Protein AF-A0A504YA56-F1 (afdb_monomer_lite)

pLDDT: mean 71.37, std 19.37, range [24.0, 94.81]

Radius of gyration: 61.24 Å; chains: 1; bounding box: 139×84×195 Å

Structure (mmCIF, N/CA/C/O backbone):
data_AF-A0A504YA56-F1
#
_entry.id   AF-A0A504YA56-F1
#
loop_
_atom_site.group_PDB
_atom_site.id
_atom_site.type_symbol
_atom_site.label_atom_id
_atom_site.label_alt_id
_atom_site.label_comp_id
_atom_site.label_asym_id
_atom_site.label_entity_id
_atom_site.label_seq_id
_atom_site.pdbx_PDB_ins_code
_atom_site.Cartn_x
_atom_site.Cartn_y
_atom_site.Cartn_z
_atom_site.occupancy
_atom_site.B_iso_or_equiv
_atom_site.auth_seq_id
_atom_site.auth_comp_id
_atom_site.auth_asym_id
_atom_site.auth_atom_id
_atom_site.pdbx_PDB_model_num
ATOM 1 N N . MET A 1 1 ? 49.444 21.529 -95.839 1.00 38.69 1 MET A N 1
ATOM 2 C CA . MET A 1 1 ? 50.309 20.316 -95.835 1.00 38.69 1 MET A CA 1
ATOM 3 C C . MET A 1 1 ? 50.807 20.024 -94.417 1.00 38.69 1 MET A C 1
ATOM 5 O O . MET A 1 1 ? 50.653 20.881 -93.557 1.00 38.69 1 MET A O 1
ATOM 9 N N . GLY A 1 2 ? 51.383 18.846 -94.141 1.00 38.59 2 GLY A N 1
ATOM 10 C CA . GLY A 1 2 ? 51.886 18.485 -92.804 1.00 38.59 2 GLY A CA 1
ATOM 11 C C . GLY A 1 2 ? 53.334 17.993 -92.814 1.00 38.59 2 GLY A C 1
ATOM 12 O O . GLY A 1 2 ? 53.553 16.784 -92.866 1.00 38.59 2 GLY A O 1
ATOM 13 N N . ARG A 1 3 ? 54.309 18.913 -92.736 1.00 47.50 3 ARG A N 1
ATOM 14 C CA . ARG A 1 3 ? 55.744 18.571 -92.667 1.00 47.50 3 ARG A CA 1
ATOM 15 C C . ARG A 1 3 ? 56.033 17.671 -91.455 1.00 47.50 3 ARG A C 1
ATOM 17 O O . ARG A 1 3 ? 55.590 17.943 -90.337 1.00 47.50 3 ARG A O 1
ATOM 24 N N . ILE A 1 4 ? 56.787 16.595 -91.682 1.00 43.41 4 ILE A N 1
ATOM 25 C CA . ILE A 1 4 ? 57.395 15.777 -90.628 1.00 43.41 4 ILE A CA 1
ATOM 26 C C . ILE A 1 4 ? 58.851 16.222 -90.546 1.00 43.41 4 ILE A C 1
ATOM 28 O O . ILE A 1 4 ? 59.619 15.936 -91.453 1.00 43.41 4 ILE A O 1
ATOM 32 N N . ILE A 1 5 ? 59.204 16.928 -89.475 1.00 51.25 5 ILE A N 1
ATOM 33 C CA . ILE A 1 5 ? 60.576 17.371 -89.215 1.00 51.25 5 ILE A CA 1
ATOM 34 C C . ILE A 1 5 ? 61.170 16.406 -88.187 1.00 51.25 5 ILE A C 1
ATOM 36 O O . ILE A 1 5 ? 60.545 16.170 -87.144 1.00 51.25 5 ILE A O 1
ATOM 40 N N . ASP A 1 6 ? 62.323 15.810 -88.498 1.00 44.91 6 ASP A N 1
ATOM 41 C CA . ASP A 1 6 ? 63.054 14.939 -87.573 1.00 44.91 6 ASP A CA 1
ATOM 42 C C . ASP A 1 6 ? 64.151 15.728 -86.841 1.00 44.91 6 ASP A C 1
ATOM 44 O O . ASP A 1 6 ? 64.680 16.719 -87.336 1.00 44.91 6 ASP A O 1
ATOM 48 N N . ALA A 1 7 ? 64.433 15.349 -85.597 1.00 43.31 7 ALA A N 1
ATOM 49 C CA . ALA A 1 7 ? 64.938 16.287 -84.587 1.00 43.31 7 ALA A CA 1
ATOM 50 C C . ALA A 1 7 ? 66.469 16.509 -84.588 1.00 43.31 7 ALA A C 1
ATOM 52 O O . ALA A 1 7 ? 67.075 16.546 -83.516 1.00 43.31 7 ALA A O 1
ATOM 53 N N . ARG A 1 8 ? 67.094 16.622 -85.768 1.00 43.50 8 ARG A N 1
ATOM 54 C CA . ARG A 1 8 ? 68.530 16.938 -85.930 1.00 43.50 8 ARG A CA 1
ATOM 55 C C . ARG A 1 8 ? 68.822 18.299 -86.564 1.00 43.50 8 ARG A C 1
ATOM 57 O O . ARG A 1 8 ? 69.954 18.747 -86.471 1.00 43.50 8 ARG A O 1
ATOM 64 N N . GLU A 1 9 ? 67.825 18.956 -87.146 1.00 47.62 9 GLU A N 1
ATOM 65 C CA . GLU A 1 9 ? 67.999 20.216 -87.869 1.00 47.62 9 GLU A CA 1
ATOM 66 C C . GLU A 1 9 ? 66.834 21.151 -87.512 1.00 47.62 9 GLU A C 1
ATOM 68 O O . GLU A 1 9 ? 65.681 20.879 -87.855 1.00 47.62 9 GLU A O 1
ATOM 73 N N . PHE A 1 10 ? 67.101 22.180 -86.697 1.00 38.28 10 PHE A N 1
ATOM 74 C CA . PHE A 1 10 ? 66.053 23.069 -86.178 1.00 38.28 10 PHE A CA 1
ATOM 75 C C . PHE A 1 10 ? 66.600 24.419 -85.671 1.00 38.28 10 PHE A C 1
ATOM 77 O O . PHE A 1 10 ? 66.396 24.767 -84.512 1.00 38.28 10 PHE A O 1
ATOM 84 N N . ASP A 1 11 ? 67.301 25.170 -86.529 1.00 39.69 11 ASP A N 1
ATOM 85 C CA . ASP A 1 11 ? 67.880 26.476 -86.148 1.00 39.69 11 ASP A CA 1
ATOM 86 C C . ASP A 1 11 ? 67.824 27.540 -87.270 1.00 39.69 11 ASP A C 1
ATOM 88 O O . ASP A 1 11 ? 68.761 28.299 -87.510 1.00 39.69 11 ASP A O 1
ATOM 92 N N . ARG A 1 12 ? 66.701 27.600 -88.005 1.00 42.75 12 ARG A N 1
ATOM 93 C CA . ARG A 1 12 ? 66.376 28.718 -88.914 1.00 42.75 12 ARG A CA 1
ATOM 94 C C . ARG A 1 12 ? 64.929 29.179 -88.725 1.00 42.75 12 ARG A C 1
ATOM 96 O O . ARG A 1 12 ? 64.043 28.368 -88.452 1.00 42.75 12 ARG A O 1
ATOM 103 N N . LYS A 1 13 ? 64.708 30.495 -88.835 1.00 45.78 13 LYS A N 1
ATOM 104 C CA . LYS A 1 13 ? 63.404 31.151 -88.639 1.00 45.78 13 LYS A CA 1
ATOM 105 C C . LYS A 1 13 ? 62.363 30.675 -89.661 1.00 45.78 13 LYS A C 1
ATOM 107 O O . LYS A 1 13 ? 62.686 30.428 -90.819 1.00 45.78 13 LYS A O 1
ATOM 112 N N . CYS A 1 14 ? 61.098 30.662 -89.246 1.00 33.09 14 CYS A N 1
ATOM 113 C CA . CYS A 1 14 ? 59.938 30.736 -90.135 1.00 33.09 14 CYS A CA 1
ATOM 114 C C . CYS A 1 14 ? 58.903 31.660 -89.484 1.00 33.09 14 CYS A C 1
ATOM 116 O O . CYS A 1 14 ? 58.247 31.264 -88.518 1.00 33.09 14 CYS A O 1
ATOM 118 N N . GLU A 1 15 ? 58.777 32.880 -89.997 1.00 47.59 15 GLU A N 1
ATOM 119 C CA . GLU A 1 15 ? 57.685 33.797 -89.670 1.00 47.59 15 GLU A CA 1
ATOM 120 C C . GLU A 1 15 ? 56.631 33.656 -90.765 1.00 47.59 15 GLU A C 1
ATOM 122 O O . GLU A 1 15 ? 56.818 34.146 -91.871 1.00 47.59 15 GLU A O 1
ATOM 127 N N . ASP A 1 16 ? 55.562 32.913 -90.476 1.00 41.03 16 ASP A N 1
ATOM 128 C CA . ASP A 1 16 ? 54.432 32.758 -91.392 1.00 41.03 16 ASP A CA 1
ATOM 129 C C . ASP A 1 16 ? 53.178 32.366 -90.589 1.00 41.03 16 ASP A C 1
ATOM 131 O O . ASP A 1 16 ? 53.181 31.378 -89.845 1.00 41.03 16 ASP A O 1
ATOM 135 N N . THR A 1 17 ? 52.115 33.171 -90.645 1.00 46.06 17 THR A N 1
ATOM 136 C CA . THR A 1 17 ? 51.030 33.174 -89.637 1.00 46.06 17 THR A CA 1
ATOM 137 C C . THR A 1 17 ? 49.871 32.210 -89.930 1.00 46.06 17 THR A C 1
ATOM 139 O O . THR A 1 17 ? 48.798 32.298 -89.328 1.00 46.06 17 THR A O 1
ATOM 142 N N . GLY A 1 18 ? 50.096 31.213 -90.790 1.00 52.28 18 GLY A N 1
ATOM 143 C CA . GLY A 1 18 ? 49.141 30.134 -91.057 1.00 52.28 18 GLY A CA 1
ATOM 144 C C . GLY A 1 18 ? 48.859 29.237 -89.837 1.00 52.28 18 GLY A C 1
ATOM 145 O O . GLY A 1 18 ? 49.749 28.884 -89.063 1.00 52.28 18 GLY A O 1
ATOM 146 N N . SER A 1 19 ? 47.612 28.777 -89.685 1.00 54.44 19 SER A N 1
ATOM 147 C CA . SER A 1 19 ? 47.124 27.971 -88.545 1.00 54.44 19 SER A CA 1
ATOM 148 C C . SER A 1 19 ? 47.551 26.483 -88.578 1.00 54.44 19 SER A C 1
ATOM 150 O O . SER A 1 19 ? 46.764 25.556 -88.360 1.00 54.44 19 SER A O 1
ATOM 152 N N . VAL A 1 20 ? 48.835 26.226 -88.844 1.00 60.62 20 VAL A N 1
ATOM 153 C CA . VAL A 1 20 ? 49.401 24.896 -89.132 1.00 60.62 20 VAL A CA 1
ATOM 154 C C . VAL A 1 20 ? 49.385 23.959 -87.912 1.00 60.62 20 VAL A C 1
ATOM 156 O O . VAL A 1 20 ? 49.858 24.280 -86.820 1.00 60.62 20 VAL A O 1
ATOM 159 N N . SER A 1 21 ? 48.899 22.724 -88.093 1.00 63.03 21 SER A N 1
ATOM 160 C CA . SER A 1 21 ? 48.890 21.700 -87.037 1.00 63.03 21 SER A CA 1
ATOM 161 C C . SER A 1 21 ? 50.241 20.969 -86.912 1.00 63.03 21 SER A C 1
ATOM 163 O O . SER A 1 21 ? 50.534 20.048 -87.680 1.00 63.03 21 SER A O 1
ATOM 165 N N . VAL A 1 22 ? 51.058 21.329 -85.919 1.00 68.94 22 VAL A N 1
ATOM 166 C CA . VAL A 1 22 ? 52.429 20.798 -85.759 1.00 68.94 22 VAL A CA 1
ATOM 167 C C . VAL A 1 22 ? 52.470 19.430 -85.045 1.00 68.94 22 VAL A C 1
ATOM 169 O O . VAL A 1 22 ? 51.938 19.255 -83.942 1.00 68.94 22 VAL A O 1
ATOM 172 N N . LEU A 1 23 ? 53.157 18.444 -85.645 1.00 75.06 23 LEU A N 1
ATOM 173 C CA . LEU A 1 23 ? 53.286 17.058 -85.153 1.00 75.06 23 LEU A CA 1
ATOM 174 C C . LEU A 1 23 ? 54.735 16.693 -84.772 1.00 75.06 23 LEU A C 1
ATOM 176 O O . LEU A 1 23 ? 55.395 15.920 -85.463 1.00 75.06 23 LEU A O 1
ATOM 180 N N . VAL A 1 24 ? 55.208 17.167 -83.618 1.00 74.62 24 VAL A N 1
ATOM 181 C CA . VAL A 1 24 ? 56.540 16.801 -83.095 1.00 74.62 24 VAL A CA 1
ATOM 182 C C . VAL A 1 24 ? 56.594 15.309 -82.727 1.00 74.62 24 VAL A C 1
ATOM 184 O O . VAL A 1 24 ? 55.830 14.834 -81.875 1.00 74.62 24 VAL A O 1
ATOM 187 N N . ARG A 1 25 ? 57.516 14.551 -83.333 1.00 78.19 25 ARG A N 1
ATOM 188 C CA . ARG A 1 25 ? 57.787 13.135 -83.027 1.00 78.19 25 ARG A CA 1
ATOM 189 C C . ARG A 1 25 ? 59.228 13.000 -82.536 1.00 78.19 25 ARG A C 1
ATOM 191 O O . ARG A 1 25 ? 60.139 13.296 -83.282 1.00 78.19 25 ARG A O 1
ATOM 198 N N . VAL A 1 26 ? 59.436 12.484 -81.323 1.00 74.25 26 VAL A N 1
ATOM 199 C CA . VAL A 1 26 ? 60.792 12.205 -80.804 1.00 74.25 26 VAL A CA 1
ATOM 200 C C . VAL A 1 26 ? 60.922 10.712 -80.518 1.00 74.25 26 VAL A C 1
ATOM 202 O O . VAL A 1 26 ? 60.073 10.136 -79.821 1.00 74.25 26 VAL A O 1
ATOM 205 N N . ARG A 1 27 ? 61.980 10.086 -81.045 1.00 77.62 27 ARG A N 1
ATOM 206 C CA . ARG A 1 27 ? 62.445 8.743 -80.669 1.00 77.62 27 ARG A CA 1
ATOM 207 C C . ARG A 1 27 ? 63.840 8.871 -80.055 1.00 77.62 27 ARG A C 1
ATOM 209 O O . ARG A 1 27 ? 64.678 9.536 -80.640 1.00 77.62 27 ARG A O 1
ATOM 216 N N . ALA A 1 28 ? 64.095 8.220 -78.922 1.00 66.31 28 ALA A N 1
ATOM 217 C CA . ALA A 1 28 ? 65.448 8.114 -78.368 1.00 66.31 28 ALA A CA 1
ATOM 218 C C . ALA A 1 28 ? 65.687 6.738 -77.731 1.00 66.31 28 ALA A C 1
ATOM 220 O O . ALA A 1 28 ? 64.803 6.192 -77.058 1.00 66.31 28 ALA A O 1
ATOM 221 N N . VAL A 1 29 ? 66.882 6.189 -77.936 1.00 71.25 29 VAL A N 1
ATOM 222 C CA . VAL A 1 29 ? 67.371 4.959 -77.303 1.00 71.25 29 VAL A CA 1
ATOM 223 C C . VAL A 1 29 ? 68.762 5.270 -76.760 1.00 71.25 29 VAL A C 1
ATOM 225 O O . VAL A 1 29 ? 69.642 5.632 -77.531 1.00 71.25 29 VAL A O 1
ATOM 228 N N . CYS A 1 30 ? 68.945 5.218 -75.438 1.00 59.34 30 CYS A N 1
ATOM 229 C CA . CYS A 1 30 ? 70.187 5.666 -74.789 1.00 59.34 30 CYS A CA 1
ATOM 230 C C . CYS A 1 30 ? 70.505 4.785 -73.575 1.00 59.34 30 CYS A C 1
ATOM 232 O O . CYS A 1 30 ? 69.620 4.560 -72.746 1.00 59.34 30 CYS A O 1
ATOM 234 N N . ARG A 1 31 ? 71.755 4.326 -73.416 1.00 65.19 31 ARG A N 1
ATOM 235 C CA . ARG A 1 31 ? 72.174 3.522 -72.247 1.00 65.19 31 ARG A CA 1
ATOM 236 C C . ARG A 1 31 ? 72.013 4.345 -70.957 1.00 65.19 31 ARG A C 1
ATOM 238 O O . ARG A 1 31 ? 71.257 3.948 -70.069 1.00 65.19 31 ARG A O 1
ATOM 245 N N . CYS A 1 32 ? 72.559 5.561 -70.965 1.00 55.31 32 CYS A N 1
ATOM 246 C CA . CYS A 1 32 ? 72.225 6.667 -70.064 1.00 55.31 32 CYS A CA 1
ATOM 247 C C . CYS A 1 32 ? 71.854 7.906 -70.903 1.00 55.31 32 CYS A C 1
ATOM 249 O O . CYS A 1 32 ? 72.437 8.099 -71.967 1.00 55.31 32 CYS A O 1
ATOM 251 N N . GLY A 1 33 ? 70.888 8.736 -70.484 1.00 58.25 33 GLY A N 1
ATOM 252 C CA . GLY A 1 33 ? 70.574 9.973 -71.222 1.00 58.25 33 GLY A CA 1
ATOM 253 C C . GLY A 1 33 ? 69.402 10.814 -70.698 1.00 58.25 33 GLY A C 1
ATOM 254 O O . GLY A 1 33 ? 68.492 10.312 -70.034 1.00 58.25 33 GLY A O 1
ATOM 255 N N . CYS A 1 34 ? 69.413 12.112 -71.024 1.00 56.53 34 CYS A N 1
ATOM 256 C CA . CYS A 1 34 ? 68.429 13.104 -70.576 1.00 56.53 34 CYS A CA 1
ATOM 257 C C . CYS A 1 34 ? 67.623 13.681 -71.753 1.00 56.53 34 CYS A C 1
ATOM 259 O O . CYS A 1 34 ? 68.078 14.579 -72.451 1.00 56.53 34 CYS A O 1
ATOM 261 N N . GLY A 1 35 ? 66.399 13.188 -71.967 1.00 61.56 35 GLY A N 1
ATOM 262 C CA . GLY A 1 35 ? 65.559 13.606 -73.097 1.00 61.56 35 GLY A CA 1
ATOM 263 C C . GLY A 1 35 ? 64.684 14.820 -72.782 1.00 61.56 35 GLY A C 1
ATOM 264 O O . GLY A 1 35 ? 63.621 14.656 -72.173 1.00 61.56 35 GLY A O 1
ATOM 265 N N . ARG A 1 36 ? 65.087 16.020 -73.216 1.00 70.88 36 ARG A N 1
ATOM 266 C CA . ARG A 1 36 ? 64.235 17.225 -73.205 1.00 70.88 36 ARG A CA 1
ATOM 267 C C . ARG A 1 36 ? 63.446 17.351 -74.516 1.00 70.88 36 ARG A C 1
ATOM 269 O O . ARG A 1 36 ? 63.848 16.833 -75.549 1.00 70.88 36 ARG A O 1
ATOM 276 N N . SER A 1 37 ? 62.281 17.989 -74.453 1.00 65.88 37 SER A N 1
ATOM 277 C CA . SER A 1 37 ? 61.411 18.270 -75.601 1.00 65.88 37 SER A CA 1
ATOM 278 C C . SER A 1 37 ? 60.434 19.388 -75.236 1.00 65.88 37 SER A C 1
ATOM 280 O O . SER A 1 37 ? 59.723 19.282 -74.235 1.00 65.88 37 SER A O 1
ATOM 282 N N . ALA A 1 38 ? 60.400 20.450 -76.034 1.00 65.31 38 ALA A N 1
ATOM 283 C CA . ALA A 1 38 ? 59.475 21.571 -75.892 1.00 65.31 38 ALA A CA 1
ATOM 284 C C . ALA A 1 38 ? 58.669 21.756 -77.188 1.00 65.31 38 ALA A C 1
ATOM 286 O O . ALA A 1 38 ? 58.956 21.121 -78.202 1.00 65.31 38 ALA A O 1
ATOM 287 N N . GLY A 1 39 ? 57.632 22.589 -77.142 1.00 65.50 39 GLY A N 1
ATOM 288 C CA . GLY A 1 39 ? 56.837 22.941 -78.316 1.00 65.50 39 GLY A CA 1
ATOM 289 C C . GLY A 1 39 ? 55.775 23.973 -77.963 1.00 65.50 39 GLY A C 1
ATOM 290 O O . GLY A 1 39 ? 54.834 23.661 -77.230 1.00 65.50 39 GLY A O 1
ATOM 291 N N . ALA A 1 40 ? 55.948 25.189 -78.468 1.00 65.19 40 ALA A N 1
ATOM 292 C CA . ALA A 1 40 ? 54.982 26.277 -78.390 1.00 65.19 40 ALA A CA 1
ATOM 293 C C . ALA A 1 40 ? 54.407 26.558 -79.789 1.00 65.19 40 ALA A C 1
ATOM 295 O O . ALA A 1 40 ? 55.016 26.192 -80.791 1.00 65.19 40 ALA A O 1
ATOM 296 N N . GLY A 1 41 ? 53.231 27.176 -79.849 1.00 67.19 41 GLY A N 1
ATOM 297 C CA . GLY A 1 41 ? 52.593 27.611 -81.092 1.00 67.19 41 GLY A CA 1
ATOM 298 C C . GLY A 1 41 ? 51.139 28.009 -80.850 1.00 67.19 41 GLY A C 1
ATOM 299 O O . GLY A 1 41 ? 50.513 27.502 -79.922 1.00 67.19 41 GLY A O 1
ATOM 300 N N . SER A 1 42 ? 50.597 28.911 -81.664 1.00 66.81 42 SER A N 1
ATOM 301 C CA . SER A 1 42 ? 49.192 29.341 -81.594 1.00 66.81 42 SER A CA 1
ATOM 302 C C . SER A 1 42 ? 48.235 28.161 -81.824 1.00 66.81 42 SER A C 1
ATOM 304 O O . SER A 1 42 ? 47.440 27.822 -80.943 1.00 66.81 42 SER A O 1
ATOM 306 N N . GLY A 1 43 ? 48.393 27.484 -82.965 1.00 71.69 43 GLY A N 1
ATOM 307 C CA . GLY A 1 43 ? 47.526 26.404 -83.436 1.00 71.69 43 GLY A CA 1
ATOM 308 C C . GLY A 1 43 ? 47.587 25.074 -82.661 1.00 71.69 43 GLY A C 1
ATOM 309 O O . GLY A 1 43 ? 48.092 24.942 -81.542 1.00 71.69 43 GLY A O 1
ATOM 310 N N . SER A 1 44 ? 47.042 24.015 -83.270 1.00 72.56 44 SER A N 1
ATOM 311 C CA . SER A 1 44 ? 46.847 22.720 -82.592 1.00 72.56 44 SER A CA 1
ATOM 312 C C . SER A 1 44 ? 48.111 21.832 -82.530 1.00 72.56 44 SER A C 1
ATOM 314 O O . SER A 1 44 ? 48.361 20.965 -83.369 1.00 72.56 44 SER A O 1
ATOM 316 N N . VAL A 1 45 ? 48.909 22.005 -81.470 1.00 74.44 45 VAL A N 1
ATOM 317 C CA . VAL A 1 45 ? 50.186 21.291 -81.257 1.00 74.44 45 VAL A CA 1
ATOM 318 C C . VAL A 1 45 ? 50.007 19.845 -80.748 1.00 74.44 45 VAL A C 1
ATOM 320 O O . VAL A 1 45 ? 49.292 19.569 -79.776 1.00 74.44 45 VAL A O 1
ATOM 323 N N . ARG A 1 46 ? 50.729 18.880 -81.342 1.00 79.62 46 ARG A N 1
ATOM 324 C CA . ARG A 1 46 ? 50.646 17.442 -81.003 1.00 79.62 46 ARG A CA 1
ATOM 325 C C . ARG A 1 46 ? 52.018 16.778 -80.813 1.00 79.62 46 ARG A C 1
ATOM 327 O O . ARG A 1 46 ? 52.535 16.117 -81.708 1.00 79.62 46 ARG A O 1
ATOM 334 N N . VAL A 1 47 ? 52.557 16.840 -79.596 1.00 78.62 47 VAL A N 1
ATOM 335 C CA . VAL A 1 47 ? 53.851 16.219 -79.233 1.00 78.62 47 VAL A CA 1
ATOM 336 C C . VAL A 1 47 ? 53.720 14.710 -78.955 1.00 78.62 47 VAL A C 1
ATOM 338 O O . VAL A 1 47 ? 52.885 14.283 -78.151 1.00 78.62 47 VAL A O 1
ATOM 341 N N . ARG A 1 48 ? 54.574 13.868 -79.557 1.00 82.00 48 ARG A N 1
ATOM 342 C CA . ARG A 1 48 ? 54.616 12.405 -79.347 1.00 82.00 48 ARG A CA 1
ATOM 343 C C . ARG A 1 48 ? 56.045 11.889 -79.125 1.00 82.00 48 ARG A C 1
ATOM 345 O O . ARG A 1 48 ? 56.731 11.521 -80.075 1.00 82.00 48 ARG A O 1
ATOM 352 N N . VAL A 1 49 ? 56.429 11.730 -77.861 1.00 78.12 49 VAL A N 1
ATOM 353 C CA . VAL A 1 49 ? 57.728 11.159 -77.459 1.00 78.12 49 VAL A CA 1
ATOM 354 C C . VAL A 1 49 ? 57.621 9.643 -77.236 1.00 78.12 49 VAL A C 1
ATOM 356 O O . VAL A 1 49 ? 56.694 9.171 -76.567 1.00 78.12 49 VAL A O 1
ATOM 359 N N . ARG A 1 50 ? 58.576 8.864 -77.755 1.00 81.38 50 ARG A N 1
ATOM 360 C CA . ARG A 1 50 ? 58.877 7.488 -77.320 1.00 81.38 50 ARG A CA 1
ATOM 361 C C . ARG A 1 50 ? 60.357 7.405 -76.946 1.00 81.38 50 ARG A C 1
ATOM 363 O O . ARG A 1 50 ? 61.180 7.803 -77.757 1.00 81.38 50 ARG A O 1
ATOM 370 N N . ALA A 1 51 ? 60.707 6.816 -75.806 1.00 70.62 51 ALA A N 1
ATOM 371 C CA . ALA A 1 51 ? 62.108 6.471 -75.556 1.00 70.62 51 ALA A CA 1
ATOM 372 C C . ALA A 1 51 ? 62.298 5.242 -74.656 1.00 70.62 51 ALA A C 1
ATOM 374 O O . ALA A 1 51 ? 61.453 4.956 -73.794 1.00 70.62 51 ALA A O 1
ATOM 375 N N . VAL A 1 52 ? 63.422 4.553 -74.852 1.00 75.06 52 VAL A N 1
ATOM 376 C CA . VAL A 1 52 ? 63.873 3.370 -74.100 1.00 75.06 52 VAL A CA 1
ATOM 377 C C . VAL A 1 52 ? 65.265 3.672 -73.539 1.00 75.06 52 VAL A C 1
ATOM 379 O O . VAL A 1 52 ? 66.136 4.076 -74.301 1.00 75.06 52 VAL A O 1
ATOM 382 N N . CYS A 1 53 ? 65.473 3.543 -72.224 1.00 67.62 53 CYS A N 1
ATOM 383 C CA . CYS A 1 53 ? 66.776 3.842 -71.608 1.00 67.62 53 CYS A CA 1
ATOM 384 C C . CYS A 1 53 ? 67.161 2.846 -70.510 1.00 67.62 53 CYS A C 1
ATOM 386 O O . CYS A 1 53 ? 66.280 2.303 -69.845 1.00 67.62 53 CYS A O 1
ATOM 388 N N . GLY A 1 54 ? 68.461 2.683 -70.251 1.00 68.62 54 GLY A N 1
ATOM 389 C CA . GLY A 1 54 ? 68.941 2.057 -69.014 1.00 68.62 54 GLY A CA 1
ATOM 390 C C . GLY A 1 54 ? 68.642 2.973 -67.827 1.00 68.62 54 GLY A C 1
ATOM 391 O O . GLY A 1 54 ? 67.724 2.706 -67.051 1.00 68.62 54 GLY A O 1
ATOM 392 N N . CYS A 1 55 ? 69.323 4.117 -67.772 1.00 61.81 55 CYS A N 1
ATOM 393 C CA . CYS A 1 55 ? 69.065 5.200 -66.819 1.00 61.81 55 CYS A CA 1
ATOM 394 C C . CYS A 1 55 ? 68.721 6.512 -67.548 1.00 61.81 55 CYS A C 1
ATOM 396 O O . CYS A 1 55 ? 69.260 6.787 -68.618 1.00 61.81 55 CYS A O 1
ATOM 398 N N . GLY A 1 56 ? 67.833 7.354 -67.005 1.00 62.09 56 GLY A N 1
ATOM 399 C CA . GLY A 1 56 ? 67.612 8.674 -67.615 1.00 62.09 56 GLY A CA 1
ATOM 400 C C . GLY A 1 56 ? 66.515 9.558 -67.026 1.00 62.09 56 GLY A C 1
ATOM 401 O O . GLY A 1 56 ? 65.542 9.079 -66.440 1.00 62.09 56 GLY A O 1
ATOM 402 N N . SER A 1 57 ? 66.650 10.869 -67.237 1.00 66.88 57 SER A N 1
ATOM 403 C CA . SER A 1 57 ? 65.595 11.856 -66.970 1.00 66.88 57 SER A CA 1
ATOM 404 C C . SER A 1 57 ? 64.909 12.281 -68.270 1.00 66.88 57 SER A C 1
ATOM 406 O O . SER A 1 57 ? 65.498 12.214 -69.350 1.00 66.88 57 SER A O 1
ATOM 408 N N . ARG A 1 58 ? 63.639 12.686 -68.206 1.00 70.38 58 ARG A N 1
ATOM 409 C CA . ARG A 1 58 ? 62.885 13.156 -69.377 1.00 70.38 58 ARG A CA 1
ATOM 410 C C . ARG A 1 58 ? 62.012 14.343 -69.019 1.00 70.38 58 ARG A C 1
ATOM 412 O O . ARG A 1 58 ? 61.365 14.334 -67.973 1.00 70.38 58 ARG A O 1
ATOM 419 N N . GLN A 1 59 ? 61.960 15.336 -69.896 1.00 74.06 59 GLN A N 1
ATOM 420 C CA . GLN A 1 59 ? 61.135 16.530 -69.743 1.00 74.06 59 GLN A CA 1
ATOM 421 C C . GLN A 1 59 ? 60.402 16.802 -71.059 1.00 74.06 59 GLN A C 1
ATOM 423 O O . GLN A 1 59 ? 61.023 16.985 -72.103 1.00 74.06 59 GLN A O 1
ATOM 428 N N . CYS A 1 60 ? 59.073 16.813 -71.009 1.00 72.06 60 CYS A N 1
ATOM 429 C CA . CYS A 1 60 ? 58.212 17.216 -72.113 1.00 72.06 60 CYS A CA 1
ATOM 430 C C . CYS A 1 60 ? 57.408 18.438 -71.666 1.00 72.06 60 CYS A C 1
ATOM 432 O O . CYS A 1 60 ? 56.582 18.319 -70.760 1.00 72.06 60 CYS A O 1
ATOM 434 N N . ALA A 1 61 ? 57.640 19.588 -72.283 1.00 72.31 61 ALA A N 1
ATOM 435 C CA . ALA A 1 61 ? 56.862 20.805 -72.090 1.00 72.31 61 ALA A CA 1
ATOM 43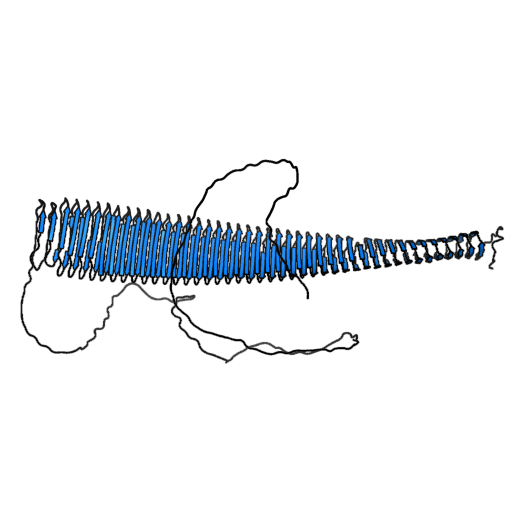6 C C . ALA A 1 61 ? 56.060 21.125 -73.359 1.00 72.31 61 ALA A C 1
ATOM 438 O O . ALA A 1 61 ? 56.373 20.637 -74.446 1.00 72.31 61 ALA A O 1
ATOM 439 N N . GLY A 1 62 ? 55.033 21.959 -73.228 1.00 72.88 62 GLY A N 1
ATOM 440 C CA . GLY A 1 62 ? 54.388 22.565 -74.382 1.00 72.88 62 GLY A CA 1
ATOM 441 C C . GLY A 1 62 ? 53.358 23.618 -74.002 1.00 72.88 62 GLY A C 1
ATOM 442 O O . GLY A 1 62 ? 52.795 23.578 -72.906 1.00 72.88 62 GLY A O 1
ATOM 443 N N . ALA A 1 63 ? 53.106 24.532 -74.928 1.00 73.12 63 ALA A N 1
ATOM 444 C CA . ALA A 1 63 ? 52.112 25.592 -74.817 1.00 73.12 63 ALA A CA 1
ATOM 445 C C . ALA A 1 63 ? 51.339 25.711 -76.138 1.00 73.12 63 ALA A C 1
ATOM 447 O O . ALA A 1 63 ? 51.867 25.359 -77.191 1.00 73.12 63 ALA A O 1
ATOM 448 N N . GLY A 1 64 ? 50.101 26.200 -76.092 1.00 72.44 64 GLY A N 1
ATOM 449 C CA . GLY A 1 64 ? 49.415 26.659 -77.301 1.00 72.44 64 GLY A CA 1
ATOM 450 C C . GLY A 1 64 ? 47.976 27.100 -77.082 1.00 72.44 64 GLY A C 1
ATOM 451 O O . GLY A 1 64 ? 47.353 26.711 -76.089 1.00 72.44 64 GLY A O 1
ATOM 452 N N . ALA A 1 65 ? 47.457 27.931 -77.984 1.00 70.56 65 ALA A N 1
ATOM 453 C CA . ALA A 1 65 ? 46.143 28.543 -77.826 1.00 70.56 65 ALA A CA 1
ATOM 454 C C . ALA A 1 65 ? 45.029 27.510 -78.045 1.00 70.56 65 ALA A C 1
ATOM 456 O O . ALA A 1 65 ? 44.303 27.210 -77.102 1.00 70.56 65 ALA A O 1
ATOM 457 N N . ASP A 1 66 ? 44.942 26.867 -79.210 1.00 73.19 66 ASP A N 1
ATOM 458 C CA . ASP A 1 66 ? 43.701 26.164 -79.587 1.00 73.19 66 ASP A CA 1
ATOM 459 C C . ASP A 1 66 ? 43.560 24.748 -78.999 1.00 73.19 66 ASP A C 1
ATOM 461 O O . ASP A 1 66 ? 42.469 24.300 -78.616 1.00 73.19 66 ASP A O 1
ATOM 465 N N . GLY A 1 67 ? 44.661 24.001 -78.852 1.00 74.12 67 GLY A N 1
ATOM 466 C CA . GLY A 1 67 ? 44.581 22.686 -78.209 1.00 74.12 67 GLY A CA 1
ATOM 467 C C . GLY A 1 67 ? 45.816 21.794 -78.276 1.00 74.12 67 GLY A C 1
ATOM 468 O O . GLY A 1 67 ? 46.033 21.068 -79.245 1.00 74.12 67 GLY A O 1
ATOM 469 N N . LEU A 1 68 ? 46.538 21.720 -77.157 1.00 77.44 68 LEU A N 1
ATOM 470 C CA . LEU A 1 68 ? 47.748 20.911 -76.997 1.00 77.44 68 LEU A CA 1
ATOM 471 C C . LEU A 1 68 ? 47.463 19.421 -76.681 1.00 77.44 68 LEU A C 1
ATOM 473 O O . LEU A 1 68 ? 46.734 19.080 -75.741 1.00 77.44 68 LEU A O 1
ATOM 477 N N . ARG A 1 69 ? 48.099 18.488 -77.410 1.00 83.00 69 ARG A N 1
ATOM 478 C CA . ARG A 1 69 ? 47.982 17.023 -77.201 1.00 83.00 69 ARG A CA 1
ATOM 479 C C . ARG A 1 69 ? 49.328 16.303 -77.022 1.00 83.00 69 ARG A C 1
ATOM 481 O O . ARG A 1 69 ? 49.796 15.619 -77.932 1.00 83.00 69 ARG A O 1
ATOM 488 N N . VAL A 1 70 ? 49.896 16.357 -75.815 1.00 81.06 70 VAL A N 1
ATOM 489 C CA . VAL A 1 70 ? 51.138 15.640 -75.445 1.00 81.06 70 VAL A CA 1
ATOM 490 C C . VAL A 1 70 ? 50.900 14.136 -75.218 1.00 81.06 70 VAL A C 1
ATOM 492 O O . VAL A 1 70 ? 50.022 13.740 -74.445 1.00 81.06 70 VAL A O 1
ATOM 495 N N . ARG A 1 71 ? 51.717 13.264 -75.828 1.00 84.81 71 ARG A N 1
ATOM 496 C CA . ARG A 1 71 ? 51.692 11.799 -75.634 1.00 84.81 71 ARG A CA 1
ATOM 497 C C . ARG A 1 71 ? 53.095 11.199 -75.463 1.00 84.81 71 ARG A C 1
ATOM 499 O O . ARG A 1 71 ? 53.689 10.744 -76.439 1.00 84.81 71 ARG A O 1
ATOM 506 N N . ALA A 1 72 ? 53.565 11.100 -74.221 1.00 79.44 72 ALA A N 1
ATOM 507 C CA . ALA A 1 72 ? 54.826 10.441 -73.875 1.00 79.44 72 ALA A CA 1
ATOM 508 C C . ALA A 1 72 ? 54.683 8.912 -73.697 1.00 79.44 72 ALA A C 1
ATOM 510 O O . ALA A 1 72 ? 53.669 8.408 -73.194 1.00 79.44 72 ALA A O 1
ATOM 511 N N . ARG A 1 73 ? 55.721 8.163 -74.092 1.00 82.88 73 ARG A N 1
ATOM 512 C CA . ARG A 1 73 ? 55.913 6.728 -73.825 1.00 82.88 73 ARG A CA 1
ATOM 513 C C . ARG A 1 73 ? 57.336 6.451 -73.335 1.00 82.88 73 ARG A C 1
ATOM 515 O O . ARG A 1 73 ? 58.291 6.860 -73.991 1.00 82.88 73 ARG A O 1
ATOM 522 N N . ALA A 1 74 ? 57.460 5.714 -72.236 1.00 74.94 74 ALA A N 1
ATOM 523 C CA . ALA A 1 74 ? 58.730 5.373 -71.612 1.00 74.94 74 ALA A CA 1
ATOM 524 C C . ALA A 1 74 ? 58.824 3.891 -71.230 1.00 74.94 74 ALA A C 1
ATOM 526 O O . ALA A 1 74 ? 57.871 3.331 -70.687 1.00 74.94 74 ALA A O 1
ATOM 527 N N . VAL A 1 75 ? 59.994 3.306 -71.478 1.00 77.38 75 VAL A N 1
ATOM 528 C CA . VAL A 1 75 ? 60.500 2.096 -70.818 1.00 77.38 75 VAL A CA 1
ATOM 529 C C . VAL A 1 75 ? 61.884 2.455 -70.266 1.00 77.38 75 VAL A C 1
ATOM 531 O O . VAL A 1 75 ? 62.677 3.048 -71.004 1.00 77.38 75 VAL A O 1
ATOM 534 N N . CYS A 1 76 ? 62.148 2.189 -68.984 1.00 69.69 76 CYS A N 1
ATOM 535 C CA . CYS A 1 76 ? 63.416 2.534 -68.326 1.00 69.69 76 CYS A CA 1
ATOM 536 C C . CYS A 1 76 ? 63.874 1.443 -67.341 1.00 69.69 76 CYS A C 1
ATOM 538 O O . CYS A 1 76 ? 63.033 0.863 -66.658 1.00 69.69 76 CYS A O 1
ATOM 540 N N . GLY A 1 77 ? 65.179 1.241 -67.157 1.00 71.12 77 GLY A N 1
ATOM 541 C CA . GLY A 1 77 ? 65.698 0.567 -65.958 1.00 71.12 77 GLY A CA 1
ATOM 542 C C . GLY A 1 77 ? 65.453 1.440 -64.723 1.00 71.12 77 GLY A C 1
ATOM 543 O O . GLY A 1 77 ? 64.578 1.151 -63.904 1.00 71.12 77 GLY A O 1
ATOM 544 N N . CYS A 1 78 ? 66.115 2.593 -64.673 1.00 65.94 78 CYS A N 1
ATOM 545 C CA . CYS A 1 78 ? 65.851 3.664 -63.714 1.00 65.94 78 CYS A CA 1
ATOM 546 C C . CYS A 1 78 ? 65.494 4.972 -64.440 1.00 65.94 78 CYS A C 1
ATOM 548 O O . CYS A 1 78 ? 66.017 5.252 -65.517 1.00 65.94 78 CYS A O 1
ATOM 550 N N . GLY A 1 79 ? 64.614 5.813 -63.886 1.00 63.91 79 GLY A N 1
ATOM 551 C CA . GLY A 1 79 ? 64.431 7.142 -64.479 1.00 63.91 79 GLY A CA 1
ATOM 552 C C . GLY A 1 79 ? 63.336 8.050 -63.937 1.00 63.91 79 GLY A C 1
ATOM 553 O O . GLY A 1 79 ? 62.426 7.640 -63.217 1.00 63.91 79 GLY A O 1
ATOM 554 N N . SER A 1 80 ? 63.412 9.320 -64.329 1.00 70.50 80 SER A N 1
ATOM 555 C CA . SER A 1 80 ? 62.399 10.335 -64.038 1.00 70.50 80 SER A CA 1
ATOM 556 C C . SER A 1 80 ? 61.745 10.854 -65.320 1.00 70.50 80 SER A C 1
ATOM 558 O O . SER A 1 80 ? 62.373 10.940 -66.372 1.00 70.50 80 SER A O 1
ATOM 560 N N . GLY A 1 81 ? 60.458 11.183 -65.250 1.00 71.38 81 GLY A N 1
ATOM 561 C CA . GLY A 1 81 ? 59.687 11.731 -66.361 1.00 71.38 81 GLY A CA 1
ATOM 562 C C . GLY A 1 81 ? 58.856 12.917 -65.902 1.00 71.38 81 GLY A C 1
ATOM 563 O O . GLY A 1 81 ? 58.104 12.815 -64.935 1.00 71.38 81 GLY A O 1
ATOM 564 N N . GLN A 1 82 ? 58.981 14.044 -66.591 1.00 77.50 82 GLN A N 1
ATOM 565 C CA . GLN A 1 82 ? 58.194 15.249 -66.362 1.00 77.50 82 GLN A CA 1
ATOM 566 C C . GLN A 1 82 ? 57.427 15.601 -67.641 1.00 77.50 82 GLN A C 1
ATOM 568 O O . GLN A 1 82 ? 57.964 15.507 -68.742 1.00 77.50 82 GLN A O 1
ATOM 573 N N . CYS A 1 83 ? 56.151 15.950 -67.511 1.00 75.19 83 CYS A N 1
ATOM 574 C CA . CYS A 1 83 ? 55.242 16.240 -68.620 1.00 75.19 83 CYS A CA 1
ATOM 575 C C . CYS A 1 83 ? 54.354 17.433 -68.252 1.00 75.19 83 CYS A C 1
ATOM 577 O O . CYS A 1 83 ? 53.316 17.242 -67.621 1.00 75.19 83 CYS A O 1
ATOM 579 N N . ALA A 1 84 ? 54.765 18.644 -68.617 1.00 75.81 84 ALA A N 1
ATOM 580 C CA . ALA A 1 84 ? 54.001 19.874 -68.430 1.00 75.81 84 ALA A CA 1
ATOM 581 C C . ALA A 1 84 ? 53.218 20.242 -69.702 1.00 75.81 84 ALA A C 1
ATOM 583 O O . ALA A 1 84 ? 53.584 19.850 -70.811 1.00 75.81 84 ALA A O 1
ATOM 584 N N . GLY A 1 85 ? 52.140 21.008 -69.542 1.00 76.19 85 GLY A N 1
ATOM 585 C CA . GLY A 1 85 ? 51.384 21.576 -70.653 1.00 76.19 85 GLY A CA 1
ATOM 586 C C . GLY A 1 85 ? 50.564 22.783 -70.207 1.00 76.19 85 GLY A C 1
ATOM 587 O O . GLY A 1 85 ? 49.880 22.700 -69.186 1.00 76.19 85 GLY A O 1
ATOM 588 N N . ALA A 1 86 ? 50.622 23.867 -70.971 1.00 76.38 86 ALA A N 1
ATOM 589 C CA . ALA A 1 86 ? 49.802 25.066 -70.810 1.00 76.38 86 ALA A CA 1
ATOM 590 C C . ALA A 1 86 ? 48.941 25.298 -72.068 1.00 76.38 86 ALA A C 1
ATOM 592 O O . ALA A 1 86 ? 49.245 24.750 -73.131 1.00 76.38 86 ALA A O 1
ATOM 593 N N . GLY A 1 87 ? 47.877 26.098 -71.972 1.00 74.50 87 GLY A N 1
ATOM 594 C CA . GLY A 1 87 ? 47.136 26.555 -73.153 1.00 74.50 87 GLY A CA 1
ATOM 595 C C . GLY A 1 87 ? 45.744 27.115 -72.875 1.00 74.50 87 GLY A C 1
ATOM 596 O O . GLY A 1 87 ? 45.120 26.765 -71.875 1.00 74.50 87 GLY A O 1
ATOM 597 N N . ALA A 1 88 ? 45.231 27.962 -73.766 1.00 71.69 88 ALA A N 1
ATOM 598 C CA . ALA A 1 88 ? 43.882 28.515 -73.630 1.00 71.69 88 ALA A CA 1
ATOM 599 C C . ALA A 1 88 ? 42.799 27.442 -73.867 1.00 71.69 88 ALA A C 1
ATOM 601 O O . ALA A 1 88 ? 41.815 27.381 -73.139 1.00 71.69 88 ALA A O 1
ATOM 602 N N . GLY A 1 89 ? 43.008 26.543 -74.827 1.00 76.12 89 GLY A N 1
ATOM 603 C CA . GLY A 1 89 ? 42.025 25.580 -75.315 1.00 76.12 89 GLY A CA 1
ATOM 604 C C . GLY A 1 89 ? 42.139 24.159 -74.745 1.00 76.12 89 GLY A C 1
ATOM 605 O O . GLY A 1 89 ? 42.325 23.914 -73.550 1.00 76.12 89 GLY A O 1
ATOM 606 N N . GLY A 1 90 ? 41.929 23.161 -75.608 1.00 78.50 90 GLY A N 1
ATOM 607 C CA . GLY A 1 90 ? 41.609 21.781 -75.209 1.00 78.50 90 GLY A CA 1
ATOM 608 C C . GLY A 1 90 ? 42.790 20.868 -74.832 1.00 78.50 90 GLY A C 1
ATOM 609 O O . GLY A 1 90 ? 43.035 19.879 -75.531 1.00 78.50 90 GLY A O 1
ATOM 610 N N . LEU A 1 91 ? 43.478 21.121 -73.712 1.00 80.75 91 LEU A N 1
ATOM 611 C CA . LEU A 1 91 ? 44.670 20.369 -73.270 1.00 80.75 91 LEU A CA 1
ATOM 612 C C . LEU A 1 91 ? 44.425 18.864 -72.979 1.00 80.75 91 LEU A C 1
ATOM 614 O O . LEU A 1 91 ? 43.642 18.486 -72.101 1.00 80.75 91 LEU A O 1
ATOM 618 N N . ARG A 1 92 ? 45.173 17.955 -73.632 1.00 84.19 92 ARG A N 1
ATOM 619 C CA . ARG A 1 92 ? 45.094 16.487 -73.412 1.00 84.19 92 ARG A CA 1
ATOM 620 C C . ARG A 1 92 ? 46.463 15.798 -73.279 1.00 84.19 92 ARG A C 1
ATOM 622 O O . ARG A 1 92 ? 46.973 15.236 -74.247 1.00 84.19 92 ARG A O 1
ATOM 629 N N . VAL A 1 93 ? 46.999 15.727 -72.058 1.00 83.38 93 VAL A N 1
ATOM 630 C CA . VAL A 1 93 ? 48.250 15.004 -71.733 1.00 83.38 93 VAL A CA 1
ATOM 631 C C . VAL A 1 93 ? 48.006 13.495 -71.537 1.00 83.38 93 VAL A C 1
ATOM 633 O O . VAL A 1 93 ? 47.131 13.091 -70.765 1.00 83.38 93 VAL A O 1
ATOM 636 N N . ARG A 1 94 ? 48.792 12.624 -72.187 1.00 85.69 94 ARG A N 1
ATOM 637 C CA . ARG A 1 94 ? 48.739 11.154 -72.029 1.00 85.69 94 ARG A CA 1
ATOM 638 C C . ARG A 1 94 ? 50.130 10.529 -71.888 1.00 85.69 94 ARG A C 1
ATOM 640 O O . ARG A 1 94 ? 50.783 10.224 -72.881 1.00 85.69 94 ARG A O 1
ATOM 647 N N . GLU A 1 95 ? 50.498 10.198 -70.661 1.00 83.25 95 GLU A N 1
ATOM 648 C CA . GLU A 1 95 ? 51.763 9.546 -70.315 1.00 83.25 95 GLU A CA 1
ATOM 649 C C . GLU A 1 95 ? 51.595 8.016 -70.194 1.00 83.25 95 GLU A C 1
ATOM 651 O O . GLU A 1 95 ? 50.552 7.522 -69.742 1.00 83.25 95 GLU A O 1
ATOM 656 N N . GLN A 1 96 ? 52.600 7.244 -70.615 1.00 85.06 96 GLN A N 1
ATOM 657 C CA . GLN A 1 96 ? 52.695 5.800 -70.367 1.00 85.06 96 GLN A CA 1
ATOM 658 C C . GLN A 1 96 ? 54.142 5.402 -70.039 1.00 85.06 96 GLN A C 1
ATOM 660 O O . GLN A 1 96 ? 54.965 5.402 -70.947 1.00 85.06 96 GLN A O 1
ATOM 665 N N . ALA A 1 97 ? 54.426 5.008 -68.799 1.00 78.50 97 ALA A N 1
ATOM 666 C CA . ALA A 1 97 ? 55.743 4.551 -68.355 1.00 78.50 97 ALA A CA 1
ATOM 667 C C . ALA A 1 97 ? 55.743 3.073 -67.921 1.00 78.50 97 ALA A C 1
ATOM 669 O O . ALA A 1 97 ? 54.757 2.580 -67.365 1.00 78.50 97 ALA A O 1
ATOM 670 N N . VAL A 1 98 ? 56.864 2.392 -68.138 1.00 80.44 98 VAL A N 1
ATOM 671 C CA . VAL A 1 98 ? 57.239 1.117 -67.512 1.00 80.44 98 VAL A CA 1
ATOM 672 C C . VAL A 1 98 ? 58.655 1.299 -66.962 1.00 80.44 98 VAL A C 1
ATOM 674 O O . VAL A 1 98 ? 59.499 1.812 -67.694 1.00 80.44 98 VAL A O 1
ATOM 677 N N . CYS A 1 99 ? 58.922 0.973 -65.695 1.00 73.00 99 CYS A N 1
ATOM 678 C CA . CYS A 1 99 ? 60.249 1.200 -65.113 1.00 73.00 99 CYS A CA 1
ATOM 679 C C . CYS A 1 99 ? 60.674 0.200 -64.028 1.00 73.00 99 CYS A C 1
ATOM 681 O O . CYS A 1 99 ? 59.835 -0.363 -63.337 1.00 73.00 99 CYS A O 1
ATOM 683 N N . GLY A 1 100 ? 61.973 -0.012 -63.823 1.00 73.19 100 GLY A N 1
ATOM 684 C CA . GLY A 1 100 ? 62.467 -0.652 -62.600 1.00 73.19 100 GLY A CA 1
ATOM 685 C C . GLY A 1 100 ? 62.200 0.264 -61.405 1.00 73.19 100 GLY A C 1
ATOM 686 O O . GLY A 1 100 ? 61.261 0.039 -60.638 1.00 73.19 100 GLY A O 1
ATOM 687 N N . CYS A 1 101 ? 62.948 1.362 -61.318 1.00 68.00 101 CYS A N 1
ATOM 688 C CA . CYS A 1 101 ? 62.762 2.413 -60.314 1.00 68.00 101 CYS A CA 1
ATOM 689 C C . CYS A 1 101 ? 62.499 3.766 -60.991 1.00 68.00 101 CYS A C 1
ATOM 691 O O . CYS A 1 101 ? 63.248 4.162 -61.881 1.00 68.00 101 CYS A O 1
ATOM 693 N N . GLY A 1 102 ? 61.471 4.527 -60.594 1.00 66.00 102 GLY A N 1
ATOM 694 C CA . GLY A 1 102 ? 61.286 5.835 -61.236 1.00 66.00 102 GLY A CA 1
ATOM 695 C C . GLY A 1 102 ? 60.242 6.798 -60.689 1.00 66.00 102 GLY A C 1
ATOM 696 O O . GLY A 1 102 ? 59.392 6.454 -59.870 1.00 66.00 102 GLY A O 1
ATOM 697 N N . SER A 1 103 ? 60.307 8.049 -61.152 1.00 71.50 103 SER A N 1
ATOM 698 C CA . SER A 1 103 ? 59.414 9.127 -60.707 1.00 71.50 103 SER A CA 1
ATOM 699 C C . SER A 1 103 ? 58.755 9.885 -61.862 1.00 71.50 103 SER A C 1
ATOM 701 O O . SER A 1 103 ? 59.424 10.372 -62.764 1.00 71.50 103 SER A O 1
ATOM 703 N N . GLY A 1 104 ? 57.425 9.989 -61.835 1.00 75.00 104 GLY A N 1
ATOM 704 C CA . GLY A 1 104 ? 56.630 10.706 -62.837 1.00 75.00 104 GLY A CA 1
ATOM 705 C C . GLY A 1 104 ? 56.067 12.012 -62.275 1.00 75.00 104 GLY A C 1
ATOM 706 O O . GLY A 1 104 ? 55.595 12.030 -61.137 1.00 75.00 104 GLY A O 1
ATOM 707 N N . ARG A 1 105 ? 56.080 13.097 -63.053 1.00 80.44 105 ARG A N 1
ATOM 708 C CA . ARG A 1 105 ? 55.445 14.388 -62.734 1.00 80.44 105 ARG A CA 1
ATOM 709 C C . ARG A 1 105 ? 54.683 14.916 -63.953 1.00 80.44 105 ARG A C 1
ATOM 711 O O . ARG A 1 105 ? 55.292 15.482 -64.853 1.00 80.44 105 ARG A O 1
ATOM 718 N N . SER A 1 106 ? 53.360 14.784 -63.985 1.00 80.25 106 SER A N 1
ATOM 719 C CA . SER A 1 106 ? 52.538 15.291 -65.102 1.00 80.25 106 SER A CA 1
ATOM 720 C C . SER A 1 106 ? 51.687 16.491 -64.672 1.00 80.25 106 SER A C 1
ATOM 722 O O . SER A 1 106 ? 50.785 16.334 -63.854 1.00 80.25 106 SER A O 1
ATOM 724 N N . ALA A 1 107 ? 51.936 17.676 -65.220 1.00 78.25 107 ALA A N 1
ATOM 725 C CA . ALA A 1 107 ? 51.187 18.900 -64.941 1.00 78.25 107 ALA A CA 1
ATOM 726 C C . ALA A 1 107 ? 50.376 19.348 -66.167 1.00 78.25 107 ALA A C 1
ATOM 728 O O . ALA A 1 107 ? 50.751 19.086 -67.308 1.00 78.25 107 ALA A O 1
ATOM 729 N N . GLY A 1 108 ? 49.261 20.035 -65.927 1.00 78.19 108 GLY A N 1
ATOM 730 C CA . GLY A 1 108 ? 48.475 20.680 -66.973 1.00 78.19 108 GLY A CA 1
ATOM 731 C C . GLY A 1 108 ? 47.762 21.914 -66.436 1.00 78.19 108 GLY A C 1
ATOM 732 O O . GLY A 1 108 ? 47.098 21.816 -65.406 1.00 78.19 108 GLY A O 1
ATOM 733 N N . ALA A 1 109 ? 47.887 23.041 -67.125 1.00 78.00 109 ALA A N 1
ATOM 734 C CA . ALA A 1 109 ? 47.174 24.283 -66.848 1.00 78.00 109 ALA A CA 1
ATOM 735 C C . ALA A 1 109 ? 46.444 24.748 -68.117 1.00 78.00 109 ALA A C 1
ATOM 737 O O . ALA A 1 109 ? 46.924 24.497 -69.222 1.00 78.00 109 ALA A O 1
ATOM 738 N N . GLY A 1 110 ? 45.299 25.413 -67.980 1.00 76.94 110 GLY A N 1
ATOM 739 C CA . GLY A 1 110 ? 44.646 26.048 -69.124 1.00 76.94 110 GLY A CA 1
ATOM 740 C C . GLY A 1 110 ? 43.231 26.544 -68.860 1.00 76.94 110 GLY A C 1
ATOM 741 O O . GLY A 1 110 ? 42.582 26.075 -67.929 1.00 76.94 110 GLY A O 1
ATOM 742 N N . ALA A 1 111 ? 42.744 27.478 -69.677 1.00 73.19 111 ALA A N 1
ATOM 743 C CA . ALA A 1 111 ? 41.383 27.998 -69.532 1.00 73.19 111 ALA A CA 1
ATOM 744 C C . ALA A 1 111 ? 40.323 26.957 -69.958 1.00 73.19 111 ALA A C 1
ATOM 746 O O . ALA A 1 111 ? 39.290 26.802 -69.313 1.00 73.19 111 ALA A O 1
ATOM 747 N N . GLY A 1 112 ? 40.605 26.179 -71.004 1.00 78.25 112 GLY A N 1
ATOM 748 C CA . GLY A 1 112 ? 39.720 25.163 -71.561 1.00 78.25 112 GLY A CA 1
ATOM 749 C C . GLY A 1 112 ? 39.713 23.819 -70.817 1.00 78.25 112 GLY A C 1
ATOM 750 O O . GLY A 1 112 ? 40.118 23.669 -69.664 1.00 78.25 112 GLY A O 1
ATOM 751 N N . SER A 1 113 ? 39.209 22.776 -71.488 1.00 79.75 113 SER A N 1
ATOM 752 C CA . SER A 1 113 ? 38.979 21.465 -70.851 1.00 79.75 113 SER A CA 1
ATOM 753 C C . SER A 1 113 ? 40.244 20.592 -70.728 1.00 79.75 113 SER A C 1
ATOM 755 O O . SER A 1 113 ? 40.619 19.845 -71.638 1.00 79.75 113 SER A O 1
ATOM 757 N N . VAL A 1 114 ? 40.880 20.618 -69.552 1.00 82.75 114 VAL A N 1
ATOM 758 C CA . VAL A 1 114 ? 42.132 19.889 -69.264 1.00 82.75 114 VAL A CA 1
ATOM 759 C C . VAL A 1 114 ? 41.903 18.398 -68.964 1.00 82.75 114 VAL A C 1
ATOM 761 O O . VAL A 1 114 ? 41.176 18.018 -68.043 1.00 82.75 114 VAL A O 1
ATOM 764 N N . ARG A 1 115 ? 42.588 17.490 -69.677 1.00 85.69 115 ARG A N 1
ATOM 765 C CA . ARG A 1 115 ? 42.414 16.026 -69.539 1.00 85.69 115 ARG A CA 1
ATOM 766 C C . ARG A 1 115 ? 43.732 15.241 -69.485 1.00 85.69 115 ARG A C 1
ATOM 768 O O . ARG A 1 115 ? 44.158 14.647 -70.477 1.00 85.69 115 ARG A O 1
ATOM 775 N N . VAL A 1 116 ? 44.315 15.141 -68.290 1.00 85.19 116 VAL A N 1
ATOM 776 C CA . VAL A 1 116 ? 45.533 14.354 -68.002 1.00 85.19 116 VAL A CA 1
ATOM 777 C C . VAL A 1 116 ? 45.227 12.852 -67.842 1.00 85.19 116 VAL A C 1
ATOM 779 O O . VAL A 1 116 ? 44.298 12.464 -67.128 1.00 85.19 116 VAL A O 1
ATOM 782 N N . ARG A 1 117 ? 46.013 11.962 -68.467 1.00 87.50 117 ARG A N 1
ATOM 783 C CA . ARG A 1 117 ? 45.874 10.493 -68.357 1.00 87.50 117 ARG A CA 1
ATOM 784 C C . ARG A 1 117 ? 47.221 9.765 -68.278 1.00 87.50 117 ARG A C 1
ATOM 786 O O . ARG A 1 117 ? 47.764 9.371 -69.308 1.00 87.50 117 ARG A O 1
ATOM 793 N N . VAL A 1 118 ? 47.673 9.472 -67.063 1.00 84.56 118 VAL A N 1
ATOM 794 C CA . VAL A 1 118 ? 48.905 8.709 -66.790 1.00 84.56 118 VAL A CA 1
ATOM 795 C C . VAL A 1 118 ? 48.633 7.201 -66.731 1.00 84.56 118 VAL A C 1
ATOM 797 O O . VAL A 1 118 ? 47.627 6.759 -66.159 1.00 84.56 118 VAL A O 1
ATOM 800 N N . ARG A 1 119 ? 49.542 6.395 -67.291 1.00 86.00 119 ARG A N 1
ATOM 801 C CA . ARG A 1 119 ? 49.732 4.981 -66.934 1.00 86.00 119 ARG A CA 1
ATOM 802 C C . ARG A 1 119 ? 51.179 4.750 -66.482 1.00 86.00 119 ARG A C 1
ATOM 804 O O . ARG A 1 119 ? 52.062 5.137 -67.232 1.00 86.00 119 ARG A O 1
ATOM 811 N N . ALA A 1 120 ? 51.421 4.075 -65.360 1.00 80.31 120 ALA A N 1
ATOM 812 C CA . ALA A 1 120 ? 52.769 3.623 -64.981 1.00 80.31 120 ALA A CA 1
ATOM 813 C C . ALA A 1 120 ? 52.775 2.163 -64.485 1.00 80.31 120 ALA A C 1
ATOM 815 O O . ALA A 1 120 ? 51.798 1.715 -63.882 1.00 80.31 120 ALA A O 1
ATOM 816 N N . VAL A 1 121 ? 53.853 1.421 -64.733 1.00 82.69 121 VAL A N 1
ATOM 817 C CA . VAL A 1 121 ? 54.085 0.072 -64.186 1.00 82.69 121 VAL A CA 1
ATOM 818 C C . VAL A 1 121 ? 55.538 -0.003 -63.721 1.00 82.69 121 VAL A C 1
ATOM 820 O O . VAL A 1 121 ? 56.408 0.007 -64.584 1.00 82.69 121 VAL A O 1
ATOM 823 N N . CYS A 1 122 ? 55.823 -0.022 -62.412 1.00 75.69 122 CYS A N 1
ATOM 824 C CA . CYS A 1 122 ? 57.224 -0.032 -61.955 1.00 75.69 122 CYS A CA 1
ATOM 825 C C . CYS A 1 122 ? 57.518 -0.790 -60.655 1.00 75.69 122 CYS A C 1
ATOM 827 O O . CYS A 1 122 ? 56.719 -0.709 -59.727 1.00 75.69 122 CYS A O 1
ATOM 829 N N . ARG A 1 123 ? 58.684 -1.447 -60.528 1.00 76.75 123 ARG A N 1
ATOM 830 C CA . ARG A 1 123 ? 59.075 -2.172 -59.293 1.00 76.75 123 ARG A CA 1
ATOM 831 C C . ARG A 1 123 ? 59.078 -1.229 -58.082 1.00 76.75 123 ARG A C 1
ATOM 833 O O . ARG A 1 123 ? 58.407 -1.528 -57.098 1.00 76.75 123 ARG A O 1
ATOM 840 N N . CYS A 1 124 ? 59.665 -0.041 -58.209 1.00 68.44 124 CYS A N 1
ATOM 841 C CA . CYS A 1 124 ? 59.530 1.062 -57.250 1.00 68.44 124 CYS A CA 1
ATOM 842 C C . CYS A 1 124 ? 59.174 2.377 -57.968 1.00 68.44 124 CYS A C 1
ATOM 844 O O . CYS A 1 124 ? 59.687 2.642 -59.055 1.00 68.44 124 CYS A O 1
ATOM 846 N N . GLY A 1 125 ? 58.333 3.249 -57.391 1.00 67.81 125 GLY A N 1
ATOM 847 C CA . GLY A 1 125 ? 58.186 4.587 -57.981 1.00 67.81 125 GLY A CA 1
ATOM 848 C C . GLY A 1 125 ? 57.242 5.619 -57.358 1.00 67.81 125 GLY A C 1
ATOM 849 O O . GLY A 1 125 ? 56.336 5.311 -56.585 1.00 67.81 125 GLY A O 1
ATOM 850 N N . CYS A 1 126 ? 57.454 6.879 -57.746 1.00 69.56 126 CYS A N 1
ATOM 851 C CA . CYS A 1 126 ? 56.819 8.070 -57.169 1.00 69.56 126 CYS A CA 1
ATOM 852 C C . CYS A 1 126 ? 56.100 8.914 -58.241 1.00 69.56 126 CYS A C 1
ATOM 854 O O . CYS A 1 126 ? 56.750 9.574 -59.045 1.00 69.56 126 CYS A O 1
ATOM 856 N N . GLY A 1 127 ? 54.762 8.916 -58.270 1.00 76.12 127 GLY A N 1
ATOM 857 C CA . GLY A 1 127 ? 53.966 9.562 -59.330 1.00 76.12 127 GLY A CA 1
ATOM 858 C C . GLY A 1 127 ? 53.152 10.774 -58.867 1.00 76.12 127 GLY A C 1
ATOM 859 O O . GLY A 1 127 ? 52.146 10.609 -58.176 1.00 76.12 127 GLY A O 1
ATOM 860 N N . ARG A 1 128 ? 53.526 11.986 -59.288 1.00 81.69 128 ARG A N 1
ATOM 861 C CA . ARG A 1 128 ? 52.744 13.220 -59.098 1.00 81.69 128 ARG A CA 1
ATOM 862 C C . ARG A 1 128 ? 51.965 13.575 -60.374 1.00 81.69 128 ARG A C 1
ATOM 864 O O . ARG A 1 128 ? 52.481 13.437 -61.481 1.00 81.69 128 ARG A O 1
ATOM 871 N N . SER A 1 129 ? 50.730 14.053 -60.239 1.00 81.31 129 SER A N 1
ATOM 872 C CA . SER A 1 129 ? 49.922 14.546 -61.363 1.00 81.31 129 SER A CA 1
ATOM 873 C C . SER A 1 129 ? 49.040 15.725 -60.949 1.00 81.31 129 SER A C 1
ATOM 875 O O . SER A 1 129 ? 48.187 15.562 -60.080 1.00 81.31 129 SER A O 1
ATOM 877 N N . ALA A 1 130 ? 49.198 16.882 -61.591 1.00 79.50 130 ALA A N 1
ATOM 878 C CA . ALA A 1 130 ? 48.431 18.103 -61.342 1.00 79.50 130 ALA A CA 1
ATOM 879 C C . ALA A 1 130 ? 47.581 18.498 -62.565 1.00 79.50 130 ALA A C 1
ATOM 881 O O . ALA A 1 130 ? 47.925 18.174 -63.702 1.00 79.50 130 ALA A O 1
ATOM 882 N N . GLY A 1 131 ? 46.469 19.199 -62.334 1.00 79.50 131 GLY A N 1
ATOM 883 C CA . GLY A 1 131 ? 45.610 19.739 -63.390 1.00 79.50 131 GLY A CA 1
ATOM 884 C C . GLY A 1 131 ? 44.808 20.946 -62.904 1.00 79.50 131 GLY A C 1
ATOM 885 O O . GLY A 1 131 ? 43.944 20.766 -62.051 1.00 79.50 131 GLY A O 1
ATOM 886 N N . ALA A 1 132 ? 45.079 22.139 -63.424 1.00 79.31 132 ALA A N 1
ATOM 887 C CA . ALA A 1 132 ? 44.399 23.388 -63.075 1.00 79.31 132 ALA A CA 1
ATOM 888 C C . ALA A 1 132 ? 43.719 24.013 -64.303 1.00 79.31 132 ALA A C 1
ATOM 890 O O . ALA A 1 132 ? 44.164 23.794 -65.428 1.00 79.31 132 ALA A O 1
ATOM 891 N N . GLY A 1 133 ? 42.661 24.793 -64.084 1.00 78.69 133 GLY A N 1
ATOM 892 C CA . GLY A 1 133 ? 41.990 25.563 -65.130 1.00 78.69 133 GLY A CA 1
ATOM 893 C C . GLY A 1 133 ? 40.700 26.227 -64.657 1.00 78.69 133 GLY A C 1
ATOM 894 O O . GLY A 1 133 ? 40.231 25.939 -63.555 1.00 78.69 133 GLY A O 1
ATOM 895 N N . SER A 1 134 ? 40.109 27.088 -65.483 1.00 74.12 134 SER A N 1
ATOM 896 C CA . SER A 1 134 ? 38.725 27.546 -65.291 1.00 74.12 134 SER A CA 1
ATOM 897 C C . SER A 1 134 ? 37.749 26.459 -65.762 1.00 74.12 134 SER A C 1
ATOM 899 O O . SER A 1 134 ? 36.942 25.965 -64.972 1.00 74.12 134 SER A O 1
ATOM 901 N N . GLY A 1 135 ? 37.916 25.981 -66.995 1.00 78.56 135 GLY A N 1
ATOM 902 C CA . GLY A 1 135 ? 37.108 24.930 -67.607 1.00 78.56 135 GLY A CA 1
ATOM 903 C C . GLY A 1 135 ? 37.159 23.554 -66.922 1.00 78.56 135 GLY A C 1
ATOM 904 O O . GLY A 1 135 ? 37.852 23.300 -65.933 1.00 78.56 135 GLY A O 1
ATOM 905 N N . SER A 1 136 ? 36.401 22.594 -67.464 1.00 79.88 136 SER A N 1
ATOM 906 C CA . SER A 1 136 ? 36.254 21.272 -66.828 1.00 79.88 136 SER A CA 1
ATOM 907 C C . SER A 1 136 ? 37.526 20.396 -66.865 1.00 79.88 136 SER A C 1
ATOM 909 O O . SER A 1 136 ? 38.011 19.983 -67.923 1.00 79.88 136 SER A O 1
ATOM 911 N N . VAL A 1 137 ? 38.033 20.021 -65.682 1.00 83.12 137 VAL A N 1
ATOM 912 C CA . VAL A 1 137 ? 39.305 19.291 -65.509 1.00 83.12 137 VAL A CA 1
ATOM 913 C C . VAL A 1 137 ? 39.088 17.800 -65.210 1.00 83.12 137 VAL A C 1
ATOM 915 O O . VAL A 1 137 ? 38.279 17.410 -64.365 1.00 83.12 137 VAL A O 1
ATOM 918 N N . ARG A 1 138 ? 39.838 16.904 -65.870 1.00 86.62 138 ARG A N 1
ATOM 919 C CA . ARG A 1 138 ? 39.645 15.440 -65.798 1.00 86.62 138 ARG A CA 1
ATOM 920 C C . ARG A 1 138 ? 40.950 14.632 -65.762 1.00 86.62 138 ARG A C 1
ATOM 922 O O . ARG A 1 138 ? 41.341 14.014 -66.755 1.00 86.62 138 ARG A O 1
ATOM 929 N N . VAL A 1 139 ? 41.559 14.541 -64.581 1.00 85.88 139 VAL A N 1
ATOM 930 C CA . VAL A 1 139 ? 42.749 13.708 -64.308 1.00 85.88 139 VAL A CA 1
ATOM 931 C C . VAL A 1 139 ? 42.386 12.216 -64.178 1.00 85.88 139 VAL A C 1
ATOM 933 O O . VAL A 1 139 ? 41.471 11.846 -63.438 1.00 85.88 139 VAL A O 1
ATOM 936 N N . ARG A 1 140 ? 43.110 11.315 -64.860 1.00 88.00 140 ARG A N 1
ATOM 937 C CA . ARG A 1 140 ? 42.944 9.849 -64.747 1.00 88.00 140 ARG A CA 1
ATOM 938 C C . ARG A 1 140 ? 44.280 9.100 -64.683 1.00 88.00 140 ARG A C 1
ATOM 940 O O . ARG A 1 140 ? 44.793 8.677 -65.719 1.00 88.00 140 ARG A O 1
ATOM 947 N N . VAL A 1 141 ? 44.763 8.838 -63.472 1.00 84.75 141 VAL A N 1
ATOM 948 C CA . VAL A 1 141 ? 45.961 8.020 -63.211 1.00 84.75 141 VAL A CA 1
ATOM 949 C C . VAL A 1 141 ? 45.599 6.530 -63.105 1.00 84.75 141 VAL A C 1
ATOM 951 O O . VAL A 1 141 ? 44.566 6.152 -62.542 1.00 84.75 141 VAL A O 1
ATOM 954 N N . ARG A 1 142 ? 46.448 5.658 -63.656 1.00 86.88 142 ARG A N 1
ATOM 955 C CA . ARG A 1 142 ? 46.462 4.207 -63.410 1.00 86.88 142 ARG A CA 1
ATOM 956 C C . ARG A 1 142 ? 47.899 3.760 -63.174 1.00 86.88 142 ARG A C 1
ATOM 958 O O . ARG A 1 142 ? 48.700 3.970 -64.075 1.00 86.88 142 ARG A O 1
ATOM 965 N N . ALA A 1 143 ? 48.223 3.088 -62.074 1.00 79.62 143 ALA A N 1
ATOM 966 C CA . ALA A 1 143 ? 49.547 2.475 -61.974 1.00 79.62 143 ALA A CA 1
ATOM 967 C C . ALA A 1 143 ? 49.633 1.226 -61.089 1.00 79.62 143 ALA A C 1
ATOM 969 O O . ALA A 1 143 ? 48.900 1.101 -60.102 1.00 79.62 143 ALA A O 1
ATOM 970 N N . VAL A 1 144 ? 50.551 0.332 -61.455 1.00 82.06 144 VAL A N 1
ATOM 971 C CA . VAL A 1 144 ? 50.875 -0.933 -60.776 1.00 82.06 144 VAL A CA 1
ATOM 972 C C . VAL A 1 144 ? 52.323 -0.840 -60.292 1.00 82.06 144 VAL A C 1
ATOM 974 O O . VAL A 1 144 ? 53.184 -0.546 -61.114 1.00 82.06 144 VAL A O 1
ATOM 977 N N . CYS A 1 145 ? 52.608 -1.021 -58.998 1.00 75.56 145 CYS A N 1
ATOM 978 C CA . CYS A 1 145 ? 53.992 -0.953 -58.499 1.00 75.56 145 CYS A CA 1
ATOM 979 C C . CYS A 1 145 ? 54.330 -2.000 -57.433 1.00 75.56 145 CYS A C 1
ATOM 981 O O . CYS A 1 145 ? 53.437 -2.429 -56.721 1.00 75.56 145 CYS A O 1
ATOM 983 N N . GLY A 1 146 ? 55.601 -2.354 -57.243 1.00 73.81 146 GLY A N 1
ATOM 984 C CA . GLY A 1 146 ? 56.025 -3.073 -56.031 1.00 73.81 146 GLY A CA 1
ATOM 985 C C . GLY A 1 146 ? 55.899 -2.156 -54.812 1.00 73.81 146 GLY A C 1
ATOM 986 O O . GLY A 1 146 ? 54.984 -2.315 -54.006 1.00 73.81 146 GLY A O 1
ATOM 987 N N . CYS A 1 147 ? 56.721 -1.109 -54.758 1.00 69.25 147 CYS A N 1
ATOM 988 C CA . CYS A 1 147 ? 56.638 -0.033 -53.764 1.00 69.25 147 CYS A CA 1
ATOM 989 C C . CYS A 1 147 ? 56.342 1.326 -54.427 1.00 69.25 147 CYS A C 1
ATOM 991 O O . CYS A 1 147 ? 56.741 1.558 -55.570 1.00 69.25 147 CYS A O 1
ATOM 993 N N . GLY A 1 148 ? 55.658 2.263 -53.756 1.00 69.81 148 GLY A N 1
ATOM 994 C CA . GLY A 1 148 ? 55.544 3.617 -54.319 1.00 69.81 148 GLY A CA 1
ATOM 995 C C . GLY A 1 148 ? 54.666 4.657 -53.622 1.00 69.81 148 GLY A C 1
ATOM 996 O O . GLY A 1 148 ? 53.749 4.336 -52.868 1.00 69.81 148 GLY A O 1
ATOM 997 N N . SER A 1 149 ? 54.919 5.930 -53.947 1.00 73.81 149 SER A N 1
ATOM 998 C CA . SER A 1 149 ? 54.121 7.085 -53.506 1.00 73.81 149 SER A CA 1
ATOM 999 C C . SER A 1 149 ? 53.397 7.755 -54.678 1.00 73.81 149 SER A C 1
ATOM 1001 O O . SER A 1 149 ? 53.886 7.752 -55.809 1.00 73.81 149 SER A O 1
ATOM 1003 N N . ARG A 1 150 ? 52.203 8.316 -54.456 1.00 79.88 150 ARG A N 1
ATOM 1004 C CA . ARG A 1 150 ? 51.417 8.995 -55.501 1.00 79.88 150 ARG A CA 1
ATOM 1005 C C . ARG A 1 150 ? 50.725 10.244 -54.978 1.00 79.88 150 ARG A C 1
ATOM 1007 O O . ARG A 1 150 ? 50.281 10.275 -53.833 1.00 79.88 150 ARG A O 1
ATOM 1014 N N . GLN A 1 151 ? 50.636 11.273 -55.816 1.00 81.75 151 GLN A N 1
ATOM 1015 C CA . GLN A 1 151 ? 50.015 12.557 -55.488 1.00 81.75 151 GLN A CA 1
ATOM 1016 C C . GLN A 1 151 ? 49.237 13.088 -56.699 1.00 81.75 151 GLN A C 1
ATOM 1018 O O . GLN A 1 151 ? 49.827 13.641 -57.621 1.00 81.75 151 GLN A O 1
ATOM 1023 N N . CYS A 1 152 ? 47.915 12.926 -56.713 1.00 80.06 152 CYS A N 1
ATOM 1024 C CA . CYS A 1 152 ? 47.035 13.594 -57.671 1.00 80.06 152 CYS A CA 1
ATOM 1025 C C . CYS A 1 152 ? 46.532 14.914 -57.068 1.00 80.06 152 CYS A C 1
ATOM 1027 O O . CYS A 1 152 ? 46.049 14.919 -55.938 1.00 80.06 152 CYS A O 1
ATOM 1029 N N . ALA A 1 153 ? 46.572 16.007 -57.822 1.00 79.62 153 ALA A N 1
ATOM 1030 C CA . ALA A 1 153 ? 45.997 17.297 -57.453 1.00 79.62 153 ALA A CA 1
ATOM 1031 C C . ALA A 1 153 ? 45.184 17.876 -58.618 1.00 79.62 153 ALA A C 1
ATOM 1033 O O . ALA A 1 153 ? 45.398 17.517 -59.780 1.00 79.62 153 ALA A O 1
ATOM 1034 N N . GLY A 1 154 ? 44.273 18.800 -58.321 1.00 80.00 154 GLY A N 1
ATOM 1035 C CA . GLY A 1 154 ? 43.698 19.650 -59.352 1.00 80.00 154 GLY A CA 1
ATOM 1036 C C . GLY A 1 154 ? 42.804 20.768 -58.832 1.00 80.00 154 GLY A C 1
ATOM 1037 O O . GLY A 1 154 ? 42.326 20.713 -57.699 1.00 80.00 154 GLY A O 1
ATOM 1038 N N . ALA A 1 155 ? 42.577 21.753 -59.691 1.00 79.44 155 ALA A N 1
ATOM 1039 C CA . ALA A 1 155 ? 41.684 22.890 -59.501 1.00 79.44 155 ALA A CA 1
ATOM 1040 C C . ALA A 1 155 ? 40.810 23.047 -60.758 1.00 79.44 155 ALA A C 1
ATOM 1042 O O . ALA A 1 155 ? 41.249 22.684 -61.848 1.00 79.44 155 ALA A O 1
ATOM 1043 N N . GLY A 1 156 ? 39.576 23.529 -60.618 1.00 78.25 156 GLY A N 1
ATOM 1044 C CA . GLY A 1 156 ? 38.654 23.732 -61.743 1.00 78.25 156 GLY A CA 1
ATOM 1045 C C . GLY A 1 156 ? 37.479 24.622 -61.352 1.00 78.25 156 GLY A C 1
ATOM 1046 O O . GLY A 1 156 ? 36.849 24.331 -60.333 1.00 78.25 156 GLY A O 1
ATOM 1047 N N . ALA A 1 157 ? 37.146 25.656 -62.127 1.00 75.88 157 ALA A N 1
ATOM 1048 C CA . ALA A 1 157 ? 35.967 26.476 -61.842 1.00 75.88 157 ALA A CA 1
ATOM 1049 C C . ALA A 1 157 ? 34.677 25.678 -62.100 1.00 75.88 157 ALA A C 1
ATOM 1051 O O . ALA A 1 157 ? 33.919 25.469 -61.161 1.00 75.88 157 ALA A O 1
ATOM 1052 N N . ASP A 1 158 ? 34.469 25.094 -63.284 1.00 76.06 158 ASP A N 1
ATOM 1053 C CA . ASP A 1 158 ? 33.181 24.438 -63.605 1.00 76.06 158 ASP A CA 1
ATOM 1054 C C . ASP A 1 158 ? 33.008 23.046 -62.967 1.00 76.06 158 ASP A C 1
ATOM 1056 O O . ASP A 1 158 ? 31.936 22.643 -62.486 1.00 76.06 158 ASP A O 1
ATOM 1060 N N . GLY A 1 159 ? 34.073 22.239 -62.969 1.00 78.38 159 GLY A N 1
ATOM 1061 C CA . GLY A 1 159 ? 33.990 20.878 -62.447 1.00 78.38 159 GLY A CA 1
ATOM 1062 C C . GLY A 1 159 ? 35.226 20.009 -62.646 1.00 78.38 159 GLY A C 1
ATOM 1063 O O . GLY A 1 159 ? 35.682 19.760 -63.761 1.00 78.38 159 GLY A O 1
ATOM 1064 N N . LEU A 1 160 ? 35.700 19.442 -61.537 1.00 82.81 160 LEU A N 1
ATOM 1065 C CA . LEU A 1 160 ? 36.902 18.613 -61.456 1.00 82.81 160 LEU A CA 1
ATOM 1066 C C . LEU A 1 160 ? 36.555 17.121 -61.298 1.00 82.81 160 LEU A C 1
ATOM 1068 O O . LEU A 1 160 ? 35.814 16.726 -60.398 1.00 82.81 160 LEU A O 1
ATOM 1072 N N . ARG A 1 161 ? 37.119 16.238 -62.132 1.00 86.06 161 ARG A N 1
ATOM 1073 C CA . ARG A 1 161 ? 36.835 14.786 -62.148 1.00 86.06 161 ARG A CA 1
ATOM 1074 C C . ARG A 1 161 ? 38.101 13.920 -62.082 1.00 86.06 161 ARG A C 1
ATOM 1076 O O . ARG A 1 161 ? 38.456 13.259 -63.062 1.00 86.06 161 ARG A O 1
ATOM 1083 N N . VAL A 1 162 ? 38.736 13.864 -60.908 1.00 85.94 162 VAL A N 1
ATOM 1084 C CA . VAL A 1 162 ? 39.905 13.003 -60.622 1.00 85.94 162 VAL A CA 1
ATOM 1085 C C . VAL A 1 162 ? 39.503 11.523 -60.509 1.00 85.94 162 VAL A C 1
ATOM 1087 O O . VAL A 1 162 ? 38.594 11.164 -59.756 1.00 85.94 162 VAL A O 1
ATOM 1090 N N . ARG A 1 163 ? 40.197 10.623 -61.220 1.00 87.19 163 ARG A N 1
ATOM 1091 C CA . ARG A 1 163 ? 40.034 9.160 -61.100 1.00 87.19 163 ARG A CA 1
ATOM 1092 C C . ARG A 1 163 ? 41.375 8.428 -61.054 1.00 87.19 163 ARG A C 1
ATOM 1094 O O . ARG A 1 163 ? 41.946 8.125 -62.100 1.00 87.19 163 ARG A O 1
ATOM 1101 N N . GLU A 1 164 ? 41.785 8.028 -59.860 1.00 85.19 164 GLU A N 1
ATOM 1102 C CA . GLU A 1 164 ? 42.977 7.212 -59.623 1.00 85.19 164 GLU A CA 1
ATOM 1103 C C . GLU A 1 164 ? 42.640 5.707 -59.581 1.00 85.19 164 GLU A C 1
ATOM 1105 O O . GLU A 1 164 ? 41.566 5.296 -59.121 1.00 85.19 164 GLU A O 1
ATOM 1110 N N . GLN A 1 165 ? 43.551 4.865 -60.075 1.00 86.81 165 GLN A N 1
ATOM 1111 C CA . GLN A 1 165 ? 43.562 3.425 -59.807 1.00 86.81 165 GLN A CA 1
ATOM 1112 C C . GLN A 1 165 ? 44.991 2.957 -59.494 1.00 86.81 165 GLN A C 1
ATOM 1114 O O . GLN A 1 165 ? 45.870 3.083 -60.345 1.00 86.81 165 GLN A O 1
ATOM 1119 N N . ALA A 1 166 ? 45.192 2.370 -58.319 1.00 80.81 166 ALA A N 1
ATOM 1120 C CA . ALA A 1 166 ? 46.449 1.800 -57.865 1.00 80.81 166 ALA A CA 1
ATOM 1121 C C . ALA A 1 166 ? 46.324 0.299 -57.583 1.00 80.81 166 ALA A C 1
ATOM 1123 O O . ALA A 1 166 ? 45.314 -0.146 -57.036 1.00 80.81 166 ALA A O 1
ATOM 1124 N N . VAL A 1 167 ? 47.376 -0.438 -57.925 1.00 82.12 167 VAL A N 1
ATOM 1125 C CA . VAL A 1 167 ? 47.716 -1.744 -57.351 1.00 82.12 167 VAL A CA 1
ATOM 1126 C C . VAL A 1 167 ? 49.164 -1.627 -56.869 1.00 82.12 167 VAL A C 1
ATOM 1128 O O . VAL A 1 167 ? 49.984 -1.118 -57.639 1.00 82.12 167 VAL A O 1
ATOM 1131 N N . CYS A 1 168 ? 49.494 -2.014 -55.635 1.00 75.25 168 CYS A N 1
ATOM 1132 C CA . CYS A 1 168 ? 50.899 -2.107 -55.223 1.00 75.25 168 CYS A CA 1
ATOM 1133 C C . CYS A 1 168 ? 51.198 -3.041 -54.045 1.00 75.25 168 CYS A C 1
ATOM 1135 O O . CYS A 1 168 ? 50.330 -3.275 -53.224 1.00 75.25 168 CYS A O 1
ATOM 1137 N N . GLY A 1 169 ? 52.425 -3.546 -53.918 1.00 73.81 169 GLY A N 1
ATOM 1138 C CA . GLY A 1 169 ? 52.859 -4.277 -52.717 1.00 73.81 169 GLY A CA 1
ATOM 1139 C C . GLY A 1 169 ? 52.785 -3.380 -51.477 1.00 73.81 169 GLY A C 1
ATOM 1140 O O . GLY A 1 169 ? 51.961 -3.600 -50.591 1.00 73.81 169 GLY A O 1
ATOM 1141 N N . CYS A 1 170 ? 53.539 -2.283 -51.483 1.00 68.00 170 CYS A N 1
ATOM 1142 C CA . CYS A 1 170 ? 53.482 -1.233 -50.465 1.00 68.00 170 CYS A CA 1
ATOM 1143 C C . CYS A 1 170 ? 53.253 0.136 -51.122 1.00 68.00 170 CYS A C 1
ATOM 1145 O O . CYS A 1 170 ? 53.836 0.437 -52.163 1.00 68.00 170 CYS A O 1
ATOM 1147 N N . GLY A 1 171 ? 52.424 1.015 -50.550 1.00 67.62 171 GLY A N 1
ATOM 1148 C CA . GLY A 1 171 ? 52.384 2.387 -51.065 1.00 67.62 171 GLY A CA 1
ATOM 1149 C C . GLY A 1 171 ? 51.399 3.374 -50.457 1.00 67.62 171 GLY A C 1
ATOM 1150 O O . GLY A 1 171 ? 50.431 3.022 -49.785 1.00 67.62 171 GLY A O 1
ATOM 1151 N N . CYS A 1 172 ? 51.641 4.652 -50.738 1.00 70.31 172 CYS A N 1
ATOM 1152 C CA . CYS A 1 172 ? 50.800 5.760 -50.301 1.00 70.31 172 CYS A CA 1
ATOM 1153 C C . CYS A 1 172 ? 50.264 6.565 -51.494 1.00 70.31 172 CYS A C 1
ATOM 1155 O O . CYS A 1 172 ? 50.976 6.820 -52.461 1.00 70.31 172 CYS A O 1
ATOM 1157 N N . GLY A 1 173 ? 48.995 6.965 -51.443 1.00 77.12 173 GLY A N 1
ATOM 1158 C CA . GLY A 1 173 ? 48.338 7.747 -52.491 1.00 77.12 173 GLY A CA 1
ATOM 1159 C C . GLY A 1 173 ? 47.589 8.926 -51.891 1.00 77.12 173 GLY A C 1
ATOM 1160 O O . GLY A 1 173 ? 46.700 8.730 -51.064 1.00 77.12 173 GLY A O 1
ATOM 1161 N N . ARG A 1 174 ? 47.945 10.147 -52.296 1.00 82.75 174 ARG A N 1
ATOM 1162 C CA . ARG A 1 174 ? 47.251 11.392 -51.948 1.00 82.75 174 ARG A CA 1
ATOM 1163 C C . ARG A 1 174 ? 46.462 11.877 -53.169 1.00 82.75 174 ARG A C 1
ATOM 1165 O O . ARG A 1 174 ? 47.014 11.937 -54.262 1.00 82.75 174 ARG A O 1
ATOM 1172 N N . SER A 1 175 ? 45.192 12.232 -53.001 1.00 82.38 175 SER A N 1
ATOM 1173 C CA . SER A 1 175 ? 44.328 12.772 -54.066 1.00 82.38 175 SER A CA 1
ATOM 1174 C C . SER A 1 175 ? 43.610 14.037 -53.574 1.00 82.38 175 SER A C 1
ATOM 1176 O O . SER A 1 175 ? 42.662 13.937 -52.798 1.00 82.38 175 SER A O 1
ATOM 1178 N N . ALA A 1 176 ? 44.047 15.218 -54.009 1.00 80.56 176 ALA A N 1
ATOM 1179 C CA . ALA A 1 176 ? 43.455 16.519 -53.687 1.00 80.56 176 ALA A CA 1
ATOM 1180 C C . ALA A 1 176 ? 42.611 17.072 -54.852 1.00 80.56 176 ALA A C 1
ATOM 1182 O O . ALA A 1 176 ? 42.858 16.749 -56.017 1.00 80.56 176 ALA A O 1
ATOM 1183 N N . GLY A 1 177 ? 41.629 17.926 -54.551 1.00 80.56 177 GLY A N 1
ATOM 1184 C CA . GLY A 1 177 ? 40.847 18.627 -55.571 1.00 80.56 177 GLY A CA 1
ATOM 1185 C C . GLY A 1 177 ? 40.098 19.853 -55.049 1.00 80.56 177 GLY A C 1
ATOM 1186 O O . GLY A 1 177 ? 39.257 19.711 -54.166 1.00 80.56 177 GLY A O 1
ATOM 1187 N N . ALA A 1 178 ? 40.370 21.025 -55.616 1.00 78.75 178 ALA A N 1
ATOM 1188 C CA . ALA A 1 178 ? 39.660 22.278 -55.355 1.00 78.75 178 ALA A CA 1
ATOM 1189 C C . ALA A 1 178 ? 38.740 22.655 -56.535 1.00 78.75 178 ALA A C 1
ATOM 1191 O O . ALA A 1 178 ? 38.928 22.160 -57.650 1.00 78.75 178 ALA A O 1
ATOM 1192 N N . GLY A 1 179 ? 37.760 23.534 -56.316 1.00 78.19 179 GLY A N 1
ATOM 1193 C CA . GLY A 1 179 ? 36.982 24.125 -57.409 1.00 78.19 179 GLY A CA 1
ATOM 1194 C C . GLY A 1 179 ? 35.690 24.818 -56.988 1.00 78.19 179 GLY A C 1
ATOM 1195 O O . GLY A 1 179 ? 35.078 24.436 -55.994 1.00 78.19 179 GLY A O 1
ATOM 1196 N N . ALA A 1 180 ? 35.241 25.812 -57.756 1.00 73.50 180 ALA A N 1
ATOM 1197 C CA . ALA A 1 180 ? 33.972 26.493 -57.490 1.00 73.50 180 ALA A CA 1
ATOM 1198 C C . ALA A 1 180 ? 32.772 25.553 -57.725 1.00 73.50 180 ALA A C 1
ATOM 1200 O O . ALA A 1 180 ? 31.874 25.464 -56.895 1.00 73.50 180 ALA A O 1
ATOM 1201 N N . GLY A 1 181 ? 32.792 24.783 -58.811 1.00 78.94 181 GLY A N 1
ATOM 1202 C CA . GLY A 1 181 ? 31.705 23.928 -59.276 1.00 78.94 181 GLY A CA 1
ATOM 1203 C C . GLY A 1 181 ? 31.763 22.478 -58.779 1.00 78.94 181 GLY A C 1
ATOM 1204 O O . GLY A 1 181 ? 32.004 22.177 -57.607 1.00 78.94 181 GLY A O 1
ATOM 1205 N N . SER A 1 182 ? 31.448 21.520 -59.660 1.00 80.19 182 SER A N 1
ATOM 1206 C CA . SER A 1 182 ? 31.149 20.138 -59.237 1.00 80.19 182 SER A CA 1
ATOM 1207 C C . SER A 1 182 ? 32.379 19.210 -59.166 1.00 80.19 182 SER A C 1
ATOM 1209 O O . SER A 1 182 ? 32.764 18.544 -60.130 1.00 80.19 182 SER A O 1
ATOM 1211 N N . VAL A 1 183 ? 32.984 19.099 -57.978 1.00 83.12 183 VAL A N 1
ATOM 1212 C CA . VAL A 1 183 ? 34.173 18.254 -57.737 1.00 83.12 183 VAL A CA 1
ATOM 1213 C C . VAL A 1 183 ? 33.806 16.778 -57.478 1.00 83.12 183 VAL A C 1
ATOM 1215 O O . VAL A 1 183 ? 32.980 16.449 -56.625 1.00 83.12 183 VAL A O 1
ATOM 1218 N N . ARG A 1 184 ? 34.445 15.830 -58.179 1.00 86.38 184 ARG A N 1
ATOM 1219 C CA . ARG A 1 184 ? 34.170 14.380 -58.096 1.00 86.38 184 ARG A CA 1
ATOM 1220 C C . ARG A 1 184 ? 35.442 13.523 -58.150 1.00 86.38 184 ARG A C 1
ATOM 1222 O O . ARG A 1 184 ? 35.830 13.030 -59.210 1.00 86.38 184 ARG A O 1
ATOM 1229 N N . VAL A 1 185 ? 36.026 13.264 -56.981 1.00 85.75 185 VAL A N 1
ATOM 1230 C CA . VAL A 1 185 ? 37.205 12.396 -56.798 1.00 85.75 185 VAL A CA 1
ATOM 1231 C C . VAL A 1 185 ? 36.799 10.917 -56.696 1.00 85.75 185 VAL A C 1
ATOM 1233 O O . VAL A 1 185 ? 35.883 10.559 -55.951 1.00 85.75 185 VAL A O 1
ATOM 1236 N N . ARG A 1 186 ? 37.479 10.017 -57.419 1.00 87.75 186 ARG A N 1
ATOM 1237 C CA . ARG A 1 186 ? 37.263 8.558 -57.349 1.00 87.75 186 ARG A CA 1
ATOM 1238 C C . ARG A 1 186 ? 38.578 7.776 -57.334 1.00 87.75 186 ARG A C 1
ATOM 1240 O O . ARG A 1 186 ? 39.085 7.421 -58.397 1.00 87.75 186 ARG A O 1
ATOM 1247 N N . VAL A 1 187 ? 39.051 7.422 -56.143 1.00 85.44 187 VAL A N 1
ATOM 1248 C CA . VAL A 1 187 ? 40.234 6.571 -55.938 1.00 85.44 187 VAL A CA 1
ATOM 1249 C C . VAL A 1 187 ? 39.837 5.091 -55.839 1.00 85.44 187 VAL A C 1
ATOM 1251 O O . VAL A 1 187 ? 38.767 4.739 -55.330 1.00 85.44 187 VAL A O 1
ATOM 1254 N N . ARG A 1 188 ? 40.695 4.207 -56.353 1.00 86.88 188 ARG A N 1
ATOM 1255 C CA . ARG A 1 188 ? 40.692 2.760 -56.092 1.00 86.88 188 ARG A CA 1
ATOM 1256 C C . ARG A 1 188 ? 42.126 2.325 -55.798 1.00 86.88 188 ARG A C 1
ATOM 1258 O O . ARG A 1 188 ? 42.932 2.429 -56.713 1.00 86.88 188 ARG A O 1
ATOM 1265 N N . THR A 1 189 ? 42.423 1.806 -54.614 1.00 81.19 189 THR A N 1
ATOM 1266 C CA . THR A 1 189 ? 43.698 1.137 -54.315 1.00 81.19 189 THR A CA 1
ATOM 1267 C C . THR A 1 189 ? 43.468 -0.343 -54.009 1.00 81.19 189 THR A C 1
ATOM 1269 O O . THR A 1 189 ? 42.407 -0.726 -5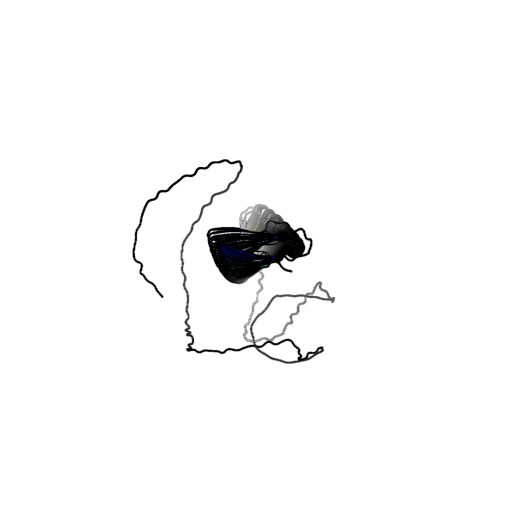3.506 1.00 81.19 189 THR A O 1
ATOM 1272 N N . VAL A 1 190 ? 44.462 -1.163 -54.338 1.00 81.94 190 VAL A N 1
ATOM 1273 C CA . VAL A 1 190 ? 44.633 -2.544 -53.876 1.00 81.94 190 VAL A CA 1
ATOM 1274 C C . VAL A 1 190 ? 46.091 -2.653 -53.435 1.00 81.94 190 VAL A C 1
ATOM 1276 O O . VAL A 1 190 ? 46.953 -2.339 -54.255 1.00 81.94 190 VAL A O 1
ATOM 1279 N N . CYS A 1 191 ? 46.393 -3.013 -52.187 1.00 75.75 191 CYS A N 1
ATOM 1280 C CA . CYS A 1 191 ? 47.792 -3.146 -51.772 1.00 75.75 191 CYS A CA 1
ATOM 1281 C C . CYS A 1 191 ? 48.081 -4.105 -50.615 1.00 75.75 191 CYS A C 1
ATOM 1283 O O . CYS A 1 191 ? 47.205 -4.376 -49.813 1.00 75.75 191 CYS A O 1
ATOM 1285 N N . GLY A 1 192 ? 49.311 -4.603 -50.486 1.00 73.50 192 GLY A N 1
ATOM 1286 C CA . GLY A 1 192 ? 49.737 -5.331 -49.283 1.00 73.50 192 GLY A CA 1
ATOM 1287 C C . GLY A 1 192 ? 49.682 -4.415 -48.057 1.00 73.50 192 GLY A C 1
ATOM 1288 O O . GLY A 1 192 ? 48.865 -4.622 -47.161 1.00 73.50 192 GLY A O 1
ATOM 1289 N N . CYS A 1 193 ? 50.448 -3.323 -48.092 1.00 66.06 193 CYS A N 1
ATOM 1290 C CA . CYS A 1 193 ? 50.431 -2.256 -47.087 1.00 66.06 193 CYS A CA 1
ATOM 1291 C C . CYS A 1 193 ? 50.150 -0.884 -47.728 1.00 66.06 193 CYS A C 1
ATOM 1293 O O . CYS A 1 193 ? 50.643 -0.599 -48.823 1.00 66.06 193 CYS A O 1
ATOM 1295 N N . GLY A 1 194 ? 49.393 0.018 -47.083 1.00 66.94 194 GLY A N 1
ATOM 1296 C CA . GLY A 1 194 ? 49.290 1.381 -47.629 1.00 66.94 194 GLY A CA 1
ATOM 1297 C C . GLY A 1 194 ? 48.472 2.462 -46.919 1.00 66.94 194 GLY A C 1
ATOM 1298 O O . GLY A 1 194 ? 47.695 2.218 -45.998 1.00 66.94 194 GLY A O 1
ATOM 1299 N N . LEU A 1 195 ? 48.655 3.698 -47.400 1.00 70.06 195 LEU A N 1
ATOM 1300 C CA . LEU A 1 195 ? 48.046 4.931 -46.877 1.00 70.06 195 LEU A CA 1
ATOM 1301 C C . LEU A 1 195 ? 47.307 5.695 -47.991 1.00 70.06 195 LEU A C 1
ATOM 1303 O O . LEU A 1 195 ? 47.939 6.221 -48.904 1.00 70.06 195 LEU A O 1
ATOM 1307 N N . GLY A 1 196 ? 45.979 5.785 -47.925 1.00 77.19 196 GLY A N 1
ATOM 1308 C CA . GLY A 1 196 ? 45.157 6.498 -48.911 1.00 77.19 196 GLY A CA 1
ATOM 1309 C C . GLY A 1 196 ? 44.586 7.805 -48.364 1.00 77.19 196 GLY A C 1
ATOM 1310 O O . GLY A 1 196 ? 43.604 7.771 -47.629 1.00 77.19 196 GLY A O 1
ATOM 1311 N N . GLN A 1 197 ? 45.145 8.953 -48.747 1.00 81.56 197 GLN A N 1
ATOM 1312 C CA . GLN A 1 197 ? 44.629 10.278 -48.388 1.00 81.56 197 GLN A CA 1
ATOM 1313 C C . GLN A 1 197 ? 43.818 10.887 -49.544 1.00 81.56 197 GLN A C 1
ATOM 1315 O O . GLN A 1 197 ? 44.205 10.813 -50.709 1.00 81.56 197 GLN A O 1
ATOM 1320 N N . CYS A 1 198 ? 42.687 11.515 -49.240 1.00 80.31 198 CYS A N 1
ATOM 1321 C CA . CYS A 1 198 ? 41.817 12.190 -50.199 1.00 80.31 198 CYS A CA 1
ATOM 1322 C C . CYS A 1 198 ? 41.301 13.499 -49.600 1.00 80.31 198 CYS A C 1
ATOM 1324 O O . CYS A 1 198 ? 40.601 13.455 -48.595 1.00 80.31 198 CYS A O 1
ATOM 1326 N N . ALA A 1 199 ? 41.593 14.635 -50.228 1.00 80.75 199 ALA A N 1
ATOM 1327 C CA . ALA A 1 199 ? 41.107 15.954 -49.828 1.00 80.75 199 ALA A CA 1
ATOM 1328 C C . ALA A 1 199 ? 40.223 16.554 -50.932 1.00 80.75 199 ALA A C 1
ATOM 1330 O O . ALA A 1 199 ? 40.461 16.320 -52.119 1.00 80.75 199 ALA A O 1
ATOM 1331 N N . GLY A 1 200 ? 39.210 17.336 -50.561 1.00 80.00 200 GLY A N 1
ATOM 1332 C CA . GLY A 1 200 ? 38.374 18.048 -51.528 1.00 80.00 200 GLY A CA 1
ATOM 1333 C C . GLY A 1 200 ? 37.783 19.336 -50.968 1.00 80.00 200 GLY A C 1
ATOM 1334 O O . GLY A 1 200 ? 37.158 19.298 -49.914 1.00 80.00 200 GLY A O 1
ATOM 1335 N N . ALA A 1 201 ? 37.944 20.448 -51.676 1.00 78.44 201 ALA A N 1
ATOM 1336 C CA . ALA A 1 201 ? 37.356 21.742 -51.333 1.00 78.44 201 ALA A CA 1
ATOM 1337 C C . ALA A 1 201 ? 36.474 22.239 -52.488 1.00 78.44 201 ALA A C 1
ATOM 1339 O O . ALA A 1 201 ? 36.801 21.995 -53.651 1.00 78.44 201 ALA A O 1
ATOM 1340 N N . GLY A 1 202 ? 35.376 22.937 -52.195 1.00 76.81 202 GLY A N 1
ATOM 1341 C CA . GLY A 1 202 ? 34.648 23.664 -53.236 1.00 76.81 202 GLY A CA 1
ATOM 1342 C C . GLY A 1 202 ? 33.300 24.249 -52.833 1.00 76.81 202 GLY A C 1
ATOM 1343 O O . GLY A 1 202 ? 32.645 23.748 -51.921 1.00 76.81 202 GLY A O 1
ATOM 1344 N N . ALA A 1 203 ? 32.861 25.297 -53.531 1.00 73.75 203 ALA A N 1
ATOM 1345 C CA . ALA A 1 203 ? 31.548 25.898 -53.294 1.00 73.75 203 ALA A CA 1
ATOM 1346 C C . ALA A 1 203 ? 30.406 24.957 -53.733 1.00 73.75 203 ALA A C 1
ATOM 1348 O O . ALA A 1 203 ? 29.396 24.837 -53.046 1.00 73.75 203 ALA A O 1
ATOM 1349 N N . GLY A 1 204 ? 30.592 24.213 -54.824 1.00 77.88 204 GLY A N 1
ATOM 1350 C CA . GLY A 1 204 ? 29.617 23.290 -55.394 1.00 77.88 204 GLY A CA 1
ATOM 1351 C C . GLY A 1 204 ? 29.554 21.896 -54.749 1.00 77.88 204 GLY A C 1
ATOM 1352 O O . GLY A 1 204 ? 30.015 21.617 -53.642 1.00 77.88 204 GLY A O 1
ATOM 1353 N N . GLY A 1 205 ? 28.905 20.962 -55.452 1.00 80.25 205 GLY A N 1
ATOM 1354 C CA . GLY A 1 205 ? 28.559 19.639 -54.917 1.00 80.25 205 GLY A CA 1
ATOM 1355 C C . GLY A 1 205 ? 29.692 18.602 -54.924 1.00 80.25 205 GLY A C 1
ATOM 1356 O O . GLY A 1 205 ? 29.716 17.736 -55.805 1.00 80.25 205 GLY A O 1
ATOM 1357 N N . LEU A 1 206 ? 30.561 18.606 -53.905 1.00 82.56 206 LEU A N 1
ATOM 1358 C CA . LEU A 1 206 ? 31.657 17.634 -53.744 1.00 82.56 206 LEU A CA 1
ATOM 1359 C C . LEU A 1 206 ? 31.172 16.169 -53.613 1.00 82.56 206 LEU A C 1
ATOM 1361 O O . LEU A 1 206 ? 30.361 15.827 -52.748 1.00 82.56 206 LEU A O 1
ATOM 1365 N N . ARG A 1 207 ? 31.724 15.246 -54.418 1.00 86.00 207 ARG A N 1
ATOM 1366 C CA . ARG A 1 207 ? 31.446 13.792 -54.357 1.00 86.00 207 ARG A CA 1
ATOM 1367 C C . ARG A 1 207 ? 32.715 12.928 -54.380 1.00 86.00 207 ARG A C 1
ATOM 1369 O O . ARG A 1 207 ? 33.115 12.439 -55.439 1.00 86.00 207 ARG A O 1
ATOM 1376 N N . VAL A 1 208 ? 33.293 12.660 -53.207 1.00 85.75 208 VAL A N 1
ATOM 1377 C CA . VAL A 1 208 ? 34.455 11.763 -53.032 1.00 85.75 208 VAL A CA 1
ATOM 1378 C C . VAL A 1 208 ? 34.011 10.295 -52.945 1.00 85.75 208 VAL A C 1
ATOM 1380 O O . VAL A 1 208 ? 33.096 9.950 -52.194 1.00 85.75 208 VAL A O 1
ATOM 1383 N N . ARG A 1 209 ? 34.663 9.390 -53.687 1.00 87.88 209 ARG A N 1
ATOM 1384 C CA . ARG A 1 209 ? 34.440 7.936 -53.594 1.00 87.88 209 ARG A CA 1
ATOM 1385 C C . ARG A 1 209 ? 35.747 7.144 -53.604 1.00 87.88 209 ARG A C 1
ATOM 1387 O O . ARG A 1 209 ? 36.250 6.816 -54.678 1.00 87.88 209 ARG A O 1
ATOM 1394 N N . VAL A 1 210 ? 36.214 6.756 -52.424 1.00 85.19 210 VAL A N 1
ATOM 1395 C CA . VAL A 1 210 ? 37.382 5.883 -52.240 1.00 85.19 210 VAL A CA 1
ATOM 1396 C C . VAL A 1 210 ? 36.956 4.411 -52.225 1.00 85.19 210 VAL A C 1
ATOM 1398 O O . VAL A 1 210 ? 35.859 4.054 -51.780 1.00 85.19 210 VAL A O 1
ATOM 1401 N N . ARG A 1 211 ? 37.823 3.539 -52.743 1.00 87.00 211 ARG A N 1
ATOM 1402 C CA . ARG A 1 211 ? 37.851 2.114 -52.408 1.00 87.00 211 ARG A CA 1
ATOM 1403 C C . ARG A 1 211 ? 39.282 1.701 -52.094 1.00 87.00 211 ARG A C 1
ATOM 1405 O O . ARG A 1 211 ? 40.143 1.974 -52.924 1.00 87.00 211 ARG A O 1
ATOM 1412 N N . THR A 1 212 ? 39.488 1.008 -50.987 1.00 81.56 212 THR A N 1
ATOM 1413 C CA . THR A 1 212 ? 40.748 0.352 -50.633 1.00 81.56 212 THR A CA 1
ATOM 1414 C C . THR A 1 212 ? 40.494 -1.144 -50.433 1.00 81.56 212 THR A C 1
ATOM 1416 O O . THR A 1 212 ? 39.412 -1.548 -49.993 1.00 81.56 212 THR A O 1
ATOM 1419 N N . VAL A 1 213 ? 41.472 -1.967 -50.796 1.00 82.06 213 VAL A N 1
ATOM 1420 C CA . VAL A 1 213 ? 41.559 -3.386 -50.430 1.00 82.06 213 VAL A CA 1
ATOM 1421 C C . VAL A 1 213 ? 43.004 -3.612 -50.007 1.00 82.06 213 VAL A C 1
ATOM 1423 O O . VAL A 1 213 ? 43.879 -3.357 -50.832 1.00 82.06 213 VAL A O 1
ATOM 1426 N N . CYS A 1 214 ? 43.287 -4.002 -48.763 1.00 75.88 214 CYS A N 1
ATOM 1427 C CA . CYS A 1 214 ? 44.681 -4.194 -48.356 1.00 75.88 214 CYS A CA 1
ATOM 1428 C C . CYS A 1 214 ? 44.946 -5.188 -47.225 1.00 75.88 214 CYS A C 1
ATOM 1430 O O . CYS A 1 214 ? 44.066 -5.455 -46.424 1.00 75.88 214 CYS A O 1
ATOM 1432 N N . GLY A 1 215 ? 46.165 -5.719 -47.121 1.00 73.44 215 GLY A N 1
ATOM 1433 C CA . GLY A 1 215 ? 46.579 -6.499 -45.946 1.00 73.44 215 GLY A CA 1
ATOM 1434 C C . GLY A 1 215 ? 46.545 -5.621 -44.692 1.00 73.44 215 GLY A C 1
ATOM 1435 O O . GLY A 1 215 ? 45.722 -5.826 -43.800 1.00 73.44 215 GLY A O 1
ATOM 1436 N N . CYS A 1 216 ? 47.344 -4.555 -44.703 1.00 67.75 216 CYS A N 1
ATOM 1437 C CA . CYS A 1 216 ? 47.366 -3.507 -43.684 1.00 67.75 216 CYS A CA 1
ATOM 1438 C C . CYS A 1 216 ? 47.162 -2.120 -44.319 1.00 67.75 216 CYS A C 1
ATOM 1440 O O . CYS A 1 216 ? 47.652 -1.845 -45.415 1.00 67.75 216 CYS A O 1
ATOM 1442 N N . GLY A 1 217 ? 46.467 -1.186 -43.662 1.00 67.94 217 GLY A N 1
ATOM 1443 C CA . GLY A 1 217 ? 46.474 0.200 -44.153 1.00 67.94 217 GLY A CA 1
ATOM 1444 C C . GLY A 1 217 ? 45.556 1.207 -43.474 1.00 67.94 217 GLY A C 1
ATOM 1445 O O . GLY A 1 217 ? 44.725 0.869 -42.634 1.00 67.94 217 GLY A O 1
ATOM 1446 N N . SER A 1 218 ? 45.685 2.478 -43.862 1.00 73.62 218 SER A N 1
ATOM 1447 C CA . SER A 1 218 ? 44.787 3.543 -43.400 1.00 73.62 218 SER A CA 1
ATOM 1448 C C . SER A 1 218 ? 44.223 4.399 -44.534 1.00 73.62 218 SER A C 1
ATOM 1450 O O . SER A 1 218 ? 44.896 4.676 -45.528 1.00 73.62 218 SER A O 1
ATOM 1452 N N . GLY A 1 219 ? 42.962 4.800 -44.380 1.00 77.50 219 GLY A N 1
ATOM 1453 C CA . GLY A 1 219 ? 42.260 5.737 -45.253 1.00 77.50 219 GLY A CA 1
ATOM 1454 C C . GLY A 1 219 ? 42.034 7.061 -44.529 1.00 77.50 219 GLY A C 1
ATOM 1455 O O . GLY A 1 219 ? 41.712 7.072 -43.342 1.00 77.50 219 GLY A O 1
ATOM 1456 N N . GLN A 1 220 ? 42.215 8.182 -45.223 1.00 81.62 220 GLN A N 1
ATOM 1457 C CA . GLN A 1 220 ? 41.920 9.519 -44.711 1.00 81.62 220 GLN A CA 1
ATOM 1458 C C . GLN A 1 220 ? 41.183 10.326 -45.784 1.00 81.62 220 GLN A C 1
ATOM 1460 O O . GLN A 1 220 ? 41.801 10.865 -46.696 1.00 81.62 220 GLN A O 1
ATOM 1465 N N . CYS A 1 221 ? 39.860 10.415 -45.688 1.00 80.31 221 CYS A N 1
ATOM 1466 C CA . CYS A 1 221 ? 39.040 11.281 -46.530 1.00 80.31 221 CYS A CA 1
ATOM 1467 C C . CYS A 1 221 ? 38.704 12.568 -45.768 1.00 80.31 221 CYS A C 1
ATOM 1469 O O . CYS A 1 221 ? 38.064 12.502 -44.725 1.00 80.31 221 CYS A O 1
ATOM 1471 N N . ALA A 1 222 ? 39.067 13.731 -46.295 1.00 81.19 222 ALA A N 1
ATOM 1472 C CA . ALA A 1 222 ? 38.632 15.037 -45.817 1.00 81.19 222 ALA A CA 1
ATOM 1473 C C . ALA A 1 222 ? 37.883 15.777 -46.932 1.00 81.19 222 ALA A C 1
ATOM 1475 O O . ALA A 1 222 ? 38.183 15.611 -48.118 1.00 81.19 222 ALA A O 1
ATOM 1476 N N . GLY A 1 223 ? 36.931 16.630 -46.566 1.00 80.50 223 GLY A N 1
ATOM 1477 C CA . GLY A 1 223 ? 36.415 17.615 -47.503 1.00 80.50 223 GLY A CA 1
ATOM 1478 C C . GLY A 1 223 ? 35.654 18.759 -46.853 1.00 80.50 223 GLY A C 1
ATOM 1479 O O . GLY A 1 223 ? 35.024 18.575 -45.813 1.00 80.50 223 GLY A O 1
ATOM 1480 N N . ALA A 1 224 ? 35.703 19.917 -47.498 1.00 79.12 224 ALA A N 1
ATOM 1481 C CA . ALA A 1 224 ? 35.008 21.138 -47.115 1.00 79.12 224 ALA A CA 1
ATOM 1482 C C . ALA A 1 224 ? 34.193 21.667 -48.305 1.00 79.12 224 ALA A C 1
ATOM 1484 O O . ALA A 1 224 ? 34.591 21.481 -49.458 1.00 79.12 224 ALA A O 1
ATOM 1485 N N . GLY A 1 225 ? 33.067 22.331 -48.053 1.00 75.94 225 GLY A N 1
ATOM 1486 C CA . GLY A 1 225 ? 32.359 23.043 -49.115 1.00 75.94 225 GLY A CA 1
ATOM 1487 C C . GLY A 1 225 ? 31.009 23.626 -48.725 1.00 75.94 225 GLY A C 1
ATOM 1488 O O . GLY A 1 225 ? 30.362 23.139 -47.801 1.00 75.94 225 GLY A O 1
ATOM 1489 N N . ALA A 1 226 ? 30.565 24.651 -49.451 1.00 72.50 226 ALA A N 1
ATOM 1490 C CA . ALA A 1 226 ? 29.243 25.240 -49.237 1.00 72.50 226 ALA A CA 1
ATOM 1491 C C . ALA A 1 226 ? 28.118 24.294 -49.709 1.00 72.50 226 ALA A C 1
ATOM 1493 O O . ALA A 1 226 ? 27.083 24.156 -49.061 1.00 72.50 226 ALA A O 1
ATOM 1494 N N . GLY A 1 227 ? 28.339 23.579 -50.813 1.00 76.62 227 GLY A N 1
ATOM 1495 C CA . GLY A 1 227 ? 27.365 22.699 -51.447 1.00 76.62 227 GLY A CA 1
ATOM 1496 C C . GLY A 1 227 ? 27.191 21.310 -50.813 1.00 76.62 227 GLY A C 1
ATOM 1497 O O . GLY A 1 227 ? 27.714 20.954 -49.757 1.00 76.62 227 GLY A O 1
ATOM 1498 N N . GLY A 1 228 ? 26.403 20.467 -51.489 1.00 78.88 228 GLY A N 1
ATOM 1499 C CA . GLY A 1 228 ? 25.985 19.150 -50.990 1.00 78.88 228 GLY A CA 1
ATOM 1500 C C . GLY A 1 228 ? 27.069 18.060 -51.007 1.00 78.88 228 GLY A C 1
ATOM 1501 O O . GLY A 1 228 ? 27.054 17.187 -51.882 1.00 78.88 228 GLY A O 1
ATOM 1502 N N . LEU A 1 229 ? 27.947 18.063 -50.003 1.00 80.88 229 LEU A N 1
ATOM 1503 C CA . LEU A 1 229 ? 29.088 17.153 -49.835 1.00 80.88 229 LEU A CA 1
ATOM 1504 C C . LEU A 1 229 ? 28.686 15.676 -49.604 1.00 80.88 229 LEU A C 1
ATOM 1506 O O . LEU A 1 229 ? 27.930 15.337 -48.690 1.00 80.88 229 LEU A O 1
ATOM 1510 N N . ARG A 1 230 ? 29.222 14.744 -50.409 1.00 84.88 230 ARG A N 1
ATOM 1511 C CA . ARG A 1 230 ? 28.972 13.288 -50.294 1.00 84.88 230 ARG A CA 1
ATOM 1512 C C . ARG A 1 230 ? 30.260 12.459 -50.368 1.00 84.88 230 ARG A C 1
ATOM 1514 O O . ARG A 1 230 ? 30.733 12.148 -51.461 1.00 84.88 230 ARG A O 1
ATOM 1521 N N . VAL A 1 231 ? 30.765 12.012 -49.217 1.00 84.88 231 VAL A N 1
ATOM 1522 C CA . VAL A 1 231 ? 31.910 11.084 -49.112 1.00 84.88 231 VAL A CA 1
ATOM 1523 C C . VAL A 1 231 ? 31.408 9.639 -49.060 1.00 84.88 231 VAL A C 1
ATOM 1525 O O . VAL A 1 231 ? 30.514 9.307 -48.279 1.00 84.88 231 VAL A O 1
ATOM 1528 N N . ARG A 1 232 ? 31.973 8.746 -49.880 1.00 86.00 232 ARG A N 1
ATOM 1529 C CA . ARG A 1 232 ? 31.698 7.300 -49.831 1.00 86.00 232 ARG A CA 1
ATOM 1530 C C . ARG A 1 232 ? 32.982 6.482 -49.879 1.00 86.00 232 ARG A C 1
ATOM 1532 O O . ARG A 1 232 ? 33.501 6.201 -50.958 1.00 86.00 232 ARG A O 1
ATOM 1539 N N . GLU A 1 233 ? 33.397 6.011 -48.719 1.00 84.62 233 GLU A N 1
ATOM 1540 C CA . GLU A 1 233 ? 34.544 5.131 -48.529 1.00 84.62 233 GLU A CA 1
ATOM 1541 C C . GLU A 1 233 ? 34.102 3.655 -48.528 1.00 84.62 233 GLU A C 1
ATOM 1543 O O . GLU A 1 233 ? 32.981 3.317 -48.126 1.00 84.62 233 GLU A O 1
ATOM 1548 N N . GLN A 1 234 ? 34.949 2.763 -49.046 1.00 86.62 234 GLN A N 1
ATOM 1549 C CA . GLN A 1 234 ? 34.808 1.317 -48.869 1.00 86.62 234 GLN A CA 1
ATOM 1550 C C . GLN A 1 234 ? 36.195 0.698 -48.668 1.00 86.62 234 GLN A C 1
ATOM 1552 O O . GLN A 1 234 ? 36.966 0.690 -49.623 1.00 86.62 234 GLN A O 1
ATOM 1557 N N . ALA A 1 235 ? 36.469 0.160 -47.486 1.00 80.62 235 ALA A N 1
ATOM 1558 C CA . ALA A 1 235 ? 37.690 -0.563 -47.157 1.00 80.62 235 ALA A CA 1
ATOM 1559 C C . ALA A 1 235 ? 37.392 -2.054 -46.945 1.00 80.62 235 ALA A C 1
ATOM 1561 O O . ALA A 1 235 ? 36.341 -2.413 -46.404 1.00 80.62 235 ALA A O 1
ATOM 1562 N N . VAL A 1 236 ? 38.321 -2.907 -47.364 1.00 81.88 236 VAL A N 1
ATOM 1563 C CA . VAL A 1 236 ? 38.402 -4.322 -46.981 1.00 81.88 236 VAL A CA 1
ATOM 1564 C C . VAL A 1 236 ? 39.853 -4.573 -46.591 1.00 81.88 236 VAL A C 1
ATOM 1566 O O . VAL A 1 236 ? 40.719 -4.349 -47.434 1.00 81.88 236 VAL A O 1
ATOM 1569 N N . CYS A 1 237 ? 40.145 -4.963 -45.350 1.00 74.94 237 CYS A N 1
ATOM 1570 C CA . CYS A 1 237 ? 41.535 -5.195 -44.956 1.00 74.94 237 CYS A CA 1
ATOM 1571 C C . CYS A 1 237 ? 41.762 -6.193 -43.821 1.00 74.94 237 CYS A C 1
ATOM 1573 O O . CYS A 1 237 ? 40.879 -6.401 -43.003 1.00 74.94 237 CYS A O 1
ATOM 1575 N N . GLY A 1 238 ? 42.954 -6.787 -43.733 1.00 73.44 238 GLY A N 1
ATOM 1576 C CA . GLY A 1 238 ? 43.345 -7.584 -42.564 1.00 73.44 238 GLY A CA 1
ATOM 1577 C C . GLY A 1 238 ? 43.359 -6.710 -41.308 1.00 73.44 238 GLY A C 1
ATOM 1578 O O . GLY A 1 238 ? 42.551 -6.902 -40.398 1.00 73.44 238 GLY A O 1
ATOM 1579 N N . CYS A 1 239 ? 44.181 -5.661 -41.333 1.00 67.88 239 CYS A N 1
ATOM 1580 C CA . CYS A 1 239 ? 44.254 -4.624 -40.304 1.00 67.88 239 CYS A CA 1
ATOM 1581 C C . CYS A 1 239 ? 44.051 -3.228 -40.918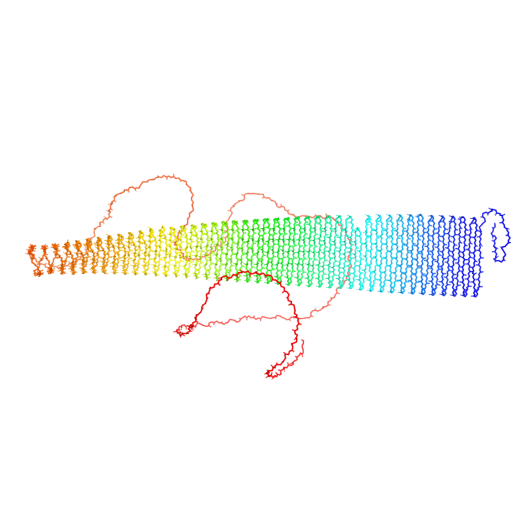 1.00 67.88 239 CYS A C 1
ATOM 1583 O O . CYS A 1 239 ? 44.602 -2.928 -41.980 1.00 67.88 239 CYS A O 1
ATOM 1585 N N . GLY A 1 240 ? 43.303 -2.317 -40.281 1.00 67.75 240 GLY A N 1
ATOM 1586 C CA . GLY A 1 240 ? 43.301 -0.937 -40.785 1.00 67.75 240 GLY A CA 1
ATOM 1587 C C . GLY A 1 240 ? 42.515 0.152 -40.064 1.00 67.75 240 GLY A C 1
ATOM 1588 O O . GLY A 1 240 ? 41.699 -0.087 -39.177 1.00 67.75 240 GLY A O 1
ATOM 1589 N N . CYS A 1 241 ? 42.788 1.392 -40.476 1.00 68.88 241 CYS A N 1
ATOM 1590 C CA . CYS A 1 241 ? 42.334 2.614 -39.810 1.00 68.88 241 CYS A CA 1
ATOM 1591 C C . CYS A 1 241 ? 41.647 3.582 -40.792 1.00 68.88 241 CYS A C 1
ATOM 1593 O O . CYS A 1 241 ? 42.313 4.205 -41.613 1.00 68.88 241 CYS A O 1
ATOM 1595 N N . GLY A 1 242 ? 40.328 3.751 -40.703 1.00 76.38 242 GLY A N 1
ATOM 1596 C CA . GLY A 1 242 ? 39.577 4.747 -41.478 1.00 76.38 242 GLY A CA 1
ATOM 1597 C C . GLY A 1 242 ? 39.465 6.088 -40.747 1.00 76.38 242 GLY A C 1
ATOM 1598 O O . GLY A 1 242 ? 39.158 6.129 -39.555 1.00 76.38 242 GLY A O 1
ATOM 1599 N N . ARG A 1 243 ? 39.674 7.203 -41.452 1.00 81.88 243 ARG A N 1
ATOM 1600 C CA . ARG A 1 243 ? 39.324 8.562 -41.009 1.00 81.88 243 ARG A CA 1
ATOM 1601 C C . ARG A 1 243 ? 38.529 9.254 -42.120 1.00 81.88 243 ARG A C 1
ATOM 1603 O O . ARG A 1 243 ? 39.019 9.365 -43.236 1.00 81.88 243 ARG A O 1
ATOM 1610 N N . SER A 1 244 ? 37.323 9.734 -41.832 1.00 81.56 244 SER A N 1
ATOM 1611 C CA . SER A 1 244 ? 36.420 10.321 -42.835 1.00 81.56 244 SER A CA 1
ATOM 1612 C C . SER A 1 244 ? 35.766 11.597 -42.281 1.00 81.56 244 SER A C 1
ATOM 1614 O O . SER A 1 244 ? 34.790 11.520 -41.537 1.00 81.56 244 SER A O 1
ATOM 1616 N N . ALA A 1 245 ? 36.310 12.769 -42.613 1.00 80.00 245 ALA A N 1
ATOM 1617 C CA . ALA A 1 245 ? 35.870 14.091 -42.163 1.00 80.00 245 ALA A CA 1
ATOM 1618 C C . ALA A 1 245 ? 35.118 14.867 -43.264 1.00 80.00 245 ALA A C 1
ATOM 1620 O O . ALA A 1 245 ? 35.476 14.801 -44.441 1.00 80.00 245 ALA A O 1
ATOM 1621 N N . GLY A 1 246 ? 34.094 15.634 -42.878 1.00 78.69 246 GLY A N 1
ATOM 1622 C CA . GLY A 1 246 ? 33.369 16.544 -43.769 1.00 78.69 246 GLY A CA 1
ATOM 1623 C C . GLY A 1 246 ? 32.915 17.821 -43.059 1.00 78.69 246 GLY A C 1
ATOM 1624 O O . GLY A 1 246 ? 32.320 17.736 -41.986 1.00 78.69 246 GLY A O 1
ATOM 1625 N N . ALA A 1 247 ? 33.161 18.978 -43.669 1.00 76.44 247 ALA A N 1
ATOM 1626 C CA . ALA A 1 247 ? 32.696 20.291 -43.225 1.00 76.44 247 ALA A CA 1
ATOM 1627 C C . ALA A 1 247 ? 31.843 20.960 -44.319 1.00 76.44 247 ALA A C 1
ATOM 1629 O O . ALA A 1 247 ? 32.120 20.774 -45.506 1.00 76.44 247 ALA A O 1
ATOM 1630 N N . GLY A 1 248 ? 30.822 21.738 -43.951 1.00 73.75 248 GLY A N 1
ATOM 1631 C CA . GLY A 1 248 ? 30.075 22.541 -44.926 1.00 73.75 248 GLY A CA 1
ATOM 1632 C C . GLY A 1 248 ? 28.774 23.158 -44.423 1.00 73.75 248 GLY A C 1
ATOM 1633 O O . GLY A 1 248 ? 28.171 22.663 -43.475 1.00 73.75 248 GLY A O 1
ATOM 1634 N N . SER A 1 249 ? 28.309 24.225 -45.074 1.00 68.44 249 SER A N 1
ATOM 1635 C CA . SER A 1 249 ? 26.984 24.806 -44.810 1.00 68.44 249 SER A CA 1
ATOM 1636 C C . SER A 1 249 ? 25.854 23.946 -45.397 1.00 68.44 249 SER A C 1
ATOM 1638 O O . SER A 1 249 ? 24.807 23.800 -44.772 1.00 68.44 249 SER A O 1
ATOM 1640 N N . GLY A 1 250 ? 26.074 23.298 -46.546 1.00 73.44 250 GLY A N 1
ATOM 1641 C CA . GLY A 1 250 ? 25.128 22.389 -47.197 1.00 73.44 250 GLY A CA 1
ATOM 1642 C C . GLY A 1 250 ? 25.012 20.987 -46.571 1.00 73.44 250 GLY A C 1
ATOM 1643 O O . GLY A 1 250 ? 25.626 20.642 -45.563 1.00 73.44 250 GLY A O 1
ATOM 1644 N N . SER A 1 251 ? 24.190 20.115 -47.177 1.00 75.00 251 SER A N 1
ATOM 1645 C CA . SER A 1 251 ? 23.899 18.791 -46.594 1.00 75.00 251 SER A CA 1
ATOM 1646 C C . SER A 1 251 ? 25.061 17.791 -46.752 1.00 75.00 251 SER A C 1
ATOM 1648 O O . SER A 1 251 ? 25.251 17.216 -47.833 1.00 75.00 251 SER A O 1
ATOM 1650 N N . VAL A 1 252 ? 25.772 17.502 -45.662 1.00 77.62 252 VAL A N 1
ATOM 1651 C CA . VAL A 1 252 ? 26.868 16.519 -45.609 1.00 77.62 252 VAL A CA 1
ATOM 1652 C C . VAL A 1 252 ? 26.337 15.079 -45.521 1.00 77.62 252 VAL A C 1
ATOM 1654 O O . VAL A 1 252 ? 25.497 14.744 -44.682 1.00 77.62 252 VAL A O 1
ATOM 1657 N N . ARG A 1 253 ? 26.848 14.162 -46.357 1.00 82.25 253 ARG A N 1
ATOM 1658 C CA . ARG A 1 253 ? 26.518 12.720 -46.309 1.00 82.25 253 ARG A CA 1
ATOM 1659 C C . ARG A 1 253 ? 27.765 11.836 -46.413 1.00 82.25 253 ARG A C 1
ATOM 1661 O O . ARG A 1 253 ? 28.154 11.439 -47.512 1.00 82.25 253 ARG A O 1
ATOM 1668 N N . VAL A 1 254 ? 28.343 11.472 -45.269 1.00 82.44 254 VAL A N 1
ATOM 1669 C CA . VAL A 1 254 ? 29.455 10.507 -45.162 1.00 82.44 254 VAL A CA 1
ATOM 1670 C C . VAL A 1 254 ? 28.907 9.075 -45.109 1.00 82.44 254 VAL A C 1
ATOM 1672 O O . VAL A 1 254 ? 28.014 8.771 -44.316 1.00 82.44 254 VAL A O 1
ATOM 1675 N N . ARG A 1 255 ? 29.419 8.164 -45.944 1.00 84.44 255 ARG A N 1
ATOM 1676 C CA . ARG A 1 255 ? 29.020 6.745 -45.976 1.00 84.44 255 ARG A CA 1
ATOM 1677 C C . ARG A 1 255 ? 30.234 5.825 -46.066 1.00 84.44 255 ARG A C 1
ATOM 1679 O O . ARG A 1 255 ? 30.678 5.487 -47.162 1.00 84.44 255 ARG A O 1
ATOM 1686 N N . GLU A 1 256 ? 30.680 5.368 -44.909 1.00 82.38 256 GLU A N 1
ATOM 1687 C CA . GLU A 1 256 ? 31.793 4.438 -44.734 1.00 82.38 256 GLU A CA 1
ATOM 1688 C C . GLU A 1 256 ? 31.313 2.974 -44.812 1.00 82.38 256 GLU A C 1
ATOM 1690 O O . GLU A 1 256 ? 30.172 2.645 -44.454 1.00 82.38 256 GLU A O 1
ATOM 1695 N N . ARG A 1 257 ? 32.165 2.079 -45.316 1.00 84.56 257 ARG A N 1
ATOM 1696 C CA . ARG A 1 257 ? 31.967 0.621 -45.306 1.00 84.56 257 ARG A CA 1
ATOM 1697 C C . ARG A 1 257 ? 33.316 -0.056 -45.084 1.00 84.56 257 ARG A C 1
ATOM 1699 O O . ARG A 1 257 ? 34.086 -0.102 -46.033 1.00 84.56 257 ARG A O 1
ATOM 1706 N N . ALA A 1 258 ? 33.562 -0.590 -43.898 1.00 78.88 258 ALA A N 1
ATOM 1707 C CA . ALA A 1 258 ? 34.754 -1.372 -43.585 1.00 78.88 258 ALA A CA 1
ATOM 1708 C C . ALA A 1 258 ? 34.388 -2.854 -43.411 1.00 78.88 258 ALA A C 1
ATOM 1710 O O . ALA A 1 258 ? 33.320 -3.172 -42.880 1.00 78.88 258 ALA A O 1
ATOM 1711 N N . VAL A 1 259 ? 35.273 -3.743 -43.848 1.00 80.81 259 VAL A N 1
ATOM 1712 C CA . VAL A 1 259 ? 35.299 -5.163 -43.473 1.00 80.81 259 VAL A CA 1
ATOM 1713 C C . VAL A 1 259 ? 36.737 -5.465 -43.076 1.00 80.81 259 VAL A C 1
ATOM 1715 O O . VAL A 1 259 ? 37.618 -5.253 -43.908 1.00 80.81 259 VAL A O 1
ATOM 1718 N N . CYS A 1 260 ? 36.997 -5.888 -41.838 1.00 74.38 260 CYS A N 1
ATOM 1719 C CA . CYS A 1 260 ? 38.365 -6.184 -41.419 1.00 74.38 260 CYS A CA 1
ATOM 1720 C C . CYS A 1 260 ? 38.536 -7.251 -40.335 1.00 74.38 260 CYS A C 1
ATOM 1722 O O . CYS A 1 260 ? 37.604 -7.555 -39.596 1.00 74.38 260 CYS A O 1
ATOM 1724 N N . GLY A 1 261 ? 39.748 -7.800 -40.221 1.00 72.62 261 GLY A N 1
ATOM 1725 C CA . GLY A 1 261 ? 40.157 -8.595 -39.062 1.00 72.62 261 GLY A CA 1
ATOM 1726 C C . GLY A 1 261 ? 40.259 -7.698 -37.830 1.00 72.62 261 GLY A C 1
ATOM 1727 O O . GLY A 1 261 ? 39.449 -7.802 -36.913 1.00 72.62 261 GLY A O 1
ATOM 1728 N N . CYS A 1 262 ? 41.163 -6.720 -37.870 1.00 67.44 262 CYS A N 1
ATOM 1729 C CA . CYS A 1 262 ? 41.314 -5.689 -36.844 1.00 67.44 262 CYS A CA 1
ATOM 1730 C C . CYS A 1 262 ? 41.127 -4.282 -37.434 1.00 67.44 262 CYS A C 1
ATOM 1732 O O . CYS A 1 262 ? 41.548 -4.008 -38.559 1.00 67.44 262 CYS A O 1
ATOM 1734 N N . GLY A 1 263 ? 40.530 -3.333 -36.705 1.00 67.06 263 GLY A N 1
ATOM 1735 C CA . GLY A 1 263 ? 40.550 -1.950 -37.191 1.00 67.06 263 GLY A CA 1
ATOM 1736 C C . GLY A 1 263 ? 39.912 -0.852 -36.350 1.00 67.06 263 GLY A C 1
ATOM 1737 O O . GLY A 1 263 ? 39.140 -1.092 -35.422 1.00 67.06 263 GLY A O 1
ATOM 1738 N N . SER A 1 264 ? 40.224 0.391 -36.720 1.00 71.75 264 SER A N 1
ATOM 1739 C CA . SER A 1 264 ? 39.649 1.595 -36.116 1.00 71.75 264 SER A CA 1
ATOM 1740 C C . SER A 1 264 ? 38.963 2.492 -37.148 1.00 71.75 264 SER A C 1
ATOM 1742 O O . SER A 1 264 ? 39.442 2.644 -38.268 1.00 71.75 264 SER A O 1
ATOM 1744 N N . GLY A 1 265 ? 37.829 3.089 -36.784 1.00 76.38 265 GLY A N 1
ATOM 1745 C CA . GLY A 1 265 ? 37.086 4.026 -37.636 1.00 76.38 265 GLY A CA 1
ATOM 1746 C C . GLY A 1 265 ? 36.896 5.368 -36.937 1.00 76.38 265 GLY A C 1
ATOM 1747 O O . GLY A 1 265 ? 36.531 5.401 -35.761 1.00 76.38 265 GLY A O 1
ATOM 1748 N N . ARG A 1 266 ? 37.144 6.477 -37.639 1.00 81.25 266 ARG A N 1
ATOM 1749 C CA . ARG A 1 266 ? 36.900 7.848 -37.162 1.00 81.25 266 ARG A CA 1
ATOM 1750 C C . ARG A 1 266 ? 36.148 8.669 -38.212 1.00 81.25 266 ARG A C 1
ATOM 1752 O O . ARG A 1 266 ? 36.777 9.333 -39.034 1.00 81.25 266 ARG A O 1
ATOM 1759 N N . SER A 1 267 ? 34.816 8.666 -38.180 1.00 80.12 267 SER A N 1
ATOM 1760 C CA . SER A 1 267 ? 34.006 9.520 -39.065 1.00 80.12 267 SER A CA 1
ATOM 1761 C C . SER A 1 267 ? 33.594 10.817 -38.346 1.00 80.12 267 SER A C 1
ATOM 1763 O O . SER A 1 267 ? 33.029 10.752 -37.257 1.00 80.12 267 SER A O 1
ATOM 1765 N N . ALA A 1 268 ? 33.815 11.990 -38.939 1.00 77.69 268 ALA A N 1
ATOM 1766 C CA . ALA A 1 268 ? 33.432 13.291 -38.381 1.00 77.69 268 ALA A CA 1
ATOM 1767 C C . ALA A 1 268 ? 32.635 14.127 -39.396 1.00 77.69 268 ALA A C 1
ATOM 1769 O O . ALA A 1 268 ? 32.901 14.080 -40.597 1.00 77.69 268 ALA A O 1
ATOM 1770 N N . GLY A 1 269 ? 31.661 14.903 -38.921 1.00 75.06 269 GLY A N 1
ATOM 1771 C CA . GLY A 1 269 ? 30.857 15.781 -39.767 1.00 75.06 269 GLY A CA 1
ATOM 1772 C C . GLY A 1 269 ? 30.381 17.038 -39.041 1.00 75.06 269 GLY A C 1
ATOM 1773 O O . GLY A 1 269 ? 29.542 16.946 -38.142 1.00 75.06 269 GLY A O 1
ATOM 1774 N N . ALA A 1 270 ? 30.884 18.196 -39.458 1.00 69.25 270 ALA A N 1
ATOM 1775 C CA . ALA A 1 270 ? 30.483 19.513 -38.970 1.00 69.25 270 ALA A CA 1
ATOM 1776 C C . ALA A 1 270 ? 29.728 20.277 -40.068 1.00 69.25 270 ALA A C 1
ATOM 1778 O O . ALA A 1 270 ? 29.983 20.070 -41.255 1.00 69.25 270 ALA A O 1
ATOM 1779 N N . GLY A 1 271 ? 28.792 21.142 -39.684 1.00 65.31 271 GLY A N 1
ATOM 1780 C CA . GLY A 1 271 ? 28.033 21.937 -40.643 1.00 65.31 271 GLY A CA 1
ATOM 1781 C C . GLY A 1 271 ? 26.727 22.495 -40.097 1.00 65.31 271 GLY A C 1
ATOM 1782 O O . GLY A 1 271 ? 26.154 21.929 -39.167 1.00 65.31 271 GLY A O 1
ATOM 1783 N N . ALA A 1 272 ? 26.262 23.587 -40.706 1.00 60.09 272 ALA A N 1
ATOM 1784 C CA . ALA A 1 272 ? 24.956 24.185 -40.424 1.00 60.09 272 ALA A CA 1
ATOM 1785 C C . ALA A 1 272 ? 23.800 23.369 -41.044 1.00 60.09 272 ALA A C 1
ATOM 1787 O O . ALA A 1 272 ? 22.708 23.295 -40.485 1.00 60.09 272 ALA A O 1
ATOM 1788 N N . GLY A 1 273 ? 24.047 22.717 -42.186 1.00 63.19 273 GLY A N 1
ATOM 1789 C CA . GLY A 1 273 ? 23.095 21.853 -42.884 1.00 63.19 273 GLY A CA 1
ATOM 1790 C C . GLY A 1 273 ? 23.150 20.383 -42.454 1.00 63.19 273 GLY A C 1
ATOM 1791 O O . GLY A 1 273 ? 24.105 19.906 -41.845 1.00 63.19 273 GLY A O 1
ATOM 1792 N N . SER A 1 274 ? 22.110 19.610 -42.799 1.00 66.00 274 SER A N 1
ATOM 1793 C CA . SER A 1 274 ? 21.913 18.282 -42.188 1.00 66.00 274 SER A CA 1
ATOM 1794 C C . SER A 1 274 ? 23.028 17.246 -42.465 1.00 66.00 274 SER A C 1
ATOM 1796 O O . SER A 1 274 ? 23.183 16.752 -43.588 1.00 66.00 274 SER A O 1
ATOM 1798 N N . VAL A 1 275 ? 23.757 16.854 -41.410 1.00 68.56 275 VAL A N 1
ATOM 1799 C CA . VAL A 1 275 ? 24.931 15.957 -41.454 1.00 68.56 275 VAL A CA 1
ATOM 1800 C C . VAL A 1 275 ? 24.560 14.485 -41.208 1.00 68.56 275 VAL A C 1
ATOM 1802 O O . VAL A 1 275 ? 24.491 14.005 -40.074 1.00 68.56 275 VAL A O 1
ATOM 1805 N N . ARG A 1 276 ? 24.397 13.702 -42.281 1.00 75.94 276 ARG A N 1
ATOM 1806 C CA . ARG A 1 276 ? 24.023 12.274 -42.211 1.00 75.94 276 ARG A CA 1
ATOM 1807 C C . ARG A 1 276 ? 25.220 11.334 -42.384 1.00 75.94 276 ARG A C 1
ATOM 1809 O O . ARG A 1 276 ? 25.459 10.826 -43.482 1.00 75.94 276 ARG A O 1
ATOM 1816 N N . VAL A 1 277 ? 25.916 11.033 -41.287 1.00 77.25 277 VAL A N 1
ATOM 1817 C CA . VAL A 1 277 ? 26.954 9.981 -41.227 1.00 77.25 277 VAL A CA 1
ATOM 1818 C C . VAL A 1 277 ? 26.312 8.584 -41.200 1.00 77.25 277 VAL A C 1
ATOM 1820 O O . VAL A 1 277 ? 25.397 8.321 -40.415 1.00 77.25 277 VAL A O 1
ATOM 1823 N N . ARG A 1 278 ? 26.793 7.662 -42.045 1.00 81.06 278 ARG A N 1
ATOM 1824 C CA . ARG A 1 278 ? 26.335 6.262 -42.127 1.00 81.06 278 ARG A CA 1
ATOM 1825 C C . ARG A 1 278 ? 27.506 5.285 -42.251 1.00 81.06 278 ARG A C 1
ATOM 1827 O O . ARG A 1 278 ? 27.818 4.822 -43.349 1.00 81.06 278 ARG A O 1
ATOM 1834 N N . GLU A 1 279 ? 28.085 4.939 -41.111 1.00 78.50 279 GLU A N 1
ATOM 1835 C CA . GLU A 1 279 ? 29.105 3.897 -40.960 1.00 78.50 279 GLU A CA 1
ATOM 1836 C C . GLU A 1 279 ? 28.508 2.480 -41.111 1.00 78.50 279 GLU A C 1
ATOM 1838 O O . GLU A 1 279 ? 27.370 2.211 -40.695 1.00 78.50 279 GLU A O 1
ATOM 1843 N N . ARG A 1 280 ? 29.284 1.562 -41.698 1.00 81.56 280 ARG A N 1
ATOM 1844 C CA . ARG A 1 280 ? 29.090 0.106 -41.611 1.00 81.56 280 ARG A CA 1
ATOM 1845 C C . ARG A 1 280 ? 30.440 -0.610 -41.522 1.00 81.56 280 ARG A C 1
ATOM 1847 O O . ARG A 1 280 ? 31.022 -0.891 -42.564 1.00 81.56 280 ARG A O 1
ATOM 1854 N N . ALA A 1 281 ? 30.889 -0.936 -40.318 1.00 75.94 281 ALA A N 1
ATOM 1855 C CA . ALA A 1 281 ? 31.987 -1.869 -40.088 1.00 75.94 281 ALA A CA 1
ATOM 1856 C C . ALA A 1 281 ? 31.465 -3.298 -39.848 1.00 75.94 281 ALA A C 1
ATOM 1858 O O . ALA A 1 281 ? 30.492 -3.485 -39.106 1.00 75.94 281 ALA A O 1
ATOM 1859 N N . VAL A 1 282 ? 32.134 -4.277 -40.456 1.00 77.81 282 VAL A N 1
ATOM 1860 C CA . VAL A 1 282 ? 32.193 -5.671 -39.995 1.00 77.81 282 VAL A CA 1
ATOM 1861 C C . VAL A 1 282 ? 33.627 -5.899 -39.518 1.00 77.81 282 VAL A C 1
ATOM 1863 O O . VAL A 1 282 ? 34.530 -5.656 -40.314 1.00 77.81 282 VAL A O 1
ATOM 1866 N N . CYS A 1 283 ? 33.865 -6.262 -38.253 1.00 71.06 283 CYS A N 1
ATOM 1867 C CA . CYS A 1 283 ? 35.237 -6.396 -37.739 1.00 71.06 283 CYS A CA 1
ATOM 1868 C C . CYS A 1 283 ? 35.456 -7.588 -36.795 1.00 71.06 283 CYS A C 1
ATOM 1870 O O . CYS A 1 283 ? 34.600 -7.867 -35.968 1.00 71.06 283 CYS A O 1
ATOM 1872 N N . GLY A 1 284 ? 36.591 -8.284 -36.862 1.00 71.25 284 GLY A N 1
ATOM 1873 C CA . GLY A 1 284 ? 36.965 -9.256 -35.823 1.00 71.25 284 GLY A CA 1
ATOM 1874 C C . GLY A 1 284 ? 37.132 -8.544 -34.478 1.00 71.25 284 GLY A C 1
ATOM 1875 O O . GLY A 1 284 ? 36.336 -8.737 -33.561 1.00 71.25 284 GLY A O 1
ATOM 1876 N N . CYS A 1 285 ? 38.069 -7.599 -34.425 1.00 65.56 285 CYS A N 1
ATOM 1877 C CA . CYS A 1 285 ? 38.293 -6.681 -33.311 1.00 65.56 285 CYS A CA 1
ATOM 1878 C C . CYS A 1 285 ? 38.272 -5.224 -33.805 1.00 65.56 285 CYS A C 1
ATOM 1880 O O . CYS A 1 285 ? 38.847 -4.914 -34.848 1.00 65.56 285 CYS A O 1
ATOM 1882 N N . GLY A 1 286 ? 37.660 -4.280 -33.080 1.00 66.38 286 GLY A N 1
ATOM 1883 C CA . GLY A 1 286 ? 37.795 -2.879 -33.497 1.00 66.38 286 GLY A CA 1
ATOM 1884 C C . GLY A 1 286 ? 37.147 -1.782 -32.663 1.00 66.38 286 GLY A C 1
ATOM 1885 O O . GLY A 1 286 ? 36.261 -2.012 -31.837 1.00 66.38 286 GLY A O 1
ATOM 1886 N N . CYS A 1 287 ? 37.589 -0.545 -32.910 1.00 66.69 287 CYS A N 1
ATOM 1887 C CA . CYS A 1 287 ? 37.138 0.643 -32.188 1.00 66.69 287 CYS A CA 1
ATOM 1888 C C . CYS A 1 287 ? 36.622 1.763 -33.114 1.00 66.69 287 CYS A C 1
ATOM 1890 O O . CYS A 1 287 ? 37.307 2.226 -34.022 1.00 66.69 287 CYS A O 1
ATOM 1892 N N . GLY A 1 288 ? 35.381 2.208 -32.898 1.00 75.62 288 GLY A N 1
ATOM 1893 C CA . GLY A 1 288 ? 34.722 3.216 -33.742 1.00 75.62 288 GLY A CA 1
ATOM 1894 C C . GLY A 1 288 ? 34.432 4.509 -32.987 1.00 75.62 288 GLY A C 1
ATOM 1895 O O . GLY A 1 288 ? 33.782 4.466 -31.944 1.00 75.62 288 GLY A O 1
ATOM 1896 N N . ARG A 1 289 ? 34.863 5.660 -33.510 1.00 81.38 289 ARG A N 1
ATOM 1897 C CA . ARG A 1 289 ? 34.431 6.988 -33.050 1.00 81.38 289 ARG A CA 1
ATOM 1898 C C . ARG A 1 289 ? 33.698 7.702 -34.184 1.00 81.38 289 ARG A C 1
ATOM 1900 O O . ARG A 1 289 ? 34.241 7.823 -35.278 1.00 81.38 289 ARG A O 1
ATOM 1907 N N . SER A 1 290 ? 32.491 8.194 -33.933 1.00 79.94 290 SER A N 1
ATOM 1908 C CA . SER A 1 290 ? 31.665 8.800 -34.985 1.00 79.94 290 SER A CA 1
ATOM 1909 C C . SER A 1 290 ? 31.012 10.084 -34.463 1.00 79.94 290 SER A C 1
ATOM 1911 O O . SER A 1 290 ? 30.184 10.019 -33.558 1.00 79.94 290 SER A O 1
ATOM 1913 N N . ALA A 1 291 ? 31.369 11.242 -35.023 1.00 77.44 291 ALA A N 1
ATOM 1914 C CA . ALA A 1 291 ? 30.858 12.562 -34.644 1.00 77.44 291 ALA A CA 1
ATOM 1915 C C . ALA A 1 291 ? 29.999 13.169 -35.767 1.00 77.44 291 ALA A C 1
ATOM 1917 O O . ALA A 1 291 ? 30.348 13.057 -36.944 1.00 77.44 291 ALA A O 1
ATOM 1918 N N . GLY A 1 292 ? 28.885 13.827 -35.435 1.00 73.38 292 GLY A N 1
ATOM 1919 C CA . GLY A 1 292 ? 28.044 14.480 -36.445 1.00 73.38 292 GLY A CA 1
ATOM 1920 C C . GLY A 1 292 ? 27.026 15.471 -35.887 1.00 73.38 292 GLY A C 1
ATOM 1921 O O . GLY A 1 292 ? 26.334 15.149 -34.921 1.00 73.38 292 GLY A O 1
ATOM 1922 N N . ALA A 1 293 ? 26.897 16.635 -36.530 1.00 64.88 293 ALA A N 1
ATOM 1923 C CA . ALA A 1 293 ? 25.999 17.700 -36.077 1.00 64.88 293 ALA A CA 1
ATOM 1924 C C . ALA A 1 293 ? 24.498 17.369 -36.196 1.00 64.88 293 ALA A C 1
ATOM 1926 O O . ALA A 1 293 ? 23.730 17.728 -35.308 1.00 64.88 293 ALA A O 1
ATOM 1927 N N . ASP A 1 294 ? 24.062 16.656 -37.250 1.00 61.56 294 ASP A N 1
ATOM 1928 C CA . ASP A 1 294 ? 22.623 16.520 -37.538 1.00 61.56 294 ASP A CA 1
ATOM 1929 C C . ASP A 1 294 ? 22.186 15.181 -38.188 1.00 61.56 294 ASP A C 1
ATOM 1931 O O . ASP A 1 294 ? 21.695 15.099 -39.321 1.00 61.56 294 ASP A O 1
ATOM 1935 N N . GLY A 1 295 ? 22.321 14.086 -37.425 1.00 61.69 295 GLY A N 1
ATOM 1936 C CA . GLY A 1 295 ? 21.642 12.809 -37.722 1.00 61.69 295 GLY A CA 1
ATOM 1937 C C . GLY A 1 295 ? 22.543 11.601 -38.006 1.00 61.69 295 GLY A C 1
ATOM 1938 O O . GLY A 1 295 ? 22.474 10.994 -39.080 1.00 61.69 295 GLY A O 1
ATOM 1939 N N . LEU A 1 296 ? 23.335 11.199 -37.010 1.00 70.19 296 LEU A N 1
ATOM 1940 C CA . LEU A 1 296 ? 24.251 10.055 -37.048 1.00 70.19 296 LEU A CA 1
ATOM 1941 C C . LEU A 1 296 ? 23.532 8.680 -37.089 1.00 70.19 296 LEU A C 1
ATOM 1943 O O . LEU A 1 296 ? 22.701 8.371 -36.231 1.00 70.19 296 LEU A O 1
ATOM 1947 N N . ARG A 1 297 ? 23.882 7.789 -38.033 1.00 77.50 297 ARG A N 1
ATOM 1948 C CA . ARG A 1 297 ? 23.322 6.419 -38.121 1.00 77.50 297 ARG A CA 1
ATOM 1949 C C . ARG A 1 297 ? 24.385 5.335 -38.348 1.00 77.50 297 ARG A C 1
ATOM 1951 O O . ARG A 1 297 ? 24.570 4.860 -39.472 1.00 77.50 297 ARG A O 1
ATOM 1958 N N . VAL A 1 298 ? 24.991 4.876 -37.258 1.00 74.62 298 VAL A N 1
ATOM 1959 C CA . VAL A 1 298 ? 25.963 3.769 -37.215 1.00 74.62 298 VAL A CA 1
ATOM 1960 C C . VAL A 1 298 ? 25.252 2.400 -37.242 1.00 74.62 298 VAL A C 1
ATOM 1962 O O . VAL A 1 298 ? 24.160 2.225 -36.689 1.00 74.62 298 VAL A O 1
ATOM 1965 N N . ARG A 1 299 ? 25.832 1.414 -37.939 1.00 79.31 299 ARG A N 1
ATOM 1966 C CA . ARG A 1 299 ? 25.343 0.022 -38.005 1.00 79.31 299 ARG A CA 1
ATOM 1967 C C . ARG A 1 299 ? 26.509 -0.952 -38.149 1.00 79.31 299 ARG A C 1
ATOM 1969 O O . ARG A 1 299 ? 27.046 -1.050 -39.248 1.00 79.31 299 ARG A O 1
ATOM 1976 N N . THR A 1 300 ? 26.832 -1.706 -37.111 1.00 71.69 300 THR A N 1
ATOM 1977 C CA . THR A 1 300 ? 28.056 -2.513 -37.066 1.00 71.69 300 THR A CA 1
ATOM 1978 C C . THR A 1 300 ? 27.837 -3.899 -36.471 1.00 71.69 300 THR A C 1
ATOM 1980 O O . THR A 1 300 ? 26.882 -4.138 -35.730 1.00 71.69 300 THR A O 1
ATOM 1983 N N . VAL A 1 301 ? 28.719 -4.818 -36.857 1.00 74.50 301 VAL A N 1
ATOM 1984 C CA . VAL A 1 301 ? 28.799 -6.198 -36.366 1.00 74.50 301 VAL A CA 1
ATOM 1985 C C . VAL A 1 301 ? 30.277 -6.458 -36.114 1.00 74.50 301 VAL A C 1
ATOM 1987 O O . VAL A 1 301 ? 31.051 -6.304 -37.052 1.00 74.50 301 VAL A O 1
ATOM 1990 N N . CYS A 1 302 ? 30.699 -6.789 -34.897 1.00 68.62 302 CYS A N 1
ATOM 1991 C CA . CYS A 1 302 ? 32.103 -7.136 -34.663 1.00 68.62 302 CYS A CA 1
ATOM 1992 C C . CYS A 1 302 ? 32.277 -8.211 -33.592 1.00 68.62 302 CYS A C 1
ATOM 1994 O O . CYS A 1 302 ? 31.471 -8.243 -32.677 1.00 68.62 302 CYS A O 1
ATOM 1996 N N . GLY A 1 303 ? 33.322 -9.038 -33.639 1.00 69.12 303 GLY A N 1
ATOM 1997 C CA . GLY A 1 303 ? 33.614 -10.009 -32.573 1.00 69.12 303 GLY A CA 1
ATOM 1998 C C . GLY A 1 303 ? 33.832 -9.309 -31.227 1.00 69.12 303 GLY A C 1
ATOM 1999 O O . GLY A 1 303 ? 33.021 -9.446 -30.309 1.00 69.12 303 GLY A O 1
ATOM 2000 N N . CYS A 1 304 ? 34.854 -8.457 -31.161 1.00 65.00 304 CYS A N 1
ATOM 2001 C CA . CYS A 1 304 ? 35.196 -7.646 -29.995 1.00 65.00 304 CYS A CA 1
ATOM 2002 C C . CYS A 1 304 ? 35.268 -6.148 -30.348 1.00 65.00 304 CYS A C 1
ATOM 2004 O O . CYS A 1 304 ? 35.705 -5.783 -31.442 1.00 65.00 304 CYS A O 1
ATOM 2006 N N . GLY A 1 305 ? 34.868 -5.233 -29.452 1.00 68.44 305 GLY A N 1
ATOM 2007 C CA . GLY A 1 305 ? 35.076 -3.804 -29.736 1.00 68.44 305 GLY A CA 1
ATOM 2008 C C . GLY A 1 305 ? 34.476 -2.750 -28.806 1.00 68.44 305 GLY A C 1
ATOM 2009 O O . GLY A 1 305 ? 33.571 -3.002 -28.011 1.00 68.44 305 GLY A O 1
ATOM 2010 N N . SER A 1 306 ? 34.955 -1.511 -28.957 1.00 73.19 306 SER A N 1
ATOM 2011 C CA . SER A 1 306 ? 34.470 -0.327 -28.229 1.00 73.19 306 SER A CA 1
ATOM 2012 C C . SER A 1 306 ? 34.025 0.794 -29.177 1.00 73.19 306 SER A C 1
ATOM 2014 O O . SER A 1 306 ? 34.602 1.000 -30.244 1.00 73.19 306 SER A O 1
ATOM 2016 N N . ARG A 1 307 ? 32.950 1.512 -28.834 1.00 77.62 307 ARG A N 1
ATOM 2017 C CA . ARG A 1 307 ? 32.332 2.519 -29.712 1.00 77.62 307 ARG A CA 1
ATOM 2018 C C . ARG A 1 307 ? 32.011 3.812 -28.979 1.00 77.62 307 ARG A C 1
ATOM 2020 O O . ARG A 1 307 ? 31.648 3.791 -27.807 1.00 77.62 307 ARG A O 1
ATOM 2027 N N . GLN A 1 308 ? 32.178 4.934 -29.673 1.00 81.25 308 GLN A N 1
ATOM 2028 C CA . GLN A 1 308 ? 31.923 6.287 -29.184 1.00 81.25 308 GLN A CA 1
ATOM 2029 C C . GLN A 1 308 ? 31.226 7.108 -30.279 1.00 81.25 308 GLN A C 1
ATOM 2031 O O . GLN A 1 308 ? 31.867 7.796 -31.073 1.00 81.25 308 GLN A O 1
ATOM 2036 N N . CYS A 1 309 ? 29.900 7.024 -30.327 1.00 78.88 309 CYS A N 1
ATOM 2037 C CA . CYS A 1 309 ? 29.073 7.939 -31.103 1.00 78.88 309 CYS A CA 1
ATOM 2038 C C . CYS A 1 309 ? 28.904 9.251 -30.320 1.00 78.88 309 CYS A C 1
ATOM 2040 O O . CYS A 1 309 ? 28.490 9.222 -29.161 1.00 78.88 309 CYS A O 1
ATOM 2042 N N . ALA A 1 310 ? 29.169 10.390 -30.951 1.00 78.44 310 ALA A N 1
ATOM 2043 C CA . ALA A 1 310 ? 28.927 11.726 -30.415 1.00 78.44 310 ALA A CA 1
ATOM 2044 C C . ALA A 1 310 ? 28.151 12.578 -31.433 1.00 78.44 310 ALA A C 1
ATOM 2046 O O . ALA A 1 310 ? 28.158 12.313 -32.638 1.00 78.44 310 ALA A O 1
ATOM 2047 N N . GLY A 1 311 ? 27.495 13.633 -30.964 1.00 77.44 311 GLY A N 1
ATOM 2048 C CA . GLY A 1 311 ? 26.862 14.617 -31.832 1.00 77.44 311 GLY A CA 1
ATOM 2049 C C . GLY A 1 311 ? 26.456 15.856 -31.054 1.00 77.44 311 GLY A C 1
ATOM 2050 O O . GLY A 1 311 ? 25.957 15.737 -29.937 1.00 77.44 311 GLY A O 1
ATOM 2051 N N . ALA A 1 312 ? 26.695 17.023 -31.638 1.00 73.38 312 ALA A N 1
ATOM 2052 C CA . ALA A 1 312 ? 26.375 18.325 -31.074 1.00 73.38 312 ALA A CA 1
ATOM 2053 C C . ALA A 1 312 ? 25.920 19.236 -32.217 1.00 73.38 312 ALA A C 1
ATOM 2055 O O . ALA A 1 312 ? 26.618 19.336 -33.224 1.00 73.38 312 ALA A O 1
ATOM 2056 N N . GLY A 1 313 ? 24.754 19.863 -32.084 1.00 69.75 313 GLY A N 1
ATOM 2057 C CA . GLY A 1 313 ? 24.217 20.754 -33.110 1.00 69.75 313 GLY A CA 1
ATOM 2058 C C . GLY A 1 313 ? 22.961 21.484 -32.645 1.00 69.75 313 GLY A C 1
ATOM 2059 O O . GLY A 1 313 ? 22.271 21.027 -31.732 1.00 69.75 313 GLY A O 1
ATOM 2060 N N . ALA A 1 314 ? 22.657 22.615 -33.280 1.00 65.00 314 ALA A N 1
ATOM 2061 C CA . ALA A 1 314 ? 21.436 23.372 -32.999 1.00 65.00 314 ALA A CA 1
ATOM 2062 C C . ALA A 1 314 ? 20.165 22.622 -33.455 1.00 65.00 314 ALA A C 1
ATOM 2064 O O . ALA A 1 314 ? 19.101 22.743 -32.848 1.00 65.00 314 ALA A O 1
ATOM 2065 N N . GLY A 1 315 ? 20.293 21.808 -34.507 1.00 68.69 315 GLY A N 1
ATOM 2066 C CA . GLY A 1 315 ? 19.195 21.104 -35.156 1.00 68.69 315 GLY A CA 1
ATOM 2067 C C . GLY A 1 315 ? 18.646 19.867 -34.431 1.00 68.69 315 GLY A C 1
ATOM 2068 O O . GLY A 1 315 ? 18.800 19.625 -33.230 1.00 68.69 315 GLY A O 1
ATOM 2069 N N . GLY A 1 316 ? 17.912 19.058 -35.191 1.00 71.81 316 GLY A N 1
ATOM 2070 C CA . GLY A 1 316 ? 17.083 17.966 -34.684 1.00 71.81 316 GLY A CA 1
ATOM 2071 C C . GLY A 1 316 ? 17.827 16.645 -34.483 1.00 71.81 316 GLY A C 1
ATOM 2072 O O . GLY A 1 316 ? 17.366 15.632 -35.018 1.00 71.81 316 GLY A O 1
ATOM 2073 N N . LEU A 1 317 ? 18.925 16.637 -33.712 1.00 75.69 317 LEU A N 1
ATOM 2074 C CA . LEU A 1 317 ? 19.874 15.520 -33.581 1.00 75.69 317 LEU A CA 1
ATOM 2075 C C . LEU A 1 317 ? 19.203 14.133 -33.453 1.00 75.69 317 LEU A C 1
ATOM 2077 O O . LEU A 1 317 ? 18.492 13.837 -32.488 1.00 75.69 317 LEU A O 1
ATOM 2081 N N . ARG A 1 318 ? 19.492 13.214 -34.387 1.00 80.50 318 ARG A N 1
ATOM 2082 C CA . ARG A 1 318 ? 19.023 11.809 -34.340 1.00 80.50 318 ARG A CA 1
ATOM 2083 C C . ARG A 1 318 ? 20.182 10.813 -34.379 1.00 80.50 318 ARG A C 1
ATOM 2085 O O . ARG A 1 318 ? 20.559 10.373 -35.461 1.00 80.50 318 ARG A O 1
ATOM 2092 N N . VAL A 1 319 ? 20.682 10.398 -33.216 1.00 81.50 319 VAL A N 1
ATOM 2093 C CA . VAL A 1 319 ? 21.677 9.315 -33.100 1.00 81.50 319 VAL A CA 1
ATOM 2094 C C . VAL A 1 319 ? 20.969 7.959 -33.132 1.00 81.50 319 VAL A C 1
ATOM 2096 O O . VAL A 1 319 ? 20.092 7.676 -32.312 1.00 81.50 319 VAL A O 1
ATOM 2099 N N . ARG A 1 320 ? 21.339 7.083 -34.070 1.00 84.06 320 ARG A N 1
ATOM 2100 C CA . ARG A 1 320 ? 20.850 5.697 -34.126 1.00 84.06 320 ARG A CA 1
ATOM 2101 C C . ARG A 1 320 ? 21.994 4.717 -34.348 1.00 84.06 320 ARG A C 1
ATOM 2103 O O . ARG A 1 320 ? 22.395 4.491 -35.488 1.00 84.06 320 ARG A O 1
ATOM 2110 N N . GLU A 1 321 ? 22.393 4.060 -33.272 1.00 81.88 321 GLU A N 1
ATOM 2111 C CA . GLU A 1 321 ? 23.363 2.971 -33.269 1.00 81.88 321 GLU A CA 1
ATOM 2112 C C . GLU A 1 321 ? 22.656 1.606 -33.368 1.00 81.88 321 GLU A C 1
ATOM 2114 O O . GLU A 1 321 ? 21.531 1.410 -32.888 1.00 81.88 321 GLU A O 1
ATOM 2119 N N . GLN A 1 322 ? 23.292 0.650 -34.041 1.00 84.88 322 GLN A N 1
ATOM 2120 C CA . GLN A 1 322 ? 22.977 -0.772 -33.922 1.00 84.88 322 GLN A CA 1
ATOM 2121 C C . GLN A 1 322 ? 24.295 -1.545 -33.915 1.00 84.88 322 GLN A C 1
ATOM 2123 O O . GLN A 1 322 ? 24.987 -1.508 -34.931 1.00 84.88 322 GLN A O 1
ATOM 2128 N N . ALA A 1 323 ? 24.587 -2.238 -32.820 1.00 79.12 323 ALA A N 1
ATOM 2129 C CA . ALA A 1 323 ? 25.755 -3.092 -32.650 1.00 79.12 323 ALA A CA 1
ATOM 2130 C C . ALA A 1 323 ? 25.317 -4.544 -32.400 1.00 79.12 323 ALA A C 1
ATOM 2132 O O . ALA A 1 323 ? 24.320 -4.790 -31.713 1.00 79.12 323 ALA A O 1
ATOM 2133 N N . VAL A 1 324 ? 26.071 -5.485 -32.960 1.00 80.19 324 VAL A N 1
ATOM 2134 C CA . VAL A 1 324 ? 26.035 -6.914 -32.623 1.00 80.19 324 VAL A CA 1
ATOM 2135 C C . VAL A 1 324 ? 27.475 -7.330 -32.342 1.00 80.19 324 VAL A C 1
ATOM 2137 O O . VAL A 1 324 ? 28.327 -7.066 -33.193 1.00 80.19 324 VAL A O 1
ATOM 2140 N N . CYS A 1 325 ? 27.770 -7.909 -31.177 1.00 72.56 325 CYS A N 1
ATOM 2141 C CA . CYS A 1 325 ? 29.135 -8.338 -30.861 1.00 72.56 325 CYS A CA 1
ATOM 2142 C C . CYS A 1 325 ? 29.260 -9.478 -29.851 1.00 72.56 325 CYS A C 1
ATOM 2144 O O . CYS A 1 325 ? 28.395 -9.650 -29.009 1.00 72.56 325 CYS A O 1
ATOM 2146 N N . GLY A 1 326 ? 30.354 -10.238 -29.891 1.00 72.38 326 GLY A N 1
ATOM 2147 C CA . GLY A 1 326 ? 30.691 -11.183 -28.822 1.00 72.38 326 GLY A CA 1
ATOM 2148 C C . GLY A 1 326 ? 30.934 -10.431 -27.513 1.00 72.38 326 GLY A C 1
ATOM 2149 O O . GLY A 1 326 ? 30.156 -10.559 -26.568 1.00 72.38 326 GLY A O 1
ATOM 2150 N N . CYS A 1 327 ? 31.933 -9.547 -27.509 1.00 68.69 327 CYS A N 1
ATOM 2151 C CA . CYS A 1 327 ? 32.310 -8.732 -26.352 1.00 68.69 327 CYS A CA 1
ATOM 2152 C C . CYS A 1 327 ? 32.388 -7.244 -26.732 1.00 68.69 327 CYS A C 1
ATOM 2154 O O . CYS A 1 327 ? 33.172 -6.869 -27.604 1.00 68.69 327 CYS A O 1
ATOM 2156 N N . GLY A 1 328 ? 31.619 -6.341 -26.109 1.00 67.06 328 GLY A N 1
ATOM 2157 C CA . GLY A 1 328 ? 31.777 -4.926 -26.471 1.00 67.06 328 GLY A CA 1
ATOM 2158 C C . GLY A 1 328 ? 31.092 -3.835 -25.658 1.00 67.06 328 GLY A C 1
ATOM 2159 O O . GLY A 1 328 ? 30.147 -4.047 -24.899 1.00 67.06 328 GLY A O 1
ATOM 2160 N N . CYS A 1 329 ? 31.601 -2.620 -25.859 1.00 70.69 329 CYS A N 1
ATOM 2161 C CA . CYS A 1 329 ? 31.265 -1.427 -25.087 1.00 70.69 329 CYS A CA 1
ATOM 2162 C C . CYS A 1 329 ? 30.782 -0.288 -25.996 1.00 70.69 329 CYS A C 1
ATOM 2164 O O . CYS A 1 329 ? 31.593 0.382 -26.634 1.00 70.69 329 CYS A O 1
ATOM 2166 N N . GLY A 1 330 ? 29.473 -0.039 -26.033 1.00 77.69 330 GLY A N 1
ATOM 2167 C CA . GLY A 1 330 ? 28.872 1.102 -26.723 1.00 77.69 330 GLY A CA 1
ATOM 2168 C C . GLY A 1 330 ? 28.843 2.352 -25.842 1.00 77.69 330 GLY A C 1
ATOM 2169 O O . GLY A 1 330 ? 28.456 2.294 -24.675 1.00 77.69 330 GLY A O 1
ATOM 2170 N N . ARG A 1 331 ? 29.227 3.504 -26.394 1.00 83.81 331 ARG A N 1
ATOM 2171 C CA . ARG A 1 331 ? 28.940 4.831 -25.836 1.00 83.81 331 ARG A CA 1
ATOM 2172 C C . ARG A 1 331 ? 28.282 5.682 -26.922 1.00 83.81 331 ARG A C 1
ATOM 2174 O O . ARG A 1 331 ? 28.852 5.850 -27.995 1.00 83.81 331 ARG A O 1
ATOM 2181 N N . SER A 1 332 ? 27.107 6.229 -26.636 1.00 83.31 332 SER A N 1
ATOM 2182 C CA . SER A 1 332 ? 26.321 7.072 -27.542 1.00 83.31 332 SER A CA 1
ATOM 2183 C C . SER A 1 332 ? 25.927 8.358 -26.811 1.00 83.31 332 SER A C 1
ATOM 2185 O O . SER A 1 332 ? 25.088 8.319 -25.916 1.00 83.31 332 SER A O 1
ATOM 2187 N N . ALA A 1 333 ? 26.525 9.491 -27.174 1.00 81.81 333 ALA A N 1
ATOM 2188 C CA . ALA A 1 333 ? 26.263 10.810 -26.600 1.00 81.81 333 ALA A CA 1
ATOM 2189 C C . ALA A 1 333 ? 25.610 11.751 -27.627 1.00 81.81 333 ALA A C 1
ATOM 2191 O O . ALA A 1 333 ? 25.910 11.689 -28.821 1.00 81.81 333 ALA A O 1
ATOM 2192 N N . GLY A 1 334 ? 24.733 12.643 -27.164 1.00 81.25 334 GLY A N 1
ATOM 2193 C CA . GLY A 1 334 ? 24.134 13.688 -27.994 1.00 81.25 334 GLY A CA 1
ATOM 2194 C C . GLY A 1 334 ? 23.824 14.955 -27.203 1.00 81.25 334 GLY A C 1
ATOM 2195 O O . GLY A 1 334 ? 23.171 14.870 -26.167 1.00 81.25 334 GLY A O 1
ATOM 2196 N N . ALA A 1 335 ? 24.265 16.104 -27.704 1.00 79.06 335 ALA A N 1
ATOM 2197 C CA . ALA A 1 335 ? 23.977 17.442 -27.196 1.00 79.06 335 ALA A CA 1
ATOM 2198 C C . ALA A 1 335 ? 23.255 18.279 -28.270 1.00 79.06 335 ALA A C 1
ATOM 2200 O O . ALA A 1 335 ? 23.373 17.992 -29.463 1.00 79.06 335 ALA A O 1
ATOM 2201 N N . GLY A 1 336 ? 22.521 19.318 -27.867 1.00 78.06 336 GLY A N 1
ATOM 2202 C CA . GLY A 1 336 ? 21.941 20.289 -28.801 1.00 78.06 336 GLY A CA 1
ATOM 2203 C C . GLY A 1 336 ? 20.825 21.146 -28.208 1.00 78.06 336 GLY A C 1
ATOM 2204 O O . GLY A 1 336 ? 20.200 20.764 -27.218 1.00 78.06 336 GLY A O 1
ATOM 2205 N N . SER A 1 337 ? 20.544 22.298 -28.815 1.00 71.94 337 SER A N 1
ATOM 2206 C CA . SER A 1 337 ? 19.380 23.116 -28.445 1.00 71.94 337 SER A CA 1
ATOM 2207 C C . SER A 1 337 ? 18.068 22.495 -28.952 1.00 71.94 337 SER A C 1
ATOM 2209 O O . SER A 1 337 ? 17.074 22.496 -28.228 1.00 71.94 337 SER A O 1
ATOM 2211 N N . GLY A 1 338 ? 18.071 21.874 -30.137 1.00 76.56 338 GLY A N 1
ATOM 2212 C CA . GLY A 1 338 ? 16.922 21.184 -30.733 1.00 76.56 338 GLY A CA 1
ATOM 2213 C C . GLY A 1 338 ? 16.518 19.838 -30.095 1.00 76.56 338 GLY A C 1
ATOM 2214 O O . GLY A 1 338 ? 16.923 19.452 -28.997 1.00 76.56 338 GLY A O 1
ATOM 2215 N N . SER A 1 339 ? 15.645 19.077 -30.778 1.00 76.94 339 SER A N 1
ATOM 2216 C CA . SER A 1 339 ? 15.077 17.830 -30.223 1.00 76.94 339 SER A CA 1
ATOM 2217 C C . SER A 1 339 ? 16.016 16.618 -30.381 1.00 76.94 339 SER A C 1
ATOM 2219 O O . SER A 1 339 ? 15.983 15.925 -31.404 1.00 76.94 339 SER A O 1
ATOM 2221 N N . VAL A 1 340 ? 16.797 16.308 -29.346 1.00 80.69 340 VAL A N 1
ATOM 2222 C CA . VAL A 1 340 ? 17.722 15.160 -29.325 1.00 80.69 340 VAL A CA 1
ATOM 2223 C C . VAL A 1 340 ? 16.982 13.814 -29.262 1.00 80.69 340 VAL A C 1
ATOM 2225 O O . VAL A 1 340 ? 16.146 13.572 -28.389 1.00 80.69 340 VAL A O 1
ATOM 2228 N N . ARG A 1 341 ? 17.304 12.873 -30.159 1.00 85.25 341 ARG A N 1
ATOM 2229 C CA . ARG A 1 341 ? 16.733 11.511 -30.195 1.00 85.25 341 ARG A CA 1
ATOM 2230 C C . ARG A 1 341 ? 17.824 10.441 -30.320 1.00 85.25 341 ARG A C 1
ATOM 2232 O O . ARG A 1 341 ? 18.212 10.091 -31.433 1.00 85.25 341 ARG A O 1
ATOM 2239 N N . VAL A 1 342 ? 18.253 9.869 -29.193 1.00 85.00 342 VAL A N 1
ATOM 2240 C CA . VAL A 1 342 ? 19.225 8.758 -29.138 1.00 85.00 342 VAL A CA 1
ATOM 2241 C C . VAL A 1 342 ? 18.495 7.410 -29.163 1.00 85.00 342 VAL A C 1
ATOM 2243 O O . VAL A 1 342 ? 17.553 7.178 -28.400 1.00 85.00 342 VAL A O 1
ATOM 2246 N N . ARG A 1 343 ? 18.901 6.493 -30.047 1.00 87.62 343 ARG A N 1
ATOM 2247 C CA . ARG A 1 343 ? 18.312 5.151 -30.183 1.00 87.62 343 ARG A CA 1
ATOM 2248 C C . ARG A 1 343 ? 19.381 4.086 -30.410 1.00 87.62 343 ARG A C 1
ATOM 2250 O O . ARG A 1 343 ? 19.686 3.745 -31.552 1.00 87.62 343 ARG A O 1
ATOM 2257 N N . GLU A 1 344 ? 19.849 3.515 -29.314 1.00 85.50 344 GLU A N 1
ATOM 2258 C CA . GLU A 1 344 ? 20.791 2.400 -29.280 1.00 85.50 344 GLU A CA 1
ATOM 2259 C C . GLU A 1 344 ? 20.076 1.040 -29.440 1.00 85.50 344 GLU A C 1
ATOM 2261 O O . GLU A 1 344 ? 18.906 0.860 -29.068 1.00 85.50 344 GLU A O 1
ATOM 2266 N N . ARG A 1 345 ? 20.776 0.071 -30.032 1.00 87.12 345 ARG A N 1
ATOM 2267 C CA . ARG A 1 345 ? 20.410 -1.350 -30.070 1.00 87.12 345 ARG A CA 1
ATOM 2268 C C . ARG A 1 345 ? 21.693 -2.175 -29.983 1.00 87.12 345 ARG A C 1
ATOM 2270 O O . ARG A 1 345 ? 22.379 -2.270 -30.996 1.00 87.12 345 ARG A O 1
ATOM 2277 N N . ALA A 1 346 ? 21.959 -2.773 -28.832 1.00 81.62 346 ALA A N 1
ATOM 2278 C CA . ALA A 1 346 ? 23.035 -3.737 -28.639 1.00 81.62 346 ALA A CA 1
ATOM 2279 C C . ALA A 1 346 ? 22.460 -5.160 -28.554 1.00 81.62 346 ALA A C 1
ATOM 2281 O O . ALA A 1 346 ? 21.401 -5.373 -27.952 1.00 81.62 346 ALA A O 1
ATOM 2282 N N . VAL A 1 347 ? 23.160 -6.114 -29.159 1.00 82.81 347 VAL A N 1
ATOM 2283 C CA . VAL A 1 347 ? 23.009 -7.555 -28.922 1.00 82.81 347 VAL A CA 1
ATOM 2284 C C . VAL A 1 347 ? 24.415 -8.094 -28.689 1.00 82.81 347 VAL A C 1
ATOM 2286 O O . VAL A 1 347 ? 25.247 -7.930 -29.582 1.00 82.81 347 VAL A O 1
ATOM 2289 N N . CYS A 1 348 ? 24.711 -8.670 -27.523 1.00 75.56 348 CYS A N 1
ATOM 2290 C CA . CYS A 1 348 ? 26.060 -9.170 -27.264 1.00 75.56 348 CYS A CA 1
ATOM 2291 C C . CYS A 1 348 ? 26.187 -10.346 -26.293 1.00 75.56 348 CYS A C 1
ATOM 2293 O O . CYS A 1 348 ? 25.313 -10.564 -25.469 1.00 75.56 348 CYS A O 1
ATOM 2295 N N . GLY A 1 349 ? 27.288 -11.096 -26.358 1.00 74.50 349 GLY A N 1
ATOM 2296 C CA . GLY A 1 349 ? 27.619 -12.084 -25.324 1.00 74.50 349 GLY A CA 1
ATOM 2297 C C . GLY A 1 349 ? 27.874 -11.379 -23.991 1.00 74.50 349 GLY A C 1
ATOM 2298 O O . GLY A 1 349 ? 27.095 -11.507 -23.047 1.00 74.50 349 GLY A O 1
ATOM 2299 N N . CYS A 1 350 ? 28.890 -10.517 -23.969 1.00 71.12 350 CYS A N 1
ATOM 2300 C CA . CYS A 1 350 ? 29.248 -9.664 -22.839 1.00 71.12 350 CYS A CA 1
ATOM 2301 C C . CYS A 1 350 ? 29.296 -8.191 -23.275 1.00 71.12 350 CYS A C 1
ATOM 2303 O O . CYS A 1 350 ? 29.876 -7.866 -24.313 1.00 71.12 350 CYS A O 1
ATOM 2305 N N . GLY A 1 351 ? 28.726 -7.251 -22.510 1.00 67.62 351 GLY A N 1
ATOM 2306 C CA . GLY A 1 351 ? 28.891 -5.843 -22.888 1.00 67.62 351 GLY A CA 1
ATOM 2307 C C . GLY A 1 351 ? 28.296 -4.741 -22.018 1.00 67.62 351 GLY A C 1
ATOM 2308 O O . GLY A 1 351 ? 27.446 -4.951 -21.153 1.00 67.62 351 GLY A O 1
ATOM 2309 N N . CYS A 1 352 ? 28.752 -3.520 -22.300 1.00 71.00 352 CYS A N 1
ATOM 2310 C CA . CYS A 1 352 ? 28.332 -2.294 -21.625 1.00 71.00 352 CYS A CA 1
ATOM 2311 C C . CYS A 1 352 ? 27.746 -1.287 -22.625 1.00 71.00 352 CYS A C 1
ATOM 2313 O O . CYS A 1 352 ? 28.459 -0.836 -23.517 1.00 71.00 352 CYS A O 1
ATOM 2315 N N . GLY A 1 353 ? 26.490 -0.875 -22.453 1.00 77.88 353 GLY A N 1
ATOM 2316 C CA . GLY A 1 353 ? 25.899 0.250 -23.190 1.00 77.88 353 GLY A CA 1
ATOM 2317 C C . GLY A 1 353 ? 25.895 1.514 -22.332 1.00 77.88 353 GLY A C 1
ATOM 2318 O O . GLY A 1 353 ? 25.488 1.462 -21.171 1.00 77.88 353 GLY A O 1
ATOM 2319 N N . ARG A 1 354 ? 26.334 2.658 -22.867 1.00 85.12 354 ARG A N 1
ATOM 2320 C CA . ARG A 1 354 ? 26.217 3.974 -22.212 1.00 85.12 354 ARG A CA 1
ATOM 2321 C C . ARG A 1 354 ? 25.585 5.001 -23.157 1.00 85.12 354 ARG A C 1
ATOM 2323 O O . ARG A 1 354 ? 26.271 5.571 -24.001 1.00 85.12 354 ARG A O 1
ATOM 2330 N N . SER A 1 355 ? 24.294 5.275 -22.984 1.00 84.62 355 SER A N 1
ATOM 2331 C CA . SER A 1 355 ? 23.535 6.267 -23.761 1.00 84.62 355 SER A CA 1
ATOM 2332 C C . SER A 1 355 ? 23.347 7.561 -22.957 1.00 84.62 355 SER A C 1
ATOM 2334 O O . SER A 1 355 ? 22.628 7.559 -21.960 1.00 84.62 355 SER A O 1
ATOM 2336 N N . ALA A 1 356 ? 23.934 8.674 -23.398 1.00 84.38 356 ALA A N 1
ATOM 2337 C CA . ALA A 1 356 ? 23.799 10.004 -22.799 1.00 84.38 356 ALA A CA 1
ATOM 2338 C C . ALA A 1 356 ? 23.081 10.982 -23.750 1.00 84.38 356 ALA A C 1
ATOM 2340 O O . ALA A 1 356 ? 23.284 10.945 -24.964 1.00 84.38 356 ALA A O 1
ATOM 2341 N N . GLY A 1 357 ? 22.255 11.881 -23.210 1.00 82.88 357 GLY A N 1
ATOM 2342 C CA . GLY A 1 357 ? 21.600 12.935 -23.992 1.00 82.88 357 GLY A CA 1
ATOM 2343 C C . GLY A 1 357 ? 21.384 14.217 -23.192 1.00 82.88 357 GLY A C 1
ATOM 2344 O O . GLY A 1 357 ? 20.667 14.181 -22.196 1.00 82.88 357 GLY A O 1
ATOM 2345 N N . ALA A 1 358 ? 21.962 15.328 -23.638 1.00 81.88 358 ALA A N 1
ATOM 2346 C CA . ALA A 1 358 ? 21.780 16.669 -23.084 1.00 81.88 358 ALA A CA 1
ATOM 2347 C C . ALA A 1 358 ? 21.052 17.570 -24.098 1.00 81.88 358 ALA A C 1
ATOM 2349 O O . ALA A 1 358 ? 21.206 17.375 -25.303 1.00 81.88 358 ALA A O 1
ATOM 2350 N N . GLY A 1 359 ? 20.286 18.565 -23.648 1.00 80.00 359 GLY A N 1
ATOM 2351 C CA . GLY A 1 359 ? 19.793 19.607 -24.555 1.00 80.00 359 GLY A CA 1
ATOM 2352 C C . GLY A 1 359 ? 18.704 20.521 -24.005 1.00 80.00 359 GLY A C 1
ATOM 2353 O O . GLY A 1 359 ? 18.019 20.181 -23.043 1.00 80.00 359 GLY A O 1
ATOM 2354 N N . ALA A 1 360 ? 18.518 21.681 -24.636 1.00 76.81 360 ALA A N 1
ATOM 2355 C CA . ALA A 1 360 ? 17.441 22.604 -24.271 1.00 76.81 360 ALA A CA 1
ATOM 2356 C C . ALA A 1 360 ? 16.063 22.035 -24.665 1.00 76.81 360 ALA A C 1
ATOM 2358 O O . ALA A 1 360 ? 15.130 22.041 -23.866 1.00 76.81 360 ALA A O 1
ATOM 2359 N N . GLY A 1 361 ? 15.946 21.463 -25.867 1.00 79.88 361 GLY A N 1
ATOM 2360 C CA . GLY A 1 361 ? 14.719 20.877 -26.402 1.00 79.88 361 GLY A CA 1
ATOM 2361 C C . GLY A 1 361 ? 14.330 19.504 -25.826 1.00 79.88 361 GLY A C 1
ATOM 2362 O O . GLY A 1 361 ? 14.857 19.007 -24.832 1.00 79.88 361 GLY A O 1
ATOM 2363 N N . SER A 1 362 ? 13.349 18.843 -26.459 1.00 81.12 362 SER A N 1
ATOM 2364 C CA . SER A 1 362 ? 12.816 17.564 -25.948 1.00 81.12 362 SER A CA 1
ATOM 2365 C C . SER A 1 362 ? 13.715 16.351 -26.252 1.00 81.12 362 SER A C 1
ATOM 2367 O O . SER A 1 362 ? 13.700 15.790 -27.351 1.00 81.12 362 SER A O 1
ATOM 2369 N N . VAL A 1 363 ? 14.455 15.897 -25.236 1.00 85.00 363 VAL A N 1
ATOM 2370 C CA . VAL A 1 363 ? 15.371 14.747 -25.310 1.00 85.00 363 VAL A CA 1
ATOM 2371 C C . VAL A 1 363 ? 14.617 13.406 -25.241 1.00 85.00 363 VAL A C 1
ATOM 2373 O O . VAL A 1 363 ? 13.797 13.165 -24.353 1.00 85.00 363 VAL A O 1
ATOM 2376 N N . ARG A 1 364 ? 14.894 12.469 -26.159 1.00 87.56 364 ARG A N 1
ATOM 2377 C CA . ARG A 1 364 ? 14.269 11.129 -26.213 1.00 87.56 364 ARG A CA 1
ATOM 2378 C C . ARG A 1 364 ? 15.312 10.015 -26.365 1.00 87.56 364 ARG A C 1
ATOM 2380 O O . ARG A 1 364 ? 15.683 9.673 -27.487 1.00 87.56 364 ARG A O 1
ATOM 2387 N N . VAL A 1 365 ? 15.719 9.398 -25.254 1.00 87.38 365 VAL A N 1
ATOM 2388 C CA . VAL A 1 365 ? 16.671 8.267 -25.228 1.00 87.38 365 VAL A CA 1
ATOM 2389 C C . VAL A 1 365 ? 15.924 6.926 -25.262 1.00 87.38 365 VAL A C 1
ATOM 2391 O O . VAL A 1 365 ? 14.980 6.702 -24.499 1.00 87.38 365 VAL A O 1
ATOM 2394 N N . ARG A 1 366 ? 16.321 6.006 -26.148 1.00 89.62 366 ARG A N 1
ATOM 2395 C CA . ARG A 1 366 ? 15.689 4.684 -26.316 1.00 89.62 366 ARG A CA 1
ATOM 2396 C C . ARG A 1 366 ? 16.717 3.581 -26.568 1.00 89.62 366 ARG A C 1
ATOM 2398 O O . ARG A 1 366 ? 16.916 3.166 -27.710 1.00 89.62 366 ARG A O 1
ATOM 2405 N N . GLU A 1 367 ? 17.269 3.065 -25.484 1.00 87.44 367 GLU A N 1
ATOM 2406 C CA . GLU A 1 367 ? 18.136 1.889 -25.459 1.00 87.44 367 GLU A CA 1
ATOM 2407 C C . GLU A 1 367 ? 17.344 0.577 -25.655 1.00 87.44 367 GLU A C 1
ATOM 2409 O O . GLU A 1 367 ? 16.184 0.429 -25.235 1.00 87.44 367 GLU A O 1
ATOM 2414 N N . ARG A 1 368 ? 17.983 -0.404 -26.295 1.00 88.94 368 ARG A N 1
ATOM 2415 C CA . ARG A 1 368 ? 17.640 -1.826 -26.202 1.00 88.94 368 ARG A CA 1
ATOM 2416 C C . ARG A 1 368 ? 18.938 -2.627 -26.126 1.00 88.94 368 ARG A C 1
ATOM 2418 O O . ARG A 1 368 ? 19.632 -2.674 -27.136 1.00 88.94 368 ARG A O 1
ATOM 2425 N N . ALA A 1 369 ? 19.196 -3.283 -25.005 1.00 83.56 369 ALA A N 1
ATOM 2426 C CA . ALA A 1 369 ? 20.250 -4.282 -24.879 1.00 83.56 369 ALA A CA 1
ATOM 2427 C C . ALA A 1 369 ? 19.631 -5.684 -24.778 1.00 83.56 369 ALA A C 1
ATOM 2429 O O . ALA A 1 369 ? 18.590 -5.865 -24.134 1.00 83.56 369 ALA A O 1
ATOM 2430 N N . VAL A 1 370 ? 20.269 -6.656 -25.421 1.00 84.25 370 VAL A N 1
ATOM 2431 C CA . VAL A 1 370 ? 20.085 -8.092 -25.181 1.00 84.25 370 VAL A CA 1
ATOM 2432 C C . VAL A 1 370 ? 21.482 -8.654 -24.956 1.00 84.25 370 VAL A C 1
ATOM 2434 O O . VAL A 1 370 ? 22.309 -8.494 -25.852 1.00 84.25 370 VAL A O 1
ATOM 2437 N N . CYS A 1 371 ? 21.780 -9.242 -23.797 1.00 77.31 371 CYS A N 1
ATOM 2438 C CA . CYS A 1 371 ? 23.114 -9.797 -23.572 1.00 77.31 371 CYS A CA 1
ATOM 2439 C C . CYS A 1 371 ? 23.200 -10.994 -22.626 1.00 77.31 371 CYS A C 1
ATOM 2441 O O . CYS A 1 371 ? 22.357 -11.146 -21.756 1.00 77.31 371 CYS A O 1
ATOM 2443 N N . GLY A 1 372 ? 24.230 -11.832 -22.754 1.00 75.69 372 GLY A N 1
ATOM 2444 C CA . GLY A 1 372 ? 24.534 -12.851 -21.742 1.00 75.69 372 GLY A CA 1
ATOM 2445 C C . GLY A 1 372 ? 24.857 -12.179 -20.405 1.00 75.69 372 GLY A C 1
ATOM 2446 O O . GLY A 1 372 ? 24.091 -12.289 -19.446 1.00 75.69 372 GLY A O 1
ATOM 2447 N N . CYS A 1 373 ? 25.911 -11.362 -20.400 1.00 71.62 373 CYS A N 1
ATOM 2448 C CA . CYS A 1 373 ? 26.321 -10.533 -19.268 1.00 71.62 373 CYS A CA 1
ATOM 2449 C C . CYS A 1 373 ? 26.375 -9.041 -19.648 1.00 71.62 373 CYS A C 1
ATOM 2451 O O . CYS A 1 373 ? 26.844 -8.694 -20.734 1.00 71.62 373 CYS A O 1
ATOM 2453 N N . GLY A 1 374 ? 25.935 -8.112 -18.783 1.00 69.00 374 GLY A N 1
ATOM 2454 C CA . GLY A 1 374 ? 26.152 -6.692 -19.105 1.00 69.00 374 GLY A CA 1
ATOM 2455 C C . GLY A 1 374 ? 25.606 -5.575 -18.214 1.00 69.00 374 GLY A C 1
ATOM 2456 O O . GLY A 1 374 ? 24.824 -5.769 -17.279 1.00 69.00 374 GLY A O 1
ATOM 2457 N N . LEU A 1 375 ? 26.036 -4.357 -18.564 1.00 73.69 375 LEU A N 1
ATOM 2458 C CA . LEU A 1 375 ? 25.708 -3.095 -17.893 1.00 73.69 375 LEU A CA 1
ATOM 2459 C C . LEU A 1 375 ? 25.091 -2.087 -18.876 1.00 73.69 375 LEU A C 1
ATOM 2461 O O . LEU A 1 375 ? 25.791 -1.530 -19.718 1.00 73.69 375 LEU A O 1
ATOM 2465 N N . GLY A 1 376 ? 23.795 -1.803 -18.744 1.00 79.25 376 GLY A N 1
ATOM 2466 C CA . GLY A 1 376 ? 23.135 -0.711 -19.476 1.00 79.25 376 GLY A CA 1
ATOM 2467 C C . GLY A 1 376 ? 23.112 0.563 -18.633 1.00 79.25 376 GLY A C 1
ATOM 2468 O O . GLY A 1 376 ? 22.670 0.520 -17.486 1.00 79.25 376 GLY A O 1
ATOM 2469 N N . GLN A 1 377 ? 23.586 1.693 -19.154 1.00 84.81 377 GLN A N 1
ATOM 2470 C CA . GLN A 1 377 ? 23.586 2.987 -18.466 1.00 84.81 377 GLN A CA 1
ATOM 2471 C C . GLN A 1 377 ? 22.972 4.070 -19.359 1.00 84.81 377 GLN A C 1
ATOM 2473 O O . GLN A 1 377 ? 23.616 4.582 -20.271 1.00 84.81 377 GLN A O 1
ATOM 2478 N N . CYS A 1 378 ? 21.736 4.472 -19.065 1.00 83.69 378 CYS A N 1
ATOM 2479 C CA . CYS A 1 378 ? 21.146 5.673 -19.657 1.00 83.69 378 CYS A CA 1
ATOM 2480 C C . CYS A 1 378 ? 21.345 6.892 -18.748 1.00 83.69 378 CYS A C 1
ATOM 2482 O O . CYS A 1 378 ? 21.051 6.823 -17.555 1.00 83.69 378 CYS A O 1
ATOM 2484 N N . ALA A 1 379 ? 21.743 8.022 -19.323 1.00 84.81 379 ALA A N 1
ATOM 2485 C CA . ALA A 1 379 ? 21.726 9.339 -18.698 1.00 84.81 379 ALA A CA 1
ATOM 2486 C C . ALA A 1 379 ? 20.977 10.333 -19.599 1.00 84.81 379 ALA A C 1
ATOM 2488 O O . ALA A 1 379 ? 21.026 10.246 -20.828 1.00 84.81 379 ALA A O 1
ATOM 2489 N N . GLY A 1 380 ? 20.279 11.288 -18.992 1.00 83.75 380 GLY A N 1
ATOM 2490 C CA . GLY A 1 380 ? 19.612 12.370 -19.706 1.00 83.75 380 GLY A CA 1
ATOM 2491 C C . GLY A 1 380 ? 19.607 13.651 -18.884 1.00 83.75 380 GLY A C 1
ATOM 2492 O O . GLY A 1 380 ? 19.380 13.587 -17.679 1.00 83.75 380 GLY A O 1
ATOM 2493 N N . ALA A 1 381 ? 19.830 14.786 -19.534 1.00 83.62 381 ALA A N 1
ATOM 2494 C CA . ALA A 1 381 ? 19.728 16.127 -18.972 1.00 83.62 381 ALA A CA 1
ATOM 2495 C C . ALA A 1 381 ? 18.975 17.029 -19.962 1.00 83.62 381 ALA A C 1
ATOM 2497 O O . ALA A 1 381 ? 19.069 16.818 -21.173 1.00 83.62 381 ALA A O 1
ATOM 2498 N N . GLY A 1 382 ? 18.245 18.035 -19.484 1.00 80.38 382 GLY A N 1
ATOM 2499 C CA . GLY A 1 382 ? 17.716 19.066 -20.378 1.00 80.38 382 GLY A CA 1
ATOM 2500 C C . GLY A 1 382 ? 16.661 19.991 -19.788 1.00 80.38 382 GLY A C 1
ATOM 2501 O O . GLY A 1 382 ? 16.003 19.656 -18.805 1.00 80.38 382 GLY A O 1
ATOM 2502 N N . ALA A 1 383 ? 16.477 21.156 -20.408 1.00 79.06 383 ALA A N 1
ATOM 2503 C CA . ALA A 1 383 ? 15.428 22.094 -20.010 1.00 79.06 383 ALA A CA 1
ATOM 2504 C C . ALA A 1 383 ? 14.034 21.563 -20.403 1.00 79.06 383 ALA A C 1
ATOM 2506 O O . ALA A 1 383 ? 13.100 21.602 -19.608 1.00 79.06 383 ALA A O 1
ATOM 2507 N N . GLY A 1 384 ? 13.902 20.985 -21.599 1.00 81.62 384 GLY A N 1
ATOM 2508 C CA . GLY A 1 384 ? 12.655 20.446 -22.134 1.00 81.62 384 GLY A CA 1
ATOM 2509 C C . GLY A 1 384 ? 12.242 19.061 -21.609 1.00 81.62 384 GLY A C 1
ATOM 2510 O O . GLY A 1 384 ? 12.814 18.474 -20.693 1.00 81.62 384 GLY A O 1
ATOM 2511 N N . GLY A 1 385 ? 11.191 18.499 -22.216 1.00 83.69 385 GLY A N 1
ATOM 2512 C CA . GLY A 1 385 ? 10.590 17.230 -21.783 1.00 83.69 385 GLY A CA 1
ATOM 2513 C C . GLY A 1 385 ? 11.413 15.976 -22.120 1.00 83.69 385 GLY A C 1
ATOM 2514 O O . GLY A 1 385 ? 11.300 15.435 -23.226 1.00 83.69 385 GLY A O 1
ATOM 2515 N N . LEU A 1 386 ? 12.165 15.460 -21.143 1.00 86.19 386 LEU A N 1
ATOM 2516 C CA . LEU A 1 386 ? 12.990 14.249 -21.238 1.00 86.19 386 LEU A CA 1
ATOM 2517 C C . LEU A 1 386 ? 12.153 12.948 -21.237 1.00 86.19 386 LEU A C 1
ATOM 2519 O O . LEU A 1 386 ? 11.349 12.694 -20.340 1.00 86.19 386 LEU A O 1
ATOM 2523 N N . ARG A 1 387 ? 12.376 12.043 -22.202 1.00 89.31 387 ARG A N 1
ATOM 2524 C CA . ARG A 1 387 ? 11.736 10.708 -22.265 1.00 89.31 387 ARG A CA 1
ATOM 2525 C C . ARG A 1 387 ? 12.762 9.580 -22.444 1.00 89.31 387 ARG A C 1
ATOM 2527 O O . ARG A 1 387 ? 13.115 9.246 -23.574 1.00 89.31 387 ARG A O 1
ATOM 2534 N N . VAL A 1 388 ? 13.167 8.936 -21.346 1.00 89.75 388 VAL A N 1
ATOM 2535 C CA . VAL A 1 388 ? 14.093 7.781 -21.335 1.00 89.75 388 VAL A CA 1
ATOM 2536 C C . VAL A 1 388 ? 13.316 6.458 -21.378 1.00 89.75 388 VAL A C 1
ATOM 2538 O O . VAL A 1 388 ? 12.390 6.237 -20.592 1.00 89.75 388 VAL A O 1
ATOM 2541 N N . ARG A 1 389 ? 13.675 5.538 -22.281 1.00 91.62 389 ARG A N 1
ATOM 2542 C CA . ARG A 1 389 ? 13.019 4.225 -22.432 1.00 91.62 389 ARG A CA 1
ATOM 2543 C C . ARG A 1 389 ? 14.019 3.095 -22.683 1.00 91.62 389 ARG A C 1
ATOM 2545 O O . ARG A 1 389 ? 14.207 2.692 -23.831 1.00 91.62 389 ARG A O 1
ATOM 2552 N N . VAL A 1 390 ? 14.557 2.534 -21.604 1.00 88.25 390 VAL A N 1
ATOM 2553 C CA . VAL A 1 390 ? 15.426 1.347 -21.631 1.00 88.25 390 VAL A CA 1
ATOM 2554 C C . VAL A 1 390 ? 14.611 0.056 -21.751 1.00 88.25 390 VAL A C 1
ATOM 2556 O O . VAL A 1 390 ? 13.514 -0.081 -21.191 1.00 88.25 390 VAL A O 1
ATOM 2559 N N . ARG A 1 391 ? 15.159 -0.917 -22.479 1.00 90.19 391 ARG A N 1
ATOM 2560 C CA . ARG A 1 391 ? 14.844 -2.340 -22.317 1.00 90.19 391 ARG A CA 1
ATOM 2561 C C . ARG A 1 391 ? 16.152 -3.122 -22.235 1.00 90.19 391 ARG A C 1
ATOM 2563 O O . ARG A 1 391 ? 16.885 -3.092 -23.218 1.00 90.19 391 ARG A O 1
ATOM 2570 N N . THR A 1 392 ? 16.380 -3.846 -21.148 1.00 84.62 392 THR A N 1
ATOM 2571 C CA . THR A 1 392 ? 17.402 -4.897 -21.089 1.00 84.62 392 THR A CA 1
ATOM 2572 C C . THR A 1 392 ? 16.727 -6.266 -21.045 1.00 84.62 392 THR A C 1
ATOM 2574 O O . THR A 1 392 ? 15.636 -6.415 -20.480 1.00 84.62 392 THR A O 1
ATOM 2577 N N . VAL A 1 393 ? 17.366 -7.246 -21.673 1.00 85.19 393 VAL A N 1
ATOM 2578 C CA . VAL A 1 393 ? 17.129 -8.680 -21.486 1.00 85.19 393 VAL A CA 1
ATOM 2579 C C . VAL A 1 393 ? 18.509 -9.289 -21.273 1.00 85.19 393 VAL A C 1
ATOM 2581 O O . VAL A 1 393 ? 19.353 -9.092 -22.145 1.00 85.19 393 VAL A O 1
ATOM 2584 N N . CYS A 1 394 ? 18.781 -9.947 -20.146 1.00 79.31 394 CYS A N 1
ATOM 2585 C CA . CYS A 1 394 ? 20.096 -10.557 -19.948 1.00 79.31 394 CYS A CA 1
ATOM 2586 C C . CYS A 1 394 ? 20.143 -11.798 -19.055 1.00 79.31 394 CYS A C 1
ATOM 2588 O O . CYS A 1 394 ? 19.247 -12.007 -18.251 1.00 79.31 394 CYS A O 1
ATOM 2590 N N . GLY A 1 395 ? 21.193 -12.611 -19.167 1.00 76.94 395 GLY A N 1
ATOM 2591 C CA . GLY A 1 395 ? 21.471 -13.664 -18.185 1.00 76.94 395 GLY A CA 1
ATOM 2592 C C . GLY A 1 395 ? 21.786 -13.031 -16.829 1.00 76.94 395 GLY A C 1
ATOM 2593 O O . GLY A 1 395 ? 20.969 -13.075 -15.908 1.00 76.94 395 GLY A O 1
ATOM 2594 N N . CYS A 1 396 ? 22.909 -12.317 -16.760 1.00 73.25 396 CYS A N 1
ATOM 2595 C CA . CYS A 1 396 ? 23.372 -11.603 -15.571 1.00 73.25 396 CYS A CA 1
ATOM 2596 C C . CYS A 1 396 ? 23.619 -10.119 -15.891 1.00 73.25 396 CYS A C 1
ATOM 2598 O O . CYS A 1 396 ? 24.348 -9.787 -16.823 1.00 73.25 396 CYS A O 1
ATOM 2600 N N . GLY A 1 397 ? 23.050 -9.168 -15.144 1.00 71.00 397 GLY A N 1
ATOM 2601 C CA . GLY A 1 397 ? 23.378 -7.763 -15.416 1.00 71.00 397 GLY A CA 1
ATOM 2602 C C . GLY A 1 397 ? 22.698 -6.694 -14.577 1.00 71.00 397 GLY A C 1
ATOM 2603 O O . GLY A 1 397 ? 21.828 -6.953 -13.747 1.00 71.00 397 GLY A O 1
ATOM 2604 N N . SER A 1 398 ? 23.086 -5.439 -14.814 1.00 76.25 398 SER A N 1
ATOM 2605 C CA . SER A 1 398 ? 22.430 -4.293 -14.180 1.00 76.25 398 SER A CA 1
ATOM 2606 C C . SER A 1 398 ? 22.134 -3.152 -15.149 1.00 76.25 398 SER A C 1
ATOM 2608 O O . SER A 1 398 ? 22.938 -2.797 -16.007 1.00 76.25 398 SER A O 1
ATOM 2610 N N . GLY A 1 399 ? 20.937 -2.583 -15.017 1.00 80.44 399 GLY A N 1
ATOM 2611 C CA . GLY A 1 399 ? 20.482 -1.446 -15.809 1.00 80.44 399 GLY A CA 1
ATOM 2612 C C . GLY A 1 399 ? 20.379 -0.213 -14.926 1.00 80.44 399 GLY A C 1
ATOM 2613 O O . GLY A 1 399 ? 19.503 -0.170 -14.063 1.00 80.44 399 GLY A O 1
ATOM 2614 N N . ARG A 1 400 ? 21.244 0.781 -15.137 1.00 86.06 400 ARG A N 1
ATOM 2615 C CA . ARG A 1 400 ? 21.166 2.109 -14.516 1.00 86.06 400 ARG A CA 1
ATOM 2616 C C . ARG A 1 400 ? 20.472 3.089 -15.469 1.00 86.06 400 ARG A C 1
ATOM 2618 O O . ARG A 1 400 ? 20.639 3.036 -16.687 1.00 86.06 400 ARG A O 1
ATOM 2625 N N . SER A 1 401 ? 19.646 3.985 -14.943 1.00 85.31 401 SER A N 1
ATOM 2626 C CA . SER A 1 401 ? 18.961 5.014 -15.736 1.00 85.31 401 SER A CA 1
ATOM 2627 C C . SER A 1 401 ? 18.780 6.286 -14.922 1.00 85.31 401 SER A C 1
ATOM 2629 O O . SER A 1 401 ? 17.940 6.306 -14.028 1.00 85.31 401 SER A O 1
ATOM 2631 N N . ALA A 1 402 ? 19.540 7.330 -15.238 1.00 85.00 402 ALA A N 1
ATOM 2632 C CA . ALA A 1 402 ? 19.417 8.669 -14.673 1.00 85.00 402 ALA A CA 1
ATOM 2633 C C . ALA A 1 402 ? 18.673 9.610 -15.638 1.00 85.00 402 ALA A C 1
ATOM 2635 O O . ALA A 1 402 ? 18.743 9.452 -16.860 1.00 85.00 402 ALA A O 1
ATOM 2636 N N . GLY A 1 403 ? 17.974 10.605 -15.094 1.00 84.06 403 GLY A N 1
ATOM 2637 C CA . GLY A 1 403 ? 17.334 11.660 -15.876 1.00 84.06 403 GLY A CA 1
ATOM 2638 C C . GLY A 1 403 ? 17.107 12.922 -15.050 1.00 84.06 403 GLY A C 1
ATOM 2639 O O . GLY A 1 403 ? 16.267 12.901 -14.156 1.00 84.06 403 GLY A O 1
ATOM 2640 N N . ALA A 1 404 ? 17.836 13.988 -15.360 1.00 83.88 404 ALA A N 1
ATOM 2641 C CA . ALA A 1 404 ? 17.671 15.329 -14.811 1.00 83.88 404 ALA A CA 1
ATOM 2642 C C . ALA A 1 404 ? 16.935 16.239 -15.814 1.00 83.88 404 ALA A C 1
ATOM 2644 O O . ALA A 1 404 ? 17.017 16.016 -17.025 1.00 83.88 404 ALA A O 1
ATOM 2645 N N . GLY A 1 405 ? 16.251 17.281 -15.340 1.00 82.31 405 GLY A N 1
ATOM 2646 C CA . GLY A 1 405 ? 15.777 18.353 -16.219 1.00 82.31 405 GLY A CA 1
ATOM 2647 C C . GLY A 1 405 ? 14.784 19.330 -15.597 1.00 82.31 405 GLY A C 1
ATOM 2648 O O . GLY A 1 405 ? 14.117 19.007 -14.617 1.00 82.31 405 GLY A O 1
ATOM 2649 N N . ALA A 1 406 ? 14.659 20.524 -16.176 1.00 80.12 406 ALA A N 1
ATOM 2650 C CA . ALA A 1 406 ? 13.671 21.506 -15.722 1.00 80.12 406 ALA A CA 1
ATOM 2651 C C . ALA A 1 406 ? 12.238 21.061 -16.081 1.00 80.12 406 ALA A C 1
ATOM 2653 O O . ALA A 1 406 ? 11.333 21.137 -15.256 1.00 80.12 406 ALA A O 1
ATOM 2654 N N . GLY A 1 407 ? 12.037 20.521 -17.284 1.00 83.69 407 GLY A N 1
ATOM 2655 C CA . GLY A 1 407 ? 10.745 20.075 -17.796 1.00 83.69 407 GLY A CA 1
ATOM 2656 C C . GLY A 1 407 ? 10.257 18.721 -17.261 1.00 83.69 407 GLY A C 1
ATOM 2657 O O . GLY A 1 407 ? 10.735 18.167 -16.272 1.00 83.69 407 GLY A O 1
ATOM 2658 N N . SER A 1 408 ? 9.249 18.148 -17.930 1.00 84.00 408 SER A N 1
ATOM 2659 C CA . SER A 1 408 ? 8.656 16.869 -17.508 1.00 84.00 408 SER A CA 1
ATOM 2660 C C . SER A 1 408 ? 9.522 15.655 -17.879 1.00 84.00 408 SER A C 1
ATOM 2662 O O . SER A 1 408 ? 9.706 15.322 -19.053 1.00 84.00 408 SER A O 1
ATOM 2664 N N . VAL A 1 409 ? 10.017 14.945 -16.861 1.00 86.88 409 VAL A N 1
ATOM 2665 C CA . VAL A 1 409 ? 10.912 13.787 -17.007 1.00 86.88 409 VAL A CA 1
ATOM 2666 C C . VAL A 1 409 ? 10.121 12.475 -16.974 1.00 86.88 409 VAL A C 1
ATOM 2668 O O . VAL A 1 409 ? 9.420 12.165 -16.011 1.00 86.88 409 VAL A O 1
ATOM 2671 N N . ARG A 1 410 ? 10.246 11.636 -18.010 1.00 90.19 410 ARG A N 1
ATOM 2672 C CA . ARG A 1 410 ? 9.512 10.364 -18.142 1.00 90.19 410 ARG A CA 1
ATOM 2673 C C . ARG A 1 410 ? 10.439 9.172 -18.380 1.00 90.19 410 ARG A C 1
ATOM 2675 O O . ARG A 1 410 ? 10.710 8.810 -19.527 1.00 90.19 410 ARG A O 1
ATOM 2682 N N . VAL A 1 411 ? 10.844 8.501 -17.303 1.00 90.19 411 VAL A N 1
ATOM 2683 C CA . VAL A 1 411 ? 11.692 7.296 -17.336 1.00 90.19 411 VAL A CA 1
ATOM 2684 C C . VAL A 1 411 ? 10.830 6.028 -17.395 1.00 90.19 411 VAL A C 1
ATOM 2686 O O . VAL A 1 411 ? 9.913 5.834 -16.594 1.00 90.19 411 VAL A O 1
ATOM 2689 N N . ARG A 1 412 ? 11.106 5.122 -18.339 1.00 91.94 412 ARG A N 1
ATOM 2690 C CA . ARG A 1 412 ? 10.408 3.831 -18.479 1.00 91.94 412 ARG A CA 1
ATOM 2691 C C . ARG A 1 412 ? 11.381 2.692 -18.773 1.00 91.94 412 ARG A C 1
ATOM 2693 O O . ARG A 1 412 ? 11.606 2.366 -19.940 1.00 91.94 412 ARG A O 1
ATOM 2700 N N . VAL A 1 413 ? 11.862 2.042 -17.721 1.00 89.19 413 VAL A N 1
ATOM 2701 C CA . VAL A 1 413 ? 12.730 0.861 -17.811 1.00 89.19 413 VAL A CA 1
ATOM 2702 C C . VAL A 1 413 ? 11.900 -0.426 -17.861 1.00 89.19 413 VAL A C 1
ATOM 2704 O O . VAL A 1 413 ? 10.841 -0.546 -17.233 1.00 89.19 413 VAL A O 1
ATOM 2707 N N . ARG A 1 414 ? 12.369 -1.402 -18.640 1.00 90.75 414 ARG A N 1
ATOM 2708 C CA . ARG A 1 414 ? 12.036 -2.820 -18.464 1.00 90.75 414 ARG A CA 1
ATOM 2709 C C . ARG A 1 414 ? 13.339 -3.608 -18.370 1.00 90.75 414 ARG A C 1
ATOM 2711 O O . ARG A 1 414 ? 14.115 -3.524 -19.315 1.00 90.75 414 ARG A O 1
ATOM 2718 N N . THR A 1 415 ? 13.522 -4.373 -17.306 1.00 85.56 415 THR A N 1
ATOM 2719 C CA . THR A 1 415 ? 14.549 -5.412 -17.218 1.00 85.56 415 THR A CA 1
ATOM 2720 C C . THR A 1 415 ? 13.863 -6.779 -17.232 1.00 85.56 415 THR A C 1
ATOM 2722 O O . THR A 1 415 ? 12.762 -6.938 -16.692 1.00 85.56 415 THR A O 1
ATOM 2725 N N . VAL A 1 416 ? 14.493 -7.743 -17.892 1.00 85.50 416 VAL A N 1
ATOM 2726 C CA . VAL A 1 416 ? 14.219 -9.178 -17.759 1.00 85.50 416 VAL A CA 1
ATOM 2727 C C . VAL A 1 416 ? 15.584 -9.821 -17.566 1.00 85.50 416 VAL A C 1
ATOM 2729 O O . VAL A 1 416 ? 16.429 -9.627 -18.437 1.00 85.50 416 VAL A O 1
ATOM 2732 N N . CYS A 1 417 ? 15.843 -10.498 -16.448 1.00 79.56 417 CYS A N 1
ATOM 2733 C CA . CYS A 1 417 ? 17.146 -11.137 -16.261 1.00 79.56 417 CYS A CA 1
ATOM 2734 C C . CYS A 1 417 ? 17.151 -12.377 -15.372 1.00 79.56 417 CYS A C 1
ATOM 2736 O O . CYS A 1 417 ? 16.318 -12.485 -14.486 1.00 79.56 417 CYS A O 1
ATOM 2738 N N . GLY A 1 418 ? 18.092 -13.300 -15.569 1.00 77.31 418 GLY A N 1
ATOM 2739 C CA . GLY A 1 418 ? 18.319 -14.386 -14.607 1.00 77.31 418 GLY A CA 1
ATOM 2740 C C . GLY A 1 418 ? 18.714 -13.802 -13.251 1.00 77.31 418 GLY A C 1
ATOM 2741 O O . GLY A 1 418 ? 17.972 -13.919 -12.276 1.00 77.31 418 GLY A O 1
ATOM 2742 N N . CYS A 1 419 ? 19.807 -13.040 -13.247 1.00 73.44 419 CYS A N 1
ATOM 2743 C CA . CYS A 1 419 ? 20.370 -12.373 -12.076 1.00 73.44 419 CYS A CA 1
ATOM 2744 C C . CYS A 1 419 ? 20.510 -10.866 -12.353 1.00 73.44 419 CYS A C 1
ATOM 2746 O O . CYS A 1 419 ? 21.069 -10.484 -13.386 1.00 73.44 419 CYS A O 1
ATOM 2748 N N . GLY A 1 420 ? 20.042 -9.959 -11.480 1.00 71.25 420 GLY A N 1
ATOM 2749 C CA . GLY A 1 420 ? 20.346 -8.540 -11.731 1.00 71.25 420 GLY A CA 1
ATOM 2750 C C . GLY A 1 420 ? 19.820 -7.419 -10.834 1.00 71.25 420 GLY A C 1
ATOM 2751 O O . GLY A 1 420 ? 19.004 -7.591 -9.929 1.00 71.25 420 GLY A O 1
ATOM 2752 N N . LEU A 1 421 ? 20.304 -6.208 -11.137 1.00 75.06 421 LEU A N 1
ATOM 2753 C CA . LEU A 1 421 ? 19.974 -4.962 -10.433 1.00 75.06 421 LEU A CA 1
ATOM 2754 C C . LEU A 1 421 ? 19.392 -3.908 -11.390 1.00 75.06 421 LEU A C 1
ATOM 2756 O O . LEU A 1 421 ? 20.060 -3.444 -12.312 1.00 75.06 421 LEU A O 1
ATOM 2760 N N . GLY A 1 422 ? 18.155 -3.473 -11.152 1.00 80.81 422 GLY A N 1
ATOM 2761 C CA . GLY A 1 422 ? 17.529 -2.382 -11.908 1.00 80.81 422 GLY A CA 1
ATOM 2762 C C . GLY A 1 422 ? 17.571 -1.078 -11.120 1.00 80.81 422 GLY A C 1
ATOM 2763 O O . GLY A 1 422 ? 16.777 -0.919 -10.200 1.00 80.81 422 GLY A O 1
ATOM 2764 N N . GLN A 1 423 ? 18.457 -0.143 -11.468 1.00 85.94 423 GLN A N 1
ATOM 2765 C CA . GLN A 1 423 ? 18.574 1.164 -10.813 1.00 85.94 423 GLN A CA 1
ATOM 2766 C C . GLN A 1 423 ? 17.987 2.278 -11.693 1.00 85.94 423 GLN A C 1
ATOM 2768 O O . GLN A 1 423 ? 18.345 2.434 -12.857 1.00 85.94 423 GLN A O 1
ATOM 2773 N N . CYS A 1 424 ? 17.090 3.087 -11.145 1.00 84.31 424 CYS A N 1
ATOM 2774 C CA . CYS A 1 424 ? 16.492 4.239 -11.815 1.00 84.31 424 CYS A CA 1
ATOM 2775 C C . CYS A 1 424 ? 16.566 5.449 -10.890 1.00 84.31 424 CYS A C 1
ATOM 2777 O O . CYS A 1 424 ? 16.072 5.372 -9.773 1.00 84.31 424 CYS A O 1
ATOM 2779 N N . ALA A 1 425 ? 17.132 6.553 -11.362 1.00 85.50 425 ALA A N 1
ATOM 2780 C CA . ALA A 1 425 ? 17.139 7.845 -10.695 1.00 85.50 425 ALA A CA 1
ATOM 2781 C C . ALA A 1 425 ? 16.467 8.888 -11.598 1.00 85.50 425 ALA A C 1
ATOM 2783 O O . ALA A 1 425 ? 16.579 8.837 -12.825 1.00 85.50 425 ALA A O 1
ATOM 2784 N N . GLY A 1 426 ? 15.774 9.845 -10.994 1.00 84.19 426 GLY A N 1
ATOM 2785 C CA . GLY A 1 426 ? 15.242 11.010 -11.689 1.00 84.19 426 GLY A CA 1
ATOM 2786 C C . GLY A 1 426 ? 15.324 12.242 -10.801 1.00 84.19 426 GLY A C 1
ATOM 2787 O O . GLY A 1 426 ? 15.107 12.129 -9.598 1.00 84.19 426 GLY A O 1
ATOM 2788 N N . ALA A 1 427 ? 15.622 13.388 -11.396 1.00 84.62 427 ALA A N 1
ATOM 2789 C CA . ALA A 1 427 ? 15.611 14.702 -10.767 1.00 84.62 427 ALA A CA 1
ATOM 2790 C C . ALA A 1 427 ? 14.898 15.687 -11.705 1.00 84.62 427 ALA A C 1
ATOM 2792 O O . ALA A 1 427 ? 14.970 15.526 -12.925 1.00 84.62 427 ALA A O 1
ATOM 2793 N N . GLY A 1 428 ? 14.227 16.708 -11.175 1.00 81.75 428 GLY A N 1
ATOM 2794 C CA . GLY A 1 428 ? 13.756 17.803 -12.022 1.00 81.75 428 GLY A CA 1
ATOM 2795 C C . GLY A 1 428 ? 12.778 18.777 -11.383 1.00 81.75 428 GLY A C 1
ATOM 2796 O O . GLY A 1 428 ? 12.106 18.447 -10.408 1.00 81.75 428 GLY A O 1
ATOM 2797 N N . ALA A 1 429 ? 12.678 19.978 -11.948 1.00 80.38 429 ALA A N 1
ATOM 2798 C CA . ALA A 1 429 ? 11.716 20.977 -11.484 1.00 80.38 429 ALA A CA 1
ATOM 2799 C C . ALA A 1 429 ? 10.274 20.584 -11.865 1.00 80.38 429 ALA A C 1
ATOM 2801 O O . ALA A 1 429 ? 9.357 20.713 -11.061 1.00 80.38 429 ALA A O 1
ATOM 2802 N N . GLY A 1 430 ? 10.072 20.021 -13.057 1.00 84.06 430 GLY A N 1
ATOM 2803 C CA . GLY A 1 430 ? 8.772 19.605 -13.573 1.00 84.06 430 GLY A CA 1
ATOM 2804 C C . GLY A 1 430 ? 8.263 18.245 -13.072 1.00 84.06 430 GLY A C 1
ATOM 2805 O O . GLY A 1 430 ? 8.757 17.628 -12.129 1.00 84.06 430 GLY A O 1
ATOM 2806 N N . GLY A 1 431 ? 7.210 17.744 -13.725 1.00 85.12 431 GLY A N 1
ATOM 2807 C CA . GLY A 1 431 ? 6.566 16.479 -13.353 1.00 85.12 431 GLY A CA 1
ATOM 2808 C C . GLY A 1 431 ? 7.383 15.233 -13.723 1.00 85.12 431 GLY A C 1
ATOM 2809 O O . GLY A 1 431 ? 7.469 14.874 -14.899 1.00 85.12 431 GLY A O 1
ATOM 2810 N N . LEU A 1 432 ? 7.900 14.520 -12.717 1.00 88.12 432 LEU A N 1
ATOM 2811 C CA . LEU A 1 432 ? 8.672 13.280 -12.868 1.00 88.12 432 LEU A CA 1
ATOM 2812 C C . LEU A 1 432 ? 7.773 12.023 -12.877 1.00 88.12 432 LEU A C 1
ATOM 2814 O O . LEU A 1 432 ? 7.008 11.772 -11.948 1.00 88.12 432 LEU A O 1
ATOM 2818 N N . TRP A 1 433 ? 7.900 11.161 -13.891 1.00 90.88 433 TRP A N 1
ATOM 2819 C CA . TRP A 1 433 ? 7.188 9.876 -14.003 1.00 90.88 433 TRP A CA 1
ATOM 2820 C C . TRP A 1 433 ? 8.159 8.721 -14.260 1.00 90.88 433 TRP A C 1
ATOM 2822 O O . TRP A 1 433 ? 8.563 8.476 -15.400 1.00 90.88 433 TRP A O 1
ATOM 2832 N N . VAL A 1 434 ? 8.491 7.971 -13.207 1.00 91.19 434 VAL A N 1
ATOM 2833 C CA . VAL A 1 434 ? 9.360 6.786 -13.274 1.00 91.19 434 VAL A CA 1
ATOM 2834 C C . VAL A 1 434 ? 8.496 5.527 -13.318 1.00 91.19 434 VAL A C 1
ATOM 2836 O O . VAL A 1 434 ? 7.656 5.303 -12.447 1.00 91.19 434 VAL A O 1
ATOM 2839 N N . ARG A 1 435 ? 8.688 4.668 -14.323 1.00 92.62 435 ARG A N 1
ATOM 2840 C CA . ARG A 1 435 ? 7.975 3.387 -14.446 1.00 92.62 435 ARG A CA 1
ATOM 2841 C C . ARG A 1 435 ? 8.929 2.234 -14.735 1.00 92.62 435 ARG A C 1
ATOM 2843 O O . ARG A 1 435 ? 9.222 1.959 -15.899 1.00 92.62 435 ARG A O 1
ATOM 2850 N N . VAL A 1 436 ? 9.309 1.519 -13.683 1.00 89.44 436 VAL A N 1
ATOM 2851 C CA . VAL A 1 436 ? 10.116 0.296 -13.753 1.00 89.44 436 VAL A CA 1
ATOM 2852 C C . VAL A 1 436 ? 9.212 -0.929 -13.941 1.00 89.44 436 VAL A C 1
ATOM 2854 O O . VAL A 1 436 ? 8.086 -0.996 -13.433 1.00 89.44 436 VAL A O 1
ATOM 2857 N N . ARG A 1 437 ? 9.695 -1.909 -14.703 1.00 91.00 437 ARG A N 1
ATOM 2858 C CA . ARG A 1 437 ? 9.274 -3.311 -14.604 1.00 91.00 437 ARG A CA 1
ATOM 2859 C C . ARG A 1 437 ? 10.531 -4.173 -14.559 1.00 91.00 437 ARG A C 1
ATOM 2861 O O . ARG A 1 437 ? 11.279 -4.116 -15.528 1.00 91.00 437 ARG A O 1
ATOM 2868 N N . ALA A 1 438 ? 10.698 -4.958 -13.508 1.00 85.56 438 ALA A N 1
ATOM 2869 C CA . ALA A 1 438 ? 11.677 -6.031 -13.436 1.00 85.56 438 ALA A CA 1
ATOM 2870 C C . ALA A 1 438 ? 10.950 -7.382 -13.450 1.00 85.56 438 ALA A C 1
ATOM 2872 O O . ALA A 1 438 ? 9.876 -7.515 -12.854 1.00 85.56 438 ALA A O 1
ATOM 2873 N N . VAL A 1 439 ? 11.532 -8.350 -14.148 1.00 85.69 439 VAL A N 1
ATOM 2874 C CA . VAL A 1 439 ? 11.220 -9.779 -14.037 1.00 85.69 439 VAL A CA 1
ATOM 2875 C C . VAL A 1 439 ? 12.565 -10.479 -13.888 1.00 85.69 439 VAL A C 1
ATOM 2877 O O . VAL A 1 439 ? 13.396 -10.303 -14.779 1.00 85.69 439 VAL A O 1
ATOM 2880 N N . CYS A 1 440 ? 12.821 -11.190 -12.789 1.00 79.81 440 CYS A N 1
ATOM 2881 C CA . CYS A 1 440 ? 14.108 -11.871 -12.632 1.00 79.81 440 CYS A CA 1
ATOM 2882 C C . CYS A 1 440 ? 14.110 -13.125 -11.757 1.00 79.81 440 CYS A C 1
ATOM 2884 O O . CYS A 1 440 ? 13.277 -13.251 -10.872 1.00 79.81 440 CYS A O 1
ATOM 2886 N N . GLY A 1 441 ? 15.050 -14.045 -11.981 1.00 78.12 441 GLY A N 1
ATOM 2887 C CA . GLY A 1 441 ? 15.255 -15.200 -11.097 1.00 78.12 441 GLY A CA 1
ATOM 2888 C C . GLY A 1 441 ? 15.666 -14.724 -9.704 1.00 78.12 441 GLY A C 1
ATOM 2889 O O . GLY A 1 441 ? 14.888 -14.822 -8.753 1.00 78.12 441 GLY A O 1
ATOM 2890 N N . CYS A 1 442 ? 16.822 -14.066 -9.625 1.00 75.38 442 CYS A N 1
ATOM 2891 C CA . CYS A 1 442 ? 17.257 -13.302 -8.462 1.00 75.38 442 CYS A CA 1
ATOM 2892 C C . CYS A 1 442 ? 17.474 -11.820 -8.821 1.00 75.38 442 CYS A C 1
ATOM 2894 O O . CYS A 1 442 ? 17.942 -11.478 -9.911 1.00 75.38 442 CYS A O 1
ATOM 2896 N N . GLY A 1 443 ? 17.117 -10.882 -7.938 1.00 71.94 443 GLY A N 1
ATOM 2897 C CA . GLY A 1 443 ? 17.472 -9.480 -8.188 1.00 71.94 443 GLY A CA 1
ATOM 2898 C C . GLY A 1 443 ? 16.808 -8.407 -7.339 1.00 71.94 443 GLY A C 1
ATOM 2899 O O . GLY A 1 443 ? 15.864 -8.645 -6.589 1.00 71.94 443 GLY A O 1
ATOM 2900 N N . CYS A 1 444 ? 17.310 -7.176 -7.467 1.00 74.75 444 CYS A N 1
ATOM 2901 C CA . CYS A 1 444 ? 16.788 -6.025 -6.730 1.00 74.75 444 CYS A CA 1
ATOM 2902 C C . CYS A 1 444 ? 16.487 -4.821 -7.631 1.00 74.75 444 CYS A C 1
ATOM 2904 O O . CYS A 1 444 ? 17.327 -4.368 -8.412 1.00 74.75 444 CYS A O 1
ATOM 2906 N N . GLY A 1 445 ? 15.298 -4.247 -7.455 1.00 80.31 445 GLY A N 1
ATOM 2907 C CA . GLY A 1 445 ? 14.933 -2.950 -8.018 1.00 80.31 445 GLY A CA 1
ATOM 2908 C C . GLY A 1 445 ? 15.307 -1.816 -7.063 1.00 80.31 445 GLY A C 1
ATOM 2909 O O . GLY A 1 445 ? 15.121 -1.927 -5.851 1.00 80.31 445 GLY A O 1
ATOM 2910 N N . ARG A 1 446 ? 15.844 -0.714 -7.591 1.00 87.25 446 ARG A N 1
ATOM 2911 C CA . ARG A 1 446 ? 16.035 0.553 -6.874 1.00 87.25 446 ARG A CA 1
ATOM 2912 C C . ARG A 1 446 ? 15.492 1.697 -7.735 1.00 87.25 446 ARG A C 1
ATOM 2914 O O . ARG A 1 446 ? 16.073 2.011 -8.769 1.00 87.25 446 ARG A O 1
ATOM 2921 N N . SER A 1 447 ? 14.403 2.329 -7.312 1.00 86.31 447 SER A N 1
ATOM 2922 C CA . SER A 1 447 ? 13.752 3.441 -8.016 1.00 86.31 447 SER A CA 1
ATOM 2923 C C . SER A 1 447 ? 13.784 4.702 -7.151 1.00 86.31 447 SER A C 1
ATOM 2925 O O . SER A 1 447 ? 12.982 4.811 -6.236 1.00 86.31 447 SER A O 1
ATOM 2927 N N . ALA A 1 448 ? 14.662 5.660 -7.432 1.00 85.88 448 ALA A N 1
ATOM 2928 C CA . ALA A 1 448 ? 14.701 6.976 -6.799 1.00 85.88 448 ALA A CA 1
ATOM 2929 C C . ALA A 1 448 ? 14.089 8.055 -7.712 1.00 85.88 448 ALA A C 1
ATOM 2931 O O . ALA A 1 448 ? 14.224 8.005 -8.937 1.00 85.88 448 ALA A O 1
ATOM 2932 N N . GLY A 1 449 ? 13.438 9.054 -7.119 1.00 84.81 449 GLY A N 1
ATOM 2933 C CA . GLY A 1 449 ? 12.962 10.236 -7.834 1.00 84.81 449 GLY A CA 1
ATOM 2934 C C . GLY A 1 449 ? 12.872 11.455 -6.926 1.00 84.81 449 GLY A C 1
ATOM 2935 O O . GLY A 1 449 ? 12.093 11.433 -5.980 1.00 84.81 449 GLY A O 1
ATOM 2936 N N . ALA A 1 450 ? 13.641 12.496 -7.226 1.00 85.00 450 ALA A N 1
ATOM 2937 C CA . ALA A 1 450 ? 13.573 13.817 -6.611 1.00 85.00 450 ALA A CA 1
ATOM 2938 C C . ALA A 1 450 ? 12.901 14.816 -7.572 1.00 85.00 450 ALA A C 1
ATOM 2940 O O . ALA A 1 450 ? 12.944 14.626 -8.790 1.00 85.00 450 ALA A O 1
ATOM 2941 N N . GLY A 1 451 ? 12.312 15.895 -7.057 1.00 83.38 451 GLY A N 1
ATOM 2942 C CA . GLY A 1 451 ? 11.902 17.022 -7.897 1.00 83.38 451 GLY A CA 1
ATOM 2943 C C . GLY A 1 451 ? 10.964 18.023 -7.234 1.00 83.38 451 GLY A C 1
ATOM 2944 O O . GLY A 1 451 ? 10.312 17.700 -6.245 1.00 83.38 451 GLY A O 1
ATOM 2945 N N . ALA A 1 452 ? 10.873 19.233 -7.786 1.00 80.56 452 ALA A N 1
ATOM 2946 C CA . ALA A 1 452 ? 9.948 20.246 -7.274 1.00 80.56 452 ALA A CA 1
ATOM 2947 C C . ALA A 1 452 ? 8.487 19.925 -7.657 1.00 80.56 452 ALA A C 1
ATOM 2949 O O . ALA A 1 452 ? 7.572 20.054 -6.849 1.00 80.56 452 ALA A O 1
ATOM 2950 N N . GLY A 1 453 ? 8.257 19.425 -8.872 1.00 84.88 453 GLY A N 1
ATOM 2951 C CA . GLY A 1 453 ? 6.937 19.074 -9.388 1.00 84.88 453 GLY A CA 1
ATOM 2952 C C . GLY A 1 453 ? 6.369 17.749 -8.858 1.00 84.88 453 GLY A C 1
ATOM 2953 O O . GLY A 1 453 ? 6.888 17.101 -7.950 1.00 84.88 453 GLY A O 1
ATOM 2954 N N . SER A 1 454 ? 5.248 17.295 -9.437 1.00 84.81 454 SER A N 1
ATOM 2955 C CA . SER A 1 454 ? 4.601 16.055 -8.975 1.00 84.81 454 SER A CA 1
ATOM 2956 C C . SER A 1 454 ? 5.396 14.804 -9.382 1.00 84.81 454 SER A C 1
ATOM 2958 O O . SER A 1 454 ? 5.420 14.439 -10.563 1.00 84.81 454 SER A O 1
ATOM 2960 N N . VAL A 1 455 ? 5.977 14.101 -8.408 1.00 88.00 455 VAL A N 1
ATOM 2961 C CA . VAL A 1 455 ? 6.723 12.849 -8.621 1.00 88.00 455 VAL A CA 1
ATOM 2962 C C . VAL A 1 455 ? 5.779 11.640 -8.634 1.00 88.00 455 VAL A C 1
ATOM 2964 O O . VAL A 1 455 ? 4.959 11.451 -7.738 1.00 88.00 455 VAL A O 1
ATOM 2967 N N . ARG A 1 456 ? 5.885 10.763 -9.637 1.00 90.88 456 ARG A N 1
ATOM 2968 C CA . ARG A 1 456 ? 5.051 9.557 -9.796 1.00 90.88 456 ARG A CA 1
ATOM 2969 C C . ARG A 1 456 ? 5.912 8.325 -10.096 1.00 90.88 456 ARG A C 1
ATOM 2971 O O . ARG A 1 456 ? 6.148 8.001 -11.261 1.00 90.88 456 ARG A O 1
ATOM 2978 N N . VAL A 1 457 ? 6.331 7.605 -9.054 1.00 90.75 457 VAL A N 1
ATOM 2979 C CA . VAL A 1 457 ? 7.093 6.345 -9.167 1.00 90.75 457 VAL A CA 1
ATOM 2980 C C . VAL A 1 457 ? 6.133 5.153 -9.240 1.00 90.75 457 VAL A C 1
ATOM 2982 O O . VAL A 1 457 ? 5.235 5.004 -8.410 1.00 90.75 457 VAL A O 1
ATOM 2985 N N . ARG A 1 458 ? 6.298 4.277 -10.236 1.00 92.31 458 ARG A N 1
ATOM 2986 C CA . ARG A 1 458 ? 5.499 3.054 -10.401 1.00 92.31 458 ARG A CA 1
ATOM 2987 C C . ARG A 1 458 ? 6.367 1.855 -10.759 1.00 92.31 458 ARG A C 1
ATOM 2989 O O . ARG A 1 458 ? 6.595 1.575 -11.937 1.00 92.31 458 ARG A O 1
ATOM 2996 N N . GLU A 1 459 ? 6.744 1.109 -9.738 1.00 89.38 459 GLU A N 1
ATOM 2997 C CA . GLU A 1 459 ? 7.509 -0.125 -9.849 1.00 89.38 459 GLU A CA 1
ATOM 2998 C C . GLU A 1 459 ? 6.591 -1.349 -10.048 1.00 89.38 459 GLU A C 1
ATOM 3000 O O . GLU A 1 459 ? 5.419 -1.368 -9.646 1.00 89.38 459 GLU A O 1
ATOM 3005 N N . ARG A 1 460 ? 7.109 -2.371 -10.732 1.00 90.81 460 ARG A N 1
ATOM 3006 C CA . ARG A 1 460 ? 6.600 -3.746 -10.683 1.00 90.81 460 ARG A CA 1
ATOM 3007 C C . ARG A 1 460 ? 7.803 -4.686 -10.702 1.00 90.81 460 ARG A C 1
ATOM 3009 O O . ARG A 1 460 ? 8.497 -4.693 -11.714 1.00 90.81 460 ARG A O 1
ATOM 3016 N N . ALA A 1 461 ? 7.998 -5.468 -9.654 1.00 85.56 461 ALA A N 1
ATOM 3017 C CA . ALA A 1 461 ? 8.929 -6.586 -9.623 1.00 85.56 461 ALA A CA 1
ATOM 3018 C C . ALA A 1 461 ? 8.140 -7.903 -9.642 1.00 85.56 461 ALA A C 1
ATOM 3020 O O . ALA A 1 461 ? 7.079 -8.002 -9.015 1.00 85.56 461 ALA A O 1
ATOM 3021 N N . VAL A 1 462 ? 8.653 -8.884 -10.376 1.00 86.00 462 VAL A N 1
ATOM 3022 C CA . VAL A 1 462 ? 8.283 -10.299 -10.275 1.00 86.00 462 VAL A CA 1
ATOM 3023 C C . VAL A 1 462 ? 9.599 -11.059 -10.169 1.00 86.00 462 VAL A C 1
ATOM 3025 O O . VAL A 1 462 ? 10.416 -10.911 -11.077 1.00 86.00 462 VAL A O 1
ATOM 3028 N N . CYS A 1 463 ? 9.852 -11.795 -9.087 1.00 80.25 463 CYS A N 1
ATOM 3029 C CA . CYS A 1 463 ? 11.115 -12.526 -8.965 1.00 80.25 463 CYS A CA 1
ATOM 3030 C C . CYS A 1 463 ? 11.079 -13.788 -8.104 1.00 80.25 463 CYS A C 1
ATOM 3032 O O . CYS A 1 463 ? 10.256 -13.894 -7.207 1.00 80.25 463 CYS A O 1
ATOM 3034 N N . GLY A 1 464 ? 11.986 -14.737 -8.346 1.00 79.81 464 GLY A N 1
ATOM 3035 C CA . GLY A 1 464 ? 12.167 -15.892 -7.458 1.00 79.81 464 GLY A CA 1
ATOM 3036 C C . GLY A 1 464 ? 12.609 -15.425 -6.071 1.00 79.81 464 GLY A C 1
ATOM 3037 O O . GLY A 1 464 ? 11.873 -15.574 -5.096 1.00 79.81 464 GLY A O 1
ATOM 3038 N N . CYS A 1 465 ? 13.743 -14.728 -6.011 1.00 75.56 465 CYS A N 1
ATOM 3039 C CA . CYS A 1 465 ? 14.236 -14.064 -4.807 1.00 75.56 465 CYS A CA 1
ATOM 3040 C C . CYS A 1 465 ? 14.600 -12.590 -5.074 1.00 75.56 465 CYS A C 1
ATOM 3042 O O . CYS A 1 465 ? 15.213 -12.257 -6.092 1.00 75.56 465 CYS A O 1
ATOM 3044 N N . GLY A 1 466 ? 14.217 -11.649 -4.199 1.00 73.00 466 GLY A N 1
ATOM 3045 C CA . GLY A 1 466 ? 14.580 -10.248 -4.455 1.00 73.00 466 GLY A CA 1
ATOM 3046 C C . GLY A 1 466 ? 14.031 -9.141 -3.561 1.00 73.00 466 GLY A C 1
ATOM 3047 O O . GLY A 1 466 ? 13.128 -9.326 -2.749 1.00 73.00 466 GLY A O 1
ATOM 3048 N N . CYS A 1 467 ? 14.580 -7.934 -3.734 1.00 74.94 467 CYS A N 1
ATOM 3049 C CA . CYS A 1 467 ? 14.171 -6.745 -2.980 1.00 74.94 467 CYS A CA 1
ATOM 3050 C C . CYS A 1 467 ? 13.807 -5.556 -3.881 1.00 74.94 467 CYS A C 1
ATOM 3052 O O . CYS A 1 467 ? 14.623 -5.093 -4.676 1.00 74.94 467 CYS A O 1
ATOM 3054 N N . GLY A 1 468 ? 12.611 -4.996 -3.696 1.00 80.50 468 GLY A N 1
ATOM 3055 C CA . GLY A 1 468 ? 12.247 -3.688 -4.246 1.00 80.50 468 GLY A CA 1
ATOM 3056 C C . GLY A 1 468 ? 12.678 -2.568 -3.300 1.00 80.50 468 GLY A C 1
ATOM 3057 O O . GLY A 1 468 ? 12.536 -2.691 -2.083 1.00 80.50 468 GLY A O 1
ATOM 3058 N N . ARG A 1 469 ? 13.216 -1.464 -3.827 1.00 87.44 469 ARG A N 1
ATOM 3059 C CA . ARG A 1 469 ? 13.465 -0.227 -3.071 1.00 87.44 469 ARG A CA 1
ATOM 3060 C C . ARG A 1 469 ? 12.997 0.985 -3.876 1.00 87.44 469 ARG A C 1
ATOM 3062 O O . ARG A 1 469 ? 13.737 1.493 -4.713 1.00 87.44 469 ARG A O 1
ATOM 3069 N N . SER A 1 470 ? 11.788 1.471 -3.615 1.00 86.44 470 SER A N 1
ATOM 3070 C CA . SER A 1 470 ? 11.253 2.698 -4.220 1.00 86.44 470 SER A CA 1
ATOM 3071 C C . SER A 1 470 ? 11.402 3.875 -3.248 1.00 86.44 470 SER A C 1
ATOM 3073 O O . SER A 1 470 ? 10.923 3.797 -2.125 1.00 86.44 470 SER A O 1
ATOM 3075 N N . ALA A 1 471 ? 12.020 4.974 -3.672 1.00 85.94 471 ALA A N 1
ATOM 3076 C CA . ALA A 1 471 ? 12.171 6.225 -2.932 1.00 85.94 471 ALA A CA 1
ATOM 3077 C C . ALA A 1 471 ? 11.649 7.404 -3.773 1.00 85.94 471 ALA A C 1
ATOM 3079 O O . ALA A 1 471 ? 11.891 7.472 -4.979 1.00 85.94 471 ALA A O 1
ATOM 3080 N N . GLY A 1 472 ? 10.942 8.346 -3.148 1.00 84.94 472 GLY A N 1
ATOM 3081 C CA . GLY A 1 472 ? 10.475 9.567 -3.811 1.00 84.94 472 GLY A CA 1
ATOM 3082 C C . GLY A 1 472 ? 10.552 10.781 -2.893 1.00 84.94 472 GLY A C 1
ATOM 3083 O O . GLY A 1 472 ? 9.938 10.752 -1.833 1.00 84.94 472 GLY A O 1
ATOM 3084 N N . ALA A 1 473 ? 11.268 11.823 -3.303 1.00 85.19 473 ALA A N 1
ATOM 3085 C CA . ALA A 1 473 ? 11.398 13.105 -2.613 1.00 85.19 473 ALA A CA 1
ATOM 3086 C C . ALA A 1 473 ? 10.826 14.238 -3.484 1.00 85.19 473 ALA A C 1
ATOM 3088 O O . ALA A 1 473 ? 10.897 14.155 -4.710 1.00 85.19 473 ALA A O 1
ATOM 3089 N N . GLY A 1 474 ? 10.286 15.301 -2.886 1.00 83.81 474 GLY A N 1
ATOM 3090 C CA . GLY A 1 474 ? 9.925 16.506 -3.641 1.00 83.81 474 GLY A CA 1
ATOM 3091 C C . GLY A 1 474 ? 9.009 17.489 -2.920 1.00 83.81 474 GLY A C 1
ATOM 3092 O O . GLY A 1 474 ? 8.258 17.095 -2.032 1.00 83.81 474 GLY A O 1
ATOM 3093 N N . SER A 1 475 ? 9.032 18.768 -3.300 1.00 81.50 475 SER A N 1
ATOM 3094 C CA . SER A 1 475 ? 8.101 19.759 -2.739 1.00 81.50 475 SER A CA 1
ATOM 3095 C C . SER A 1 475 ? 6.665 19.548 -3.244 1.00 81.50 475 SER A C 1
ATOM 3097 O O . SER A 1 475 ? 5.717 19.711 -2.483 1.00 81.50 475 SER A O 1
ATOM 3099 N N . GLY A 1 476 ? 6.479 19.076 -4.478 1.00 86.19 476 GLY A N 1
ATOM 3100 C CA . GLY A 1 476 ? 5.177 18.744 -5.061 1.00 86.19 476 GLY A CA 1
ATOM 3101 C C . GLY A 1 476 ? 4.546 17.428 -4.573 1.00 86.19 476 GLY A C 1
ATOM 3102 O O . GLY A 1 476 ? 5.010 16.748 -3.659 1.00 86.19 476 GLY A O 1
ATOM 3103 N N . SER A 1 477 ? 3.427 17.023 -5.195 1.00 85.31 477 SER A N 1
ATOM 3104 C CA . SER A 1 477 ? 2.693 15.816 -4.764 1.00 85.31 477 SER A CA 1
ATOM 3105 C C . SER A 1 477 ? 3.342 14.498 -5.225 1.00 85.31 477 SER A C 1
ATOM 3107 O O . SER A 1 477 ? 3.247 14.098 -6.390 1.00 85.31 477 SER A O 1
ATOM 3109 N N . VAL A 1 478 ? 3.952 13.776 -4.281 1.00 88.12 478 VAL A N 1
ATOM 3110 C CA . VAL A 1 478 ? 4.641 12.496 -4.516 1.00 88.12 478 VAL A CA 1
ATOM 3111 C C . VAL A 1 478 ? 3.661 11.308 -4.495 1.00 88.12 478 VAL A C 1
ATOM 3113 O O . VAL A 1 478 ? 2.875 11.130 -3.565 1.00 88.12 478 VAL A O 1
ATOM 3116 N N . ARG A 1 479 ? 3.698 10.431 -5.506 1.00 91.25 479 ARG A N 1
ATOM 3117 C CA . ARG A 1 479 ? 2.855 9.222 -5.615 1.00 91.25 479 ARG A CA 1
ATOM 3118 C C . ARG A 1 479 ? 3.695 7.983 -5.944 1.00 91.25 479 ARG A C 1
ATOM 3120 O O . ARG A 1 479 ? 3.954 7.708 -7.116 1.00 91.25 479 ARG A O 1
ATOM 3127 N N . VAL A 1 480 ? 4.058 7.201 -4.927 1.00 90.94 480 VAL A N 1
ATOM 3128 C CA . VAL A 1 480 ? 4.785 5.924 -5.073 1.00 90.94 480 VAL A CA 1
ATOM 3129 C C . VAL A 1 480 ? 3.792 4.761 -5.173 1.00 90.94 480 VAL A C 1
ATOM 3131 O O . VAL A 1 480 ? 2.877 4.638 -4.357 1.00 90.94 480 VAL A O 1
ATOM 3134 N N . ARG A 1 481 ? 3.943 3.882 -6.169 1.00 92.75 481 ARG A N 1
ATOM 3135 C CA . ARG A 1 481 ? 3.124 2.669 -6.330 1.00 92.75 481 ARG A CA 1
ATOM 3136 C C . ARG A 1 481 ? 3.977 1.463 -6.711 1.00 92.75 481 ARG A C 1
ATOM 3138 O O . ARG A 1 481 ? 4.128 1.162 -7.897 1.00 92.75 481 ARG A O 1
ATOM 3145 N N . GLU A 1 482 ? 4.446 0.757 -5.696 1.00 89.69 482 GLU A N 1
ATOM 3146 C CA . GLU A 1 482 ? 5.168 -0.507 -5.813 1.00 89.69 482 GLU A CA 1
ATOM 3147 C C . GLU A 1 482 ? 4.206 -1.697 -5.997 1.00 89.69 482 GLU A C 1
ATOM 3149 O O . GLU A 1 482 ? 3.051 -1.687 -5.550 1.00 89.69 482 GLU A O 1
ATOM 3154 N N . ARG A 1 483 ? 4.679 -2.728 -6.698 1.00 91.19 483 ARG A N 1
ATOM 3155 C CA . ARG A 1 483 ? 4.055 -4.051 -6.782 1.00 91.19 483 ARG A CA 1
ATOM 3156 C C . ARG A 1 483 ? 5.155 -5.100 -6.825 1.00 91.19 483 ARG A C 1
ATOM 3158 O O . ARG A 1 483 ? 5.869 -5.132 -7.820 1.00 91.19 483 ARG A O 1
ATOM 3165 N N . ALA A 1 484 ? 5.247 -5.939 -5.805 1.00 85.81 484 ALA A N 1
ATOM 3166 C CA . ALA A 1 484 ? 6.157 -7.077 -5.769 1.00 85.81 484 ALA A CA 1
ATOM 3167 C C . ALA A 1 484 ? 5.347 -8.378 -5.796 1.00 85.81 484 ALA A C 1
ATOM 3169 O O . ALA A 1 484 ? 4.298 -8.467 -5.152 1.00 85.81 484 ALA A O 1
ATOM 3170 N N . VAL A 1 485 ? 5.827 -9.359 -6.553 1.00 86.69 485 VAL A N 1
ATOM 3171 C CA . VAL A 1 485 ? 5.415 -10.763 -6.471 1.00 86.69 485 VAL A CA 1
ATOM 3172 C C . VAL A 1 485 ? 6.705 -11.569 -6.390 1.00 86.69 485 VAL A C 1
ATOM 3174 O O . VAL A 1 485 ? 7.504 -11.458 -7.319 1.00 86.69 485 VAL A O 1
ATOM 3177 N N . CYS A 1 486 ? 6.957 -12.306 -5.308 1.00 80.94 486 CYS A N 1
ATOM 3178 C CA . CYS A 1 486 ? 8.193 -13.085 -5.216 1.00 80.94 486 CYS A CA 1
ATOM 3179 C C . CYS A 1 486 ? 8.141 -14.354 -4.363 1.00 80.94 486 CYS A C 1
ATOM 3181 O O . CYS A 1 486 ? 7.356 -14.434 -3.429 1.00 80.94 486 CYS A O 1
ATOM 3183 N N . GLY A 1 487 ? 8.995 -15.336 -4.655 1.00 80.56 487 GLY A N 1
ATOM 3184 C CA . GLY A 1 487 ? 9.161 -16.521 -3.804 1.00 80.56 487 GLY A CA 1
ATOM 3185 C C . GLY A 1 487 ? 9.644 -16.112 -2.412 1.00 80.56 487 GLY A C 1
ATOM 3186 O O . GLY A 1 487 ? 8.917 -16.265 -1.431 1.00 80.56 487 GLY A O 1
ATOM 3187 N N . CYS A 1 488 ? 10.800 -15.448 -2.347 1.00 75.94 488 CYS A N 1
ATOM 3188 C CA . CYS A 1 488 ? 11.269 -14.765 -1.143 1.00 75.94 488 CYS A CA 1
ATOM 3189 C C . CYS A 1 488 ? 11.649 -13.296 -1.411 1.00 75.94 488 CYS A C 1
ATOM 3191 O O . CYS A 1 488 ? 12.180 -12.957 -2.472 1.00 75.94 488 CYS A O 1
ATOM 3193 N N . GLY A 1 489 ? 11.366 -12.367 -0.488 1.00 72.75 489 GLY A N 1
ATOM 3194 C CA . GLY A 1 489 ? 11.781 -10.978 -0.725 1.00 72.75 489 GLY A CA 1
ATOM 3195 C C . GLY A 1 489 ? 11.290 -9.858 0.186 1.00 72.75 489 GLY A C 1
ATOM 3196 O O . GLY A 1 489 ? 10.415 -10.018 1.034 1.00 72.75 489 GLY A O 1
ATOM 3197 N N . CYS A 1 490 ? 11.864 -8.668 -0.013 1.00 74.75 490 CYS A N 1
ATOM 3198 C CA . CYS A 1 490 ? 11.558 -7.472 0.778 1.00 74.75 490 CYS A CA 1
ATOM 3199 C C . CYS A 1 490 ? 11.257 -6.244 -0.095 1.00 74.75 490 CYS A C 1
ATOM 3201 O O . CYS A 1 490 ? 12.143 -5.730 -0.776 1.00 74.75 490 CYS A O 1
ATOM 3203 N N . GLY A 1 491 ? 10.034 -5.717 -0.018 1.00 80.38 491 GLY A N 1
ATOM 3204 C CA . GLY A 1 491 ? 9.707 -4.388 -0.547 1.00 80.38 491 GLY A CA 1
ATOM 3205 C C . GLY A 1 491 ? 10.113 -3.292 0.441 1.00 80.38 491 GLY A C 1
ATOM 3206 O O . GLY A 1 491 ? 9.912 -3.440 1.648 1.00 80.38 491 GLY A O 1
ATOM 3207 N N . ARG A 1 492 ? 10.687 -2.186 -0.037 1.00 87.69 492 ARG A N 1
ATOM 3208 C CA . ARG A 1 492 ? 10.963 -0.983 0.765 1.00 87.69 492 ARG A CA 1
ATOM 3209 C C . ARG A 1 492 ? 10.521 0.270 0.006 1.00 87.69 492 ARG A C 1
ATOM 3211 O O . ARG A 1 492 ? 11.269 0.792 -0.817 1.00 87.69 492 ARG A O 1
ATOM 3218 N N . SER A 1 493 ? 9.325 0.772 0.308 1.00 86.44 493 SER A N 1
ATOM 3219 C CA . SER A 1 493 ? 8.789 2.017 -0.258 1.00 86.44 493 SER A CA 1
ATOM 3220 C C . SER A 1 493 ? 8.986 3.189 0.712 1.00 86.44 493 SER A C 1
ATOM 3222 O O . SER A 1 493 ? 8.258 3.292 1.696 1.00 86.44 493 SER A O 1
ATOM 3224 N N . ALA A 1 494 ? 9.923 4.091 0.428 1.00 86.25 494 ALA A N 1
ATOM 3225 C CA . ALA A 1 494 ? 10.128 5.354 1.135 1.00 86.25 494 ALA A CA 1
ATOM 3226 C C . ALA A 1 494 ? 9.532 6.544 0.358 1.00 86.25 494 ALA A C 1
ATOM 3228 O O . ALA A 1 494 ? 9.501 6.558 -0.876 1.00 86.25 494 ALA A O 1
ATOM 3229 N N . GLY A 1 495 ? 9.096 7.577 1.075 1.00 84.81 495 GLY A N 1
ATOM 3230 C CA . GLY A 1 495 ? 8.692 8.850 0.484 1.00 84.81 495 GLY A CA 1
ATOM 3231 C C . GLY A 1 495 ? 8.935 10.020 1.432 1.00 84.81 495 GLY A C 1
ATOM 3232 O O . GLY A 1 495 ? 8.732 9.874 2.633 1.00 84.81 495 GLY A O 1
ATOM 3233 N N . ALA A 1 496 ? 9.338 11.160 0.888 1.00 85.38 496 ALA A N 1
ATOM 3234 C CA . ALA A 1 496 ? 9.481 12.442 1.566 1.00 85.38 496 ALA A CA 1
ATOM 3235 C C . ALA A 1 496 ? 8.844 13.535 0.693 1.00 85.38 496 ALA A C 1
ATOM 3237 O O . ALA A 1 496 ? 8.841 13.411 -0.533 1.00 85.38 496 ALA A O 1
ATOM 3238 N N . GLY A 1 497 ? 8.320 14.608 1.283 1.00 82.44 497 GLY A N 1
ATOM 3239 C CA . GLY A 1 497 ? 7.941 15.780 0.493 1.00 82.44 497 GLY A CA 1
ATOM 3240 C C . GLY A 1 497 ? 7.059 16.802 1.193 1.00 82.44 497 GLY A C 1
ATOM 3241 O O . GLY A 1 497 ? 6.364 16.473 2.151 1.00 82.44 497 GLY A O 1
ATOM 3242 N N . ALA A 1 498 ? 7.067 18.040 0.701 1.00 81.38 498 ALA A N 1
ATOM 3243 C CA . ALA A 1 498 ? 6.218 19.092 1.259 1.00 81.38 498 ALA A CA 1
ATOM 3244 C C . ALA A 1 498 ? 4.739 18.893 0.869 1.00 81.38 498 ALA A C 1
ATOM 3246 O O . ALA A 1 498 ? 3.835 19.061 1.681 1.00 81.38 498 ALA A O 1
ATOM 3247 N N . GLY A 1 499 ? 4.476 18.446 -0.359 1.00 85.75 499 GLY A N 1
ATOM 3248 C CA . GLY A 1 499 ? 3.136 18.187 -0.873 1.00 85.75 499 GLY A CA 1
ATOM 3249 C C . GLY A 1 499 ? 2.508 16.865 -0.410 1.00 85.75 499 GLY A C 1
ATOM 3250 O O . GLY A 1 499 ? 3.060 16.071 0.349 1.00 85.75 499 GLY A O 1
ATOM 3251 N N . GLY A 1 500 ? 1.299 16.586 -0.908 1.00 85.44 500 GLY A N 1
ATOM 3252 C CA . GLY A 1 500 ? 0.521 15.402 -0.514 1.00 85.44 500 GLY A CA 1
ATOM 3253 C C . GLY A 1 500 ? 1.100 14.060 -0.994 1.00 85.44 500 GLY A C 1
ATOM 3254 O O . GLY A 1 500 ? 0.806 13.618 -2.112 1.00 85.44 500 GLY A O 1
ATOM 3255 N N . LEU A 1 501 ? 1.845 13.374 -0.121 1.00 88.69 501 LEU A N 1
ATOM 3256 C CA . LEU A 1 501 ? 2.447 12.055 -0.350 1.00 88.69 501 LEU A CA 1
ATOM 3257 C C . LEU A 1 501 ? 1.405 10.914 -0.385 1.00 88.69 501 LEU A C 1
ATOM 3259 O O . LEU A 1 501 ? 0.614 10.720 0.538 1.00 88.69 501 LEU A O 1
ATOM 3263 N N . ARG A 1 502 ? 1.430 10.066 -1.422 1.00 91.12 502 ARG A N 1
ATOM 3264 C CA . ARG A 1 502 ? 0.558 8.878 -1.558 1.00 91.12 502 ARG A CA 1
ATOM 3265 C C . ARG A 1 502 ? 1.356 7.616 -1.906 1.00 91.12 502 ARG A C 1
ATOM 3267 O O . ARG A 1 502 ? 1.535 7.307 -3.084 1.00 91.12 502 ARG A O 1
ATOM 3274 N N . VAL A 1 503 ? 1.769 6.851 -0.892 1.00 91.25 503 VAL A N 1
ATOM 3275 C CA . VAL A 1 503 ? 2.446 5.547 -1.052 1.00 91.25 503 VAL A CA 1
ATOM 3276 C C . VAL A 1 503 ? 1.418 4.412 -1.153 1.00 91.25 503 VAL A C 1
ATOM 3278 O O . VAL A 1 503 ? 0.511 4.300 -0.324 1.00 91.25 503 VAL A O 1
ATOM 3281 N N . ARG A 1 504 ? 1.543 3.533 -2.152 1.00 92.50 504 ARG A N 1
ATOM 3282 C CA . ARG A 1 504 ? 0.717 2.323 -2.305 1.00 92.50 504 ARG A CA 1
ATOM 3283 C C . ARG A 1 504 ? 1.568 1.106 -2.662 1.00 92.50 504 ARG A C 1
ATOM 3285 O O . ARG A 1 504 ? 1.739 0.805 -3.842 1.00 92.50 504 ARG A O 1
ATOM 3292 N N . GLU A 1 505 ? 1.994 0.385 -1.638 1.00 90.56 505 GLU A N 1
ATOM 3293 C CA . GLU A 1 505 ? 2.682 -0.902 -1.744 1.00 90.56 505 GLU A CA 1
ATOM 3294 C C . GLU A 1 505 ? 1.665 -2.052 -1.916 1.00 90.56 505 GLU A C 1
ATOM 3296 O O . GLU A 1 505 ? 0.571 -2.047 -1.333 1.00 90.56 505 GLU A O 1
ATOM 3301 N N . GLN A 1 506 ? 1.994 -3.034 -2.756 1.00 92.00 506 GLN A N 1
ATOM 3302 C CA . GLN A 1 506 ? 1.249 -4.288 -2.884 1.00 92.00 506 GLN A CA 1
ATOM 3303 C C . GLN A 1 506 ? 2.244 -5.434 -3.114 1.00 92.00 506 GLN A C 1
ATOM 3305 O O . GLN A 1 506 ? 2.671 -5.635 -4.249 1.00 92.00 506 GLN A O 1
ATOM 3310 N N . ALA A 1 507 ? 2.584 -6.156 -2.050 1.00 86.25 507 ALA A N 1
ATOM 3311 C CA . ALA A 1 507 ? 3.451 -7.328 -2.065 1.00 86.25 507 ALA A CA 1
ATOM 3312 C C . ALA A 1 507 ? 2.624 -8.622 -1.981 1.00 86.25 507 ALA A C 1
ATOM 3314 O O . ALA A 1 507 ? 1.607 -8.670 -1.280 1.00 86.25 507 ALA A O 1
ATOM 3315 N N . VAL A 1 508 ? 3.070 -9.650 -2.697 1.00 86.88 508 VAL A N 1
ATOM 3316 C CA . VAL A 1 508 ? 2.635 -11.046 -2.570 1.00 86.88 508 VAL A CA 1
ATOM 3317 C C . VAL A 1 508 ? 3.909 -11.884 -2.522 1.00 86.88 508 VAL A C 1
ATOM 3319 O O . VAL A 1 508 ? 4.703 -11.767 -3.454 1.00 86.88 508 VAL A O 1
ATOM 3322 N N . CYS A 1 509 ? 4.152 -12.669 -1.473 1.00 81.31 509 CYS A N 1
ATOM 3323 C CA . CYS A 1 509 ? 5.365 -13.490 -1.425 1.00 81.31 509 CYS A CA 1
ATOM 3324 C C . CYS A 1 509 ? 5.275 -14.777 -0.602 1.00 81.31 509 CYS A C 1
ATOM 3326 O O . CYS A 1 509 ? 4.512 -14.835 0.349 1.00 81.31 509 CYS A O 1
ATOM 3328 N N . GLY A 1 510 ? 6.070 -15.798 -0.931 1.00 81.00 510 GLY A N 1
ATOM 3329 C CA . GLY A 1 510 ? 6.175 -17.013 -0.111 1.00 81.00 510 GLY A CA 1
ATOM 3330 C C . GLY A 1 510 ? 6.683 -16.672 1.290 1.00 81.00 510 GLY A C 1
ATOM 3331 O O . GLY A 1 510 ? 5.947 -16.796 2.270 1.00 81.00 510 GLY A O 1
ATOM 3332 N N . CYS A 1 511 ? 7.882 -16.093 1.373 1.00 76.31 511 CYS A N 1
ATOM 3333 C CA . CYS A 1 511 ? 8.402 -15.490 2.600 1.00 76.31 511 CYS A CA 1
ATOM 3334 C C . CYS A 1 511 ? 8.898 -14.048 2.377 1.00 76.31 511 CYS A C 1
ATOM 3336 O O . CYS A 1 511 ? 9.521 -13.737 1.361 1.00 76.31 511 CYS A O 1
ATOM 3338 N N . GLY A 1 512 ? 8.613 -13.102 3.283 1.00 72.50 512 GLY A N 1
ATOM 3339 C CA . GLY A 1 512 ? 9.084 -11.733 3.038 1.00 72.50 512 GLY A CA 1
ATOM 3340 C C . GLY A 1 512 ? 8.648 -10.592 3.950 1.00 72.50 512 GLY A C 1
ATOM 3341 O O . GLY A 1 512 ? 7.777 -10.715 4.808 1.00 72.50 512 GLY A O 1
ATOM 3342 N N . CYS A 1 513 ? 9.277 -9.430 3.748 1.00 74.25 513 CYS A N 1
ATOM 3343 C CA . CYS A 1 513 ? 9.086 -8.244 4.586 1.00 74.25 513 CYS A CA 1
ATOM 3344 C C . CYS A 1 513 ? 8.837 -6.967 3.768 1.00 74.25 513 CYS A C 1
ATOM 3346 O O . CYS A 1 513 ? 9.769 -6.383 3.215 1.00 74.25 513 CYS A O 1
ATOM 3348 N N . GLY A 1 514 ? 7.592 -6.486 3.743 1.00 80.38 514 GLY A N 1
ATOM 3349 C CA . GLY A 1 514 ? 7.259 -5.155 3.220 1.00 80.38 514 GLY A CA 1
ATOM 3350 C C . GLY A 1 514 ? 7.530 -4.067 4.261 1.00 80.38 514 GLY A C 1
ATOM 3351 O O . GLY A 1 514 ? 7.047 -4.169 5.391 1.00 80.38 514 GLY A O 1
ATOM 3352 N N . ARG A 1 515 ? 8.300 -3.031 3.911 1.00 87.56 515 ARG A N 1
ATOM 3353 C CA . ARG A 1 515 ? 8.578 -1.861 4.761 1.00 87.56 515 ARG A CA 1
ATOM 3354 C C . ARG A 1 515 ? 8.212 -0.563 4.031 1.00 87.56 515 ARG A C 1
ATOM 3356 O O . ARG A 1 515 ? 9.027 -0.020 3.288 1.00 87.56 515 ARG A O 1
ATOM 3363 N N . SER A 1 516 ? 7.026 -0.018 4.297 1.00 86.31 516 SER A N 1
ATOM 3364 C CA . SER A 1 516 ? 6.669 1.335 3.841 1.00 86.31 516 SER A CA 1
ATOM 3365 C C . SER A 1 516 ? 7.074 2.399 4.869 1.00 86.31 516 SER A C 1
ATOM 3367 O O . SER A 1 516 ? 6.762 2.254 6.051 1.00 86.31 516 SER A O 1
ATOM 3369 N N . ALA A 1 517 ? 7.664 3.504 4.422 1.00 86.06 517 ALA A N 1
ATOM 3370 C CA . ALA A 1 517 ? 7.876 4.729 5.189 1.00 86.06 517 ALA A CA 1
ATOM 3371 C C . ALA A 1 517 ? 7.387 5.943 4.381 1.00 86.06 517 ALA A C 1
ATOM 3373 O O . ALA A 1 517 ? 7.468 5.959 3.152 1.00 86.06 517 ALA A O 1
ATOM 3374 N N . GLY A 1 518 ? 6.876 6.968 5.058 1.00 84.94 518 GLY A N 1
ATOM 3375 C CA . GLY A 1 518 ? 6.478 8.218 4.416 1.00 84.94 518 GLY A CA 1
ATOM 3376 C C . GLY A 1 518 ? 6.580 9.394 5.376 1.00 84.94 518 GLY A C 1
ATOM 3377 O O . GLY A 1 518 ? 5.924 9.359 6.409 1.00 84.94 518 GLY A O 1
ATOM 3378 N N . ALA A 1 519 ? 7.371 10.402 5.030 1.00 85.62 519 ALA A N 1
ATOM 3379 C CA . ALA A 1 519 ? 7.496 11.678 5.725 1.00 85.62 519 ALA A CA 1
ATOM 3380 C C . ALA A 1 519 ? 6.940 12.814 4.847 1.00 85.62 519 ALA A C 1
ATOM 3382 O O . ALA A 1 519 ? 6.903 12.688 3.620 1.00 85.62 519 ALA A O 1
ATOM 3383 N N . GLY A 1 520 ? 6.530 13.928 5.451 1.00 84.31 520 GLY A N 1
ATOM 3384 C CA . GLY A 1 520 ? 6.179 15.140 4.708 1.00 84.31 520 GLY A CA 1
ATOM 3385 C C . GLY A 1 520 ? 5.342 16.140 5.495 1.00 84.31 520 GLY A C 1
ATOM 3386 O O . GLY A 1 520 ? 4.651 15.752 6.433 1.00 84.31 520 GLY A O 1
ATOM 3387 N N . SER A 1 521 ? 5.375 17.421 5.124 1.00 82.12 521 SER A N 1
ATOM 3388 C CA . SER A 1 521 ? 4.525 18.432 5.771 1.00 82.12 521 SER A CA 1
ATOM 3389 C C . SER A 1 521 ? 3.069 18.372 5.291 1.00 82.12 521 SER A C 1
ATOM 3391 O O . SER A 1 521 ? 2.147 18.612 6.064 1.00 82.12 521 SER A O 1
ATOM 3393 N N . GLY A 1 522 ? 2.829 17.953 4.048 1.00 86.69 522 GLY A N 1
ATOM 3394 C CA . GLY A 1 522 ? 1.495 17.758 3.482 1.00 86.69 522 GLY A CA 1
ATOM 3395 C C . GLY A 1 522 ? 0.761 16.494 3.962 1.00 86.69 522 GLY A C 1
ATOM 3396 O O . GLY A 1 522 ? 1.174 15.768 4.865 1.00 86.69 522 GLY A O 1
ATOM 3397 N N . SER A 1 523 ? -0.380 16.188 3.331 1.00 85.94 523 SER A N 1
ATOM 3398 C CA . SER A 1 523 ? -1.199 15.021 3.711 1.00 85.94 523 SER A CA 1
ATOM 3399 C C . SER A 1 523 ? -0.601 13.681 3.242 1.00 85.94 523 SER A C 1
ATOM 3401 O O . SER A 1 523 ? -0.616 13.341 2.056 1.00 85.94 523 SER A O 1
ATOM 3403 N N . VAL A 1 524 ? -0.123 12.873 4.195 1.00 88.88 524 VAL A N 1
ATOM 3404 C CA . VAL A 1 524 ? 0.543 11.582 3.949 1.00 88.88 524 VAL A CA 1
ATOM 3405 C C . VAL A 1 524 ? -0.461 10.423 3.942 1.00 88.88 524 VAL A C 1
ATOM 3407 O O . VAL A 1 524 ? -1.117 10.130 4.938 1.00 88.88 524 VAL A O 1
ATOM 3410 N N . ARG A 1 525 ? -0.571 9.676 2.838 1.00 91.88 525 ARG A N 1
ATOM 3411 C CA . ARG A 1 525 ? -1.524 8.557 2.680 1.00 91.88 525 ARG A CA 1
ATOM 3412 C C . ARG A 1 525 ? -0.846 7.262 2.228 1.00 91.88 525 ARG A C 1
ATOM 3414 O O . ARG A 1 525 ? -0.838 6.938 1.039 1.00 91.88 525 ARG A O 1
ATOM 3421 N N . VAL A 1 526 ? -0.360 6.484 3.193 1.00 91.50 526 VAL A N 1
ATOM 3422 C CA . VAL A 1 526 ? 0.239 5.152 2.981 1.00 91.50 526 VAL A CA 1
ATOM 3423 C C . VAL A 1 526 ? -0.845 4.063 2.900 1.00 91.50 526 VAL A C 1
ATOM 3425 O O . VAL A 1 526 ? -1.748 3.992 3.737 1.00 91.50 526 VAL A O 1
ATOM 3428 N N . ARG A 1 527 ? -0.783 3.173 1.904 1.00 93.56 527 ARG A N 1
ATOM 3429 C CA . ARG A 1 527 ? -1.698 2.025 1.747 1.00 93.56 527 ARG A CA 1
ATOM 3430 C C . ARG A 1 527 ? -0.936 0.758 1.368 1.00 93.56 527 ARG A C 1
ATOM 3432 O O . ARG A 1 527 ? -0.701 0.530 0.184 1.00 93.56 527 ARG A O 1
ATOM 3439 N N . VAL A 1 528 ? -0.670 -0.092 2.353 1.00 89.94 528 VAL A N 1
ATOM 3440 C CA . VAL A 1 528 ? 0.018 -1.379 2.173 1.00 89.94 528 VAL A CA 1
ATOM 3441 C C . VAL A 1 528 ? -0.988 -2.513 1.984 1.00 89.94 528 VAL A C 1
ATOM 3443 O O . VAL A 1 528 ? -2.050 -2.550 2.620 1.00 89.94 528 VAL A O 1
ATOM 3446 N N . ARG A 1 529 ? -0.660 -3.442 1.088 1.00 92.06 529 ARG A N 1
ATOM 3447 C CA . ARG A 1 529 ? -1.253 -4.779 0.997 1.00 92.06 529 ARG A CA 1
ATOM 3448 C C . ARG A 1 529 ? -0.114 -5.795 0.945 1.00 92.06 529 ARG A C 1
ATOM 3450 O O . ARG A 1 529 ? 0.567 -5.830 -0.069 1.00 92.06 529 ARG A O 1
ATOM 3457 N N . ALA A 1 530 ? 0.053 -6.588 1.992 1.00 86.12 530 ALA A N 1
ATOM 3458 C CA . ALA A 1 530 ? 0.910 -7.767 1.994 1.00 86.12 530 ALA A CA 1
ATOM 3459 C C . ALA A 1 530 ? 0.030 -9.024 2.015 1.00 86.12 530 ALA A C 1
ATOM 3461 O O . ALA A 1 530 ? -0.996 -9.045 2.703 1.00 86.12 530 ALA A O 1
ATOM 3462 N N . VAL A 1 531 ? 0.429 -10.036 1.251 1.00 87.19 531 VAL A N 1
ATOM 3463 C CA . VAL A 1 531 ? -0.066 -11.415 1.327 1.00 87.19 531 VAL A CA 1
ATOM 3464 C C . VAL A 1 531 ? 1.173 -12.303 1.354 1.00 87.19 531 VAL A C 1
ATOM 3466 O O . VAL A 1 531 ? 1.994 -12.157 0.450 1.00 87.19 531 VAL A O 1
ATOM 3469 N N . CYS A 1 532 ? 1.351 -13.161 2.358 1.00 81.81 532 CYS A N 1
ATOM 3470 C CA . CYS A 1 532 ? 2.492 -14.077 2.370 1.00 81.81 532 CYS A CA 1
ATOM 3471 C C . CYS A 1 532 ? 2.283 -15.412 3.094 1.00 81.81 532 CYS A C 1
ATOM 3473 O O . CYS A 1 532 ? 1.344 -15.559 3.867 1.00 81.81 532 CYS A O 1
ATOM 3475 N N . GLY A 1 533 ? 3.165 -16.385 2.857 1.00 80.81 533 GLY A N 1
ATOM 3476 C CA . GLY A 1 533 ? 3.258 -17.595 3.680 1.00 80.81 533 GLY A CA 1
ATOM 3477 C C . GLY A 1 533 ? 3.785 -17.239 5.070 1.00 80.81 533 GLY A C 1
ATOM 3478 O O . GLY A 1 533 ? 3.057 -17.328 6.057 1.00 80.81 533 GLY A O 1
ATOM 3479 N N . CYS A 1 534 ? 4.997 -16.688 5.147 1.00 76.25 534 CYS A N 1
ATOM 3480 C CA . CYS A 1 534 ? 5.533 -16.109 6.382 1.00 76.25 534 CYS A CA 1
ATOM 3481 C C . CYS A 1 534 ? 6.128 -14.703 6.169 1.00 76.25 534 CYS A C 1
ATOM 3483 O O . CYS A 1 534 ? 6.695 -14.403 5.118 1.00 76.25 534 CYS A O 1
ATOM 3485 N N . GLY A 1 535 ? 5.971 -13.769 7.117 1.00 72.69 535 GLY A N 1
ATOM 3486 C CA . GLY A 1 535 ? 6.517 -12.425 6.886 1.00 72.69 535 GLY A CA 1
ATOM 3487 C C . GLY A 1 535 ? 6.203 -11.290 7.856 1.00 72.69 535 GLY A C 1
ATOM 3488 O O . GLY A 1 535 ? 5.293 -11.348 8.683 1.00 72.69 535 GLY A O 1
ATOM 3489 N N . CYS A 1 536 ? 6.962 -10.199 7.708 1.00 73.88 536 CYS A N 1
ATOM 3490 C CA . CYS A 1 536 ? 6.866 -9.006 8.553 1.00 73.88 536 CYS A CA 1
ATOM 3491 C C . CYS A 1 536 ? 6.475 -7.757 7.749 1.00 73.88 536 CYS A C 1
ATOM 3493 O O . CYS A 1 536 ? 7.297 -7.166 7.048 1.00 73.88 536 CYS A O 1
ATOM 3495 N N . GLY A 1 537 ? 5.229 -7.304 7.892 1.00 79.50 537 GLY A N 1
ATOM 3496 C CA . GLY A 1 537 ? 4.766 -6.044 7.313 1.00 79.50 537 GLY A CA 1
ATOM 3497 C C . GLY A 1 537 ? 5.006 -4.880 8.271 1.00 79.50 537 GLY A C 1
ATOM 3498 O O . GLY A 1 537 ? 4.252 -4.731 9.231 1.00 79.50 537 GLY A O 1
ATOM 3499 N N . ARG A 1 538 ? 6.011 -4.035 8.006 1.00 88.00 538 ARG A N 1
ATOM 3500 C CA . ARG A 1 538 ? 6.244 -2.778 8.739 1.00 88.00 538 ARG A CA 1
ATOM 3501 C C . ARG A 1 538 ? 5.709 -1.582 7.941 1.00 88.00 538 ARG A C 1
ATOM 3503 O O . ARG A 1 538 ? 5.821 -1.520 6.716 1.00 88.00 538 ARG A O 1
ATOM 3510 N N . SER A 1 539 ? 5.091 -0.613 8.605 1.00 86.12 539 SER A N 1
ATOM 3511 C CA . SER A 1 539 ? 4.567 0.598 7.959 1.00 86.12 539 SER A CA 1
ATOM 3512 C C . SER A 1 539 ? 4.655 1.799 8.888 1.00 86.12 539 SER A C 1
ATOM 3514 O O . SER A 1 539 ? 3.942 1.830 9.885 1.00 86.12 539 SER A O 1
ATOM 3516 N N . ALA A 1 540 ? 5.478 2.785 8.539 1.00 86.25 540 ALA A N 1
ATOM 3517 C CA . ALA A 1 540 ? 5.619 4.056 9.244 1.00 86.25 540 ALA A CA 1
ATOM 3518 C C . ALA A 1 540 ? 5.048 5.220 8.415 1.00 86.25 540 ALA A C 1
ATOM 3520 O O . ALA A 1 540 ? 5.063 5.192 7.181 1.00 86.25 540 ALA A O 1
ATOM 3521 N N . GLY A 1 541 ? 4.565 6.259 9.094 1.00 84.50 541 GLY A N 1
ATOM 3522 C CA . GLY A 1 541 ? 4.167 7.522 8.474 1.00 84.50 541 GLY A CA 1
ATOM 3523 C C . GLY A 1 541 ? 4.359 8.686 9.442 1.00 84.50 541 GLY A C 1
ATOM 3524 O O . GLY A 1 541 ? 3.728 8.681 10.491 1.00 84.50 541 GLY A O 1
ATOM 3525 N N . ALA A 1 542 ? 5.211 9.644 9.094 1.00 85.31 542 ALA A N 1
ATOM 3526 C CA . ALA A 1 542 ? 5.474 10.878 9.829 1.00 85.31 542 ALA A CA 1
ATOM 3527 C C . ALA A 1 542 ? 4.959 12.090 9.030 1.00 85.31 542 ALA A C 1
ATOM 3529 O O . ALA A 1 542 ? 4.897 12.027 7.801 1.00 85.31 542 ALA A O 1
ATOM 3530 N N . GLY A 1 543 ? 4.623 13.195 9.696 1.00 84.19 543 GLY A N 1
ATOM 3531 C CA . GLY A 1 543 ? 4.348 14.462 9.011 1.00 84.19 543 GLY A CA 1
ATOM 3532 C C . GLY A 1 543 ? 3.624 15.507 9.853 1.00 84.19 543 GLY A C 1
ATOM 3533 O O . GLY A 1 543 ? 2.911 15.154 10.788 1.00 84.19 543 GLY A O 1
ATOM 3534 N N . SER A 1 544 ? 3.775 16.794 9.532 1.00 82.88 544 SER A N 1
ATOM 3535 C CA . SER A 1 544 ? 3.000 17.845 10.211 1.00 82.88 544 SER A CA 1
ATOM 3536 C C . SER A 1 544 ? 1.532 17.855 9.763 1.00 82.88 544 SER A C 1
ATOM 3538 O O . SER A 1 544 ? 0.646 18.071 10.581 1.00 82.88 544 SER A O 1
ATOM 3540 N N . GLY A 1 545 ? 1.243 17.512 8.506 1.00 87.25 545 GLY A N 1
ATOM 3541 C CA . GLY A 1 545 ? -0.111 17.371 7.971 1.00 87.25 545 GLY A CA 1
ATOM 3542 C C . GLY A 1 545 ? -0.858 16.100 8.405 1.00 87.25 545 GLY A C 1
ATOM 3543 O O . GLY A 1 545 ? -0.438 15.322 9.260 1.00 87.25 545 GLY A O 1
ATOM 3544 N N . SER A 1 546 ? -2.026 15.854 7.798 1.00 86.25 546 SER A N 1
ATOM 3545 C CA . SER A 1 546 ? -2.874 14.708 8.171 1.00 86.25 546 SER A CA 1
ATOM 3546 C C . SER A 1 546 ? -2.367 13.365 7.615 1.00 86.25 546 SER A C 1
ATOM 3548 O O . SER A 1 546 ? -2.388 13.106 6.408 1.00 86.25 546 SER A O 1
ATOM 3550 N N . VAL A 1 547 ? -1.960 12.463 8.516 1.00 89.25 547 VAL A N 1
ATOM 3551 C CA . VAL A 1 547 ? -1.394 11.143 8.180 1.00 89.25 547 VAL A CA 1
ATOM 3552 C C . VAL A 1 547 ? -2.475 10.052 8.174 1.00 89.25 547 VAL A C 1
ATOM 3554 O O . VAL A 1 547 ? -3.203 9.860 9.145 1.00 89.25 547 VAL A O 1
ATOM 3557 N N . ARG A 1 548 ? -2.587 9.261 7.099 1.00 92.44 548 ARG A N 1
ATOM 3558 C CA . ARG A 1 548 ? -3.614 8.214 6.919 1.00 92.44 548 ARG A CA 1
ATOM 3559 C C . ARG A 1 548 ? -3.033 6.896 6.399 1.00 92.44 548 ARG A C 1
ATOM 3561 O O . ARG A 1 548 ? -3.153 6.580 5.211 1.00 92.44 548 ARG A O 1
ATOM 3568 N N . VAL A 1 549 ? -2.478 6.089 7.304 1.00 91.94 549 VAL A N 1
ATOM 3569 C CA . VAL A 1 549 ? -1.964 4.739 7.005 1.00 91.94 549 VAL A CA 1
ATOM 3570 C C . VAL A 1 549 ? -3.100 3.703 6.963 1.00 91.94 549 VAL A C 1
ATOM 3572 O O . VAL A 1 549 ? -3.938 3.624 7.863 1.00 91.94 549 VAL A O 1
ATOM 3575 N N . ARG A 1 550 ? -3.130 2.854 5.929 1.00 94.12 550 ARG A N 1
ATOM 3576 C CA . ARG A 1 550 ? -4.056 1.713 5.807 1.00 94.12 550 ARG A CA 1
ATOM 3577 C C . ARG A 1 550 ? -3.310 0.441 5.407 1.00 94.12 550 ARG A C 1
ATOM 3579 O O . ARG A 1 550 ? -3.140 0.190 4.214 1.00 94.12 550 ARG A O 1
ATOM 3586 N N . VAL A 1 551 ? -2.949 -0.375 6.392 1.00 90.81 551 VAL A N 1
ATOM 3587 C CA . VAL A 1 551 ? -2.332 -1.694 6.186 1.00 90.81 551 VAL A CA 1
ATOM 3588 C C . VAL A 1 551 ? -3.409 -2.770 6.019 1.00 90.81 551 VAL A C 1
ATOM 3590 O O . VAL A 1 551 ? -4.449 -2.755 6.686 1.00 90.81 551 VAL A O 1
ATOM 3593 N N . ARG A 1 552 ? -3.167 -3.711 5.107 1.00 92.69 552 ARG A N 1
ATOM 3594 C CA . ARG A 1 552 ? -3.763 -5.050 5.104 1.00 92.69 552 ARG A CA 1
ATOM 3595 C C . ARG A 1 552 ? -2.622 -6.060 5.007 1.00 92.69 552 ARG A C 1
ATOM 3597 O O . ARG A 1 552 ? -1.919 -6.026 4.003 1.00 92.69 552 ARG A O 1
ATOM 3604 N N . ALA A 1 553 ? -2.481 -6.921 6.002 1.00 86.38 553 ALA A N 1
ATOM 3605 C CA . ALA A 1 553 ? -1.660 -8.122 5.943 1.00 86.38 553 ALA A CA 1
ATOM 3606 C C . ALA A 1 553 ? -2.582 -9.349 5.942 1.00 86.38 553 ALA A C 1
ATOM 3608 O O . ALA A 1 553 ? -3.603 -9.351 6.637 1.00 86.38 553 ALA A O 1
ATOM 3609 N N . VAL A 1 554 ? -2.221 -10.350 5.148 1.00 87.31 554 VAL A N 1
ATOM 3610 C CA . VAL A 1 554 ? -2.701 -11.731 5.244 1.00 87.31 554 VAL A CA 1
ATOM 3611 C C . VAL A 1 554 ? -1.439 -12.586 5.275 1.00 87.31 554 VAL A C 1
ATOM 3613 O O . VAL A 1 554 ? -0.640 -12.459 4.350 1.00 87.31 554 VAL A O 1
ATOM 3616 N N . CYS A 1 555 ? -1.197 -13.361 6.327 1.00 81.75 555 CYS A N 1
ATOM 3617 C CA . CYS A 1 555 ? 0.018 -14.176 6.421 1.00 81.75 555 CYS A CA 1
ATOM 3618 C C . CYS A 1 555 ? -0.202 -15.499 7.156 1.00 81.75 555 CYS A C 1
ATOM 3620 O O . CYS A 1 555 ? -0.900 -15.502 8.154 1.00 81.75 555 CYS A O 1
ATOM 3622 N N . GLY A 1 556 ? 0.400 -16.609 6.730 1.00 81.06 556 GLY A N 1
ATOM 3623 C CA . GLY A 1 556 ? 0.379 -17.853 7.519 1.00 81.06 556 GLY A CA 1
ATOM 3624 C C . GLY A 1 556 ? 0.988 -17.628 8.908 1.00 81.06 556 GLY A C 1
ATOM 3625 O O . GLY A 1 556 ? 0.295 -17.738 9.918 1.00 81.06 556 GLY A O 1
ATOM 3626 N N . CYS A 1 557 ? 2.234 -17.151 8.946 1.00 76.25 557 CYS A N 1
ATOM 3627 C CA . CYS A 1 557 ? 2.921 -16.724 10.171 1.00 76.25 557 CYS A CA 1
ATOM 3628 C C . CYS A 1 557 ? 3.476 -15.298 10.015 1.00 76.25 557 CYS A C 1
ATOM 3630 O O . CYS A 1 557 ? 4.155 -15.012 9.028 1.00 76.25 557 CYS A O 1
ATOM 3632 N N . GLY A 1 558 ? 3.243 -14.361 10.947 1.00 74.06 558 GLY A N 1
ATOM 3633 C CA . GLY A 1 558 ? 3.862 -13.038 10.761 1.00 74.06 558 GLY A CA 1
ATOM 3634 C C . GLY A 1 558 ? 3.664 -11.915 11.777 1.00 74.06 558 GLY A C 1
ATOM 3635 O O . GLY A 1 558 ? 2.858 -11.975 12.703 1.00 74.06 558 GLY A O 1
ATOM 3636 N N . LEU A 1 559 ? 4.424 -10.838 11.549 1.00 76.25 559 LEU A N 1
ATOM 3637 C CA . LEU A 1 559 ? 4.466 -9.633 12.383 1.00 76.25 559 LEU A CA 1
ATOM 3638 C C . LEU A 1 559 ? 3.956 -8.413 11.603 1.00 76.25 559 LEU A C 1
ATOM 3640 O O . LEU A 1 559 ? 4.595 -7.936 10.664 1.00 76.25 559 LEU A O 1
ATOM 3644 N N . GLY A 1 560 ? 2.804 -7.875 12.000 1.00 81.88 560 GLY A N 1
ATOM 3645 C CA . GLY A 1 560 ? 2.216 -6.681 11.389 1.00 81.88 560 GLY A CA 1
ATOM 3646 C C . GLY A 1 560 ? 2.458 -5.438 12.238 1.00 81.88 560 GLY A C 1
ATOM 3647 O O . GLY A 1 560 ? 1.642 -5.152 13.108 1.00 81.88 560 GLY A O 1
ATOM 3648 N N . GLN A 1 561 ? 3.532 -4.688 11.980 1.00 88.19 561 GLN A N 1
ATOM 3649 C CA . GLN A 1 561 ? 3.874 -3.458 12.706 1.00 88.19 561 GLN A CA 1
ATOM 3650 C C . GLN A 1 561 ? 3.403 -2.203 11.955 1.00 88.19 561 GLN A C 1
ATOM 3652 O O . GLN A 1 561 ? 3.888 -1.878 10.872 1.00 88.19 561 GLN A O 1
ATOM 3657 N N . CYS A 1 562 ? 2.485 -1.449 12.552 1.00 85.50 562 CYS A N 1
ATOM 3658 C CA . CYS A 1 562 ? 2.054 -0.137 12.075 1.00 85.50 562 CYS A CA 1
ATOM 3659 C C . CYS A 1 562 ? 2.520 0.934 13.065 1.00 85.50 562 CYS A C 1
ATOM 3661 O O . CYS A 1 562 ? 2.146 0.867 14.231 1.00 85.50 562 CYS A O 1
ATOM 3663 N N . ALA A 1 563 ? 3.276 1.921 12.600 1.00 87.31 563 ALA A N 1
ATOM 3664 C CA . ALA A 1 563 ? 3.662 3.111 13.345 1.00 87.31 563 ALA A CA 1
ATOM 3665 C C . ALA A 1 563 ? 3.139 4.368 12.632 1.00 87.31 563 ALA A C 1
ATOM 3667 O O . ALA A 1 563 ? 2.926 4.372 11.414 1.00 87.31 563 ALA A O 1
ATOM 3668 N N . GLY A 1 564 ? 2.967 5.458 13.370 1.00 85.19 564 GLY A N 1
ATOM 3669 C CA . GLY A 1 564 ? 2.752 6.770 12.775 1.00 85.19 564 GLY A CA 1
ATOM 3670 C C . GLY A 1 564 ? 2.974 7.897 13.772 1.00 85.19 564 GLY A C 1
ATOM 3671 O O . GLY A 1 564 ? 2.592 7.759 14.927 1.00 85.19 564 GLY A O 1
ATOM 3672 N N . ALA A 1 565 ? 3.573 8.988 13.315 1.00 86.81 565 ALA A N 1
ATOM 3673 C CA . ALA A 1 565 ? 3.795 10.216 14.067 1.00 86.81 565 ALA A CA 1
ATOM 3674 C C . ALA A 1 565 ? 3.187 11.396 13.294 1.00 86.81 565 ALA A C 1
ATOM 3676 O O . ALA A 1 565 ? 3.088 11.337 12.066 1.00 86.81 565 ALA A O 1
ATOM 3677 N N . GLY A 1 566 ? 2.810 12.479 13.971 1.00 83.44 566 GLY A N 1
ATOM 3678 C CA . GLY A 1 566 ? 2.530 13.730 13.271 1.00 83.44 566 GLY A CA 1
ATOM 3679 C C . GLY A 1 566 ? 1.874 14.826 14.097 1.00 83.44 566 GLY A C 1
ATOM 3680 O O . GLY A 1 566 ? 1.201 14.549 15.085 1.00 83.44 566 GLY A O 1
ATOM 3681 N N . ALA A 1 567 ? 2.047 16.079 13.677 1.00 82.62 567 ALA A N 1
ATOM 3682 C CA . ALA A 1 567 ? 1.373 17.207 14.321 1.00 82.62 567 ALA A CA 1
ATOM 3683 C C . ALA A 1 567 ? -0.137 17.201 14.009 1.00 82.62 567 ALA A C 1
ATOM 3685 O O . ALA A 1 567 ? -0.957 17.433 14.888 1.00 82.62 567 ALA A O 1
ATOM 3686 N N . GLY A 1 568 ? -0.524 16.852 12.780 1.00 87.81 568 GLY A N 1
ATOM 3687 C CA . GLY A 1 568 ? -1.912 16.814 12.327 1.00 87.81 568 GLY A CA 1
ATOM 3688 C C . GLY A 1 568 ? -2.688 15.537 12.682 1.00 87.81 568 GLY A C 1
ATOM 3689 O O . GLY A 1 568 ? -2.202 14.591 13.299 1.00 87.81 568 GLY A O 1
ATOM 3690 N N . GLY A 1 569 ? -3.954 15.487 12.254 1.00 86.50 569 GLY A N 1
ATOM 3691 C CA . GLY A 1 569 ? -4.881 14.396 12.588 1.00 86.50 569 GLY A CA 1
ATOM 3692 C C . GLY A 1 569 ? -4.507 13.026 11.994 1.00 86.50 569 GLY A C 1
ATOM 3693 O O . GLY A 1 569 ? -4.754 12.757 10.814 1.00 86.50 569 GLY A O 1
ATOM 3694 N N . LEU A 1 570 ? -3.999 12.124 12.839 1.00 89.50 570 LEU A N 1
ATOM 3695 C CA . LEU A 1 570 ? -3.479 10.801 12.474 1.00 89.50 570 LEU A CA 1
ATOM 3696 C C . LEU A 1 570 ? -4.585 9.719 12.404 1.00 89.50 570 LEU A C 1
ATOM 3698 O O . LEU A 1 570 ? -5.301 9.468 13.370 1.00 89.50 570 LEU A O 1
ATOM 3702 N N . ARG A 1 571 ? -4.747 9.019 11.272 1.00 92.94 571 ARG A N 1
ATOM 3703 C CA . ARG A 1 571 ? -5.821 8.025 11.023 1.00 92.94 571 ARG A CA 1
ATOM 3704 C C . ARG A 1 571 ? -5.281 6.657 10.570 1.00 92.94 571 ARG A C 1
ATOM 3706 O O . ARG A 1 571 ? -5.352 6.321 9.383 1.00 92.94 571 ARG A O 1
ATOM 3713 N N . LEU A 1 572 ? -4.802 5.839 11.513 1.00 91.00 572 LEU A N 1
ATOM 3714 C CA . LEU A 1 572 ? -4.292 4.479 11.261 1.00 91.00 572 LEU A CA 1
ATOM 3715 C C . LEU A 1 572 ? -5.424 3.438 11.144 1.00 91.00 572 LEU A C 1
ATOM 3717 O O . LEU A 1 572 ? -6.296 3.337 12.009 1.00 91.00 572 LEU A O 1
ATOM 3721 N N . ARG A 1 573 ? -5.402 2.595 10.102 1.00 94.62 573 ARG A N 1
ATOM 3722 C CA . ARG A 1 573 ? -6.342 1.467 9.930 1.00 94.62 573 ARG A CA 1
ATOM 3723 C C . ARG A 1 573 ? -5.627 0.191 9.490 1.00 94.62 573 ARG A C 1
ATOM 3725 O O . ARG A 1 573 ? -5.536 -0.074 8.289 1.00 94.62 573 ARG A O 1
ATOM 3732 N N . ALA A 1 574 ? -5.196 -0.613 10.456 1.00 91.00 574 ALA A N 1
ATOM 3733 C CA . ALA A 1 574 ? -4.660 -1.947 10.219 1.00 91.00 574 ALA A CA 1
ATOM 3734 C C . ALA A 1 574 ? -5.772 -2.996 10.020 1.00 91.00 574 ALA A C 1
ATOM 3736 O O . ALA A 1 574 ? -6.873 -2.901 10.576 1.00 91.00 574 ALA A O 1
ATOM 3737 N N . ARG A 1 575 ? -5.469 -4.020 9.225 1.00 92.75 575 ARG A N 1
ATOM 3738 C CA . ARG A 1 575 ? -6.115 -5.335 9.258 1.00 92.75 575 ARG A CA 1
ATOM 3739 C C . ARG A 1 575 ? -5.022 -6.390 9.118 1.00 92.75 575 ARG A C 1
ATOM 3741 O O . ARG A 1 575 ? -4.323 -6.348 8.110 1.00 92.75 575 ARG A O 1
ATOM 3748 N N . ALA A 1 576 ? -4.921 -7.299 10.073 1.00 86.44 576 ALA A N 1
ATOM 3749 C CA . ALA A 1 576 ? -4.175 -8.544 9.952 1.00 86.44 576 ALA A CA 1
ATOM 3750 C C . ALA A 1 576 ? -5.170 -9.712 9.909 1.00 86.44 576 ALA A C 1
ATOM 3752 O O . ALA A 1 576 ? -6.211 -9.658 10.572 1.00 86.44 576 ALA A O 1
ATOM 3753 N N . VAL A 1 577 ? -4.849 -10.723 9.111 1.00 87.31 577 VAL A N 1
ATOM 3754 C CA . VAL A 1 577 ? -5.435 -12.066 9.153 1.00 87.31 577 VAL A CA 1
ATOM 3755 C C . VAL A 1 577 ? -4.246 -13.017 9.132 1.00 87.31 577 VAL A C 1
ATOM 3757 O O . VAL A 1 577 ? -3.423 -12.877 8.226 1.00 87.31 577 VAL A O 1
ATOM 3760 N N . CYS A 1 578 ? -4.100 -13.909 10.109 1.00 82.38 578 CYS A N 1
ATOM 3761 C CA . CYS A 1 578 ? -2.989 -14.858 10.095 1.00 82.38 578 CYS A CA 1
ATOM 3762 C C . CYS A 1 578 ? -3.269 -16.207 10.754 1.00 82.38 578 CYS A C 1
ATOM 3764 O O . CYS A 1 578 ? -4.207 -16.317 11.528 1.00 82.38 578 CYS A O 1
ATOM 3766 N N . GLY A 1 579 ? -2.464 -17.228 10.454 1.00 81.06 579 GLY A N 1
ATOM 3767 C CA . GLY A 1 579 ? -2.443 -18.473 11.227 1.00 81.06 579 GLY A CA 1
ATOM 3768 C C . GLY A 1 579 ? -1.940 -18.160 12.632 1.00 81.06 579 GLY A C 1
ATOM 3769 O O . GLY A 1 579 ? -2.746 -17.943 13.539 1.00 81.06 579 GLY A O 1
ATOM 3770 N N . CYS A 1 580 ? -0.626 -17.966 12.774 1.00 77.38 580 CYS A N 1
ATOM 3771 C CA . CYS A 1 580 ? -0.042 -17.356 13.971 1.00 77.38 580 CYS A CA 1
ATOM 3772 C C . CYS A 1 580 ? 0.505 -15.938 13.708 1.00 77.38 580 CYS A C 1
ATOM 3774 O O . CYS A 1 580 ? 0.904 -15.596 12.592 1.00 77.38 580 CYS A O 1
ATOM 3776 N N . GLY A 1 581 ? 0.557 -15.064 14.722 1.00 75.88 581 GLY A N 1
ATOM 3777 C CA . GLY A 1 581 ? 1.260 -13.781 14.567 1.00 75.88 581 GLY A CA 1
ATOM 3778 C C . GLY A 1 581 ? 1.022 -12.687 15.608 1.00 75.88 581 GLY A C 1
ATOM 3779 O O . GLY A 1 581 ? 0.111 -12.747 16.431 1.00 75.88 581 GLY A O 1
ATOM 3780 N N . LEU A 1 582 ? 1.839 -11.629 15.534 1.00 77.31 582 LEU A N 1
ATOM 3781 C CA . LEU A 1 582 ? 1.724 -10.445 16.395 1.00 77.31 582 LEU A CA 1
ATOM 3782 C C . LEU A 1 582 ? 1.333 -9.208 15.572 1.00 77.31 582 LEU A C 1
ATOM 3784 O O . LEU A 1 582 ? 2.062 -8.766 14.681 1.00 77.31 582 LEU A O 1
ATOM 3788 N N . GLY A 1 583 ? 0.190 -8.606 15.895 1.00 82.81 583 GLY A N 1
ATOM 3789 C CA . GLY A 1 583 ? -0.245 -7.335 15.314 1.00 82.81 583 GLY A CA 1
ATOM 3790 C C . GLY A 1 583 ? 0.113 -6.181 16.241 1.00 82.81 583 GLY A C 1
ATOM 3791 O O . GLY A 1 583 ? -0.521 -6.034 17.279 1.00 82.81 583 GLY A O 1
ATOM 3792 N N . GLN A 1 584 ? 1.091 -5.353 15.878 1.00 88.81 584 GLN A N 1
ATOM 3793 C CA . GLN A 1 584 ? 1.516 -4.189 16.661 1.00 88.81 584 GLN A CA 1
ATOM 3794 C C . GLN A 1 584 ? 1.082 -2.888 15.967 1.00 88.81 584 GLN A C 1
ATOM 3796 O O . GLN A 1 584 ? 1.296 -2.704 14.771 1.00 88.81 584 GLN A O 1
ATOM 3801 N N . CYS A 1 585 ? 0.443 -1.972 16.691 1.00 86.75 585 CYS A N 1
ATOM 3802 C CA . CYS A 1 585 ? -0.086 -0.721 16.141 1.00 86.75 585 CYS A CA 1
ATOM 3803 C C . CYS A 1 585 ? 0.197 0.459 17.078 1.00 86.75 585 CYS A C 1
ATOM 3805 O O . CYS A 1 585 ? -0.620 0.750 17.945 1.00 86.75 585 CYS A O 1
ATOM 3807 N N . ALA A 1 586 ? 1.329 1.131 16.891 1.00 88.50 586 ALA A N 1
ATOM 3808 C CA . ALA A 1 586 ? 1.695 2.355 17.596 1.00 88.50 586 ALA A CA 1
ATOM 3809 C C . ALA A 1 586 ? 1.241 3.606 16.823 1.00 88.50 586 ALA A C 1
ATOM 3811 O O . ALA A 1 586 ? 1.217 3.620 15.589 1.00 88.50 586 ALA A O 1
ATOM 3812 N N . GLY A 1 587 ? 0.930 4.680 17.541 1.00 86.44 587 GLY A N 1
ATOM 3813 C CA . GLY A 1 587 ? 0.769 6.011 16.971 1.00 86.44 587 GLY A CA 1
ATOM 3814 C C . GLY A 1 587 ? 1.066 7.096 18.002 1.00 86.44 587 GLY A C 1
ATOM 3815 O O . GLY A 1 587 ? 0.689 6.943 19.159 1.00 86.44 587 GLY A O 1
ATOM 3816 N N . ALA A 1 588 ? 1.710 8.173 17.571 1.00 87.69 588 ALA A N 1
ATOM 3817 C CA . ALA A 1 588 ? 1.962 9.391 18.332 1.00 87.69 588 ALA A CA 1
ATOM 3818 C C . ALA A 1 588 ? 1.455 10.604 17.533 1.00 87.69 588 ALA A C 1
ATOM 3820 O O . ALA A 1 588 ? 1.378 10.541 16.302 1.00 87.69 588 ALA A O 1
ATOM 3821 N N . GLY A 1 589 ? 1.131 11.713 18.195 1.00 84.56 589 GLY A N 1
ATOM 3822 C CA . GLY A 1 589 ? 0.896 12.977 17.495 1.00 84.56 589 GLY A CA 1
ATOM 3823 C C . GLY A 1 589 ? 0.230 14.069 18.322 1.00 84.56 589 GLY A C 1
ATOM 3824 O O . GLY A 1 589 ? -0.436 13.777 19.310 1.00 84.56 589 GLY A O 1
ATOM 3825 N N . ALA A 1 590 ? 0.388 15.325 17.909 1.00 83.06 590 ALA A N 1
ATOM 3826 C CA . ALA A 1 590 ? -0.260 16.447 18.588 1.00 83.06 590 ALA A CA 1
ATOM 3827 C C . ALA A 1 590 ? -1.770 16.497 18.283 1.00 83.06 590 ALA A C 1
ATOM 3829 O O . ALA A 1 590 ? -2.595 16.719 19.162 1.00 83.06 590 ALA A O 1
ATOM 3830 N N . GLY A 1 591 ? -2.162 16.217 17.040 1.00 87.50 591 GLY A N 1
ATOM 3831 C CA . GLY A 1 591 ? -3.548 16.251 16.585 1.00 87.50 591 GLY A CA 1
ATOM 3832 C C . GLY A 1 591 ? -4.377 15.011 16.942 1.00 87.50 591 GLY A C 1
ATOM 3833 O O . GLY A 1 591 ? -3.898 13.998 17.447 1.00 87.50 591 GLY A O 1
ATOM 3834 N N . GLY A 1 592 ? -5.675 15.065 16.621 1.00 86.62 592 GLY A N 1
ATOM 3835 C CA . GLY A 1 592 ? -6.635 14.008 16.963 1.00 86.62 592 GLY A CA 1
ATOM 3836 C C . GLY A 1 592 ? -6.343 12.643 16.315 1.00 86.62 592 GLY A C 1
ATOM 3837 O O . GLY A 1 592 ? -6.615 12.429 15.126 1.00 86.62 592 GLY A O 1
ATOM 3838 N N . LEU A 1 593 ? -5.867 11.690 17.120 1.00 89.94 593 LEU A N 1
ATOM 3839 C CA . LEU A 1 593 ? -5.485 10.338 16.710 1.00 89.94 593 LEU A CA 1
ATOM 3840 C C . LEU A 1 593 ? -6.706 9.406 16.602 1.00 89.94 593 LEU A C 1
ATOM 3842 O O . LEU A 1 593 ? -7.524 9.294 17.510 1.00 89.94 593 LEU A O 1
ATOM 3846 N N . ARG A 1 594 ? -6.838 8.657 15.502 1.00 93.00 594 ARG A N 1
ATOM 3847 C CA . ARG A 1 594 ? -7.897 7.649 15.289 1.00 93.00 594 ARG A CA 1
ATOM 3848 C C . ARG A 1 594 ? -7.305 6.316 14.824 1.00 93.00 594 ARG A C 1
ATOM 3850 O O . ARG A 1 594 ? -7.169 6.073 13.623 1.00 93.00 594 ARG A O 1
ATOM 3857 N N . LEU A 1 595 ? -7.010 5.434 15.779 1.00 91.81 595 LEU A N 1
ATOM 3858 C CA . LEU A 1 595 ? -6.469 4.089 15.556 1.00 91.81 595 LEU A CA 1
ATOM 3859 C C . LEU A 1 595 ? -7.598 3.065 15.366 1.00 91.81 595 LEU A C 1
ATOM 3861 O O . LEU A 1 595 ? -8.523 2.987 16.174 1.00 91.81 595 LEU A O 1
ATOM 3865 N N . ARG A 1 596 ? -7.540 2.240 14.314 1.00 94.81 596 ARG A N 1
ATOM 3866 C CA . ARG A 1 596 ? -8.507 1.151 14.088 1.00 94.81 596 ARG A CA 1
ATOM 3867 C C . ARG A 1 596 ? -7.838 -0.133 13.602 1.00 94.81 596 ARG A C 1
ATOM 3869 O O . ARG A 1 596 ? -7.814 -0.389 12.395 1.00 94.81 596 ARG A O 1
ATOM 3876 N N . ALA A 1 597 ? -7.364 -0.949 14.536 1.00 90.81 597 ALA A N 1
ATOM 3877 C CA . ALA A 1 597 ? -6.889 -2.298 14.252 1.00 90.81 597 ALA A CA 1
ATOM 3878 C C . ALA A 1 597 ? -8.054 -3.290 14.057 1.00 90.81 597 ALA A C 1
ATOM 3880 O O . ALA A 1 597 ? -9.138 -3.149 14.634 1.00 90.81 597 ALA A O 1
ATOM 3881 N N . ARG A 1 598 ? -7.821 -4.318 13.239 1.00 92.81 598 ARG A N 1
ATOM 3882 C CA . ARG A 1 598 ? -8.506 -5.612 13.332 1.00 92.81 598 ARG A CA 1
ATOM 3883 C C . ARG A 1 598 ? -7.456 -6.713 13.188 1.00 92.81 598 ARG A C 1
ATOM 3885 O O . ARG A 1 598 ? -6.709 -6.655 12.216 1.00 92.81 598 ARG A O 1
ATOM 3892 N N . ALA A 1 599 ? -7.443 -7.681 14.088 1.00 86.44 599 ALA A N 1
ATOM 3893 C CA . ALA A 1 599 ? -6.735 -8.945 13.939 1.00 86.44 599 ALA A CA 1
ATOM 3894 C C . ALA A 1 599 ? -7.764 -10.082 13.868 1.00 86.44 599 ALA A C 1
ATOM 3896 O O . ALA A 1 599 ? -8.813 -10.001 14.514 1.00 86.44 599 ALA A O 1
ATOM 3897 N N . VAL A 1 600 ? -7.465 -11.096 13.063 1.00 87.44 600 VAL A N 1
ATOM 3898 C CA . VAL A 1 600 ? -8.123 -12.406 13.056 1.00 87.44 600 VAL A CA 1
ATOM 3899 C C . VAL A 1 600 ? -6.989 -13.425 13.005 1.00 87.44 600 VAL A C 1
ATOM 3901 O O . VAL A 1 600 ? -6.199 -13.339 12.065 1.00 87.44 600 VAL A O 1
ATOM 3904 N N . CYS A 1 601 ? -6.844 -14.308 13.992 1.00 82.50 601 CYS A N 1
ATOM 3905 C CA . CYS A 1 601 ? -5.762 -15.294 13.963 1.00 82.50 601 CYS A CA 1
ATOM 3906 C C . CYS A 1 601 ? -6.002 -16.575 14.757 1.00 82.50 601 CYS A C 1
ATOM 3908 O O . CYS A 1 601 ? -6.639 -16.535 15.794 1.00 82.50 601 CYS A O 1
ATOM 3910 N N . GLY A 1 602 ? -5.450 -17.709 14.330 1.00 81.62 602 GLY A N 1
ATOM 3911 C CA . GLY A 1 602 ? -5.462 -18.927 15.150 1.00 81.62 602 GLY A CA 1
ATOM 3912 C C . GLY A 1 602 ? -4.737 -18.710 16.484 1.00 81.62 602 GLY A C 1
ATOM 3913 O O . GLY A 1 602 ? -5.295 -18.959 17.547 1.00 81.62 602 GLY A O 1
ATOM 3914 N N . CYS A 1 603 ? -3.533 -18.141 16.425 1.00 77.69 603 CYS A N 1
ATOM 3915 C CA . CYS A 1 603 ? -2.571 -18.083 17.530 1.00 77.69 603 CYS A CA 1
ATOM 3916 C C . CYS A 1 603 ? -1.845 -16.724 17.544 1.00 77.69 603 CYS A C 1
ATOM 3918 O O . CYS A 1 603 ? -0.867 -16.523 16.823 1.00 77.69 603 CYS A O 1
ATOM 3920 N N . GLY A 1 604 ? -2.292 -15.729 18.322 1.00 74.94 604 GLY A N 1
ATOM 3921 C CA . GLY A 1 604 ? -1.628 -14.422 18.225 1.00 74.94 604 GLY A CA 1
ATOM 3922 C C . GLY A 1 604 ? -1.998 -13.302 19.186 1.00 74.94 604 GLY A C 1
ATOM 3923 O O . GLY A 1 604 ? -3.029 -13.305 19.854 1.00 74.94 604 GLY A O 1
ATOM 3924 N N . CYS A 1 605 ? -1.132 -12.287 19.221 1.00 76.25 605 CYS A N 1
ATOM 3925 C CA . CYS A 1 605 ? -1.220 -11.178 20.170 1.00 76.25 605 CYS A CA 1
ATOM 3926 C C . CYS A 1 605 ? -1.361 -9.828 19.456 1.00 76.25 605 CYS A C 1
ATOM 3928 O O . CYS A 1 605 ? -0.545 -9.457 18.610 1.00 76.25 605 CYS A O 1
ATOM 3930 N N . GLY A 1 606 ? -2.386 -9.060 19.819 1.00 82.12 606 GLY A N 1
ATOM 3931 C CA . GLY A 1 606 ? -2.655 -7.737 19.259 1.00 82.12 606 GLY A CA 1
ATOM 3932 C C . GLY A 1 606 ? -2.239 -6.629 20.219 1.00 82.12 606 GLY A C 1
ATOM 3933 O O . GLY A 1 606 ? -3.024 -6.285 21.097 1.00 82.12 606 GLY A O 1
ATOM 3934 N N . ARG A 1 607 ? -1.053 -6.030 20.034 1.00 89.25 607 ARG A N 1
ATOM 3935 C CA . ARG A 1 607 ? -0.625 -4.832 20.779 1.00 89.25 607 ARG A CA 1
ATOM 3936 C C . ARG A 1 607 ? -1.033 -3.558 20.028 1.00 89.25 607 ARG A C 1
ATOM 3938 O O . ARG A 1 607 ? -0.791 -3.419 18.832 1.00 89.25 607 ARG A O 1
ATOM 3945 N N . SER A 1 608 ? -1.648 -2.592 20.694 1.00 87.88 608 SER A N 1
ATOM 3946 C CA . SER A 1 608 ? -1.984 -1.276 20.133 1.00 87.88 608 SER A CA 1
ATOM 3947 C C . SER A 1 608 ? -1.671 -0.186 21.148 1.00 87.88 608 SER A C 1
ATOM 3949 O O . SER A 1 608 ? -2.167 -0.253 22.264 1.00 87.88 608 SER A O 1
ATOM 3951 N N . ALA A 1 609 ? -0.881 0.811 20.758 1.00 87.75 609 ALA A N 1
ATOM 3952 C CA . ALA A 1 609 ? -0.493 1.952 21.581 1.00 87.75 609 ALA A CA 1
ATOM 3953 C C . ALA A 1 609 ? -0.868 3.260 20.868 1.00 87.75 609 ALA A C 1
ATOM 3955 O O . ALA A 1 609 ? -0.705 3.374 19.653 1.00 87.75 609 ALA A O 1
ATOM 3956 N N . GLY A 1 610 ? -1.372 4.248 21.605 1.00 85.94 610 GLY A N 1
ATOM 3957 C CA . GLY A 1 610 ? -1.680 5.574 21.066 1.00 85.94 610 GLY A CA 1
ATOM 3958 C C . GLY A 1 610 ? -1.329 6.673 22.059 1.00 85.94 610 GLY A C 1
ATOM 3959 O O . GLY A 1 610 ? -1.984 6.750 23.091 1.00 85.94 610 GLY A O 1
ATOM 3960 N N . ALA A 1 611 ? -0.338 7.499 21.734 1.00 86.75 611 ALA A N 1
ATOM 3961 C CA . ALA A 1 611 ? 0.057 8.694 22.473 1.00 86.75 611 ALA A CA 1
ATOM 3962 C C . ALA A 1 611 ? -0.394 9.968 21.731 1.00 86.75 611 ALA A C 1
ATOM 3964 O O . ALA A 1 611 ? -0.474 9.962 20.499 1.00 86.75 611 ALA A O 1
ATOM 3965 N N . GLY A 1 612 ? -0.649 11.066 22.444 1.00 85.50 612 GLY A N 1
ATOM 3966 C CA . GLY A 1 612 ? -0.822 12.381 21.816 1.00 85.50 612 GLY A CA 1
ATOM 3967 C C . GLY A 1 612 ? -1.446 13.458 22.699 1.00 85.50 612 GLY A C 1
ATOM 3968 O O . GLY A 1 612 ? -2.202 13.140 23.611 1.00 85.50 612 GLY A O 1
ATOM 3969 N N . SER A 1 613 ? -1.164 14.737 22.437 1.00 83.56 613 SER A N 1
ATOM 3970 C CA . SER A 1 613 ? -1.794 15.837 23.187 1.00 83.56 613 SER A CA 1
ATOM 3971 C C . SER A 1 613 ? -3.266 16.039 22.801 1.00 83.56 613 SER A C 1
ATOM 3973 O O . SER A 1 613 ? -4.083 16.355 23.656 1.00 83.56 613 SER A O 1
ATOM 3975 N N . GLY A 1 614 ? -3.651 15.775 21.552 1.00 88.06 614 GLY A N 1
ATOM 3976 C CA . GLY A 1 614 ? -5.034 15.849 21.077 1.00 88.06 614 GLY A CA 1
ATOM 3977 C C . GLY A 1 614 ? -5.923 14.659 21.475 1.00 88.06 614 GLY A C 1
ATOM 3978 O O . GLY A 1 614 ? -5.545 13.759 22.221 1.00 88.06 614 GLY A O 1
ATOM 3979 N N . SER A 1 615 ? -7.154 14.617 20.948 1.00 86.94 615 SER A N 1
ATOM 3980 C CA . SER A 1 615 ? -8.112 13.546 21.280 1.00 86.94 615 SER A CA 1
ATOM 3981 C C . SER A 1 615 ? -7.751 12.190 20.647 1.00 86.94 615 SER A C 1
ATOM 3983 O O . SER A 1 615 ? -7.818 12.002 19.428 1.00 86.94 615 SER A O 1
ATOM 3985 N N . VAL A 1 616 ? -7.416 11.205 21.486 1.00 89.75 616 VAL A N 1
ATOM 3986 C CA . VAL A 1 616 ? -6.957 9.869 21.069 1.00 89.75 616 VAL A CA 1
ATOM 3987 C C . VAL A 1 616 ? -8.115 8.863 21.048 1.00 89.75 616 VAL A C 1
ATOM 3989 O O . VAL A 1 616 ? -8.735 8.577 22.066 1.00 89.75 616 VAL A O 1
ATOM 3992 N N . ARG A 1 617 ? -8.414 8.243 19.900 1.00 92.56 617 ARG A N 1
ATOM 3993 C CA . ARG A 1 617 ? -9.500 7.253 19.741 1.00 92.56 617 ARG A CA 1
ATOM 3994 C C . ARG A 1 617 ? -8.995 5.928 19.173 1.00 92.56 617 ARG A C 1
ATOM 3996 O O . ARG A 1 617 ? -8.958 5.738 17.955 1.00 92.56 617 ARG A O 1
ATOM 4003 N N . VAL A 1 618 ? -8.683 4.982 20.056 1.00 92.25 618 VAL A N 1
ATOM 4004 C CA . VAL A 1 618 ? -8.255 3.616 19.709 1.00 92.25 618 VAL A CA 1
ATOM 4005 C C . VAL A 1 618 ? -9.471 2.687 19.599 1.00 92.25 618 VAL A C 1
ATOM 4007 O O . VAL A 1 618 ? -10.321 2.645 20.486 1.00 92.25 618 VAL A O 1
ATOM 4010 N N . ARG A 1 619 ? -9.582 1.905 18.519 1.00 94.31 619 ARG A N 1
ATOM 4011 C CA . ARG A 1 619 ? -10.602 0.853 18.364 1.00 94.31 619 ARG A CA 1
ATOM 4012 C C . ARG A 1 619 ? -9.995 -0.439 17.827 1.00 94.31 619 ARG A C 1
ATOM 4014 O O . ARG A 1 619 ? -9.868 -0.595 16.611 1.00 94.31 619 ARG A O 1
ATOM 4021 N N . VAL A 1 620 ? -9.706 -1.374 18.723 1.00 90.81 620 VAL A N 1
ATOM 4022 C CA . VAL A 1 620 ? -9.218 -2.717 18.384 1.00 90.81 620 VAL A CA 1
ATOM 4023 C C . VAL A 1 620 ? -10.395 -3.679 18.201 1.00 90.81 620 VAL A C 1
ATOM 4025 O O . VAL A 1 620 ? -11.441 -3.554 18.844 1.00 90.81 620 VAL A O 1
ATOM 4028 N N . ARG A 1 621 ? -10.241 -4.629 17.277 1.00 92.94 621 ARG A N 1
ATOM 4029 C CA . ARG A 1 621 ? -10.994 -5.887 17.266 1.00 92.94 621 ARG A CA 1
ATOM 4030 C C . ARG A 1 621 ? -10.010 -7.039 17.135 1.00 92.94 621 ARG A C 1
ATOM 4032 O O . ARG A 1 621 ? -9.228 -7.010 16.190 1.00 92.94 621 ARG A O 1
ATOM 4039 N N . ALA A 1 622 ? -10.087 -8.013 18.025 1.00 86.94 622 ALA A N 1
ATOM 4040 C CA . ALA A 1 622 ? -9.391 -9.287 17.901 1.00 86.94 622 ALA A CA 1
ATOM 4041 C C . ALA A 1 622 ? -10.433 -10.405 17.792 1.00 86.94 622 ALA A C 1
ATOM 4043 O O . ALA A 1 622 ? -11.486 -10.331 18.429 1.00 86.94 622 ALA A O 1
ATOM 4044 N N . VAL A 1 623 ? -10.148 -11.398 16.960 1.00 87.31 623 VAL A N 1
ATOM 4045 C CA . VAL A 1 623 ? -10.833 -12.692 16.927 1.00 87.31 623 VAL A CA 1
ATOM 4046 C C . VAL A 1 623 ? -9.717 -13.727 16.876 1.00 87.31 623 VAL A C 1
ATOM 4048 O O . VAL A 1 623 ? -8.910 -13.643 15.950 1.00 87.31 623 VAL A O 1
ATOM 4051 N N . CYS A 1 624 ? -9.606 -14.631 17.847 1.00 82.81 624 CYS A N 1
ATOM 4052 C CA . CYS A 1 624 ? -8.560 -15.650 17.790 1.00 82.81 624 CYS A CA 1
ATOM 4053 C C . CYS A 1 624 ? -8.882 -16.995 18.441 1.00 82.81 624 CYS A C 1
ATOM 4055 O O . CYS A 1 624 ? -9.760 -17.073 19.285 1.00 82.81 624 CYS A O 1
ATOM 4057 N N . GLY A 1 625 ? -8.169 -18.058 18.068 1.00 81.31 625 GLY A N 1
ATOM 4058 C CA . GLY A 1 625 ? -8.202 -19.313 18.826 1.00 81.31 625 GLY A CA 1
ATOM 4059 C C . GLY A 1 625 ? -7.571 -19.086 20.199 1.00 81.31 625 GLY A C 1
ATOM 4060 O O . GLY A 1 625 ? -8.268 -19.005 21.209 1.00 81.31 625 GLY A O 1
ATOM 4061 N N . CYS A 1 626 ? -6.266 -18.825 20.203 1.00 77.38 626 CYS A N 1
ATOM 4062 C CA . CYS A 1 626 ? -5.480 -18.458 21.378 1.00 77.38 626 CYS A CA 1
ATOM 4063 C C . CYS A 1 626 ? -4.861 -17.057 21.208 1.00 77.38 626 CYS A C 1
ATOM 4065 O O . CYS A 1 626 ? -4.362 -16.728 20.126 1.00 77.38 626 CYS A O 1
ATOM 4067 N N . GLY A 1 627 ? -4.849 -16.203 22.243 1.00 75.19 627 GLY A N 1
ATOM 4068 C CA . GLY A 1 627 ? -4.186 -14.898 22.099 1.00 75.19 627 GLY A CA 1
ATOM 4069 C C . GLY A 1 627 ? -4.199 -13.887 23.248 1.00 75.19 627 GLY A C 1
ATOM 4070 O O . GLY A 1 627 ? -4.979 -13.964 24.195 1.00 75.19 627 GLY A O 1
ATOM 4071 N N . LEU A 1 628 ? -3.333 -12.871 23.120 1.00 77.50 628 LEU A N 1
ATOM 4072 C CA . LEU A 1 628 ? -3.213 -11.751 24.063 1.00 77.50 628 LEU A CA 1
ATOM 4073 C C . LEU A 1 628 ? -3.577 -10.410 23.403 1.00 77.50 628 LEU A C 1
ATOM 4075 O O . LEU A 1 628 ? -2.862 -9.910 22.531 1.00 77.50 628 LEU A O 1
ATOM 4079 N N . GLY A 1 629 ? -4.666 -9.785 23.845 1.00 82.44 629 GLY A N 1
ATOM 4080 C CA . GLY A 1 629 ? -4.981 -8.392 23.521 1.00 82.44 629 GLY A CA 1
ATOM 4081 C C . GLY A 1 629 ? -4.211 -7.444 24.440 1.00 82.44 629 GLY A C 1
ATOM 4082 O O . GLY A 1 629 ? -4.190 -7.645 25.653 1.00 82.44 629 GLY A O 1
ATOM 4083 N N . GLN A 1 630 ? -3.571 -6.413 23.889 1.00 88.25 630 GLN A N 1
ATOM 4084 C CA . GLN A 1 630 ? -2.961 -5.336 24.672 1.00 88.25 630 GLN A CA 1
ATOM 4085 C C . GLN A 1 630 ? -3.283 -3.974 24.045 1.00 88.25 630 GLN A C 1
ATOM 4087 O O . GLN A 1 630 ? -2.842 -3.680 22.936 1.00 88.25 630 GLN A O 1
ATOM 4092 N N . CYS A 1 631 ? -4.025 -3.121 24.748 1.00 85.69 631 CYS A N 1
ATOM 4093 C CA . CYS A 1 631 ? -4.395 -1.782 24.284 1.00 85.69 631 CYS A CA 1
ATOM 4094 C C . CYS A 1 631 ? -3.909 -0.717 25.268 1.00 85.69 631 CYS A C 1
ATOM 4096 O O . CYS A 1 631 ? -4.558 -0.512 26.285 1.00 85.69 631 CYS A O 1
ATOM 4098 N N . ALA A 1 632 ? -2.822 -0.015 24.957 1.00 86.88 632 ALA A N 1
ATOM 4099 C CA . ALA A 1 632 ? -2.353 1.149 25.701 1.00 86.88 632 ALA A CA 1
ATOM 4100 C C . ALA A 1 632 ? -2.829 2.462 25.050 1.00 86.88 632 ALA A C 1
ATOM 4102 O O . ALA A 1 632 ? -2.911 2.580 23.823 1.00 86.88 632 ALA A O 1
ATOM 4103 N N . GLY A 1 633 ? -3.098 3.472 25.871 1.00 85.50 633 GLY A N 1
ATOM 4104 C CA . GLY A 1 633 ? -3.324 4.846 25.436 1.00 85.50 633 GLY A CA 1
ATOM 4105 C C . GLY A 1 633 ? -2.730 5.837 26.430 1.00 85.50 633 GLY A C 1
ATOM 4106 O O . GLY A 1 633 ? -2.802 5.603 27.632 1.00 85.50 633 GLY A O 1
ATOM 4107 N N . ALA A 1 634 ? -2.167 6.926 25.924 1.00 86.25 634 ALA A N 1
ATOM 4108 C CA . ALA A 1 634 ? -1.690 8.071 26.686 1.00 86.25 634 ALA A CA 1
ATOM 4109 C C . ALA A 1 634 ? -2.153 9.352 25.976 1.00 86.25 634 ALA A C 1
ATOM 4111 O O . ALA A 1 634 ? -2.187 9.384 24.743 1.00 86.25 634 ALA A O 1
ATOM 4112 N N . GLY A 1 635 ? -2.490 10.413 26.705 1.00 83.88 635 GLY A N 1
ATOM 4113 C CA . GLY A 1 635 ? -2.678 11.712 26.063 1.00 83.88 635 GLY A CA 1
ATOM 4114 C C . GLY A 1 635 ? -3.231 12.823 26.939 1.00 83.88 635 GLY A C 1
ATOM 4115 O O . GLY A 1 635 ? -3.885 12.559 27.941 1.00 83.88 635 GLY A O 1
ATOM 4116 N N . ALA A 1 636 ? -2.977 14.071 26.547 1.00 82.62 636 ALA A N 1
ATOM 4117 C CA . ALA A 1 636 ? -3.496 15.227 27.277 1.00 82.62 636 ALA A CA 1
ATOM 4118 C C . ALA A 1 636 ? -5.000 15.435 27.012 1.00 82.62 636 ALA A C 1
ATOM 4120 O O . ALA A 1 636 ? -5.777 15.700 27.920 1.00 82.62 636 ALA A O 1
ATOM 4121 N N . GLY A 1 637 ? -5.445 15.238 25.771 1.00 87.94 637 GLY A N 1
ATOM 4122 C CA . GLY A 1 637 ? -6.844 15.334 25.371 1.00 87.94 637 GLY A CA 1
ATOM 4123 C C . GLY A 1 637 ? -7.676 14.086 25.689 1.00 87.94 637 GLY A C 1
ATOM 4124 O O . GLY A 1 637 ? -7.203 13.070 26.194 1.00 87.94 637 GLY A O 1
ATOM 4125 N N . GLY A 1 638 ? -8.966 14.137 25.343 1.00 86.38 638 GLY A N 1
ATOM 4126 C CA . GLY A 1 638 ? -9.915 13.062 25.654 1.00 86.38 638 GLY A CA 1
ATOM 4127 C C . GLY A 1 638 ? -9.596 11.718 24.978 1.00 86.38 638 GLY A C 1
ATOM 4128 O O . GLY A 1 638 ? -9.812 11.549 23.771 1.00 86.38 638 GLY A O 1
ATOM 4129 N N . LEU A 1 639 ? -9.161 10.736 25.772 1.00 89.44 639 LEU A N 1
ATOM 4130 C CA . LEU A 1 639 ? -8.823 9.372 25.354 1.00 89.44 639 LEU A CA 1
ATOM 4131 C C . LEU A 1 639 ? -10.079 8.481 25.288 1.00 89.44 639 LEU A C 1
ATOM 4133 O O . LEU A 1 639 ? -10.835 8.359 26.245 1.00 89.44 639 LEU A O 1
ATOM 4137 N N . ARG A 1 640 ? -10.324 7.797 24.164 1.00 92.19 640 ARG A N 1
ATOM 4138 C CA . ARG A 1 640 ? -11.474 6.894 23.953 1.00 92.19 640 ARG A CA 1
ATOM 4139 C C . ARG A 1 640 ? -11.035 5.546 23.371 1.00 92.19 640 ARG A C 1
ATOM 4141 O O . ARG A 1 640 ? -11.063 5.357 22.151 1.00 92.19 640 ARG A O 1
ATOM 4148 N N . VAL A 1 641 ? -10.686 4.591 24.235 1.00 92.06 641 VAL A N 1
ATOM 4149 C CA . VAL A 1 641 ? -10.314 3.214 23.853 1.00 92.06 641 VAL A CA 1
ATOM 4150 C C . VAL A 1 641 ? -11.559 2.326 23.777 1.00 92.06 641 VAL A C 1
ATOM 4152 O O . VAL A 1 641 ? -12.350 2.249 24.717 1.00 92.06 641 VAL A O 1
ATOM 4155 N N . ARG A 1 642 ? -11.747 1.609 22.664 1.00 93.69 642 ARG A N 1
ATOM 4156 C CA . ARG A 1 642 ? -12.783 0.575 22.515 1.00 93.69 642 ARG A CA 1
ATOM 4157 C C . ARG A 1 642 ? -12.191 -0.728 21.995 1.00 93.69 642 ARG A C 1
ATOM 4159 O O . ARG A 1 642 ? -12.033 -0.892 20.784 1.00 93.69 642 ARG A O 1
ATOM 4166 N N . GLU A 1 643 ? -11.951 -1.658 22.904 1.00 91.75 643 GLU A N 1
ATOM 4167 C CA . GLU A 1 643 ? -11.525 -3.021 22.598 1.00 91.75 643 GLU A CA 1
ATOM 4168 C C . GLU A 1 643 ? -12.741 -3.946 22.412 1.00 91.75 643 GLU A C 1
ATOM 4170 O O . GLU A 1 643 ? -13.813 -3.738 22.992 1.00 91.75 643 GLU A O 1
ATOM 4175 N N . GLN A 1 644 ? -12.601 -4.939 21.538 1.00 92.88 644 GLN A N 1
ATOM 4176 C CA . GLN A 1 644 ? -13.562 -6.023 21.360 1.00 92.88 644 GLN A CA 1
ATOM 4177 C C . GLN A 1 644 ? -12.789 -7.273 20.922 1.00 92.88 644 GLN A C 1
ATOM 4179 O O . GLN A 1 644 ? -12.487 -7.407 19.736 1.00 92.88 644 GLN A O 1
ATOM 4184 N N . ALA A 1 645 ? -12.463 -8.136 21.876 1.00 87.12 645 ALA A N 1
ATOM 4185 C CA . ALA A 1 645 ? -11.845 -9.436 21.655 1.00 87.12 645 ALA A CA 1
ATOM 4186 C C . ALA A 1 645 ? -12.903 -10.550 21.710 1.00 87.12 645 ALA A C 1
ATOM 4188 O O . ALA A 1 645 ? -13.856 -10.471 22.491 1.00 87.12 645 ALA A O 1
ATOM 4189 N N . VAL A 1 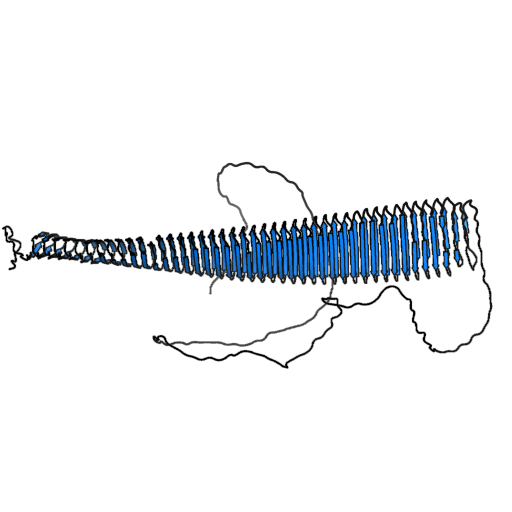646 ? -12.723 -11.564 20.871 1.00 87.62 646 VAL A N 1
ATOM 4190 C CA . VAL A 1 646 ? -13.420 -12.854 20.913 1.00 87.62 646 VAL A CA 1
ATOM 4191 C C . VAL A 1 646 ? -12.331 -13.917 20.819 1.00 87.62 646 VAL A C 1
ATOM 4193 O O . VAL A 1 646 ? -11.554 -13.846 19.867 1.00 87.62 646 VAL A O 1
ATOM 4196 N N . CYS A 1 647 ? -12.212 -14.843 21.769 1.00 83.38 647 CYS A N 1
ATOM 4197 C CA . CYS A 1 647 ? -11.205 -15.900 21.658 1.00 83.38 647 CYS A CA 1
ATOM 4198 C C . CYS A 1 647 ? -11.541 -17.223 22.346 1.00 83.38 647 CYS A C 1
ATOM 4200 O O . CYS A 1 647 ? -12.261 -17.225 23.328 1.00 83.38 647 CYS A O 1
ATOM 4202 N N . GLY A 1 648 ? -10.999 -18.348 21.881 1.00 82.19 648 GLY A N 1
ATOM 4203 C CA . GLY A 1 648 ? -11.087 -19.614 22.623 1.00 82.19 648 GLY A CA 1
ATOM 4204 C C . GLY A 1 648 ? -10.398 -19.482 23.984 1.00 82.19 648 GLY A C 1
ATOM 4205 O O . GLY A 1 648 ? -11.046 -19.528 25.028 1.00 82.19 648 GLY A O 1
ATOM 4206 N N . CYS A 1 649 ? -9.104 -19.170 23.959 1.00 77.94 649 CYS A N 1
ATOM 4207 C CA . CYS A 1 649 ? -8.270 -18.956 25.140 1.00 77.94 649 CYS A CA 1
ATOM 4208 C C . CYS A 1 649 ? -7.562 -17.596 25.042 1.00 77.94 649 CYS A C 1
ATOM 4210 O O . CYS A 1 649 ? -6.878 -17.319 24.055 1.00 77.94 649 CYS A O 1
ATOM 4212 N N . GLY A 1 650 ? -7.669 -16.705 26.031 1.00 75.56 650 GLY A N 1
ATOM 4213 C CA . GLY A 1 650 ? -6.879 -15.473 25.952 1.00 75.56 650 GLY A CA 1
ATOM 4214 C C . GLY A 1 650 ? -7.058 -14.405 27.017 1.00 75.56 650 GLY A C 1
ATOM 4215 O O . GLY A 1 650 ? -8.007 -14.390 27.797 1.00 75.56 650 GLY A O 1
ATOM 4216 N N . CYS A 1 651 ? -6.122 -13.457 27.019 1.00 77.19 651 CYS A N 1
ATOM 4217 C CA . CYS A 1 651 ? -6.053 -12.395 28.019 1.00 77.19 651 CYS A CA 1
ATOM 4218 C C . CYS A 1 651 ? -6.069 -11.016 27.353 1.00 77.19 651 CYS A C 1
ATOM 4220 O O . CYS A 1 651 ? -5.268 -10.746 26.460 1.00 77.19 651 CYS A O 1
ATOM 4222 N N . GLY A 1 652 ? -6.952 -10.123 27.798 1.00 82.31 652 GLY A N 1
ATOM 4223 C CA . GLY A 1 652 ? -7.039 -8.745 27.308 1.00 82.31 652 GLY A CA 1
ATOM 4224 C C . GLY A 1 652 ? -6.548 -7.759 28.362 1.00 82.31 652 GLY A C 1
ATOM 4225 O O . GLY A 1 652 ? -7.195 -7.628 29.399 1.00 82.31 652 GLY A O 1
ATOM 4226 N N . ARG A 1 653 ? -5.435 -7.059 28.105 1.00 89.44 653 ARG A N 1
ATOM 4227 C CA . ARG A 1 653 ? -4.914 -5.974 28.954 1.00 89.44 653 ARG A CA 1
ATOM 4228 C C . ARG A 1 653 ? -5.160 -4.608 28.300 1.00 89.44 653 ARG A C 1
ATOM 4230 O O . ARG A 1 653 ? -4.505 -4.272 27.317 1.00 89.44 653 ARG A O 1
ATOM 4237 N N . SER A 1 654 ? -6.055 -3.789 28.842 1.00 88.19 654 SER A N 1
ATOM 4238 C CA . SER A 1 654 ? -6.329 -2.435 28.338 1.00 88.19 654 SER A CA 1
ATOM 4239 C C . SER A 1 654 ? -5.886 -1.381 29.361 1.00 88.19 654 SER A C 1
ATOM 4241 O O . SER A 1 654 ? -6.478 -1.292 30.432 1.00 88.19 654 SER A O 1
ATOM 4243 N N . ALA A 1 655 ? -4.886 -0.567 29.027 1.00 87.81 655 ALA A N 1
ATOM 4244 C CA . ALA A 1 655 ? -4.374 0.540 29.836 1.00 87.81 655 ALA A CA 1
ATOM 4245 C C . ALA A 1 655 ? -4.718 1.903 29.202 1.00 87.81 655 ALA A C 1
ATOM 4247 O O . ALA A 1 655 ? -4.700 2.048 27.977 1.00 87.81 655 ALA A O 1
ATOM 4248 N N . GLY A 1 656 ? -4.998 2.920 30.019 1.00 85.81 656 GLY A N 1
ATOM 4249 C CA . GLY A 1 656 ? -5.202 4.291 29.546 1.00 85.81 656 GLY A CA 1
ATOM 4250 C C . GLY A 1 656 ? -4.791 5.340 30.572 1.00 85.81 656 GLY A C 1
ATOM 4251 O O . GLY A 1 656 ? -5.391 5.388 31.640 1.00 85.81 656 GLY A O 1
ATOM 4252 N N . ALA A 1 657 ? -3.817 6.177 30.224 1.00 86.94 657 ALA A N 1
ATOM 4253 C CA . ALA A 1 657 ? -3.376 7.344 30.982 1.00 86.94 657 ALA A CA 1
ATOM 4254 C C . ALA A 1 657 ? -3.792 8.648 30.272 1.00 86.94 657 ALA A C 1
ATOM 4256 O O . ALA A 1 657 ? -3.890 8.672 29.041 1.00 86.94 657 ALA A O 1
ATOM 4257 N N . GLY A 1 658 ? -3.993 9.740 31.010 1.00 85.25 658 GLY A N 1
ATOM 4258 C CA . GLY A 1 658 ? -4.138 11.071 30.410 1.00 85.25 658 GLY A CA 1
ATOM 4259 C C . GLY A 1 658 ? -4.633 12.162 31.354 1.00 85.25 658 GLY A C 1
ATOM 4260 O O . GLY A 1 658 ? -5.324 11.864 32.322 1.00 85.25 658 GLY A O 1
ATOM 4261 N N . SER A 1 659 ? -4.312 13.431 31.089 1.00 83.44 659 SER A N 1
ATOM 4262 C CA . SER A 1 659 ? -4.857 14.543 31.885 1.00 83.44 659 SER A CA 1
ATOM 4263 C C . SER A 1 659 ? -6.325 14.832 31.547 1.00 83.44 659 SER A C 1
ATOM 4265 O O . SER A 1 659 ? -7.101 15.162 32.434 1.00 83.44 659 SER A O 1
ATOM 4267 N N . GLY A 1 660 ? -6.755 14.626 30.302 1.00 87.69 660 GLY A N 1
ATOM 4268 C CA . GLY A 1 660 ? -8.147 14.770 29.872 1.00 87.69 660 GLY A CA 1
ATOM 4269 C C . GLY A 1 660 ? -9.055 13.579 30.213 1.00 87.69 660 GLY A C 1
ATOM 4270 O O . GLY A 1 660 ? -8.655 12.584 30.811 1.00 87.69 660 GLY A O 1
ATOM 4271 N N . SER A 1 661 ? -10.325 13.649 29.796 1.00 86.56 661 SER A N 1
ATOM 4272 C CA . SER A 1 661 ? -11.313 12.601 30.113 1.00 86.56 661 SER A CA 1
ATOM 4273 C C . SER A 1 661 ? -11.048 11.264 29.395 1.00 86.56 661 SER A C 1
ATOM 4275 O O . SER A 1 661 ? -11.064 11.172 28.163 1.00 86.56 661 SER A O 1
ATOM 4277 N N . VAL A 1 662 ? -10.867 10.192 30.174 1.00 89.62 662 VAL A N 1
ATOM 4278 C CA . VAL A 1 662 ? -10.527 8.847 29.678 1.00 89.62 662 VAL A CA 1
ATOM 4279 C C . VAL A 1 662 ? -11.763 7.937 29.649 1.00 89.62 662 VAL A C 1
ATOM 4281 O O . VAL A 1 662 ? -12.377 7.659 30.673 1.00 89.62 662 VAL A O 1
ATOM 4284 N N . LEU A 1 663 ? -12.127 7.395 28.485 1.00 91.69 663 LEU A N 1
ATOM 4285 C CA . LEU A 1 663 ? -13.232 6.445 28.294 1.00 91.69 663 LEU A CA 1
ATOM 4286 C C . LEU A 1 663 ? -12.709 5.103 27.764 1.00 91.69 663 LEU A C 1
ATOM 4288 O O . LEU A 1 663 ? -12.504 4.938 26.558 1.00 91.69 663 LEU A O 1
ATOM 4292 N N . LEU A 1 664 ? -12.575 4.115 28.651 1.00 91.12 664 LEU A N 1
ATOM 4293 C CA . LEU A 1 664 ? -12.222 2.739 28.290 1.00 91.12 664 LEU A CA 1
ATOM 4294 C C . LEU A 1 664 ? -13.497 1.900 28.138 1.00 91.12 664 LEU A C 1
ATOM 4296 O O . LEU A 1 664 ? -14.313 1.820 29.056 1.00 91.12 664 LEU A O 1
ATOM 4300 N N . ARG A 1 665 ? -13.697 1.244 26.990 1.00 94.00 665 ARG A N 1
ATOM 4301 C CA . ARG A 1 665 ? -14.816 0.312 26.762 1.00 94.00 665 ARG A CA 1
ATOM 4302 C C . ARG A 1 665 ? -14.322 -1.013 26.197 1.00 94.00 665 ARG A C 1
ATOM 4304 O O . ARG A 1 665 ? -14.195 -1.154 24.981 1.00 94.00 665 ARG A O 1
ATOM 4311 N N . VAL A 1 666 ? -14.125 -1.984 27.079 1.00 91.12 666 VAL A N 1
ATOM 4312 C CA . VAL A 1 666 ? -13.653 -3.331 26.744 1.00 91.12 666 VAL A CA 1
ATOM 4313 C C . VAL A 1 666 ? -14.842 -4.271 26.552 1.00 91.12 666 VAL A C 1
ATOM 4315 O O . VAL A 1 666 ? -15.847 -4.190 27.264 1.00 91.12 666 VAL A O 1
ATOM 4318 N N . ARG A 1 667 ? -14.743 -5.147 25.552 1.00 92.88 667 ARG A N 1
ATOM 4319 C CA . ARG A 1 667 ? -15.614 -6.308 25.358 1.00 92.88 667 ARG A CA 1
ATOM 4320 C C . ARG A 1 667 ? -14.742 -7.537 25.146 1.00 92.88 667 ARG A C 1
ATOM 4322 O O . ARG A 1 667 ? -13.959 -7.537 24.204 1.00 92.88 667 ARG A O 1
ATOM 4329 N N . THR A 1 668 ? -14.908 -8.548 25.979 1.00 86.62 668 THR A N 1
ATOM 4330 C CA . THR A 1 668 ? -14.266 -9.858 25.849 1.00 86.62 668 THR A CA 1
ATOM 4331 C C . THR A 1 668 ? -15.355 -10.923 25.788 1.00 86.62 668 THR A C 1
ATOM 4333 O O . THR A 1 668 ? -16.357 -10.838 26.497 1.00 86.62 668 THR A O 1
ATOM 4336 N N . VAL A 1 669 ? -15.183 -11.896 24.903 1.00 87.69 669 VAL A N 1
ATOM 4337 C CA . VAL A 1 669 ? -15.971 -13.131 24.858 1.00 87.69 669 VAL A CA 1
ATOM 4338 C C . VAL A 1 669 ? -14.956 -14.255 24.729 1.00 87.69 669 VAL A C 1
ATOM 4340 O O . VAL A 1 669 ? -14.192 -14.217 23.766 1.00 87.69 669 VAL A O 1
ATOM 4343 N N . CYS A 1 670 ? -14.877 -15.190 25.676 1.00 83.75 670 CYS A N 1
ATOM 4344 C CA . CYS A 1 670 ? -13.922 -16.290 25.548 1.00 83.75 670 CYS A CA 1
ATOM 4345 C C . CYS A 1 670 ? -14.294 -17.609 26.223 1.00 83.75 670 CYS A C 1
ATOM 4347 O O . CYS A 1 670 ? -15.071 -17.618 27.163 1.00 83.75 670 CYS A O 1
ATOM 4349 N N . GLY A 1 671 ? -13.722 -18.728 25.778 1.00 81.12 671 GLY A N 1
ATOM 4350 C CA . GLY A 1 671 ? -13.809 -19.991 26.519 1.00 81.12 671 GLY A CA 1
ATOM 4351 C C . GLY A 1 671 ? -13.102 -19.848 27.868 1.00 81.12 671 GLY A C 1
ATOM 4352 O O . GLY A 1 671 ? -13.746 -19.825 28.915 1.00 81.12 671 GLY A O 1
ATOM 4353 N N . CYS A 1 672 ? -11.793 -19.600 27.825 1.00 77.75 672 CYS A N 1
ATOM 4354 C CA . CYS A 1 672 ? -10.948 -19.345 28.992 1.00 77.75 672 CYS A CA 1
ATOM 4355 C C . CYS A 1 672 ? -10.252 -17.975 28.886 1.00 77.75 672 CYS A C 1
ATOM 4357 O O . CYS A 1 672 ? -9.776 -17.606 27.810 1.00 77.75 672 CYS A O 1
ATOM 4359 N N . GLY A 1 673 ? -10.141 -17.189 29.969 1.00 75.50 673 GLY A N 1
ATOM 4360 C CA . GLY A 1 673 ? -9.379 -15.934 29.866 1.00 75.50 673 GLY A CA 1
ATOM 4361 C C . GLY A 1 673 ? -9.223 -14.998 31.065 1.00 75.50 673 GLY A C 1
ATOM 4362 O O . GLY A 1 673 ? -9.930 -15.078 32.068 1.00 75.50 673 GLY A O 1
ATOM 4363 N N . LEU A 1 674 ? -8.290 -14.046 30.924 1.00 78.00 674 LEU A N 1
ATOM 4364 C CA . LEU A 1 674 ? -7.993 -13.008 31.921 1.00 78.00 674 LEU A CA 1
ATOM 4365 C C . LEU A 1 674 ? -8.238 -11.593 31.369 1.00 78.00 674 LEU A C 1
ATOM 4367 O O . LEU A 1 674 ? -7.535 -11.125 30.473 1.00 78.00 674 LEU A O 1
ATOM 4371 N N . GLY A 1 675 ? -9.205 -10.877 31.938 1.00 82.50 675 GLY A N 1
ATOM 4372 C CA . GLY A 1 675 ? -9.411 -9.450 31.682 1.00 82.50 675 GLY A CA 1
ATOM 4373 C C . GLY A 1 675 ? -8.585 -8.595 32.643 1.00 82.50 675 GLY A C 1
ATOM 4374 O O . GLY A 1 675 ? -8.612 -8.828 33.850 1.00 82.50 675 GLY A O 1
ATOM 4375 N N . GLN A 1 676 ? -7.867 -7.597 32.130 1.00 88.12 676 GLN A N 1
ATOM 4376 C CA . GLN A 1 676 ? -7.186 -6.578 32.931 1.00 88.12 676 GLN A CA 1
ATOM 4377 C C . GLN A 1 676 ? -7.443 -5.185 32.339 1.00 88.12 676 GLN A C 1
ATOM 4379 O O . GLN A 1 676 ? -6.877 -4.833 31.310 1.00 88.12 676 GLN A O 1
ATOM 4384 N N . CYS A 1 677 ? -8.275 -4.371 32.985 1.00 85.62 677 CYS A N 1
ATOM 4385 C CA . CYS A 1 677 ? -8.428 -2.954 32.647 1.00 85.62 677 CYS A CA 1
ATOM 4386 C C . CYS A 1 677 ? -7.665 -2.098 33.664 1.00 85.62 677 CYS A C 1
ATOM 4388 O O . CYS A 1 677 ? -7.890 -2.256 34.859 1.00 85.62 677 CYS A O 1
ATOM 4390 N N . ALA A 1 678 ? -6.837 -1.160 33.215 1.00 86.75 678 ALA A N 1
ATOM 4391 C CA . ALA A 1 678 ? -6.193 -0.151 34.051 1.00 86.75 678 ALA A CA 1
ATOM 4392 C C . ALA A 1 678 ? -6.464 1.248 33.482 1.00 86.75 678 ALA A C 1
ATOM 4394 O O . ALA A 1 678 ? -6.403 1.458 32.269 1.00 86.75 678 ALA A O 1
ATOM 4395 N N . GLY A 1 679 ? -6.758 2.212 34.349 1.00 85.12 679 GLY A N 1
ATOM 4396 C CA . GLY A 1 679 ? -6.897 3.617 33.981 1.00 85.12 679 GLY A CA 1
ATOM 4397 C C . GLY A 1 679 ? -6.202 4.523 34.990 1.00 85.12 679 GLY A C 1
ATOM 4398 O O . GLY A 1 679 ? -6.245 4.238 36.184 1.00 85.12 679 GLY A O 1
ATOM 4399 N N . ALA A 1 680 ? -5.600 5.598 34.501 1.00 86.12 680 ALA A N 1
ATOM 4400 C CA . ALA A 1 680 ? -5.045 6.696 35.281 1.00 86.12 680 ALA A CA 1
ATOM 4401 C C . ALA A 1 680 ? -5.436 8.020 34.607 1.00 86.12 680 ALA A C 1
ATOM 4403 O O . ALA A 1 680 ? -5.511 8.075 33.376 1.00 86.12 680 ALA A O 1
ATOM 4404 N N . GLY A 1 681 ? -5.662 9.089 35.367 1.00 83.00 681 GLY A N 1
ATOM 4405 C CA . GLY A 1 681 ? -5.782 10.415 34.764 1.00 83.00 681 GLY A CA 1
ATOM 4406 C C . GLY A 1 681 ? -6.181 11.546 35.700 1.00 83.00 681 GLY A C 1
ATOM 4407 O O . GLY A 1 681 ? -6.792 11.311 36.737 1.00 83.00 681 GLY A O 1
ATOM 4408 N N . ALA A 1 682 ? -5.844 12.779 35.323 1.00 82.44 682 ALA A N 1
ATOM 4409 C CA . ALA A 1 682 ? -6.259 13.959 36.081 1.00 82.44 682 ALA A CA 1
ATOM 4410 C C . ALA A 1 682 ? -7.765 14.226 35.901 1.00 82.44 682 ALA A C 1
ATOM 4412 O O . ALA A 1 682 ? -8.466 14.495 36.864 1.00 82.44 682 ALA A O 1
ATOM 4413 N N . GLY A 1 683 ? -8.289 14.076 34.682 1.00 87.38 683 GLY A N 1
ATOM 4414 C CA . GLY A 1 683 ? -9.702 14.250 34.353 1.00 87.38 683 GLY A CA 1
ATOM 4415 C C . GLY A 1 683 ? -10.558 12.987 34.520 1.00 87.38 683 GLY A C 1
ATOM 4416 O O . GLY A 1 683 ? -10.075 11.867 34.677 1.00 87.38 683 GLY A O 1
ATOM 4417 N N . GLY A 1 684 ? -11.881 13.160 34.419 1.00 85.62 684 GLY A N 1
ATOM 4418 C CA . GLY A 1 684 ? -12.861 12.113 34.737 1.00 85.62 684 GLY A CA 1
ATOM 4419 C C . GLY A 1 684 ? -12.722 10.803 33.940 1.00 85.62 684 GLY A C 1
ATOM 4420 O O . GLY A 1 684 ? -13.048 10.731 32.747 1.00 85.62 684 GLY A O 1
ATOM 4421 N N . LEU A 1 685 ? -12.330 9.733 34.637 1.00 88.94 685 LEU A N 1
ATOM 4422 C CA . LEU A 1 685 ? -12.112 8.383 34.107 1.00 88.94 685 LEU A CA 1
ATOM 4423 C C . LEU A 1 685 ? -13.408 7.547 34.083 1.00 88.94 685 LEU A C 1
ATOM 4425 O O . LEU A 1 685 ? -14.080 7.343 35.091 1.00 88.94 685 LEU A O 1
ATOM 4429 N N . ARG A 1 686 ? -13.763 6.967 32.932 1.00 91.69 686 ARG A N 1
ATOM 4430 C CA . ARG A 1 686 ? -14.959 6.128 32.723 1.00 91.69 686 ARG A CA 1
ATOM 4431 C C . ARG A 1 686 ? -14.582 4.766 32.132 1.00 91.69 686 ARG A C 1
ATOM 4433 O O . ARG A 1 686 ? -14.492 4.608 30.915 1.00 91.69 686 ARG A O 1
ATOM 4440 N N . VAL A 1 687 ? -14.433 3.748 32.981 1.00 91.44 687 VAL A N 1
ATOM 4441 C CA . VAL A 1 687 ? -14.137 2.362 32.562 1.00 91.44 687 VAL A CA 1
ATOM 4442 C C . VAL A 1 687 ? -15.432 1.554 32.432 1.00 91.44 687 VAL A C 1
ATOM 4444 O O . VAL A 1 687 ? -16.233 1.491 33.363 1.00 91.44 687 VAL A O 1
ATOM 4447 N N . ARG A 1 688 ? -15.663 0.895 31.291 1.00 93.19 688 ARG A N 1
ATOM 4448 C CA . ARG A 1 688 ? -16.808 -0.000 31.056 1.00 93.19 688 ARG A CA 1
ATOM 4449 C C . ARG A 1 688 ? -16.355 -1.328 30.456 1.00 93.19 688 ARG A C 1
ATOM 4451 O O . ARG A 1 688 ? -16.242 -1.457 29.238 1.00 93.19 688 ARG A O 1
ATOM 4458 N N . GLU A 1 689 ? -16.197 -2.321 31.317 1.00 91.62 689 GLU A N 1
ATOM 4459 C CA . GLU A 1 689 ? -15.862 -3.694 30.946 1.00 91.62 689 GLU A CA 1
ATOM 4460 C C . GLU A 1 689 ? -17.133 -4.529 30.704 1.00 91.62 689 GLU A C 1
ATOM 4462 O O . GLU A 1 689 ? -18.160 -4.358 31.376 1.00 91.62 689 GLU A O 1
ATOM 4467 N N . GLN A 1 690 ? -17.080 -5.409 29.706 1.00 92.62 690 GLN A N 1
ATOM 4468 C CA . GLN A 1 690 ? -18.113 -6.391 29.388 1.00 92.62 690 GLN A CA 1
ATOM 4469 C C . GLN A 1 690 ? -17.455 -7.722 28.998 1.00 92.62 690 GLN A C 1
ATOM 4471 O O . GLN A 1 690 ? -17.146 -7.889 27.819 1.00 92.62 690 GLN A O 1
ATOM 4476 N N . ALA A 1 691 ? -17.265 -8.636 29.951 1.00 87.00 691 ALA A N 1
ATOM 4477 C CA . ALA A 1 691 ? -16.748 -9.982 29.677 1.00 87.00 691 ALA A CA 1
ATOM 4478 C C . ALA A 1 691 ? -17.871 -11.035 29.652 1.00 87.00 691 ALA A C 1
ATOM 4480 O O . ALA A 1 691 ? -18.856 -10.921 30.384 1.00 87.00 691 ALA A O 1
ATOM 4481 N N . VAL A 1 692 ? -17.722 -12.059 28.822 1.00 87.56 692 VAL A N 1
ATOM 4482 C CA . VAL A 1 692 ? -18.509 -13.300 28.852 1.00 87.56 692 VAL A CA 1
ATOM 4483 C C . VAL A 1 692 ? -17.501 -14.432 28.717 1.00 87.56 692 VAL A C 1
ATOM 4485 O O . VAL A 1 692 ? -16.753 -14.411 27.742 1.00 87.56 692 VAL A O 1
ATOM 4488 N N . CYS A 1 693 ? -17.416 -15.365 29.667 1.00 83.38 693 CYS A N 1
ATOM 4489 C CA . CYS A 1 693 ? -16.492 -16.489 29.504 1.00 83.38 693 CYS A CA 1
ATOM 4490 C C . CYS A 1 693 ? -16.891 -17.807 30.168 1.00 83.38 693 CYS A C 1
ATOM 4492 O O . CYS A 1 693 ? -17.615 -17.793 31.148 1.00 83.38 693 CYS A O 1
ATOM 4494 N N . GLY A 1 694 ? -16.406 -18.945 29.673 1.00 81.19 694 GLY A N 1
ATOM 4495 C CA . GLY A 1 694 ? -16.555 -20.228 30.374 1.00 81.19 694 GLY A CA 1
ATOM 4496 C C . GLY A 1 694 ? -15.832 -20.180 31.721 1.00 81.19 694 GLY A C 1
ATOM 4497 O O . GLY A 1 694 ? -16.461 -20.159 32.777 1.00 81.19 694 GLY A O 1
ATOM 4498 N N . CYS A 1 695 ? -14.515 -20.000 31.679 1.00 77.69 695 CYS A N 1
ATOM 4499 C CA . CYS A 1 695 ? -13.663 -19.814 32.851 1.00 77.69 695 CYS A CA 1
ATOM 4500 C C . CYS A 1 695 ? -12.890 -18.493 32.737 1.00 77.69 695 CYS A C 1
ATOM 4502 O O . CYS A 1 695 ? -12.321 -18.183 31.691 1.00 77.69 695 CYS A O 1
ATOM 4504 N N . GLY A 1 696 ? -12.820 -17.672 33.788 1.00 75.62 696 GLY A N 1
ATOM 4505 C CA . GLY A 1 696 ? -11.935 -16.508 33.709 1.00 75.62 696 GLY A CA 1
ATOM 4506 C C . GLY A 1 696 ? -11.960 -15.499 34.841 1.00 75.62 696 GLY A C 1
ATOM 4507 O O . GLY A 1 696 ? -12.927 -15.372 35.592 1.00 75.62 696 GLY A O 1
ATOM 4508 N N . CYS A 1 697 ? -10.877 -14.722 34.920 1.00 77.31 697 CYS A N 1
ATOM 4509 C CA . CYS A 1 697 ? -10.682 -13.734 35.975 1.00 77.31 697 CYS A CA 1
ATOM 4510 C C . CYS A 1 697 ? -10.569 -12.303 35.431 1.00 77.31 697 CYS A C 1
ATOM 4512 O O . CYS A 1 697 ? -9.816 -12.037 34.498 1.00 77.31 697 CYS A O 1
ATOM 4514 N N . GLY A 1 698 ? -11.310 -11.363 36.025 1.00 82.25 698 GLY A N 1
ATOM 4515 C CA . GLY A 1 698 ? -11.380 -9.965 35.574 1.00 82.25 698 GLY A CA 1
ATOM 4516 C C . GLY A 1 698 ? -10.874 -8.985 36.629 1.00 82.25 698 GLY A C 1
ATOM 4517 O O . GLY A 1 698 ? -11.525 -8.812 37.661 1.00 82.25 698 GLY A O 1
ATOM 4518 N N . ARG A 1 699 ? -9.735 -8.331 36.384 1.00 88.44 699 ARG A N 1
ATOM 4519 C CA . ARG A 1 699 ? -9.216 -7.230 37.209 1.00 88.44 699 ARG A CA 1
ATOM 4520 C C . ARG A 1 699 ? -9.493 -5.893 36.515 1.00 88.44 699 ARG A C 1
ATOM 4522 O O . ARG A 1 699 ? -9.141 -5.718 35.354 1.00 88.44 699 ARG A O 1
ATOM 4529 N N . SER A 1 700 ? -10.087 -4.932 37.213 1.00 86.50 700 SER A N 1
ATOM 4530 C CA . SER A 1 700 ? -10.372 -3.598 36.670 1.00 86.50 700 SER A CA 1
ATOM 4531 C C . SER A 1 700 ? -9.944 -2.541 37.688 1.00 86.50 700 SER A C 1
ATOM 4533 O O . SER A 1 700 ? -10.612 -2.385 38.706 1.00 86.50 700 SER A O 1
ATOM 4535 N N . ALA A 1 701 ? -8.851 -1.829 37.424 1.00 85.88 701 ALA A N 1
ATOM 4536 C CA . ALA A 1 701 ? -8.328 -0.733 38.234 1.00 85.88 701 ALA A CA 1
ATOM 4537 C C . ALA A 1 701 ? -8.594 0.627 37.564 1.00 85.88 701 ALA A C 1
ATOM 4539 O O . ALA A 1 701 ? -8.637 0.732 36.335 1.00 85.88 701 ALA A O 1
ATOM 4540 N N . GLY A 1 702 ? -8.750 1.678 38.367 1.00 84.50 702 GLY A N 1
ATOM 4541 C CA . GLY A 1 702 ? -8.870 3.051 37.881 1.00 84.50 702 GLY A CA 1
ATOM 4542 C C . GLY A 1 702 ? -8.483 4.062 38.952 1.00 84.50 702 GLY A C 1
ATOM 4543 O O . GLY A 1 702 ? -9.203 4.178 39.939 1.00 84.50 702 GLY A O 1
ATOM 4544 N N . ALA A 1 703 ? -7.371 4.762 38.752 1.00 85.19 703 ALA A N 1
ATOM 4545 C CA . ALA A 1 703 ? -6.908 5.872 39.578 1.00 85.19 703 ALA A CA 1
ATOM 4546 C C . ALA A 1 703 ? -7.151 7.214 38.867 1.00 85.19 703 ALA A C 1
ATOM 4548 O O . ALA A 1 703 ? -7.286 7.257 37.641 1.00 85.19 703 ALA A O 1
ATOM 4549 N N . GLY A 1 704 ? -7.164 8.305 39.624 1.00 83.94 704 GLY A N 1
ATOM 4550 C CA . GLY A 1 704 ? -7.161 9.659 39.086 1.00 83.94 704 GLY A CA 1
ATOM 4551 C C . GLY A 1 704 ? -7.331 10.722 40.164 1.00 83.94 704 GLY A C 1
ATOM 4552 O O . GLY A 1 704 ? -7.580 10.378 41.317 1.00 83.94 704 GLY A O 1
ATOM 4553 N N . ALA A 1 705 ? -7.227 11.992 39.782 1.00 81.88 705 ALA A N 1
ATOM 4554 C CA . ALA A 1 705 ? -7.780 13.077 40.592 1.00 81.88 705 ALA A CA 1
ATOM 4555 C C . ALA A 1 705 ? -9.301 13.106 40.356 1.00 81.88 705 ALA A C 1
ATOM 4557 O O . ALA A 1 705 ? -10.080 12.619 41.175 1.00 81.88 705 ALA A O 1
ATOM 4558 N N . GLY A 1 706 ? -9.685 13.477 39.135 1.00 86.81 706 GLY A N 1
ATOM 4559 C CA . GLY A 1 706 ? -11.056 13.642 38.678 1.00 86.81 706 GLY A CA 1
ATOM 4560 C C . GLY A 1 706 ? -11.964 12.413 38.758 1.00 86.81 706 GLY A C 1
ATOM 4561 O O . GLY A 1 706 ? -11.542 11.260 38.648 1.00 86.81 706 GLY A O 1
ATOM 4562 N N . SER A 1 707 ? -13.271 12.678 38.862 1.00 85.38 707 SER A N 1
ATOM 4563 C CA . SER A 1 707 ? -14.299 11.670 39.176 1.00 85.38 707 SER A CA 1
ATOM 4564 C C . SER A 1 707 ? -14.221 10.358 38.362 1.00 85.38 707 SER A C 1
ATOM 4566 O O . SER A 1 707 ? -14.425 10.302 37.140 1.00 85.38 707 SER A O 1
ATOM 4568 N N . VAL A 1 708 ? -13.996 9.246 39.070 1.00 88.06 708 VAL A N 1
ATOM 4569 C CA . VAL A 1 708 ? -13.758 7.918 38.481 1.00 88.06 708 VAL A CA 1
ATOM 4570 C C . VAL A 1 708 ? -15.037 7.072 38.471 1.00 88.06 708 VAL A C 1
ATOM 4572 O O . VAL A 1 708 ? -15.746 6.946 39.467 1.00 88.06 708 VAL A O 1
ATOM 4575 N N . ARG A 1 709 ? -15.369 6.424 37.346 1.00 91.06 709 ARG A N 1
ATOM 4576 C CA . ARG A 1 709 ? -16.645 5.704 37.149 1.00 91.06 709 ARG A CA 1
ATOM 4577 C C . ARG A 1 709 ? -16.465 4.348 36.462 1.00 91.06 709 ARG A C 1
ATOM 4579 O O . ARG A 1 709 ? -16.699 4.204 35.260 1.00 91.06 709 ARG A O 1
ATOM 4586 N N . VAL A 1 710 ? -16.104 3.334 37.249 1.00 90.50 710 VAL A N 1
ATOM 4587 C CA . VAL A 1 710 ? -15.910 1.941 36.803 1.00 90.50 710 VAL A CA 1
ATOM 4588 C C . VAL A 1 710 ? -17.246 1.182 36.728 1.00 90.50 710 VAL A C 1
ATOM 4590 O O . VAL A 1 710 ? -18.006 1.127 37.693 1.00 90.50 710 VAL A O 1
ATOM 4593 N N . ARG A 1 711 ? -17.552 0.543 35.594 1.00 92.94 711 ARG A N 1
ATOM 4594 C CA . ARG A 1 711 ? -18.767 -0.263 35.364 1.00 92.94 711 ARG A CA 1
ATOM 4595 C C . ARG A 1 711 ? -18.427 -1.598 34.703 1.00 92.94 711 ARG A C 1
ATOM 4597 O O . ARG A 1 711 ? -18.513 -1.724 33.481 1.00 92.94 711 ARG A O 1
ATOM 4604 N N . VAL A 1 712 ? -18.130 -2.603 35.520 1.00 89.19 712 VAL A N 1
ATOM 4605 C CA . VAL A 1 712 ? -17.947 -3.992 35.076 1.00 89.19 712 VAL A CA 1
ATOM 4606 C C . VAL A 1 712 ? -19.305 -4.689 34.963 1.00 89.19 712 VAL A C 1
ATOM 4608 O O . VAL A 1 712 ? -20.126 -4.649 35.881 1.00 89.19 712 VAL A O 1
ATOM 4611 N N . ARG A 1 713 ? -19.557 -5.348 33.833 1.00 91.94 713 ARG A N 1
ATOM 4612 C CA . ARG A 1 713 ? -20.542 -6.432 33.710 1.00 91.94 713 ARG A CA 1
ATOM 4613 C C . ARG A 1 713 ? -19.790 -7.666 33.243 1.00 91.94 713 ARG A C 1
ATOM 4615 O O . ARG A 1 713 ? -19.120 -7.560 32.225 1.00 91.94 713 ARG A O 1
ATOM 4622 N N . ALA A 1 714 ? -19.969 -8.813 33.882 1.00 85.00 714 ALA A N 1
ATOM 4623 C CA . ALA A 1 714 ? -19.556 -10.056 33.251 1.00 85.00 714 ALA A CA 1
ATOM 4624 C C . ALA A 1 714 ? -20.363 -11.279 33.694 1.00 85.00 714 ALA A C 1
ATOM 4626 O O . ALA A 1 714 ? -20.874 -11.323 34.819 1.00 85.00 714 ALA A O 1
ATOM 4627 N N . VAL A 1 715 ? -20.454 -12.246 32.786 1.00 86.56 715 VAL A N 1
ATOM 4628 C CA . VAL A 1 715 ? -21.099 -13.555 32.950 1.00 86.56 715 VAL A CA 1
ATOM 4629 C C . VAL A 1 715 ? -20.000 -14.608 32.817 1.00 86.56 715 VAL A C 1
ATOM 4631 O O . VAL A 1 715 ? -19.215 -14.488 31.879 1.00 86.56 715 VAL A O 1
ATOM 4634 N N . CYS A 1 716 ? -19.882 -15.573 33.733 1.00 82.88 716 CYS A N 1
ATOM 4635 C CA . CYS A 1 716 ? -18.983 -16.708 33.491 1.00 82.88 716 CYS A CA 1
ATOM 4636 C C . CYS A 1 716 ? -19.376 -18.018 34.175 1.00 82.88 716 CYS A C 1
ATOM 4638 O O . CYS A 1 716 ? -20.030 -17.965 35.200 1.00 82.88 716 CYS A O 1
ATOM 4640 N N . GLY A 1 717 ? -18.965 -19.177 33.663 1.00 80.25 717 GLY A N 1
ATOM 4641 C CA . GLY A 1 717 ? -19.124 -20.450 34.380 1.00 80.25 717 GLY A CA 1
ATOM 4642 C C . GLY A 1 717 ? -18.363 -20.413 35.708 1.00 80.25 717 GLY A C 1
ATOM 4643 O O . GLY A 1 717 ? -18.972 -20.330 36.773 1.00 80.25 717 GLY A O 1
ATOM 4644 N N . CYS A 1 718 ? -17.036 -20.316 35.636 1.00 77.31 718 CYS A N 1
ATOM 4645 C CA . CYS A 1 718 ? -16.147 -20.208 36.797 1.00 77.31 718 CYS A CA 1
ATOM 4646 C C . CYS A 1 718 ? -15.317 -18.911 36.750 1.00 77.31 718 CYS A C 1
ATOM 4648 O O . CYS A 1 718 ? -14.871 -18.501 35.676 1.00 77.31 718 CYS A O 1
ATOM 4650 N N . GLY A 1 719 ? -15.086 -18.216 37.874 1.00 78.19 719 GLY A N 1
ATOM 4651 C CA . GLY A 1 719 ? -14.206 -17.034 37.834 1.00 78.19 719 GLY A CA 1
ATOM 4652 C C . GLY A 1 719 ? -14.056 -16.158 39.080 1.00 78.19 719 GLY A C 1
ATOM 4653 O O . GLY A 1 719 ? -14.958 -16.027 39.905 1.00 78.19 719 GLY A O 1
ATOM 4654 N N . SER A 1 720 ? -12.919 -15.455 39.175 1.00 80.69 720 SER A N 1
ATOM 4655 C CA . SER A 1 720 ? -12.665 -14.432 40.204 1.00 80.69 720 SER A CA 1
ATOM 4656 C C . SER A 1 720 ? -12.588 -13.021 39.612 1.00 80.69 720 SER A C 1
ATOM 4658 O O . SER A 1 720 ? -12.113 -12.818 38.497 1.00 80.69 720 SER A O 1
ATOM 4660 N N . ARG A 1 721 ? -13.063 -11.992 40.317 1.00 82.69 721 ARG A N 1
ATOM 4661 C CA . ARG A 1 721 ? -13.017 -10.604 39.827 1.00 82.69 721 ARG A CA 1
ATOM 4662 C C . ARG A 1 721 ? -12.568 -9.637 40.903 1.00 82.69 721 ARG A C 1
ATOM 4664 O O . ARG A 1 721 ? -12.911 -9.801 42.069 1.00 82.69 721 ARG A O 1
ATOM 4671 N N . GLN A 1 722 ? -11.812 -8.625 40.498 1.00 87.19 722 GLN A N 1
ATOM 4672 C CA . GLN A 1 722 ? -11.230 -7.616 41.377 1.00 87.19 722 GLN A CA 1
ATOM 4673 C C . GLN A 1 722 ? -11.446 -6.236 40.750 1.00 87.19 722 GLN A C 1
ATOM 4675 O O . GLN A 1 722 ? -10.743 -5.850 39.822 1.00 87.19 722 GLN A O 1
ATOM 4680 N N . CYS A 1 723 ? -12.444 -5.494 41.226 1.00 83.81 723 CYS A N 1
ATOM 4681 C CA . CYS A 1 723 ? -12.613 -4.083 40.867 1.00 83.81 723 CYS A CA 1
ATOM 4682 C C . CYS A 1 723 ? -11.872 -3.228 41.898 1.00 83.81 723 CYS A C 1
ATOM 4684 O O . CYS A 1 723 ? -12.242 -3.277 43.064 1.00 83.81 723 CYS A O 1
ATOM 4686 N N . ALA A 1 724 ? -10.873 -2.454 41.491 1.00 84.94 724 ALA A N 1
ATOM 4687 C CA . ALA A 1 724 ? -10.162 -1.492 42.329 1.00 84.94 724 ALA A CA 1
ATOM 4688 C C . ALA A 1 724 ? -10.358 -0.067 41.788 1.00 84.94 724 ALA A C 1
ATOM 4690 O O . ALA A 1 724 ? -10.647 0.128 40.604 1.00 84.94 724 ALA A O 1
ATOM 4691 N N . GLY A 1 725 ? -10.156 0.939 42.633 1.00 83.56 725 GLY A N 1
ATOM 4692 C CA . GLY A 1 725 ? -10.000 2.310 42.167 1.00 83.56 725 GLY A CA 1
ATOM 4693 C C . GLY A 1 725 ? -9.615 3.290 43.265 1.00 83.56 725 GLY A C 1
ATOM 4694 O O . GLY A 1 725 ? -9.806 3.003 44.445 1.00 83.56 725 GLY A O 1
ATOM 4695 N N . ALA A 1 726 ? -9.112 4.441 42.841 1.00 84.38 726 ALA A N 1
ATOM 4696 C CA . ALA A 1 726 ? -8.825 5.620 43.648 1.00 84.38 726 ALA A CA 1
ATOM 4697 C C . ALA A 1 726 ? -9.326 6.859 42.884 1.00 84.38 726 ALA A C 1
ATOM 4699 O O . ALA A 1 726 ? -9.365 6.835 41.653 1.00 84.38 726 ALA A O 1
ATOM 4700 N N . GLY A 1 727 ? -9.741 7.913 43.582 1.00 82.69 727 GLY A N 1
ATOM 4701 C CA . GLY A 1 727 ? -10.194 9.164 42.964 1.00 82.69 727 GLY A CA 1
ATOM 4702 C C . GLY A 1 727 ? -10.404 10.249 44.012 1.00 82.69 727 GLY A C 1
ATOM 4703 O O . GLY A 1 727 ? -11.045 9.947 45.015 1.00 82.69 727 GLY A O 1
ATOM 4704 N N . ALA A 1 728 ? -9.914 11.469 43.797 1.00 82.75 728 ALA A N 1
ATOM 4705 C CA . ALA A 1 728 ? -10.209 12.602 44.675 1.00 82.75 728 ALA A CA 1
ATOM 4706 C C . ALA A 1 728 ? -11.712 12.935 44.589 1.00 82.75 728 ALA A C 1
ATOM 4708 O O . ALA A 1 728 ? -12.465 12.491 45.459 1.00 82.75 728 ALA A O 1
ATOM 4709 N N . ASP A 1 729 ? -12.164 13.482 43.451 1.00 79.19 729 ASP A N 1
ATOM 4710 C CA . ASP A 1 729 ? -13.516 14.015 43.175 1.00 79.19 729 ASP A CA 1
ATOM 4711 C C . ASP A 1 729 ? -14.656 12.955 43.122 1.00 79.19 729 ASP A C 1
ATOM 4713 O O . ASP A 1 729 ? -15.698 13.114 42.468 1.00 79.19 729 ASP A O 1
ATOM 4717 N N . GLY A 1 730 ? -14.468 11.797 43.752 1.00 81.06 730 GLY A N 1
ATOM 4718 C CA . GLY A 1 730 ? -15.496 10.790 43.982 1.00 81.06 730 GLY A CA 1
ATOM 4719 C C . GLY A 1 730 ? -15.484 9.602 43.012 1.00 81.06 730 GLY A C 1
ATOM 4720 O O . GLY A 1 730 ? -15.665 9.706 41.794 1.00 81.06 730 GLY A O 1
ATOM 4721 N N . LEU A 1 731 ? -15.380 8.405 43.593 1.00 86.38 731 LEU A N 1
ATOM 4722 C CA . LEU A 1 731 ? -15.278 7.123 42.893 1.00 86.38 731 LEU A CA 1
ATOM 4723 C C . LEU A 1 731 ? -16.627 6.371 42.857 1.00 86.38 731 LEU A C 1
ATOM 4725 O O . LEU A 1 731 ? -17.189 5.987 43.880 1.00 86.38 731 LEU A O 1
ATOM 4729 N N . ARG A 1 732 ? -17.161 6.072 41.665 1.00 90.38 732 ARG A N 1
ATOM 4730 C CA . ARG A 1 732 ? -18.451 5.376 41.453 1.00 90.38 732 ARG A CA 1
ATOM 4731 C C . ARG A 1 732 ? -18.288 4.007 40.772 1.00 90.38 732 ARG A C 1
ATOM 4733 O O . ARG A 1 732 ? -18.541 3.870 39.571 1.00 90.38 732 ARG A O 1
ATOM 4740 N N . VAL A 1 733 ? -17.941 2.973 41.547 1.00 89.38 733 VAL A N 1
ATOM 4741 C CA . VAL A 1 733 ? -17.810 1.572 41.082 1.00 89.38 733 VAL A CA 1
ATOM 4742 C C . VAL A 1 733 ? -19.174 0.868 40.982 1.00 89.38 733 VAL A C 1
ATOM 4744 O O . VAL A 1 733 ? -19.965 0.860 41.923 1.00 89.38 733 VAL A O 1
ATOM 4747 N N . ARG A 1 734 ? -19.463 0.196 39.861 1.00 92.12 734 ARG A N 1
ATOM 4748 C CA . ARG A 1 734 ? -20.688 -0.602 39.644 1.00 92.12 7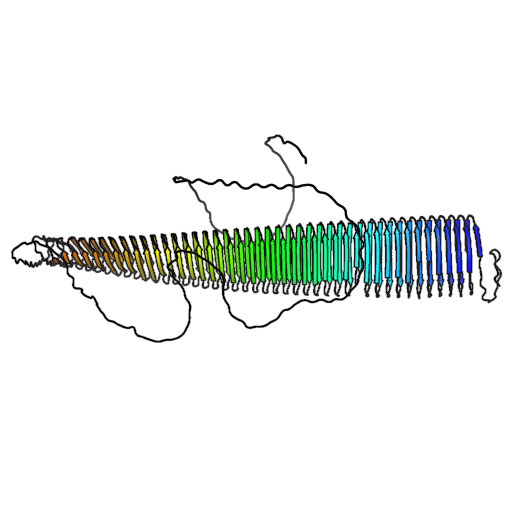34 ARG A CA 1
ATOM 4749 C C . ARG A 1 734 ? -20.374 -1.945 38.983 1.00 92.12 734 ARG A C 1
ATOM 4751 O O . ARG A 1 734 ? -20.526 -2.082 37.767 1.00 92.12 734 ARG A O 1
ATOM 4758 N N . ALA A 1 735 ? -20.003 -2.933 39.792 1.00 88.12 735 ALA A N 1
ATOM 4759 C CA . ALA A 1 735 ? -19.834 -4.316 39.357 1.00 88.12 735 ALA A CA 1
ATOM 4760 C C . ALA A 1 735 ? -21.186 -5.044 39.194 1.00 88.12 735 ALA A C 1
ATOM 4762 O O . ALA A 1 735 ? -22.120 -4.868 39.984 1.00 88.12 735 ALA A O 1
ATOM 4763 N N . ARG A 1 736 ? -21.290 -5.892 38.169 1.00 90.88 736 ARG A N 1
ATOM 4764 C CA . ARG A 1 736 ? -22.305 -6.943 38.028 1.00 90.88 736 ARG A CA 1
ATOM 4765 C C . ARG A 1 736 ? -21.616 -8.250 37.643 1.00 90.88 736 ARG A C 1
ATOM 4767 O O . ARG A 1 736 ? -21.033 -8.314 36.561 1.00 90.88 736 ARG A O 1
ATOM 4774 N N . ALA A 1 737 ? -21.743 -9.260 38.490 1.00 84.50 737 ALA A N 1
ATOM 4775 C CA . ALA A 1 737 ? -21.395 -10.638 38.201 1.00 84.50 737 ALA A CA 1
ATOM 4776 C C . ALA A 1 737 ? -22.650 -11.512 38.127 1.00 84.50 737 ALA A C 1
ATOM 4778 O O . ALA A 1 737 ? -23.584 -11.326 38.908 1.00 84.50 737 ALA A O 1
ATOM 4779 N N . VAL A 1 738 ? -22.634 -12.432 37.170 1.00 85.56 738 VAL A N 1
ATOM 4780 C CA . VAL A 1 738 ? -23.414 -13.671 37.151 1.00 85.56 738 VAL A CA 1
ATOM 4781 C C . VAL A 1 738 ? -22.377 -14.772 36.937 1.00 85.56 738 VAL A C 1
ATOM 4783 O O . VAL A 1 738 ? -21.544 -14.605 36.037 1.00 85.56 738 VAL A O 1
ATOM 4786 N N . CYS A 1 739 ? -22.349 -15.817 37.762 1.00 81.06 739 CYS A N 1
ATOM 4787 C CA . CYS A 1 739 ? -21.471 -16.960 37.517 1.00 81.06 739 CYS A CA 1
ATOM 4788 C C . CYS A 1 739 ? -21.912 -18.268 38.171 1.00 81.06 739 CYS A C 1
ATOM 4790 O O . CYS A 1 739 ? -22.584 -18.213 39.182 1.00 81.06 739 CYS A O 1
ATOM 4792 N N . GLY A 1 740 ? -21.524 -19.430 37.648 1.00 79.94 740 GLY A N 1
ATOM 4793 C CA . GLY A 1 740 ? -21.740 -20.706 38.345 1.00 79.94 740 GLY A CA 1
ATOM 4794 C C . GLY A 1 740 ? -20.977 -20.720 39.672 1.00 79.94 740 GLY A C 1
ATOM 4795 O O . GLY A 1 740 ? -21.576 -20.645 40.744 1.00 79.94 740 GLY A O 1
ATOM 4796 N N . CYS A 1 741 ? -19.650 -20.655 39.585 1.00 76.06 741 CYS A N 1
ATOM 4797 C CA . CYS A 1 741 ? -18.736 -20.664 40.727 1.00 76.06 741 CYS A CA 1
ATOM 4798 C C . CYS A 1 741 ? -17.874 -19.389 40.701 1.00 76.06 741 CYS A C 1
ATOM 4800 O O . CYS A 1 741 ? -17.186 -19.136 39.708 1.00 76.06 741 CYS A O 1
ATOM 4802 N N . GLY A 1 742 ? -17.865 -18.541 41.740 1.00 74.56 742 GLY A N 1
ATOM 4803 C CA . GLY A 1 742 ? -16.983 -17.366 41.661 1.00 74.56 742 GLY A CA 1
ATOM 4804 C C . GLY A 1 742 ? -16.877 -16.372 42.813 1.00 74.56 742 GLY A C 1
ATOM 4805 O O . GLY A 1 742 ? -17.762 -16.197 43.646 1.00 74.56 742 GLY A O 1
ATOM 4806 N N . CYS A 1 743 ? -15.761 -15.641 42.810 1.00 76.06 743 CYS A N 1
ATOM 4807 C CA . CYS A 1 743 ? -15.368 -14.712 43.872 1.00 76.06 743 CYS A CA 1
ATOM 4808 C C . CYS A 1 743 ? -15.300 -13.267 43.359 1.00 76.06 743 CYS A C 1
ATOM 4810 O O . CYS A 1 743 ? -14.506 -12.952 42.477 1.00 76.06 743 CYS A O 1
ATOM 4812 N N . GLY A 1 744 ? -16.097 -12.357 43.919 1.00 78.50 744 GLY A N 1
ATOM 4813 C CA . GLY A 1 744 ? -16.139 -10.948 43.517 1.00 78.50 744 GLY A CA 1
ATOM 4814 C C . GLY A 1 744 ? -15.581 -10.015 44.587 1.00 78.50 744 GLY A C 1
ATOM 4815 O O . GLY A 1 744 ? -16.310 -9.656 45.508 1.00 78.50 744 GLY A O 1
ATOM 4816 N N . ARG A 1 745 ? -14.328 -9.567 44.440 1.00 86.56 745 ARG A N 1
ATOM 4817 C CA . ARG A 1 745 ? -13.716 -8.496 45.244 1.00 86.56 745 ARG A CA 1
ATOM 4818 C C . ARG A 1 745 ? -13.994 -7.129 44.602 1.00 86.56 745 ARG A C 1
ATOM 4820 O O . ARG A 1 745 ? -13.851 -6.939 43.394 1.00 86.56 745 ARG A O 1
ATOM 4827 N N . SER A 1 746 ? -14.396 -6.154 45.406 1.00 84.62 746 SER A N 1
ATOM 4828 C CA . SER A 1 746 ? -14.445 -4.734 45.038 1.00 84.62 746 SER A CA 1
ATOM 4829 C C . SER A 1 746 ? -13.756 -3.916 46.124 1.00 84.62 746 SER A C 1
ATOM 4831 O O . SER A 1 746 ? -14.012 -4.142 47.300 1.00 84.62 746 SER A O 1
ATOM 4833 N N . VAL A 1 747 ? -12.882 -2.998 45.736 1.00 84.56 747 VAL A N 1
ATOM 4834 C CA . VAL A 1 747 ? -12.136 -2.081 46.602 1.00 84.56 747 VAL A CA 1
ATOM 4835 C C . VAL A 1 747 ? -12.253 -0.687 45.989 1.00 84.56 747 VAL A C 1
ATOM 4837 O O . VAL A 1 747 ? -12.298 -0.548 44.764 1.00 84.56 747 VAL A O 1
ATOM 4840 N N . GLY A 1 748 ? -12.317 0.344 46.820 1.00 83.62 748 GLY A N 1
ATOM 4841 C CA . GLY A 1 748 ? -12.228 1.725 46.368 1.00 83.62 748 GLY A CA 1
ATOM 4842 C C . GLY A 1 748 ? -11.674 2.619 47.465 1.00 83.62 748 GLY A C 1
ATOM 4843 O O . GLY A 1 748 ? -12.080 2.471 48.612 1.00 83.62 748 GLY A O 1
ATOM 4844 N N . ALA A 1 749 ? -10.783 3.526 47.094 1.00 84.38 749 ALA A N 1
ATOM 4845 C CA . ALA A 1 749 ? -10.362 4.670 47.890 1.00 84.38 749 ALA A CA 1
ATOM 4846 C C . ALA A 1 749 ? -10.893 5.961 47.241 1.00 84.38 749 ALA A C 1
ATOM 4848 O O . ALA A 1 749 ? -11.208 5.967 46.045 1.00 84.38 749 ALA A O 1
ATOM 4849 N N . GLY A 1 750 ? -10.974 7.055 47.990 1.00 82.31 750 GLY A N 1
ATOM 4850 C CA . GLY A 1 750 ? -11.162 8.379 47.400 1.00 82.31 750 GLY A CA 1
ATOM 4851 C C . GLY A 1 750 ? -11.520 9.465 48.400 1.00 82.31 750 GLY A C 1
ATOM 4852 O O . GLY A 1 750 ? -11.993 9.141 49.484 1.00 82.31 750 GLY A O 1
ATOM 4853 N N . ALA A 1 751 ? -11.314 10.728 48.030 1.00 82.56 751 ALA A N 1
ATOM 4854 C CA . ALA A 1 751 ? -11.611 11.853 48.910 1.00 82.56 751 ALA A CA 1
ATOM 4855 C C . ALA A 1 751 ? -13.132 12.060 49.019 1.00 82.56 751 ALA A C 1
ATOM 4857 O O . ALA A 1 751 ? -13.772 11.514 49.912 1.00 82.56 751 ALA A O 1
ATOM 4858 N N . ASP A 1 752 ? -13.770 12.722 48.059 1.00 78.00 752 ASP A N 1
ATOM 4859 C CA . ASP A 1 752 ? -15.021 13.448 48.342 1.00 78.00 752 ASP A CA 1
ATOM 4860 C C . ASP A 1 752 ? -16.293 12.580 48.337 1.00 78.00 752 ASP A C 1
ATOM 4862 O O . ASP A 1 752 ? -17.346 12.947 48.873 1.00 78.00 752 ASP A O 1
ATOM 4866 N N . GLY A 1 753 ? -16.239 11.371 47.767 1.00 80.44 753 GLY A N 1
ATOM 4867 C CA . GLY A 1 753 ? -17.393 10.472 47.841 1.00 80.44 753 GLY A CA 1
ATOM 4868 C C . GLY A 1 753 ? -17.298 9.151 47.089 1.00 80.44 753 GLY A C 1
ATOM 4869 O O . GLY A 1 753 ? -17.528 9.064 45.877 1.00 80.44 753 GLY A O 1
ATOM 4870 N N . LEU A 1 754 ? -17.110 8.068 47.839 1.00 86.19 754 LEU A N 1
ATOM 4871 C CA . LEU A 1 754 ? -17.098 6.702 47.324 1.00 86.19 754 LEU A CA 1
ATOM 4872 C C . LEU A 1 754 ? -18.523 6.126 47.190 1.00 86.19 754 LEU A C 1
ATOM 4874 O O . LEU A 1 754 ? -19.294 6.084 48.143 1.00 86.19 754 LEU A O 1
ATOM 4878 N N . ARG A 1 755 ? -18.902 5.594 46.021 1.00 89.81 755 ARG A N 1
ATOM 4879 C CA . ARG A 1 755 ? -20.184 4.885 45.802 1.00 89.81 755 ARG A CA 1
ATOM 4880 C C . ARG A 1 755 ? -19.990 3.538 45.098 1.00 89.81 755 ARG A C 1
ATOM 4882 O O . ARG A 1 755 ? -20.173 3.431 43.883 1.00 89.81 755 ARG A O 1
ATOM 4889 N N . VAL A 1 756 ? -19.690 2.491 45.871 1.00 88.56 756 VAL A N 1
ATOM 4890 C CA . VAL A 1 756 ? -19.565 1.101 45.386 1.00 88.56 756 VAL A CA 1
ATOM 4891 C C . VAL A 1 756 ? -20.937 0.423 45.300 1.00 88.56 756 VAL A C 1
ATOM 4893 O O . VAL A 1 756 ? -21.691 0.378 46.270 1.00 88.56 756 VAL A O 1
ATOM 4896 N N . ARG A 1 757 ? -21.281 -0.166 44.149 1.00 91.50 757 ARG A N 1
ATOM 4897 C CA . ARG A 1 757 ? -22.534 -0.916 43.939 1.00 91.50 757 ARG A CA 1
ATOM 4898 C C . ARG A 1 757 ? -22.294 -2.257 43.246 1.00 91.50 757 ARG A C 1
ATOM 4900 O O . ARG A 1 757 ? -22.523 -2.376 42.039 1.00 91.50 757 ARG A O 1
ATOM 4907 N N . ALA A 1 758 ? -21.896 -3.262 44.019 1.00 87.50 758 ALA A N 1
ATOM 4908 C CA . ALA A 1 758 ? -21.798 -4.641 43.555 1.00 87.50 758 ALA A CA 1
ATOM 4909 C C . ALA A 1 758 ? -23.185 -5.300 43.405 1.00 87.50 758 ALA A C 1
ATOM 4911 O O . ALA A 1 758 ? -24.094 -5.101 44.219 1.00 87.50 758 ALA A O 1
ATOM 4912 N N . ARG A 1 759 ? -23.346 -6.119 42.363 1.00 89.94 759 ARG A N 1
ATOM 4913 C CA . ARG A 1 759 ? -24.320 -7.218 42.332 1.00 89.94 759 ARG A CA 1
ATOM 4914 C C . ARG A 1 759 ? -23.597 -8.506 41.944 1.00 89.94 759 ARG A C 1
ATOM 4916 O O . ARG A 1 759 ? -22.908 -8.481 40.928 1.00 89.94 759 ARG A O 1
ATOM 4923 N N . ALA A 1 760 ? -23.804 -9.583 42.685 1.00 83.81 760 ALA A N 1
ATOM 4924 C CA . ALA A 1 760 ? -23.429 -10.943 42.317 1.00 83.81 760 ALA A CA 1
ATOM 4925 C C . ALA A 1 760 ? -24.689 -11.822 42.275 1.00 83.81 760 ALA A C 1
ATOM 4927 O O . ALA A 1 760 ? -25.629 -11.583 43.037 1.00 83.81 760 ALA A O 1
ATOM 4928 N N . VAL A 1 761 ? -24.693 -12.795 41.370 1.00 84.81 761 VAL A N 1
ATOM 4929 C CA . VAL A 1 761 ? -25.638 -13.915 41.297 1.00 84.81 761 VAL A CA 1
ATOM 4930 C C . VAL A 1 761 ? -24.784 -15.147 41.011 1.00 84.81 761 VAL A C 1
ATOM 4932 O O . VAL A 1 761 ? -24.035 -15.097 40.033 1.00 84.81 761 VAL A O 1
ATOM 4935 N N . CYS A 1 762 ? -24.833 -16.193 41.836 1.00 80.00 762 CYS A N 1
ATOM 4936 C CA . CYS A 1 762 ? -24.084 -17.417 41.559 1.00 80.00 762 CYS A CA 1
ATOM 4937 C C . CYS A 1 762 ? -24.668 -18.724 42.112 1.00 80.00 762 CYS A C 1
ATOM 4939 O O . CYS A 1 762 ? -25.584 -18.701 42.923 1.00 80.00 762 CYS A O 1
ATOM 4941 N N . GLY A 1 763 ? -24.139 -19.864 41.663 1.00 78.88 763 GLY A N 1
ATOM 4942 C CA . GLY A 1 763 ? -24.356 -21.163 42.306 1.00 78.88 763 GLY A CA 1
ATOM 4943 C C . GLY A 1 763 ? -23.593 -21.222 43.629 1.00 78.88 763 GLY A C 1
ATOM 4944 O O . GLY A 1 763 ? -24.196 -21.285 44.695 1.00 78.88 763 GLY A O 1
ATOM 4945 N N . CYS A 1 764 ? -22.274 -21.044 43.591 1.00 74.94 764 CYS A N 1
ATOM 4946 C CA . CYS A 1 764 ? -21.450 -20.878 44.789 1.00 74.94 764 CYS A CA 1
ATOM 4947 C C . CYS A 1 764 ? -20.480 -19.688 44.655 1.00 74.94 764 CYS A C 1
ATOM 4949 O O . CYS A 1 764 ? -20.019 -19.357 43.558 1.00 74.94 764 CYS A O 1
ATOM 4951 N N . GLY A 1 765 ? -20.193 -18.958 45.742 1.00 72.75 765 GLY A N 1
ATOM 4952 C CA . GLY A 1 765 ? -19.266 -17.825 45.630 1.00 72.75 765 GLY A CA 1
ATOM 4953 C C . GLY A 1 765 ? -19.091 -16.864 46.804 1.00 72.75 765 GLY A C 1
ATOM 4954 O O . GLY A 1 765 ? -19.913 -16.760 47.712 1.00 72.75 765 GLY A O 1
ATOM 4955 N N . CYS A 1 766 ? -18.006 -16.087 46.738 1.00 73.94 766 CYS A N 1
ATOM 4956 C CA . CYS A 1 766 ? -17.576 -15.173 47.800 1.00 73.94 766 CYS A CA 1
ATOM 4957 C C . CYS A 1 766 ? -17.547 -13.712 47.320 1.00 73.94 766 CYS A C 1
ATOM 4959 O O . CYS A 1 766 ? -16.716 -13.321 46.498 1.00 73.94 766 CYS A O 1
ATOM 4961 N N . GLY A 1 767 ? -18.436 -12.868 47.844 1.00 76.38 767 GLY A N 1
ATOM 4962 C CA . GLY A 1 767 ? -18.485 -11.436 47.550 1.00 76.38 767 GLY A CA 1
ATOM 4963 C C . GLY A 1 767 ? -17.776 -10.614 48.624 1.00 76.38 767 GLY A C 1
ATOM 4964 O O . GLY A 1 767 ? -18.346 -10.409 49.690 1.00 76.38 767 GLY A O 1
ATOM 4965 N N . ARG A 1 768 ? -16.576 -10.091 48.338 1.00 85.62 768 ARG A N 1
ATOM 4966 C CA . ARG A 1 768 ? -15.847 -9.163 49.225 1.00 85.62 768 ARG A CA 1
ATOM 4967 C C . ARG A 1 768 ? -15.987 -7.720 48.713 1.00 85.62 768 ARG A C 1
ATOM 4969 O O . ARG A 1 768 ? -15.783 -7.457 47.531 1.00 85.62 768 ARG A O 1
ATOM 4976 N N . SER A 1 769 ? -16.345 -6.754 49.552 1.00 83.75 769 SER A N 1
ATOM 4977 C CA . SER A 1 769 ? -16.476 -5.339 49.155 1.00 83.75 769 SER A CA 1
ATOM 4978 C C . SER A 1 769 ? -15.939 -4.400 50.230 1.00 83.75 769 SER A C 1
ATOM 4980 O O . SER A 1 769 ? -16.589 -4.226 51.253 1.00 83.75 769 SER A O 1
ATOM 4982 N N . ALA A 1 770 ? -14.785 -3.787 49.978 1.00 83.81 770 ALA A N 1
ATOM 4983 C CA . ALA A 1 770 ? -14.150 -2.790 50.834 1.00 83.81 770 ALA A CA 1
ATOM 4984 C C . ALA A 1 770 ? -14.296 -1.375 50.249 1.00 83.81 770 ALA A C 1
ATOM 4986 O O . ALA A 1 770 ? -14.400 -1.199 49.030 1.00 83.81 770 ALA A O 1
ATOM 4987 N N . GLY A 1 771 ? -14.263 -0.370 51.118 1.00 82.19 771 GLY A N 1
ATOM 4988 C CA . GLY A 1 771 ? -14.170 1.038 50.750 1.00 82.19 771 GLY A CA 1
ATOM 4989 C C . GLY A 1 771 ? -13.424 1.836 51.815 1.00 82.19 771 GLY A C 1
ATOM 4990 O O . GLY A 1 771 ? -13.597 1.551 52.995 1.00 82.19 771 GLY A O 1
ATOM 4991 N N . ALA A 1 772 ? -12.625 2.807 51.392 1.00 83.69 772 ALA A N 1
ATOM 4992 C CA . ALA A 1 772 ? -11.947 3.792 52.230 1.00 83.69 772 ALA A CA 1
ATOM 4993 C C . ALA A 1 772 ? -12.167 5.197 51.638 1.00 83.69 772 ALA A C 1
ATOM 4995 O O . ALA A 1 772 ? -12.403 5.318 50.430 1.00 83.69 772 ALA A O 1
ATOM 4996 N N . GLY A 1 773 ? -12.085 6.249 52.450 1.00 83.00 773 GLY A N 1
ATOM 4997 C CA . GLY A 1 773 ? -12.132 7.630 51.961 1.00 83.00 773 GLY A CA 1
ATOM 4998 C C . GLY A 1 773 ? -12.442 8.664 53.036 1.00 83.00 773 GLY A C 1
ATOM 4999 O O . GLY A 1 773 ? -13.067 8.325 54.034 1.00 83.00 773 GLY A O 1
ATOM 5000 N N . SER A 1 774 ? -12.032 9.916 52.842 1.00 80.88 774 SER A N 1
ATOM 5001 C CA . SER A 1 774 ? -12.312 10.996 53.801 1.00 80.88 774 SER A CA 1
ATOM 5002 C C . SER A 1 774 ? -13.763 11.492 53.737 1.00 80.88 774 SER A C 1
ATOM 5004 O O . SER A 1 774 ? -14.342 11.848 54.753 1.00 80.88 774 SER A O 1
ATOM 5006 N N . GLY A 1 775 ? -14.398 11.462 52.566 1.00 85.44 775 GLY A N 1
ATOM 5007 C CA . GLY A 1 775 ? -15.782 11.888 52.342 1.00 85.44 775 GLY A CA 1
ATOM 5008 C C . GLY A 1 775 ? -16.828 10.771 52.471 1.00 85.44 775 GLY A C 1
ATOM 5009 O O . GLY A 1 775 ? -16.630 9.734 53.101 1.00 85.44 775 GLY A O 1
ATOM 5010 N N . SER A 1 776 ? -18.009 10.963 51.867 1.00 83.94 776 SER A N 1
ATOM 5011 C CA . SER A 1 776 ? -19.163 10.076 52.127 1.00 83.94 776 SER A CA 1
ATOM 5012 C C . SER A 1 776 ? -19.104 8.714 51.399 1.00 83.94 776 SER A C 1
ATOM 5014 O O . SER A 1 776 ? -19.270 8.614 50.177 1.00 83.94 776 SER A O 1
ATOM 5016 N N . VAL A 1 777 ? -18.952 7.618 52.156 1.00 86.19 777 VAL A N 1
ATOM 5017 C CA . VAL A 1 777 ? -18.745 6.252 51.629 1.00 86.19 777 VAL A CA 1
ATOM 5018 C C . VAL A 1 777 ? -20.054 5.447 51.553 1.00 86.19 777 VAL A C 1
ATOM 5020 O O . VAL A 1 777 ? -20.508 4.853 52.524 1.00 86.19 777 VAL A O 1
ATOM 5023 N N . ARG A 1 778 ? -20.688 5.341 50.377 1.00 88.94 778 ARG A N 1
ATOM 5024 C CA . ARG A 1 778 ? -21.963 4.611 50.168 1.00 88.94 778 ARG A CA 1
ATOM 5025 C C . ARG A 1 778 ? -21.778 3.254 49.467 1.00 88.94 778 ARG A C 1
ATOM 5027 O O . ARG A 1 778 ? -21.958 3.147 48.249 1.00 88.94 778 ARG A O 1
ATOM 5034 N N . VAL A 1 779 ? -21.503 2.193 50.231 1.00 88.06 779 VAL A N 1
ATOM 5035 C CA . VAL A 1 779 ? -21.379 0.803 49.735 1.00 88.06 779 VAL A CA 1
ATOM 5036 C C . VAL A 1 779 ? -22.748 0.105 49.656 1.00 88.06 779 VAL A C 1
ATOM 5038 O O . VAL A 1 779 ? -23.503 0.062 50.625 1.00 88.06 779 VAL A O 1
ATOM 5041 N N . ARG A 1 780 ? -23.098 -0.498 48.511 1.00 90.81 780 ARG A N 1
ATOM 5042 C CA . ARG A 1 780 ? -24.364 -1.235 48.313 1.00 90.81 780 ARG A CA 1
ATOM 5043 C C . ARG A 1 780 ? -24.166 -2.560 47.579 1.00 90.81 780 ARG A C 1
ATOM 5045 O O . ARG A 1 780 ? -24.239 -2.602 46.348 1.00 90.81 780 ARG A O 1
ATOM 5052 N N . VAL A 1 781 ? -24.022 -3.639 48.341 1.00 86.69 781 VAL A N 1
ATOM 5053 C CA . VAL A 1 781 ? -23.909 -5.015 47.834 1.00 86.69 781 VAL A CA 1
ATOM 5054 C C . VAL A 1 781 ? -25.293 -5.659 47.677 1.00 86.69 781 VAL A C 1
ATOM 5056 O O . VAL A 1 781 ? -26.201 -5.453 48.488 1.00 86.69 781 VAL A O 1
ATOM 5059 N N . ARG A 1 782 ? -25.469 -6.446 46.612 1.00 89.56 782 ARG A N 1
ATOM 5060 C CA . ARG A 1 782 ? -26.491 -7.498 46.518 1.00 89.56 782 ARG A CA 1
ATOM 5061 C C . ARG A 1 782 ? -25.812 -8.795 46.084 1.00 89.56 782 ARG A C 1
ATOM 5063 O O . ARG A 1 782 ? -25.268 -8.801 44.986 1.00 89.56 782 ARG A O 1
ATOM 5070 N N . ALA A 1 783 ? -25.877 -9.846 46.885 1.00 83.25 783 ALA A N 1
ATOM 5071 C CA . ALA A 1 783 ? -25.556 -11.204 46.460 1.00 83.25 783 ALA A CA 1
ATOM 5072 C C . ALA A 1 783 ? -26.840 -12.042 46.417 1.00 83.25 783 ALA A C 1
ATOM 5074 O O . ALA A 1 783 ? -27.747 -11.825 47.224 1.00 83.25 783 ALA A O 1
ATOM 5075 N N . VAL A 1 784 ? -26.897 -12.961 45.462 1.00 84.44 784 VAL A N 1
ATOM 5076 C CA . VAL A 1 784 ? -27.802 -14.112 45.432 1.00 84.44 784 VAL A CA 1
ATOM 5077 C C . VAL A 1 784 ? -26.891 -15.305 45.163 1.00 84.44 784 VAL A C 1
ATOM 5079 O O . VAL A 1 784 ? -26.168 -15.255 44.171 1.00 84.44 784 VAL A O 1
ATOM 5082 N N . CYS A 1 785 ? -26.824 -16.299 46.041 1.00 79.81 785 CYS A N 1
ATOM 5083 C CA . CYS A 1 785 ? -25.926 -17.443 45.857 1.00 79.81 785 CYS A CA 1
ATOM 5084 C C . CYS A 1 785 ? -26.499 -18.735 46.440 1.00 79.81 785 CYS A C 1
ATOM 5086 O O . CYS A 1 785 ? -27.042 -18.683 47.526 1.00 79.81 785 CYS A O 1
ATOM 5088 N N . GLY A 1 786 ? -26.365 -19.892 45.792 1.00 78.62 786 GLY A N 1
ATOM 5089 C CA . GLY A 1 786 ? -26.703 -21.177 46.430 1.00 78.62 786 GLY A CA 1
ATOM 5090 C C . GLY A 1 786 ? -25.909 -21.367 47.728 1.00 78.62 786 GLY A C 1
ATOM 5091 O O . GLY A 1 786 ? -26.491 -21.414 48.808 1.00 78.62 786 GLY A O 1
ATOM 5092 N N . CYS A 1 787 ? -24.579 -21.294 47.641 1.00 73.00 787 CYS A N 1
ATOM 5093 C CA . CYS A 1 787 ? -23.675 -21.265 48.798 1.00 73.00 787 CYS A CA 1
ATOM 5094 C C . CYS A 1 787 ? -22.759 -20.026 48.752 1.00 73.00 787 CYS A C 1
ATOM 5096 O O . CYS A 1 787 ? -22.246 -19.687 47.684 1.00 73.00 787 CYS A O 1
ATOM 5098 N N . GLY A 1 788 ? -22.496 -19.321 49.863 1.00 70.44 788 GLY A N 1
ATOM 5099 C CA . GLY A 1 788 ? -21.510 -18.230 49.787 1.00 70.44 788 GLY A CA 1
ATOM 5100 C C . GLY A 1 788 ? -21.188 -17.362 51.003 1.00 70.44 788 GLY A C 1
ATOM 5101 O O . GLY A 1 788 ? -21.897 -17.321 52.006 1.00 70.44 788 GLY A O 1
ATOM 5102 N N . LEU A 1 789 ? -20.097 -16.600 50.859 1.00 73.31 789 LEU A N 1
ATOM 5103 C CA . LEU A 1 789 ? -19.563 -15.675 51.865 1.00 73.31 789 LEU A CA 1
ATOM 5104 C C . LEU A 1 789 ? -19.671 -14.219 51.390 1.00 73.31 789 LEU A C 1
ATOM 5106 O O . LEU A 1 789 ? -19.049 -13.826 50.402 1.00 73.31 789 LEU A O 1
ATOM 5110 N N . GLY A 1 790 ? -20.438 -13.390 52.095 1.00 75.25 790 GLY A N 1
ATOM 5111 C CA . GLY A 1 790 ? -20.591 -11.963 51.807 1.00 75.25 790 GLY A CA 1
ATOM 5112 C C . GLY A 1 790 ? -19.852 -11.094 52.820 1.00 75.25 790 GLY A C 1
ATOM 5113 O O . GLY A 1 790 ? -20.426 -10.780 53.856 1.00 75.25 790 GLY A O 1
ATOM 5114 N N . GLN A 1 791 ? -18.624 -10.665 52.515 1.00 83.75 791 GLN A N 1
ATOM 5115 C CA . GLN A 1 791 ? -17.840 -9.754 53.362 1.00 83.75 791 GLN A CA 1
ATOM 5116 C C . GLN A 1 791 ? -17.946 -8.304 52.872 1.00 83.75 791 GLN A C 1
ATOM 5118 O O . GLN A 1 791 ? -17.687 -8.007 51.704 1.00 83.75 791 GLN A O 1
ATOM 5123 N N . CYS A 1 792 ? -18.285 -7.375 53.759 1.00 81.62 792 CYS A N 1
ATOM 5124 C CA . CYS A 1 792 ? -18.335 -5.941 53.477 1.00 81.62 792 CYS A CA 1
ATOM 5125 C C . CYS A 1 792 ? -17.532 -5.163 54.523 1.00 81.62 792 CYS A C 1
ATOM 5127 O O . CYS A 1 792 ? -17.728 -5.388 55.711 1.00 81.62 792 CYS A O 1
ATOM 5129 N N . ALA A 1 793 ? -16.681 -4.239 54.085 1.00 82.38 793 ALA A N 1
ATOM 5130 C CA . ALA A 1 793 ? -15.918 -3.322 54.929 1.00 82.38 793 ALA A CA 1
ATOM 5131 C C . ALA A 1 793 ? -16.078 -1.881 54.413 1.00 82.38 793 ALA A C 1
ATOM 5133 O O . ALA A 1 793 ? -16.253 -1.661 53.209 1.00 82.38 793 ALA A O 1
ATOM 5134 N N . GLY A 1 794 ? -16.012 -0.900 55.309 1.00 80.56 794 GLY A N 1
ATOM 5135 C CA . GLY A 1 794 ? -16.063 0.519 54.962 1.00 80.56 794 GLY A CA 1
ATOM 5136 C C . GLY A 1 794 ? -15.405 1.369 56.041 1.00 80.56 794 GLY A C 1
ATOM 5137 O O . GLY A 1 794 ? -15.933 1.414 57.144 1.00 80.56 794 GLY A O 1
ATOM 5138 N N . ALA A 1 795 ? -14.287 2.010 55.714 1.00 82.50 795 ALA A N 1
ATOM 5139 C CA . ALA A 1 795 ? -13.585 2.977 56.553 1.00 82.50 795 ALA A CA 1
ATOM 5140 C C . ALA A 1 795 ? -13.776 4.401 56.000 1.00 82.50 795 ALA A C 1
ATOM 5142 O O . ALA A 1 795 ? -13.914 4.563 54.783 1.00 82.50 795 ALA A O 1
ATOM 5143 N N . GLY A 1 796 ? -13.747 5.422 56.856 1.00 82.06 796 GLY A N 1
ATOM 5144 C CA . GLY A 1 796 ? -13.651 6.817 56.417 1.00 82.06 796 GLY A CA 1
ATOM 5145 C C . GLY A 1 796 ? -13.949 7.852 57.497 1.00 82.06 796 GLY A C 1
ATOM 5146 O O . GLY A 1 796 ? -14.702 7.563 58.419 1.00 82.06 796 GLY A O 1
ATOM 5147 N N . SER A 1 797 ? -13.383 9.058 57.399 1.00 81.00 797 SER A N 1
ATOM 5148 C CA . SER A 1 797 ? -13.696 10.139 58.348 1.00 81.00 797 SER A CA 1
ATOM 5149 C C . SER A 1 797 ? -15.096 10.727 58.127 1.00 81.00 797 SER A C 1
ATOM 5151 O O . SER A 1 797 ? -15.738 11.127 59.086 1.00 81.00 797 SER A O 1
ATOM 5153 N N . GLY A 1 798 ? -15.627 10.709 56.904 1.00 85.00 798 GLY A N 1
ATOM 5154 C CA . GLY A 1 798 ? -16.985 11.150 56.578 1.00 85.00 798 GLY A CA 1
ATOM 5155 C C . GLY A 1 798 ? -18.064 10.067 56.727 1.00 85.00 798 GLY A C 1
ATOM 5156 O O . GLY A 1 798 ? -17.805 8.905 57.028 1.00 85.00 798 GLY A O 1
ATOM 5157 N N . SER A 1 799 ? -19.327 10.429 56.468 1.00 83.94 799 SER A N 1
ATOM 5158 C CA . SER A 1 799 ? -20.475 9.534 56.719 1.00 83.94 799 SER A CA 1
ATOM 5159 C C . SER A 1 799 ? -20.484 8.240 55.876 1.00 83.94 799 SER A C 1
ATOM 5161 O O . SER A 1 799 ? -20.702 8.236 54.654 1.00 83.94 799 SER A O 1
ATOM 5163 N N . VAL A 1 800 ? -20.324 7.096 56.550 1.00 85.44 800 VAL A N 1
ATOM 5164 C CA . VAL A 1 800 ? -20.253 5.762 55.934 1.00 85.44 800 VAL A CA 1
ATOM 5165 C C . VAL A 1 800 ? -21.635 5.090 55.903 1.00 85.44 800 VAL A C 1
ATOM 5167 O O . VAL A 1 800 ? -22.289 4.878 56.919 1.00 85.44 800 VAL A O 1
ATOM 5170 N N . ARG A 1 801 ? -22.117 4.685 54.723 1.00 88.88 801 ARG A N 1
ATOM 5171 C CA . ARG A 1 801 ? -23.450 4.089 54.511 1.00 88.88 801 ARG A CA 1
ATOM 5172 C C . ARG A 1 801 ? -23.396 2.742 53.788 1.00 88.88 801 ARG A C 1
ATOM 5174 O O . ARG A 1 801 ? -23.606 2.665 52.572 1.00 88.88 801 ARG A O 1
ATOM 5181 N N . VAL A 1 802 ? -23.210 1.663 54.546 1.00 87.56 802 VAL A N 1
ATOM 5182 C CA . VAL A 1 802 ? -23.187 0.279 54.041 1.00 87.56 802 VAL A CA 1
ATOM 5183 C C . VAL A 1 802 ? -24.608 -0.299 53.942 1.00 87.56 802 VAL A C 1
ATOM 5185 O O . VAL A 1 802 ? -25.390 -0.263 54.890 1.00 87.56 802 VAL A O 1
ATOM 5188 N N . ARG A 1 803 ? -24.983 -0.877 52.794 1.00 90.06 803 ARG A N 1
ATOM 5189 C CA . ARG A 1 803 ? -26.282 -1.548 52.591 1.00 90.06 803 ARG A CA 1
ATOM 5190 C C . ARG A 1 803 ? -26.134 -2.875 51.855 1.00 90.06 803 ARG A C 1
ATOM 5192 O O . ARG A 1 803 ? -26.127 -2.904 50.622 1.00 90.06 803 ARG A O 1
ATOM 5199 N N . VAL A 1 804 ? -26.121 -3.965 52.612 1.00 86.00 804 VAL A N 1
ATOM 5200 C CA . VAL A 1 804 ? -25.999 -5.336 52.103 1.00 86.00 804 VAL A CA 1
ATOM 5201 C C . VAL A 1 804 ? -27.381 -5.966 51.915 1.00 86.00 804 VAL A C 1
ATOM 5203 O O . VAL A 1 804 ? -28.314 -5.722 52.686 1.00 86.00 804 VAL A O 1
ATOM 5206 N N . ARG A 1 805 ? -27.528 -6.775 50.866 1.00 89.25 805 ARG A N 1
ATOM 5207 C CA . ARG A 1 805 ? -28.531 -7.843 50.803 1.00 89.25 805 ARG A CA 1
ATOM 5208 C C . ARG A 1 805 ? -27.845 -9.130 50.353 1.00 89.25 805 ARG A C 1
ATOM 5210 O O . ARG A 1 805 ? -27.248 -9.103 49.280 1.00 89.25 805 ARG A O 1
ATOM 5217 N N . THR A 1 806 ? -27.967 -10.208 51.112 1.00 82.31 806 THR A N 1
ATOM 5218 C CA . THR A 1 806 ? -27.706 -11.572 50.636 1.00 82.31 806 THR A CA 1
ATOM 5219 C C . THR A 1 806 ? -29.030 -12.331 50.563 1.00 82.31 806 THR A C 1
ATOM 5221 O O . THR A 1 806 ? -29.966 -12.024 51.307 1.00 82.31 806 THR A O 1
ATOM 5224 N N . VAL A 1 807 ? -29.111 -13.269 49.626 1.00 84.00 807 VAL A N 1
ATOM 5225 C CA . VAL A 1 807 ? -30.134 -14.315 49.545 1.00 84.00 807 VAL A CA 1
ATOM 5226 C C . VAL A 1 807 ? -29.365 -15.593 49.227 1.00 84.00 807 VAL A C 1
ATOM 5228 O O . VAL A 1 807 ? -28.661 -15.587 48.215 1.00 84.00 807 VAL A O 1
ATOM 5231 N N . CYS A 1 808 ? -29.405 -16.622 50.072 1.00 80.00 808 CYS A N 1
ATOM 5232 C CA . CYS A 1 808 ? -28.635 -17.840 49.810 1.00 80.00 808 CYS A CA 1
ATOM 5233 C C . CYS A 1 808 ? -29.200 -19.135 50.390 1.00 80.00 808 CYS A C 1
ATOM 5235 O O . CYS A 1 808 ? -29.919 -19.092 51.370 1.00 80.00 808 CYS A O 1
ATOM 5237 N N . GLY A 1 809 ? -28.868 -20.294 49.823 1.00 78.56 809 GLY A N 1
ATOM 5238 C CA . GLY A 1 809 ? -29.160 -21.582 50.467 1.00 78.56 809 GLY A CA 1
ATOM 5239 C C . GLY A 1 809 ? -28.379 -21.695 51.776 1.00 78.56 809 GLY A C 1
ATOM 5240 O O . GLY A 1 809 ? -28.962 -21.679 52.857 1.00 78.56 809 GLY A O 1
ATOM 5241 N N . CYS A 1 810 ? -27.050 -21.645 51.680 1.00 72.56 810 CYS A N 1
ATOM 5242 C CA . CYS A 1 810 ? -26.137 -21.648 52.825 1.00 72.56 810 CYS A CA 1
ATOM 5243 C C . CYS A 1 810 ? -25.177 -20.448 52.762 1.00 72.56 810 CYS A C 1
ATOM 5245 O O . CYS A 1 810 ? -24.671 -20.106 51.690 1.00 72.56 810 CYS A O 1
ATOM 5247 N N . GLY A 1 811 ? -24.880 -19.772 53.879 1.00 70.62 811 GLY A N 1
ATOM 5248 C CA . GLY A 1 811 ? -23.836 -18.738 53.831 1.00 70.62 811 GLY A CA 1
ATOM 5249 C C . GLY A 1 811 ? -23.576 -17.884 55.067 1.00 70.62 811 GLY A C 1
ATOM 5250 O O . GLY A 1 811 ? -24.383 -17.799 55.990 1.00 70.62 811 GLY A O 1
ATOM 5251 N N . LEU A 1 812 ? -22.433 -17.189 55.048 1.00 73.75 812 LEU A N 1
ATOM 5252 C CA . LEU A 1 812 ? -22.027 -16.242 56.093 1.00 73.75 812 LEU A CA 1
ATOM 5253 C C . LEU A 1 812 ? -22.014 -14.809 55.542 1.00 73.75 812 LEU A C 1
ATOM 5255 O O . LEU A 1 812 ? -21.429 -14.536 54.492 1.00 73.75 812 LEU A O 1
ATOM 5259 N N . GLY A 1 813 ? -22.635 -13.868 56.251 1.00 75.12 813 GLY A N 1
ATOM 5260 C CA . GLY A 1 813 ? -22.663 -12.449 55.888 1.00 75.12 813 GLY A CA 1
ATOM 5261 C C . GLY A 1 813 ? -21.943 -11.593 56.923 1.00 75.12 813 GLY A C 1
ATOM 5262 O O . GLY A 1 813 ? -22.547 -11.262 57.937 1.00 75.12 813 GLY A O 1
ATOM 5263 N N . GLN A 1 814 ? -20.693 -11.208 56.662 1.00 83.38 814 GLN A N 1
ATOM 5264 C CA . GLN A 1 814 ? -19.874 -10.372 57.549 1.00 83.38 814 GLN A CA 1
ATOM 5265 C C . GLN A 1 814 ? -19.873 -8.911 57.078 1.00 83.38 814 GLN A C 1
ATOM 5267 O O . GLN A 1 814 ? -19.624 -8.622 55.908 1.00 83.38 814 GLN A O 1
ATOM 5272 N N . CYS A 1 815 ? -20.155 -7.968 57.973 1.00 80.56 815 CYS A N 1
ATOM 5273 C CA . CYS A 1 815 ? -20.229 -6.539 57.667 1.00 80.56 815 CYS A CA 1
ATOM 5274 C C . CYS A 1 815 ? -19.506 -5.724 58.740 1.00 80.56 815 CYS A C 1
ATOM 5276 O O . CYS A 1 815 ? -20.076 -5.514 59.805 1.00 80.56 815 CYS A O 1
ATOM 5278 N N . ALA A 1 816 ? -18.297 -5.252 58.447 1.00 81.38 816 ALA A N 1
ATOM 5279 C CA . ALA A 1 816 ? -17.531 -4.327 59.275 1.00 81.38 816 ALA A CA 1
ATOM 5280 C C . ALA A 1 816 ? -17.671 -2.876 58.775 1.00 81.38 816 ALA A C 1
ATOM 5282 O O . ALA A 1 816 ? -17.947 -2.627 57.595 1.00 81.38 816 ALA A O 1
ATOM 5283 N N . GLY A 1 817 ? -17.425 -1.917 59.662 1.00 79.12 817 GLY A N 1
ATOM 5284 C CA . GLY A 1 817 ? -17.248 -0.510 59.318 1.00 79.12 817 GLY A CA 1
ATOM 5285 C C . GLY A 1 817 ? -16.452 0.231 60.391 1.00 79.12 817 GLY A C 1
ATOM 5286 O O . GLY A 1 817 ? -16.448 -0.189 61.544 1.00 79.12 817 GLY A O 1
ATOM 5287 N N . ALA A 1 818 ? -15.786 1.309 60.004 1.00 80.06 818 ALA A N 1
ATOM 5288 C CA . ALA A 1 818 ? -15.060 2.212 60.889 1.00 80.06 818 ALA A CA 1
ATOM 5289 C C . ALA A 1 818 ? -15.219 3.649 60.374 1.00 80.06 818 ALA A C 1
ATOM 5291 O O . ALA A 1 818 ? -15.369 3.850 59.165 1.00 80.06 818 ALA A O 1
ATOM 5292 N N . GLY A 1 819 ? -15.159 4.640 61.255 1.00 78.38 819 GLY A N 1
ATOM 5293 C CA . GLY A 1 819 ? -15.088 6.037 60.843 1.00 78.38 819 GLY A CA 1
ATOM 5294 C C . GLY A 1 819 ? -15.197 7.029 61.989 1.00 78.38 819 GLY A C 1
ATOM 5295 O O . GLY A 1 819 ? -15.566 6.650 63.097 1.00 78.38 819 GLY A O 1
ATOM 5296 N N . ALA A 1 820 ? -14.905 8.297 61.710 1.00 79.00 820 ALA A N 1
ATOM 5297 C CA . ALA A 1 820 ? -15.289 9.381 62.611 1.00 79.00 820 ALA A CA 1
ATOM 5298 C C . ALA A 1 820 ? -16.793 9.659 62.422 1.00 79.00 820 ALA A C 1
ATOM 5300 O O . ALA A 1 820 ? -17.617 9.322 63.270 1.00 79.00 820 ALA A O 1
ATOM 5301 N N . GLY A 1 821 ? -17.156 10.091 61.215 1.00 83.19 821 GLY A N 1
ATOM 5302 C CA . GLY A 1 821 ? -18.509 10.402 60.778 1.00 83.19 821 GLY A CA 1
ATOM 5303 C C . GLY A 1 821 ? -19.540 9.277 60.903 1.00 83.19 821 GLY A C 1
ATOM 5304 O O . GLY A 1 821 ? -19.251 8.083 60.789 1.00 83.19 821 GLY A O 1
ATOM 5305 N N . GLY A 1 822 ? -20.807 9.680 61.035 1.00 82.56 822 GLY A N 1
ATOM 5306 C CA . GLY A 1 822 ? -21.940 8.781 61.283 1.00 82.56 822 GLY A CA 1
ATOM 5307 C C . GLY A 1 822 ? -22.042 7.551 60.355 1.00 82.56 822 GLY A C 1
ATOM 5308 O O . GLY A 1 822 ? -22.275 7.665 59.143 1.00 82.56 822 GLY A O 1
ATOM 5309 N N . LEU A 1 823 ? -21.962 6.352 60.949 1.00 84.75 823 LEU A N 1
ATOM 5310 C CA . LEU A 1 823 ? -21.891 5.051 60.269 1.00 84.75 823 LEU A CA 1
ATOM 5311 C C . LEU A 1 823 ? -23.249 4.313 60.266 1.00 84.75 823 LEU A C 1
ATOM 5313 O O . LEU A 1 823 ? -23.721 3.772 61.268 1.00 84.75 823 LEU A O 1
ATOM 5317 N N . TRP A 1 824 ? -23.885 4.212 59.095 1.00 88.44 824 TRP A N 1
ATOM 5318 C CA . TRP A 1 824 ? -25.171 3.530 58.878 1.00 88.44 824 TRP A CA 1
ATOM 5319 C C . TRP A 1 824 ? -25.000 2.190 58.154 1.00 88.44 824 TRP A C 1
ATOM 5321 O O . TRP A 1 824 ? -24.940 2.133 56.921 1.00 88.44 824 TRP A O 1
ATOM 5331 N N . VAL A 1 825 ? -25.012 1.087 58.906 1.00 86.75 825 VAL A N 1
ATOM 5332 C CA . VAL A 1 825 ? -24.949 -0.281 58.363 1.00 86.75 825 VAL A CA 1
ATOM 5333 C C . VAL A 1 825 ? -26.355 -0.877 58.274 1.00 86.75 825 VAL A C 1
ATOM 5335 O O . VAL A 1 825 ? -27.054 -1.002 59.274 1.00 86.75 825 VAL A O 1
ATOM 5338 N N . ARG A 1 826 ? -26.801 -1.305 57.088 1.00 89.44 826 ARG A N 1
ATOM 5339 C CA . ARG A 1 826 ? -28.096 -1.989 56.900 1.00 89.44 826 ARG A CA 1
ATOM 5340 C C . ARG A 1 826 ? -27.936 -3.303 56.148 1.00 89.44 826 ARG A C 1
ATOM 5342 O O . ARG A 1 826 ? -27.963 -3.318 54.914 1.00 89.44 826 ARG A O 1
ATOM 5349 N N . VAL A 1 827 ? -27.869 -4.397 56.896 1.00 85.44 827 VAL A N 1
ATOM 5350 C CA . VAL A 1 827 ? -27.835 -5.767 56.369 1.00 85.44 827 VAL A CA 1
ATOM 5351 C C . VAL A 1 827 ? -29.259 -6.304 56.192 1.00 85.44 827 VAL A C 1
ATOM 5353 O O . VAL A 1 827 ? -30.171 -5.996 56.965 1.00 85.44 827 VAL A O 1
ATOM 5356 N N . ARG A 1 828 ? -29.470 -7.101 55.145 1.00 88.38 828 ARG A N 1
ATOM 5357 C CA . ARG A 1 828 ? -30.534 -8.108 55.095 1.00 88.38 828 ARG A CA 1
ATOM 5358 C C . ARG A 1 828 ? -29.922 -9.418 54.616 1.00 88.38 828 ARG A C 1
ATOM 5360 O O . ARG A 1 828 ? -29.443 -9.434 53.486 1.00 88.38 828 ARG A O 1
ATOM 5367 N N . THR A 1 829 ? -29.966 -10.459 55.427 1.00 81.50 829 THR A N 1
ATOM 5368 C CA . THR A 1 829 ? -29.757 -11.835 54.978 1.00 81.50 829 THR A CA 1
ATOM 5369 C C . THR A 1 829 ? -31.121 -12.515 54.849 1.00 81.50 829 THR A C 1
ATOM 5371 O O . THR A 1 829 ? -32.060 -12.185 55.581 1.00 81.50 829 THR A O 1
ATOM 5374 N N . VAL A 1 830 ? -31.242 -13.400 53.867 1.00 83.31 830 VAL A N 1
ATOM 5375 C CA . VAL A 1 830 ? -32.320 -14.387 53.738 1.00 83.31 830 VAL A CA 1
ATOM 5376 C C . VAL A 1 830 ? -31.612 -15.686 53.386 1.00 83.31 830 VAL A C 1
ATOM 5378 O O . VAL A 1 830 ? -30.899 -15.682 52.382 1.00 83.31 830 VAL A O 1
ATOM 5381 N N . CYS A 1 831 ? -31.717 -16.743 54.188 1.00 78.75 831 CYS A N 1
ATOM 5382 C CA . CYS A 1 831 ? -31.056 -17.999 53.838 1.00 78.75 831 CYS A CA 1
ATOM 5383 C C . CYS A 1 831 ? -31.709 -19.277 54.362 1.00 78.75 831 CYS A C 1
ATOM 5385 O O . CYS A 1 831 ? -32.539 -19.204 55.250 1.00 78.75 831 CYS A O 1
ATOM 5387 N N . GLY A 1 832 ? -31.343 -20.442 53.824 1.00 77.50 832 GLY A N 1
ATOM 5388 C CA . GLY A 1 832 ? -31.652 -21.731 54.452 1.00 77.50 832 GLY A CA 1
ATOM 5389 C C . GLY A 1 832 ? -30.917 -21.815 55.788 1.00 77.50 832 GLY A C 1
ATOM 5390 O O . GLY A 1 832 ? -31.487 -21.467 56.825 1.00 77.50 832 GLY A O 1
ATOM 5391 N N . CYS A 1 833 ? -29.617 -22.126 55.745 1.00 71.25 833 CYS A N 1
ATOM 5392 C CA . CYS A 1 833 ? -28.736 -22.001 56.908 1.00 71.25 833 CYS A CA 1
ATOM 5393 C C . CYS A 1 833 ? -27.755 -20.815 56.799 1.00 71.25 833 CYS A C 1
ATOM 5395 O O . CYS A 1 833 ? -27.358 -20.409 55.702 1.00 71.25 833 CYS A O 1
ATOM 5397 N N . GLY A 1 834 ? -27.322 -20.227 57.923 1.00 69.12 834 GLY A N 1
ATOM 5398 C CA . GLY A 1 834 ? -26.249 -19.221 57.877 1.00 69.12 834 GLY A CA 1
ATOM 5399 C C . GLY A 1 834 ? -25.976 -18.373 59.122 1.00 69.12 834 GLY A C 1
ATOM 5400 O O . GLY A 1 834 ? -26.778 -18.296 60.050 1.00 69.12 834 GLY A O 1
ATOM 5401 N N . LEU A 1 835 ? -24.837 -17.666 59.109 1.00 72.38 835 LEU A N 1
ATOM 5402 C CA . LEU A 1 835 ? -24.440 -16.720 60.163 1.00 72.38 835 LEU A CA 1
ATOM 5403 C C . LEU A 1 835 ? -24.361 -15.284 59.629 1.00 72.38 835 LEU A C 1
ATOM 5405 O O . LEU A 1 835 ? -23.616 -14.988 58.695 1.00 72.38 835 LEU A O 1
ATOM 5409 N N . GLY A 1 836 ? -25.082 -14.354 60.254 1.00 74.94 836 GLY A N 1
ATOM 5410 C CA . GLY A 1 836 ? -24.966 -12.923 59.960 1.00 74.94 836 GLY A CA 1
ATOM 5411 C C . GLY A 1 836 ? -24.127 -12.223 61.022 1.00 74.94 836 GLY A C 1
ATOM 5412 O O . GLY A 1 836 ? -24.577 -12.134 62.155 1.00 74.94 836 GLY A O 1
ATOM 5413 N N . GLN A 1 837 ? -22.949 -11.701 60.682 1.00 83.12 837 GLN A N 1
ATOM 5414 C CA . GLN A 1 837 ? -22.088 -10.944 61.598 1.00 83.12 837 GLN A CA 1
ATOM 5415 C C . GLN A 1 837 ? -22.031 -9.468 61.179 1.00 83.12 837 GLN A C 1
ATOM 5417 O O . GLN A 1 837 ? -21.684 -9.143 60.045 1.00 83.12 837 GLN A O 1
ATOM 5422 N N . CYS A 1 838 ? -22.351 -8.555 62.094 1.00 80.00 838 CYS A N 1
ATOM 5423 C CA . CYS A 1 838 ? -22.148 -7.115 61.918 1.00 80.00 838 CYS A CA 1
ATOM 5424 C C . CYS A 1 838 ? -21.180 -6.595 62.986 1.00 80.00 838 CYS A C 1
ATOM 5426 O O . CYS A 1 838 ? -21.305 -6.974 64.146 1.00 80.00 838 CYS A O 1
ATOM 5428 N N . ALA A 1 839 ? -20.271 -5.708 62.602 1.00 81.44 839 ALA A N 1
ATOM 5429 C CA . ALA A 1 839 ? -19.405 -4.933 63.481 1.00 81.44 839 ALA A CA 1
ATOM 5430 C C . ALA A 1 839 ? -19.346 -3.486 62.964 1.00 81.44 839 ALA A C 1
ATOM 5432 O O . ALA A 1 839 ? -19.556 -3.238 61.771 1.00 81.44 839 ALA A O 1
ATOM 5433 N N . GLY A 1 840 ? -19.070 -2.524 63.838 1.00 79.94 840 GLY A N 1
ATOM 5434 C CA . GLY A 1 840 ? -18.938 -1.131 63.430 1.00 79.94 840 GLY A CA 1
ATOM 5435 C C . GLY A 1 840 ? -18.364 -0.250 64.528 1.00 79.94 840 GLY A C 1
ATOM 5436 O O . GLY A 1 840 ? -18.919 -0.248 65.619 1.00 79.94 840 GLY A O 1
ATOM 5437 N N . ALA A 1 841 ? -17.309 0.499 64.223 1.00 80.81 841 ALA A N 1
ATOM 5438 C CA . ALA A 1 841 ? -16.805 1.602 65.039 1.00 80.81 841 ALA A CA 1
ATOM 5439 C C . ALA A 1 841 ? -17.231 2.942 64.409 1.00 80.81 841 ALA A C 1
ATOM 5441 O O . ALA A 1 841 ? -17.217 3.066 63.182 1.00 80.81 841 ALA A O 1
ATOM 5442 N N . GLY A 1 842 ? -17.629 3.930 65.207 1.00 79.62 842 GLY A N 1
ATOM 5443 C CA . GLY A 1 842 ? -18.010 5.257 64.708 1.00 79.62 842 GLY A CA 1
ATOM 5444 C C . GLY A 1 842 ? -17.900 6.322 65.791 1.00 79.62 842 GLY A C 1
ATOM 5445 O O . GLY A 1 842 ? -18.477 6.105 66.850 1.00 79.62 842 GLY A O 1
ATOM 5446 N N . ALA A 1 843 ? -17.223 7.447 65.548 1.00 80.69 843 ALA A N 1
ATOM 5447 C CA . ALA A 1 843 ? -17.172 8.535 66.528 1.00 80.69 843 ALA A CA 1
ATOM 5448 C C . ALA A 1 843 ? -18.558 9.183 66.697 1.00 80.69 843 ALA A C 1
ATOM 5450 O O . ALA A 1 843 ? -19.221 8.927 67.690 1.00 80.69 843 ALA A O 1
ATOM 5451 N N . ASP A 1 844 ? -19.093 9.898 65.708 1.00 78.31 844 ASP A N 1
ATOM 5452 C CA . ASP A 1 844 ? -20.279 10.753 65.916 1.00 78.31 844 ASP A CA 1
ATOM 5453 C C . ASP A 1 844 ? -21.589 9.967 66.140 1.00 78.31 844 ASP A C 1
ATOM 5455 O O . ASP A 1 844 ? -22.532 10.427 66.792 1.00 78.31 844 ASP A O 1
ATOM 5459 N N . GLY A 1 845 ? -21.696 8.758 65.579 1.00 78.00 845 GLY A N 1
ATOM 5460 C CA . GLY A 1 845 ? -22.873 7.919 65.802 1.00 78.00 845 GLY A CA 1
ATOM 5461 C C . GLY A 1 845 ? -22.994 6.677 64.924 1.00 78.00 845 GLY A C 1
ATOM 5462 O O . GLY A 1 845 ? -22.941 6.721 63.691 1.00 78.00 845 GLY A O 1
ATOM 5463 N N . LEU A 1 846 ? -23.267 5.543 65.567 1.00 83.62 846 LEU A N 1
ATOM 5464 C CA . LEU A 1 846 ? -23.418 4.241 64.926 1.00 83.62 846 LEU A CA 1
ATOM 5465 C C . LEU A 1 846 ? -24.898 3.876 64.738 1.00 83.62 846 LEU A C 1
ATOM 5467 O O . LEU A 1 846 ? -25.696 3.925 65.671 1.00 83.62 846 LEU A O 1
ATOM 5471 N N . ARG A 1 847 ? -25.302 3.398 63.555 1.00 88.25 847 ARG A N 1
ATOM 5472 C CA . ARG A 1 847 ? -26.677 2.916 63.317 1.00 88.25 847 ARG A CA 1
ATOM 5473 C C . ARG A 1 847 ? -26.734 1.618 62.518 1.00 88.25 847 ARG A C 1
ATOM 5475 O O . ARG A 1 847 ? -27.091 1.603 61.336 1.00 88.25 847 ARG A O 1
ATOM 5482 N N . VAL A 1 848 ? -26.450 0.507 63.198 1.00 86.06 848 VAL A N 1
ATOM 5483 C CA . VAL A 1 848 ? -26.563 -0.856 62.653 1.00 86.06 848 VAL A CA 1
ATOM 5484 C C . VAL A 1 848 ? -28.028 -1.309 62.599 1.00 86.06 848 VAL A C 1
ATOM 5486 O O . VAL A 1 848 ? -28.770 -1.225 63.574 1.00 86.06 848 VAL A O 1
ATOM 5489 N N . ARG A 1 849 ? -28.472 -1.843 61.459 1.00 88.81 849 ARG A N 1
ATOM 5490 C CA . ARG A 1 849 ? -29.801 -2.442 61.274 1.00 88.81 849 ARG A CA 1
ATOM 5491 C C . ARG A 1 849 ? -29.715 -3.742 60.482 1.00 88.81 849 ARG A C 1
ATOM 5493 O O . ARG A 1 849 ? -29.947 -3.743 59.268 1.00 88.81 849 ARG A O 1
ATOM 5500 N N . ALA A 1 850 ? -29.439 -4.836 61.179 1.00 84.38 850 ALA A N 1
ATOM 5501 C CA . ALA A 1 850 ? -29.560 -6.179 60.632 1.00 84.38 850 ALA A CA 1
ATOM 5502 C C . ALA A 1 850 ? -31.038 -6.580 60.443 1.00 84.38 850 ALA A C 1
ATOM 5504 O O . ALA A 1 850 ? -31.930 -6.183 61.201 1.00 84.38 850 ALA A O 1
ATOM 5505 N N . ARG A 1 851 ? -31.304 -7.392 59.420 1.00 87.31 851 ARG A N 1
ATOM 5506 C CA . ARG A 1 851 ? -32.403 -8.360 59.433 1.00 87.31 851 ARG A CA 1
ATOM 5507 C C . ARG A 1 851 ? -31.862 -9.694 58.931 1.00 87.31 851 ARG A C 1
ATOM 5509 O O . ARG A 1 851 ? -31.293 -9.691 57.843 1.00 87.31 851 ARG A O 1
ATOM 5516 N N . ALA A 1 852 ? -32.083 -10.768 59.667 1.00 80.62 852 ALA A N 1
ATOM 5517 C CA . ALA A 1 852 ? -31.964 -12.132 59.181 1.00 80.62 852 ALA A CA 1
ATOM 5518 C C . ALA A 1 852 ? -33.367 -12.731 59.043 1.00 80.62 852 ALA A C 1
ATOM 5520 O O . ALA A 1 852 ? -34.264 -12.400 59.823 1.00 80.62 852 ALA A O 1
ATOM 5521 N N . VAL A 1 853 ? -33.541 -13.564 58.025 1.00 83.19 853 VAL A N 1
ATOM 5522 C CA . VAL A 1 853 ? -34.636 -14.527 57.895 1.00 83.19 853 VAL A CA 1
ATOM 5523 C C . VAL A 1 853 ? -33.960 -15.828 57.491 1.00 83.19 853 VAL A C 1
ATOM 5525 O O . VAL A 1 853 ? -33.254 -15.824 56.482 1.00 83.19 853 VAL A O 1
ATOM 5528 N N . CYS A 1 854 ? -34.101 -16.892 58.268 1.00 77.62 854 CYS A N 1
ATOM 5529 C CA . CYS A 1 854 ? -33.535 -18.183 57.907 1.00 77.62 854 CYS A CA 1
ATOM 5530 C C . CYS A 1 854 ? -34.346 -19.377 58.407 1.00 77.62 854 CYS A C 1
ATOM 5532 O O . CYS A 1 854 ? -35.343 -19.197 59.093 1.00 77.62 854 CYS A O 1
ATOM 5534 N N . TRP A 1 855 ? -33.933 -20.589 58.049 1.00 80.44 855 TRP A N 1
ATOM 5535 C CA . TRP A 1 855 ? -34.391 -21.806 58.717 1.00 80.44 855 TRP A CA 1
ATOM 5536 C C . TRP A 1 855 ? -33.473 -22.103 59.912 1.00 80.44 855 TRP A C 1
ATOM 5538 O O . TRP A 1 855 ? -33.950 -22.203 61.036 1.00 80.44 855 TRP A O 1
ATOM 5548 N N . CYS A 1 856 ? -32.156 -22.096 59.693 1.00 73.56 856 CYS A N 1
ATOM 5549 C CA . CYS A 1 856 ? -31.123 -22.562 60.628 1.00 73.56 856 CYS A CA 1
ATOM 5550 C C . CYS A 1 856 ? -29.987 -21.525 60.752 1.00 73.56 856 CYS A C 1
ATOM 5552 O O . CYS A 1 856 ? -29.060 -21.503 59.940 1.00 73.56 856 CYS A O 1
ATOM 5554 N N . GLY A 1 857 ? -30.011 -20.600 61.722 1.00 70.00 857 GLY A N 1
ATOM 5555 C CA . GLY A 1 857 ? -28.944 -19.587 61.743 1.00 70.00 857 GLY A CA 1
ATOM 5556 C C . GLY A 1 857 ? -28.879 -18.573 62.877 1.00 70.00 857 GLY A C 1
ATOM 5557 O O . GLY A 1 857 ? -29.870 -18.231 63.516 1.00 70.00 857 GLY A O 1
ATOM 5558 N N . CYS A 1 858 ? -27.670 -18.041 63.082 1.00 72.31 858 CYS A N 1
ATOM 5559 C CA . CYS A 1 858 ? -27.338 -17.165 64.206 1.00 72.31 858 CYS A CA 1
ATOM 5560 C C . CYS A 1 858 ? -26.881 -15.768 63.747 1.00 72.31 858 CYS A C 1
ATOM 5562 O O . CYS A 1 858 ? -26.050 -15.616 62.847 1.00 72.31 858 CYS A O 1
ATOM 5564 N N . GLY A 1 859 ? -27.392 -14.721 64.396 1.00 74.38 859 GLY A N 1
ATOM 5565 C CA . GLY A 1 859 ? -27.077 -13.325 64.083 1.00 74.38 859 GLY A CA 1
ATOM 5566 C C . GLY A 1 859 ? -26.220 -12.669 65.162 1.00 74.38 859 GLY A C 1
ATOM 5567 O O . GLY A 1 859 ? -26.736 -12.378 66.235 1.00 74.38 859 GLY A O 1
ATOM 5568 N N . ARG A 1 860 ? -24.945 -12.374 64.877 1.00 82.75 860 ARG A N 1
ATOM 5569 C CA . ARG A 1 860 ? -24.077 -11.543 65.732 1.00 82.75 860 ARG A CA 1
ATOM 5570 C C . ARG A 1 860 ? -24.089 -10.081 65.254 1.00 82.75 860 ARG A C 1
ATOM 5572 O O . ARG A 1 860 ? -24.075 -9.807 64.052 1.00 82.75 860 ARG A O 1
ATOM 5579 N N . SER A 1 861 ? -24.134 -9.107 66.156 1.00 80.44 861 SER A N 1
ATOM 5580 C CA . SER A 1 861 ? -24.108 -7.674 65.822 1.00 80.44 861 SER A CA 1
ATOM 5581 C C . SER A 1 861 ? -23.475 -6.853 66.942 1.00 80.44 861 SER A C 1
ATOM 5583 O O . SER A 1 861 ? -24.153 -6.543 67.915 1.00 80.44 861 SER A O 1
ATOM 5585 N N . ALA A 1 862 ? -22.204 -6.492 66.778 1.00 81.50 862 ALA A N 1
ATOM 5586 C CA . ALA A 1 862 ? -21.452 -5.610 67.665 1.00 81.50 862 ALA A CA 1
ATOM 5587 C C . ALA A 1 862 ? -21.419 -4.161 67.142 1.00 81.50 862 ALA A C 1
ATOM 5589 O O . ALA A 1 862 ? -21.621 -3.908 65.947 1.00 81.50 862 ALA A O 1
ATOM 5590 N N . GLY A 1 863 ? -21.124 -3.219 68.035 1.00 79.44 863 GLY A N 1
ATOM 5591 C CA . GLY A 1 863 ? -20.902 -1.814 67.714 1.00 79.44 863 GLY A CA 1
ATOM 5592 C C . GLY A 1 863 ? -20.114 -1.099 68.810 1.00 79.44 863 GLY A C 1
ATOM 5593 O O . GLY A 1 863 ? -20.361 -1.369 69.978 1.00 79.44 863 GLY A O 1
ATOM 5594 N N . ALA A 1 864 ? -19.206 -0.207 68.429 1.00 81.06 864 ALA A N 1
ATOM 5595 C CA . ALA A 1 864 ? -18.411 0.654 69.304 1.00 81.06 864 ALA A CA 1
ATOM 5596 C C . ALA A 1 864 ? -18.500 2.118 68.823 1.00 81.06 864 ALA A C 1
ATOM 5598 O O . ALA A 1 864 ? -18.753 2.351 67.634 1.00 81.06 864 ALA A O 1
ATOM 5599 N N . GLY A 1 865 ? -18.280 3.101 69.698 1.00 80.81 865 GLY A N 1
ATOM 5600 C CA . GLY A 1 865 ? -18.224 4.513 69.297 1.00 80.81 865 GLY A CA 1
ATOM 5601 C C . GLY A 1 865 ? -18.271 5.511 70.451 1.00 80.81 865 GLY A C 1
ATOM 5602 O O . GLY A 1 865 ? -18.851 5.207 71.482 1.00 80.81 865 GLY A O 1
ATOM 5603 N N . SER A 1 866 ? -17.702 6.706 70.299 1.00 79.25 866 SER A N 1
ATOM 5604 C CA . SER A 1 866 ? -17.804 7.756 71.328 1.00 79.25 866 SER A CA 1
ATOM 5605 C C . SER A 1 866 ? -19.200 8.393 71.381 1.00 79.25 866 SER A C 1
ATOM 5607 O O . SER A 1 866 ? -19.679 8.726 72.453 1.00 79.25 866 SER A O 1
ATOM 5609 N N . GLY A 1 867 ? -19.898 8.509 70.254 1.00 83.12 867 GLY A N 1
ATOM 5610 C CA . GLY A 1 867 ? -21.238 9.087 70.129 1.00 83.12 867 GLY A CA 1
ATOM 5611 C C . GLY A 1 867 ? -22.377 8.065 70.213 1.00 83.12 867 GLY A C 1
ATOM 5612 O O . GLY A 1 867 ? -22.246 6.970 70.752 1.00 83.12 867 GLY A O 1
ATOM 5613 N N . SER A 1 868 ? -23.555 8.410 69.680 1.00 82.12 868 SER A N 1
ATOM 5614 C CA . SER A 1 868 ? -24.773 7.612 69.924 1.00 82.12 868 SER A CA 1
ATOM 5615 C C . SER A 1 868 ? -24.820 6.277 69.150 1.00 82.12 868 SER A C 1
ATOM 5617 O O . SER A 1 868 ? -24.833 6.236 67.916 1.00 82.12 868 SER A O 1
ATOM 5619 N N . VAL A 1 869 ? -24.920 5.148 69.867 1.00 84.00 869 VAL A N 1
ATOM 5620 C CA . VAL A 1 869 ? -24.839 3.789 69.290 1.00 84.00 869 VAL A CA 1
ATOM 5621 C C . VAL A 1 869 ? -26.213 3.116 69.213 1.00 84.00 869 VAL A C 1
ATOM 5623 O O . VAL A 1 869 ? -26.775 2.667 70.205 1.00 84.00 869 VAL A O 1
ATOM 5626 N N . ARG A 1 870 ? -26.791 2.972 68.014 1.00 87.06 870 ARG A N 1
ATOM 5627 C CA . ARG A 1 870 ? -28.169 2.476 67.805 1.00 87.06 870 ARG A CA 1
ATOM 5628 C C . ARG A 1 870 ? -28.254 1.201 66.961 1.00 87.06 870 ARG A C 1
ATOM 5630 O O . ARG A 1 870 ? -28.635 1.236 65.784 1.00 87.06 870 ARG A O 1
ATOM 5637 N N . VAL A 1 871 ? -27.984 0.059 67.592 1.00 85.25 871 VAL A N 1
ATOM 5638 C CA . VAL A 1 871 ? -28.115 -1.287 67.003 1.00 85.25 871 VAL A CA 1
ATOM 5639 C C . VAL A 1 871 ? -29.585 -1.740 66.951 1.00 85.25 871 VAL A C 1
ATOM 5641 O O . VAL A 1 871 ? -30.331 -1.628 67.922 1.00 85.25 871 VAL A O 1
ATOM 5644 N N . ARG A 1 872 ? -30.046 -2.284 65.817 1.00 87.81 872 ARG A N 1
ATOM 5645 C CA . ARG A 1 872 ? -31.401 -2.849 65.666 1.00 87.81 872 ARG A CA 1
ATOM 5646 C C . ARG A 1 872 ? -31.408 -4.141 64.853 1.00 87.81 872 ARG A C 1
ATOM 5648 O O . ARG A 1 872 ? -31.578 -4.097 63.630 1.00 87.81 872 ARG A O 1
ATOM 5655 N N . VAL A 1 873 ? -31.309 -5.271 65.543 1.00 82.69 873 VAL A N 1
ATOM 5656 C CA . VAL A 1 873 ? -31.445 -6.617 64.971 1.00 82.69 873 VAL A CA 1
ATOM 5657 C C . VAL A 1 873 ? -32.928 -6.969 64.760 1.00 82.69 873 VAL A C 1
ATOM 5659 O O . VAL A 1 873 ? -33.817 -6.535 65.499 1.00 82.69 873 VAL A O 1
ATOM 5662 N N . ARG A 1 874 ? -33.214 -7.743 63.711 1.00 86.44 874 ARG A N 1
ATOM 5663 C CA . ARG A 1 874 ? -34.402 -8.604 63.628 1.00 86.44 874 ARG A CA 1
ATOM 5664 C C . ARG A 1 874 ? -33.959 -9.970 63.111 1.00 86.44 874 ARG A C 1
ATOM 5666 O O . ARG A 1 874 ? -33.467 -10.004 61.989 1.00 86.44 874 ARG A O 1
ATOM 5673 N N . ALA A 1 875 ? -34.150 -11.033 63.872 1.00 79.19 875 ALA A N 1
ATOM 5674 C CA . ALA A 1 875 ? -34.050 -12.405 63.395 1.00 79.19 875 ALA A CA 1
ATOM 5675 C C . ALA A 1 875 ? -35.461 -12.989 63.242 1.00 79.19 875 ALA A C 1
ATOM 5677 O O . ALA A 1 875 ? -36.368 -12.627 63.995 1.00 79.19 875 ALA A O 1
ATOM 5678 N N . VAL A 1 876 ? -35.625 -13.849 62.245 1.00 81.38 876 VAL A N 1
ATOM 5679 C CA . VAL A 1 876 ? -36.723 -14.810 62.119 1.00 81.38 876 VAL A CA 1
ATOM 5680 C C . VAL A 1 876 ? -36.040 -16.111 61.711 1.00 81.38 876 VAL A C 1
ATOM 5682 O O . VAL A 1 876 ? -35.357 -16.103 60.687 1.00 81.38 876 VAL A O 1
ATOM 5685 N N . CYS A 1 877 ? -36.137 -17.163 62.513 1.00 74.88 877 CYS A N 1
ATOM 5686 C CA . CYS A 1 877 ? -35.519 -18.464 62.242 1.00 74.88 877 CYS A CA 1
ATOM 5687 C C . CYS A 1 877 ? -36.485 -19.619 62.545 1.00 74.88 877 CYS A C 1
ATOM 5689 O O . CYS A 1 877 ? -37.466 -19.420 63.247 1.00 74.88 877 CYS A O 1
ATOM 5691 N N . GLY A 1 878 ? -36.218 -20.825 62.043 1.00 76.06 878 GLY A N 1
ATOM 5692 C CA . GLY A 1 878 ? -36.774 -22.047 62.636 1.00 76.06 878 GLY A CA 1
ATOM 5693 C C . GLY A 1 878 ? -35.995 -22.372 63.911 1.00 76.06 878 GLY A C 1
ATOM 5694 O O . GLY A 1 878 ? -36.540 -22.350 65.011 1.00 76.06 878 GLY A O 1
ATOM 5695 N N . CYS A 1 879 ? -34.677 -22.510 63.777 1.00 70.00 879 CYS A N 1
ATOM 5696 C CA . CYS A 1 879 ? -33.739 -22.656 64.881 1.00 70.00 879 CYS A CA 1
ATOM 5697 C C . CYS A 1 879 ? -32.555 -21.670 64.773 1.00 70.00 879 CYS A C 1
ATOM 5699 O O . CYS A 1 879 ? -32.065 -21.371 63.679 1.00 70.00 879 CYS A O 1
ATOM 5701 N N . GLY A 1 880 ? -32.086 -21.129 65.905 1.00 67.81 880 GLY A N 1
ATOM 5702 C CA . GLY A 1 880 ? -30.826 -20.370 65.968 1.00 67.81 880 GLY A CA 1
ATOM 5703 C C . GLY A 1 880 ? -30.792 -19.153 66.901 1.00 67.81 880 GLY A C 1
ATOM 5704 O O . GLY A 1 880 ? -31.793 -18.746 67.486 1.00 67.81 880 GLY A O 1
ATOM 5705 N N . CYS A 1 881 ? -29.598 -18.569 67.056 1.00 69.88 881 CYS A N 1
ATOM 5706 C CA . CYS A 1 881 ? -29.262 -17.707 68.195 1.00 69.88 881 CYS A CA 1
ATOM 5707 C C . CYS A 1 881 ? -28.930 -16.248 67.826 1.00 69.88 881 CYS A C 1
ATOM 5709 O O . CYS A 1 881 ? -28.144 -15.967 66.917 1.00 69.88 881 CYS A O 1
ATOM 5711 N N . GLY A 1 882 ? -29.459 -15.295 68.593 1.00 72.19 882 GLY A N 1
ATOM 5712 C CA . GLY A 1 882 ? -29.100 -13.874 68.511 1.00 72.19 882 GLY A CA 1
ATOM 5713 C C . GLY A 1 882 ? -27.949 -13.517 69.456 1.00 72.19 882 GLY A C 1
ATOM 5714 O O . GLY A 1 882 ? -27.916 -13.980 70.595 1.00 72.19 882 GLY A O 1
ATOM 5715 N N . ARG A 1 883 ? -26.998 -12.685 69.014 1.00 81.56 883 ARG A N 1
ATOM 5716 C CA . ARG A 1 883 ? -26.039 -11.990 69.892 1.00 81.56 883 ARG A CA 1
ATOM 5717 C C . ARG A 1 883 ? -25.890 -10.522 69.472 1.00 81.56 883 ARG A C 1
ATOM 5719 O O . ARG A 1 883 ? -25.211 -10.229 68.489 1.00 81.56 883 ARG A O 1
ATOM 5726 N N . SER A 1 884 ? -26.487 -9.600 70.219 1.00 78.94 884 SER A N 1
ATOM 5727 C CA . SER A 1 884 ? -26.278 -8.151 70.075 1.00 78.94 884 SER A CA 1
ATOM 5728 C C . SER A 1 884 ? -25.259 -7.651 71.103 1.00 78.94 884 SER A C 1
ATOM 5730 O O . SER A 1 884 ? -25.321 -8.058 72.257 1.00 78.94 884 SER A O 1
ATOM 5732 N N . ALA A 1 885 ? -24.370 -6.737 70.718 1.00 80.19 885 ALA A N 1
ATOM 5733 C CA . ALA A 1 885 ? -23.471 -6.019 71.622 1.00 80.19 885 ALA A CA 1
ATOM 5734 C C . ALA A 1 885 ? -23.359 -4.542 71.208 1.00 80.19 885 ALA A C 1
ATOM 5736 O O . ALA A 1 885 ? -23.444 -4.214 70.020 1.00 80.19 885 ALA A O 1
ATOM 5737 N N . GLY A 1 886 ? -23.159 -3.658 72.181 1.00 78.31 886 GLY A N 1
ATOM 5738 C CA . GLY A 1 886 ? -22.862 -2.244 71.971 1.00 78.31 886 GLY A CA 1
ATOM 5739 C C . GLY A 1 886 ? -21.933 -1.727 73.066 1.00 78.31 886 GLY A C 1
ATOM 5740 O O . GLY A 1 886 ? -22.136 -2.067 74.224 1.00 78.31 886 GLY A O 1
ATOM 5741 N N . ALA A 1 887 ? -20.945 -0.925 72.699 1.00 79.00 887 ALA A N 1
ATOM 5742 C CA . ALA A 1 887 ? -20.080 -0.174 73.599 1.00 79.00 887 ALA A CA 1
ATOM 5743 C C . ALA A 1 887 ? -20.061 1.294 73.145 1.00 79.00 887 ALA A C 1
ATOM 5745 O O . ALA A 1 887 ? -20.106 1.541 71.936 1.00 79.00 887 ALA A O 1
ATOM 5746 N N . GLY A 1 888 ? -19.983 2.260 74.057 1.00 79.00 888 GLY A N 1
ATOM 5747 C CA . GLY A 1 888 ? -19.719 3.645 73.667 1.00 79.00 888 GLY A CA 1
ATOM 5748 C C . GLY A 1 888 ? -19.940 4.698 74.742 1.00 79.00 888 GLY A C 1
ATOM 5749 O O . GLY A 1 888 ? -20.705 4.462 75.664 1.00 79.00 888 GLY A O 1
ATOM 5750 N N . ALA A 1 889 ? -19.293 5.858 74.624 1.00 78.00 889 ALA A N 1
ATOM 5751 C CA . ALA A 1 889 ? -19.437 6.923 75.623 1.00 78.00 889 ALA A CA 1
ATOM 5752 C C . ALA A 1 889 ? -20.824 7.602 75.558 1.00 78.00 889 ALA A C 1
ATOM 5754 O O . ALA A 1 889 ? -21.412 7.928 76.580 1.00 78.00 889 ALA A O 1
ATOM 5755 N N . GLY A 1 890 ? -21.402 7.757 74.366 1.00 80.38 890 GLY A N 1
ATOM 5756 C CA . GLY A 1 890 ? -22.741 8.304 74.158 1.00 80.38 890 GLY A CA 1
ATOM 5757 C C . GLY A 1 890 ? -23.863 7.256 74.195 1.00 80.38 890 GLY A C 1
ATOM 5758 O O . GLY A 1 890 ? -23.648 6.056 74.039 1.00 80.38 890 GLY A O 1
ATOM 5759 N N . SER A 1 891 ? -25.114 7.721 74.325 1.00 80.88 891 SER A N 1
ATOM 5760 C CA . SER A 1 891 ? -26.273 6.848 74.609 1.00 80.88 891 SER A CA 1
ATOM 5761 C C . SER A 1 891 ? -26.433 5.613 73.691 1.00 80.88 891 SER A C 1
ATOM 5763 O O . SER A 1 891 ? -26.650 5.707 72.471 1.00 80.88 891 SER A O 1
ATOM 5765 N N . VAL A 1 892 ? -26.417 4.422 74.302 1.00 82.81 892 VAL A N 1
ATOM 5766 C CA . VAL A 1 892 ? -26.431 3.121 73.608 1.00 82.81 892 VAL A CA 1
ATOM 5767 C C . VAL A 1 892 ? -27.848 2.533 73.545 1.00 82.81 892 VAL A C 1
ATOM 5769 O O . VAL A 1 892 ? -28.443 2.129 74.538 1.00 82.81 892 VAL A O 1
ATOM 5772 N N . ARG A 1 893 ? -28.439 2.434 72.349 1.00 85.94 893 ARG A N 1
ATOM 5773 C CA . ARG A 1 893 ? -29.851 2.064 72.111 1.00 85.94 893 ARG A CA 1
ATOM 5774 C C . ARG A 1 893 ? -30.004 0.779 71.281 1.00 85.94 893 ARG A C 1
ATOM 5776 O O . ARG A 1 893 ? -30.417 0.835 70.115 1.00 85.94 893 ARG A O 1
ATOM 5783 N N . VAL A 1 894 ? -29.730 -0.381 71.889 1.00 84.25 894 VAL A N 1
ATOM 5784 C CA . VAL A 1 894 ? -29.906 -1.719 71.277 1.00 84.25 894 VAL A CA 1
ATOM 5785 C C . VAL A 1 894 ? -31.383 -2.141 71.250 1.00 84.25 894 VAL A C 1
ATOM 5787 O O . VAL A 1 894 ? -32.075 -2.134 72.267 1.00 84.25 894 VAL A O 1
ATOM 5790 N N . ARG A 1 895 ? -31.901 -2.563 70.089 1.00 86.31 895 ARG A N 1
ATOM 5791 C CA . ARG A 1 895 ? -33.269 -3.099 69.947 1.00 86.31 895 ARG A CA 1
ATOM 5792 C C . ARG A 1 895 ? -33.312 -4.366 69.102 1.00 86.31 895 ARG A C 1
ATOM 5794 O O . ARG A 1 895 ? -33.436 -4.293 67.877 1.00 86.31 895 ARG A O 1
ATOM 5801 N N . GLU A 1 896 ? -33.304 -5.505 69.773 1.00 81.88 896 GLU A N 1
ATOM 5802 C CA . GLU A 1 896 ? -33.437 -6.826 69.170 1.00 81.88 896 GLU A CA 1
ATOM 5803 C C . GLU A 1 896 ? -34.916 -7.235 68.997 1.00 81.88 896 GLU A C 1
ATOM 5805 O O . GLU A 1 896 ? -35.818 -6.771 69.704 1.00 81.88 896 GLU A O 1
ATOM 5810 N N . ARG A 1 897 ? -35.186 -8.077 67.997 1.00 84.50 897 ARG A N 1
ATOM 5811 C CA . ARG A 1 897 ? -36.394 -8.907 67.917 1.00 84.50 897 ARG A CA 1
ATOM 5812 C C . ARG A 1 897 ? -36.001 -10.250 67.311 1.00 84.50 897 ARG A C 1
ATOM 5814 O O . ARG A 1 897 ? -35.646 -10.251 66.135 1.00 84.50 897 ARG A O 1
ATOM 5821 N N . ALA A 1 898 ? -36.097 -11.330 68.066 1.00 77.50 898 ALA A N 1
ATOM 5822 C CA . ALA A 1 898 ? -36.074 -12.690 67.548 1.00 77.50 898 ALA A CA 1
ATOM 5823 C C . ALA A 1 898 ? -37.511 -13.221 67.446 1.00 77.50 898 ALA A C 1
ATOM 5825 O O . ALA A 1 898 ? -38.378 -12.824 68.231 1.00 77.50 898 ALA A O 1
ATOM 5826 N N . VAL A 1 899 ? -37.743 -14.081 66.460 1.00 80.19 899 VAL A N 1
ATOM 5827 C CA . VAL A 1 899 ? -38.886 -14.993 66.366 1.00 80.19 899 VAL A CA 1
ATOM 5828 C C . VAL A 1 899 ? -38.286 -16.324 65.921 1.00 80.19 899 VAL A C 1
ATOM 5830 O O . VAL A 1 899 ? -37.616 -16.341 64.887 1.00 80.19 899 VAL A O 1
ATOM 5833 N N . CYS A 1 900 ? -38.448 -17.386 66.700 1.00 73.00 900 CYS A N 1
ATOM 5834 C CA . CYS A 1 900 ? -37.927 -18.713 66.383 1.00 73.00 900 CYS A CA 1
ATOM 5835 C C . CYS A 1 900 ? -38.860 -19.840 66.840 1.00 73.00 900 CYS A C 1
ATOM 5837 O O . CYS A 1 900 ? -39.800 -19.596 67.586 1.00 73.00 900 CYS A O 1
ATOM 5839 N N . GLY A 1 901 ? -38.603 -21.069 66.394 1.00 74.00 901 GLY A N 1
ATOM 5840 C CA . GLY A 1 901 ? -39.062 -22.277 67.083 1.00 74.00 901 GLY A CA 1
ATOM 5841 C C . GLY A 1 901 ? -38.158 -22.556 68.284 1.00 74.00 901 GLY A C 1
ATOM 5842 O O . GLY A 1 901 ? -38.602 -22.488 69.425 1.00 74.00 901 GLY A O 1
ATOM 5843 N N . CYS A 1 902 ? -36.856 -22.730 68.043 1.00 67.50 902 CYS A N 1
ATOM 5844 C CA . CYS A 1 902 ? -35.867 -22.993 69.096 1.00 67.50 902 CYS A CA 1
ATOM 5845 C C . CYS A 1 902 ? -34.705 -21.986 69.023 1.00 67.50 902 CYS A C 1
ATOM 5847 O O . CYS A 1 902 ? -34.100 -21.823 67.962 1.00 67.50 902 CYS A O 1
ATOM 5849 N N . GLY A 1 903 ? -34.332 -21.298 70.108 1.00 64.19 903 GLY A N 1
ATOM 5850 C CA . GLY A 1 903 ? -33.130 -20.453 70.047 1.00 64.19 903 GLY A CA 1
ATOM 5851 C C . GLY A 1 903 ? -32.869 -19.476 71.188 1.00 64.19 903 GLY A C 1
ATOM 5852 O O . GLY A 1 903 ? -33.779 -18.986 71.848 1.00 64.19 903 GLY A O 1
ATOM 5853 N N . CYS A 1 904 ? -31.588 -19.141 71.369 1.00 67.62 904 CYS A N 1
ATOM 5854 C CA . CYS A 1 904 ? -31.113 -18.319 72.481 1.00 67.62 904 CYS A CA 1
ATOM 5855 C C . CYS A 1 904 ? -30.701 -16.909 72.027 1.00 67.62 904 CYS A C 1
ATOM 5857 O O . CYS A 1 904 ? -29.942 -16.745 71.069 1.00 67.62 904 CYS A O 1
ATOM 5859 N N . GLY A 1 905 ? -31.153 -15.872 72.731 1.00 70.50 905 GLY A N 1
ATOM 5860 C CA . GLY A 1 905 ? -30.819 -14.473 72.438 1.00 70.50 905 GLY A CA 1
ATOM 5861 C C . GLY A 1 905 ? -29.965 -13.853 73.539 1.00 70.50 905 GLY A C 1
ATOM 5862 O O . GLY A 1 905 ? -30.410 -13.804 74.679 1.00 70.50 905 GLY A O 1
ATOM 5863 N N . ARG A 1 906 ? -28.771 -13.341 73.216 1.00 80.31 906 ARG A N 1
ATOM 5864 C CA . ARG A 1 906 ? -27.925 -12.568 74.147 1.00 80.31 906 ARG A CA 1
ATOM 5865 C C . ARG A 1 906 ? -27.828 -11.102 73.701 1.00 80.31 906 ARG A C 1
ATOM 5867 O O . ARG A 1 906 ? -27.503 -10.835 72.550 1.00 80.31 906 ARG A O 1
ATOM 5874 N N . SER A 1 907 ? -28.083 -10.145 74.588 1.00 77.44 907 SER A N 1
ATOM 5875 C CA . SER A 1 907 ? -27.941 -8.701 74.326 1.00 77.44 907 SER A CA 1
ATOM 5876 C C . SER A 1 907 ? -27.029 -8.054 75.372 1.00 77.44 907 SER A C 1
ATOM 5878 O O . SER A 1 907 ? -27.380 -8.058 76.544 1.00 77.44 907 SER A O 1
ATOM 5880 N N . ALA A 1 908 ? -25.906 -7.471 74.954 1.00 79.62 908 ALA A N 1
ATOM 5881 C CA . ALA A 1 908 ? -24.977 -6.716 75.799 1.00 79.62 908 ALA A CA 1
ATOM 5882 C C . ALA A 1 908 ? -24.981 -5.212 75.454 1.00 79.62 908 ALA A C 1
ATOM 5884 O O . ALA A 1 908 ? -25.193 -4.843 74.291 1.00 79.62 908 ALA A O 1
ATOM 5885 N N . GLY A 1 909 ? -24.720 -4.347 76.438 1.00 76.44 909 GLY A N 1
ATOM 5886 C CA . GLY A 1 909 ? -24.546 -2.904 76.238 1.00 76.44 909 GLY A CA 1
ATOM 5887 C C . GLY A 1 909 ? -23.730 -2.239 77.347 1.00 76.44 909 GLY A C 1
ATOM 5888 O O . GLY A 1 909 ? -24.169 -2.270 78.488 1.00 76.44 909 GLY A O 1
ATOM 5889 N N . ALA A 1 910 ? -22.598 -1.625 77.011 1.00 77.50 910 ALA A N 1
ATOM 5890 C CA . ALA A 1 910 ? -21.753 -0.857 77.928 1.00 77.50 910 ALA A CA 1
ATOM 5891 C C . ALA A 1 910 ? -21.622 0.602 77.461 1.00 77.50 910 ALA A C 1
ATOM 5893 O O . ALA A 1 910 ? -21.615 0.853 76.253 1.00 77.50 910 ALA A O 1
ATOM 5894 N N . GLY A 1 911 ? -21.488 1.550 78.383 1.00 77.19 911 GLY A N 1
ATOM 5895 C CA . GLY A 1 911 ? -21.220 2.951 78.051 1.00 77.19 911 GLY A CA 1
ATOM 5896 C C . GLY A 1 911 ? -21.457 3.900 79.214 1.00 77.19 911 GLY A C 1
ATOM 5897 O O . GLY A 1 911 ? -22.303 3.594 80.042 1.00 77.19 911 GLY A O 1
ATOM 5898 N N . SER A 1 912 ? -20.761 5.037 79.286 1.00 76.12 912 SER A N 1
ATOM 5899 C CA . SER A 1 912 ? -21.070 6.068 80.290 1.00 76.12 912 SER A CA 1
ATOM 5900 C C . SER A 1 912 ? -22.501 6.583 80.087 1.00 76.12 912 SER A C 1
ATOM 5902 O O . SER A 1 912 ? -23.355 6.388 80.948 1.00 76.12 912 SER A O 1
ATOM 5904 N N . GLY A 1 913 ? -22.800 7.074 78.882 1.00 78.88 913 GLY A N 1
ATOM 5905 C CA . GLY A 1 913 ? -24.098 7.627 78.510 1.00 78.88 913 GLY A CA 1
ATOM 5906 C C . GLY A 1 913 ? -25.272 6.639 78.459 1.00 78.88 913 GLY A C 1
ATOM 5907 O O . GLY A 1 913 ? -25.168 5.524 77.941 1.00 78.88 913 GLY A O 1
ATOM 5908 N N . SER A 1 914 ? -26.452 7.114 78.880 1.00 78.38 914 SER A N 1
ATOM 5909 C CA . SER A 1 914 ? -27.687 6.325 79.092 1.00 78.38 914 SER A CA 1
ATOM 5910 C C . SER A 1 914 ? -27.942 5.139 78.131 1.00 78.38 914 SER A C 1
ATOM 5912 O O . SER A 1 914 ? -28.178 5.277 76.917 1.00 78.38 914 SER A O 1
ATOM 5914 N N . VAL A 1 915 ? -27.995 3.930 78.700 1.00 79.31 915 VAL A N 1
ATOM 5915 C CA . VAL A 1 915 ? -28.092 2.658 77.963 1.00 79.31 915 VAL A CA 1
ATOM 5916 C C . VAL A 1 915 ? -29.535 2.142 77.938 1.00 79.31 915 VAL A C 1
ATOM 5918 O O . VAL A 1 915 ? -30.201 1.983 78.958 1.00 79.31 915 VAL A O 1
ATOM 5921 N N . ARG A 1 916 ? -30.070 1.823 76.752 1.00 84.31 916 ARG A N 1
ATOM 5922 C CA . ARG A 1 916 ? -31.471 1.404 76.557 1.00 84.31 916 ARG A CA 1
ATOM 5923 C C . ARG A 1 916 ? -31.605 0.148 75.701 1.00 84.31 916 ARG A C 1
ATOM 5925 O O . ARG A 1 916 ? -31.885 0.219 74.499 1.00 84.31 916 ARG A O 1
ATOM 5932 N N . LEU A 1 917 ? -31.486 -1.008 76.352 1.00 79.62 917 LEU A N 1
ATOM 5933 C CA . LEU A 1 917 ? -31.690 -2.328 75.753 1.00 79.62 917 LEU A CA 1
ATOM 5934 C C . LEU A 1 917 ? -33.188 -2.649 75.602 1.00 79.62 917 LEU A C 1
ATOM 5936 O O . LEU A 1 917 ? -33.978 -2.495 76.532 1.00 79.62 917 LEU A O 1
ATOM 5940 N N . ARG A 1 918 ? -33.618 -3.137 74.433 1.00 84.62 918 ARG A N 1
ATOM 5941 C CA . ARG A 1 918 ? -34.998 -3.609 74.209 1.00 84.62 918 ARG A CA 1
ATOM 5942 C C . ARG A 1 918 ? -35.038 -4.865 73.346 1.00 84.62 918 ARG A C 1
ATOM 5944 O O . ARG A 1 918 ? -35.303 -4.776 72.144 1.00 84.62 918 ARG A O 1
ATOM 5951 N N . ALA A 1 919 ? -34.822 -6.015 73.974 1.00 77.44 919 ALA A N 1
ATOM 5952 C CA . ALA A 1 919 ? -35.067 -7.318 73.371 1.00 77.44 919 ALA A CA 1
ATOM 5953 C C . ALA A 1 919 ? -36.574 -7.617 73.250 1.00 77.44 919 ALA A C 1
ATOM 5955 O O . ALA A 1 919 ? -37.394 -7.194 74.070 1.00 77.44 919 ALA A O 1
ATOM 5956 N N . ARG A 1 920 ? -36.948 -8.377 72.219 1.00 81.69 920 ARG A N 1
ATOM 5957 C CA . ARG A 1 920 ? -38.136 -9.235 72.250 1.00 81.69 920 ARG A CA 1
ATOM 5958 C C . ARG A 1 920 ? -37.767 -10.590 71.663 1.00 81.69 920 ARG A C 1
ATOM 5960 O O . ARG A 1 920 ? -37.283 -10.603 70.535 1.00 81.69 920 ARG A O 1
ATOM 5967 N N . ALA A 1 921 ? -38.025 -11.668 72.381 1.00 72.44 921 ALA A N 1
ATOM 5968 C CA . ALA A 1 921 ? -38.037 -13.018 71.840 1.00 72.44 921 ALA A CA 1
ATOM 5969 C C . ALA A 1 921 ? -39.489 -13.500 71.742 1.00 72.44 921 ALA A C 1
ATOM 5971 O O . ALA A 1 921 ? -40.331 -13.104 72.551 1.00 72.44 921 ALA A O 1
ATOM 5972 N N . VAL A 1 922 ? -39.756 -14.311 70.727 1.00 77.25 922 VAL A N 1
ATOM 5973 C CA . VAL A 1 922 ? -40.899 -15.220 70.651 1.00 77.25 922 VAL A CA 1
ATOM 5974 C C . VAL A 1 922 ? -40.291 -16.549 70.219 1.00 77.25 922 VAL A C 1
ATOM 5976 O O . VAL A 1 922 ? -39.648 -16.580 69.169 1.00 77.25 922 VAL A O 1
ATOM 5979 N N . CYS A 1 923 ? -40.401 -17.579 71.045 1.00 68.62 923 CYS A N 1
ATOM 5980 C CA . CYS A 1 923 ? -39.858 -18.913 70.802 1.00 68.62 923 CYS A CA 1
ATOM 5981 C C . CYS A 1 923 ? -40.862 -19.994 71.225 1.00 68.62 923 CYS A C 1
ATOM 5983 O O . CYS A 1 923 ? -41.800 -19.708 71.960 1.00 68.62 923 CYS A O 1
ATOM 5985 N N . GLY A 1 924 ? -40.661 -21.233 70.782 1.00 69.56 924 GLY A N 1
ATOM 5986 C CA . GLY A 1 924 ? -41.148 -22.409 71.502 1.00 69.56 924 GLY A CA 1
ATOM 5987 C C . GLY A 1 924 ? -40.244 -22.656 72.709 1.00 69.56 924 GLY A C 1
ATOM 5988 O O . GLY A 1 924 ? -40.664 -22.479 73.850 1.00 69.56 924 GLY A O 1
ATOM 5989 N N . CYS A 1 925 ? -38.960 -22.916 72.456 1.00 62.75 925 CYS A N 1
ATOM 5990 C CA . CYS A 1 925 ? -37.958 -23.171 73.495 1.00 62.75 925 CYS A CA 1
ATOM 5991 C C . CYS A 1 925 ? -36.726 -22.262 73.346 1.00 62.75 925 CYS A C 1
ATOM 5993 O O . CYS A 1 925 ? -36.255 -22.009 72.232 1.00 62.75 925 CYS A O 1
ATOM 5995 N N . GLY A 1 926 ? -36.166 -21.757 74.453 1.00 59.75 926 GLY A N 1
ATOM 5996 C CA . GLY A 1 926 ? -34.883 -21.039 74.404 1.00 59.75 926 GLY A CA 1
ATOM 5997 C C . GLY A 1 926 ? -34.599 -20.018 75.508 1.00 59.75 926 GLY A C 1
ATOM 5998 O O . GLY A 1 926 ? -35.499 -19.520 76.176 1.00 59.75 926 GLY A O 1
ATOM 5999 N N . LEU A 1 927 ? -33.312 -19.682 75.661 1.00 62.78 927 LEU A N 1
ATOM 6000 C CA . LEU A 1 927 ? -32.794 -18.830 76.737 1.00 62.78 927 LEU A CA 1
ATOM 6001 C C . LEU A 1 927 ? -32.574 -17.374 76.299 1.00 62.78 927 LEU A C 1
ATOM 6003 O O . LEU A 1 927 ? -31.891 -17.093 75.307 1.00 62.78 927 LEU A O 1
ATOM 6007 N N . GLY A 1 928 ? -33.089 -16.426 77.084 1.00 64.94 928 GLY A N 1
ATOM 6008 C CA . GLY A 1 928 ? -32.889 -14.989 76.873 1.00 64.94 928 GLY A CA 1
ATOM 6009 C C . GLY A 1 928 ? -31.928 -14.384 77.894 1.00 64.94 928 GLY A C 1
ATOM 6010 O O . GLY A 1 928 ? -32.270 -14.317 79.068 1.00 64.94 928 GLY A O 1
ATOM 6011 N N . GLN A 1 929 ? -30.765 -13.890 77.460 1.00 76.12 929 GLN A N 1
ATOM 6012 C CA . GLN A 1 929 ? -29.792 -13.196 78.314 1.00 76.12 929 GLN A CA 1
ATOM 6013 C C . GLN A 1 929 ? -29.673 -11.709 77.949 1.00 76.12 929 GLN A C 1
ATOM 6015 O O . GLN A 1 929 ? -29.519 -11.351 76.779 1.00 76.12 929 GLN A O 1
ATOM 6020 N N . CYS A 1 930 ? -29.709 -10.823 78.943 1.00 71.12 930 CYS A N 1
ATOM 6021 C CA . CYS A 1 930 ? -29.415 -9.395 78.777 1.00 71.12 930 CYS A CA 1
ATOM 6022 C C . CYS A 1 930 ? -28.389 -8.938 79.819 1.00 71.12 930 CYS A C 1
ATOM 6024 O O . CYS A 1 930 ? -28.640 -9.101 81.006 1.00 71.12 930 CYS A O 1
ATOM 6026 N N . ALA A 1 931 ? -27.279 -8.350 79.379 1.00 74.94 931 ALA A N 1
ATOM 6027 C CA . ALA A 1 931 ? -26.244 -7.760 80.226 1.00 74.94 931 ALA A CA 1
ATOM 6028 C C . ALA A 1 931 ? -26.123 -6.260 79.921 1.00 74.94 931 ALA A C 1
ATOM 6030 O O . ALA A 1 931 ? -26.207 -5.868 78.751 1.00 74.94 931 ALA A O 1
ATOM 6031 N N . GLY A 1 932 ? -25.910 -5.417 80.930 1.00 70.31 932 GLY A N 1
ATOM 6032 C CA . GLY A 1 932 ? -25.666 -3.994 80.704 1.00 70.31 932 GLY A CA 1
ATOM 6033 C C . GLY A 1 932 ? -24.856 -3.313 81.801 1.00 70.31 932 GLY A C 1
ATOM 6034 O O . GLY A 1 932 ? -24.972 -3.684 82.964 1.00 70.31 932 GLY A O 1
ATOM 6035 N N . ALA A 1 933 ? -24.076 -2.308 81.410 1.00 72.00 933 ALA A N 1
ATOM 6036 C CA . ALA A 1 933 ? -23.304 -1.440 82.294 1.00 72.00 933 ALA A CA 1
ATOM 6037 C C . ALA A 1 933 ? -23.417 0.019 81.822 1.00 72.00 933 ALA A C 1
ATOM 6039 O O . ALA A 1 933 ? -23.380 0.262 80.612 1.00 72.00 933 ALA A O 1
ATOM 6040 N N . GLY A 1 934 ? -23.538 0.976 82.742 1.00 69.19 934 GLY A N 1
ATOM 6041 C CA . GLY A 1 934 ? -23.382 2.397 82.418 1.00 69.19 934 GLY A CA 1
ATOM 6042 C C . GLY A 1 934 ? -23.685 3.365 83.556 1.00 69.19 934 GLY A C 1
ATOM 6043 O O . GLY A 1 934 ? -24.367 2.983 84.502 1.00 69.19 934 GLY A O 1
ATOM 6044 N N . ALA A 1 935 ? -23.172 4.594 83.453 1.00 71.06 935 ALA A N 1
ATOM 6045 C CA . ALA A 1 935 ? -23.285 5.622 84.489 1.00 71.06 935 ALA A CA 1
ATOM 6046 C C . ALA A 1 935 ? -24.695 6.235 84.502 1.00 71.06 935 ALA A C 1
ATOM 6048 O O . ALA A 1 935 ? -25.488 5.868 85.369 1.00 71.06 935 ALA A O 1
ATOM 6049 N N . ASP A 1 936 ? -25.055 7.008 83.464 1.00 71.00 936 ASP A N 1
ATOM 6050 C CA . ASP A 1 936 ? -26.294 7.804 83.332 1.00 71.00 936 ASP A CA 1
ATOM 6051 C C . ASP A 1 936 ? -27.593 6.968 83.126 1.00 71.00 936 ASP A C 1
ATOM 6053 O O . ASP A 1 936 ? -28.555 7.368 82.449 1.00 71.00 936 ASP A O 1
ATOM 6057 N N . GLY A 1 937 ? -27.625 5.744 83.641 1.00 68.00 937 GLY A N 1
ATOM 6058 C CA . GLY A 1 937 ? -28.831 4.950 83.815 1.00 68.00 937 GLY A CA 1
ATOM 6059 C C . GLY A 1 937 ? -29.165 3.941 82.717 1.00 68.00 937 GLY A C 1
ATOM 6060 O O . GLY A 1 937 ? -29.237 4.208 81.509 1.00 68.00 937 GLY A O 1
ATOM 6061 N N . LEU A 1 938 ? -29.470 2.727 83.183 1.00 74.00 938 LEU A N 1
ATOM 6062 C CA . LEU A 1 938 ? -29.701 1.535 82.372 1.00 74.00 938 LEU A CA 1
ATOM 6063 C C . LEU A 1 938 ? -31.198 1.160 82.314 1.00 74.00 938 LEU A C 1
ATOM 6065 O O . LEU A 1 938 ? -31.808 0.701 83.280 1.00 74.00 938 LEU A O 1
ATOM 6069 N N . ARG A 1 939 ? -31.820 1.306 81.134 1.00 80.88 939 ARG A N 1
ATOM 6070 C CA . ARG A 1 939 ? -33.244 0.996 80.874 1.00 80.88 939 ARG A CA 1
ATOM 6071 C C . ARG A 1 939 ? -33.432 -0.253 80.007 1.00 80.88 939 ARG A C 1
ATOM 6073 O O . ARG A 1 939 ? -33.704 -0.152 78.804 1.00 80.88 939 ARG A O 1
ATOM 6080 N N . VAL A 1 940 ? -33.367 -1.432 80.629 1.00 76.12 940 VAL A N 1
ATOM 6081 C CA . VAL A 1 940 ? -33.622 -2.737 79.984 1.00 76.12 940 VAL A CA 1
ATOM 6082 C C . VAL A 1 940 ? -35.125 -3.025 79.875 1.00 76.12 940 VAL A C 1
ATOM 6084 O O . VAL A 1 940 ? -35.858 -3.012 80.860 1.00 76.12 940 VAL A O 1
ATOM 6087 N N . ARG A 1 941 ? -35.615 -3.338 78.670 1.00 81.12 941 ARG A N 1
ATOM 6088 C CA . ARG A 1 941 ? -36.993 -3.812 78.427 1.00 81.12 941 ARG A CA 1
ATOM 6089 C C . ARG A 1 941 ? -37.008 -5.094 77.600 1.00 81.12 941 ARG A C 1
ATOM 6091 O O . ARG A 1 941 ? -37.251 -5.037 76.390 1.00 81.12 941 ARG A O 1
ATOM 6098 N N . ALA A 1 942 ? -36.775 -6.229 78.252 1.00 72.12 942 ALA A N 1
ATOM 6099 C CA . ALA A 1 942 ? -36.990 -7.547 77.666 1.00 72.12 942 ALA A CA 1
ATOM 6100 C C . ALA A 1 942 ? -38.493 -7.870 77.573 1.00 72.12 942 ALA A C 1
ATOM 6102 O O . ALA A 1 942 ? -39.280 -7.510 78.450 1.00 72.12 942 ALA A O 1
ATOM 6103 N N . ARG A 1 943 ? -38.902 -8.571 76.512 1.00 77.62 943 ARG A N 1
ATOM 6104 C CA . ARG A 1 943 ? -40.090 -9.435 76.560 1.00 77.62 943 ARG A CA 1
ATOM 6105 C C . ARG A 1 943 ? -39.744 -10.794 75.971 1.00 77.62 943 ARG A C 1
ATOM 6107 O O . ARG A 1 943 ? -39.234 -10.818 74.853 1.00 77.62 943 ARG A O 1
ATOM 6114 N N . ALA A 1 944 ? -40.041 -11.862 76.689 1.00 65.44 944 ALA A N 1
ATOM 6115 C CA . ALA A 1 944 ? -40.041 -13.218 76.165 1.00 65.44 944 ALA A CA 1
ATOM 6116 C C . ALA A 1 944 ? -41.491 -13.706 76.090 1.00 65.44 944 ALA A C 1
ATOM 6118 O O . ALA A 1 944 ? -42.321 -13.313 76.909 1.00 65.44 944 ALA A O 1
ATOM 6119 N N . VAL A 1 945 ? -41.775 -14.510 75.075 1.00 70.62 945 VAL A N 1
ATOM 6120 C CA . VAL A 1 945 ? -42.927 -15.408 75.018 1.00 70.62 945 VAL A CA 1
ATOM 6121 C C . VAL A 1 945 ? -42.321 -16.729 74.571 1.00 70.62 945 VAL A C 1
ATOM 6123 O O . VAL A 1 945 ? -41.753 -16.780 73.478 1.00 70.62 945 VAL A O 1
ATOM 6126 N N . CYS A 1 946 ? -42.337 -17.721 75.449 1.00 62.38 946 CYS A N 1
ATOM 6127 C CA . CYS A 1 946 ? -41.838 -19.072 75.218 1.00 62.38 946 CYS A CA 1
ATOM 6128 C C . CYS A 1 946 ? -42.936 -20.073 75.599 1.00 62.38 946 CYS A C 1
ATOM 6130 O O . CYS A 1 946 ? -43.877 -19.703 76.291 1.00 62.38 946 CYS A O 1
ATOM 6132 N N . GLY A 1 947 ? -42.825 -21.321 75.151 1.00 63.25 947 GLY A N 1
ATOM 6133 C CA . GLY A 1 947 ? -43.490 -22.453 75.801 1.00 63.25 947 GLY A CA 1
ATOM 6134 C C . GLY A 1 947 ? -42.673 -22.927 77.005 1.00 63.25 947 GLY A C 1
ATOM 6135 O O . GLY A 1 947 ? -43.209 -23.085 78.095 1.00 63.25 947 GLY A O 1
ATOM 6136 N N . CYS A 1 948 ? -41.355 -23.064 76.829 1.00 61.47 948 CYS A N 1
ATOM 6137 C CA . CYS A 1 948 ? -40.420 -23.535 77.855 1.00 61.47 948 CYS A CA 1
ATOM 6138 C C . CYS A 1 948 ? -39.036 -22.868 77.689 1.00 61.47 948 CYS A C 1
ATOM 6140 O O . CYS A 1 948 ? -38.286 -23.165 76.756 1.00 61.47 948 CYS A O 1
ATOM 6142 N N . GLY A 1 949 ? -38.664 -21.919 78.557 1.00 54.81 949 GLY A N 1
ATOM 6143 C CA . GLY A 1 949 ? -37.330 -21.313 78.457 1.00 54.81 949 GLY A CA 1
ATOM 6144 C C . GLY A 1 949 ? -37.059 -20.096 79.336 1.00 54.81 949 GLY A C 1
ATOM 6145 O O . GLY A 1 949 ? -37.807 -19.119 79.328 1.00 54.81 949 GLY A O 1
ATOM 6146 N N . CYS A 1 950 ? -35.923 -20.141 80.031 1.00 59.75 950 CYS A N 1
ATOM 6147 C CA . CYS A 1 950 ? -35.583 -19.205 81.093 1.00 59.75 950 CYS A CA 1
ATOM 6148 C C . CYS A 1 950 ? -35.020 -17.861 80.595 1.00 59.75 950 CYS A C 1
ATOM 6150 O O . CYS A 1 950 ? -34.205 -17.776 79.666 1.00 59.75 950 CYS A O 1
ATOM 6152 N N . GLY A 1 951 ? -35.393 -16.785 81.288 1.00 59.19 951 GLY A N 1
ATOM 6153 C CA . GLY A 1 951 ? -34.746 -15.479 81.170 1.00 59.19 951 GLY A CA 1
ATOM 6154 C C . GLY A 1 951 ? -33.682 -15.272 82.251 1.00 59.19 951 GLY A C 1
ATOM 6155 O O . GLY A 1 951 ? -33.951 -15.538 83.418 1.00 59.19 951 GLY A O 1
ATOM 6156 N N . ARG A 1 952 ? -32.516 -14.729 81.874 1.00 69.38 952 ARG A N 1
ATOM 6157 C CA . ARG A 1 952 ? -31.574 -14.062 82.790 1.00 69.38 952 ARG A CA 1
ATOM 6158 C C . ARG A 1 952 ? -31.346 -12.615 82.356 1.00 69.38 952 ARG A C 1
ATOM 6160 O O . ARG A 1 952 ? -31.104 -12.331 81.181 1.00 69.38 952 ARG A O 1
ATOM 6167 N N . SER A 1 953 ? -31.359 -11.687 83.302 1.00 62.09 953 SER A N 1
ATOM 6168 C CA . SER A 1 953 ? -30.851 -10.331 83.077 1.00 62.09 953 SER A CA 1
ATOM 6169 C C . SER A 1 953 ? -29.954 -9.899 84.221 1.00 62.09 953 SER A C 1
ATOM 6171 O O . SER A 1 953 ? -30.324 -10.111 85.370 1.00 62.09 953 SER A O 1
ATOM 6173 N N . VAL A 1 954 ? -28.820 -9.297 83.861 1.00 68.19 954 VAL A N 1
ATOM 6174 C CA . VAL A 1 954 ? -27.784 -8.758 84.747 1.00 68.19 954 VAL A CA 1
ATOM 6175 C C . VAL A 1 954 ? -27.561 -7.295 84.372 1.00 68.19 954 VAL A C 1
ATOM 6177 O O . VAL A 1 954 ? -27.552 -6.948 83.184 1.00 68.19 954 VAL A O 1
ATOM 6180 N N . GLY A 1 955 ? -27.402 -6.425 85.362 1.00 61.16 955 GLY A N 1
ATOM 6181 C CA . GLY A 1 955 ? -27.146 -5.007 85.143 1.00 61.16 955 GLY A CA 1
ATOM 6182 C C . GLY A 1 955 ? -26.366 -4.387 86.293 1.00 61.16 955 GLY A C 1
ATOM 6183 O O . GLY A 1 955 ? -26.637 -4.713 87.446 1.00 61.16 955 GLY A O 1
ATOM 6184 N N . ALA A 1 956 ? -25.445 -3.493 85.941 1.00 63.34 956 ALA A N 1
ATOM 6185 C CA . ALA A 1 956 ? -24.731 -2.606 86.850 1.00 63.34 956 ALA A CA 1
ATOM 6186 C C . ALA A 1 956 ? -24.827 -1.160 86.337 1.00 63.34 956 ALA A C 1
ATOM 6188 O O . ALA A 1 956 ? -24.992 -0.927 85.133 1.00 63.34 956 ALA A O 1
ATOM 6189 N N . GLY A 1 957 ? -24.734 -0.190 87.238 1.00 58.53 957 GLY A N 1
ATOM 6190 C CA . GLY A 1 957 ? -24.724 1.232 86.904 1.00 58.53 957 GLY A CA 1
ATOM 6191 C C . GLY A 1 957 ? -24.970 2.103 88.127 1.00 58.53 957 GLY A C 1
ATOM 6192 O O . GLY A 1 957 ? -25.625 1.645 89.063 1.00 58.53 957 GLY A O 1
ATOM 6193 N N . ALA A 1 958 ? -24.449 3.330 88.098 1.00 58.66 958 ALA A N 1
ATOM 6194 C CA . ALA A 1 958 ? -24.593 4.284 89.193 1.00 58.66 958 ALA A CA 1
ATOM 6195 C C . ALA A 1 958 ? -26.056 4.744 89.317 1.00 58.66 958 ALA A C 1
ATOM 6197 O O . ALA A 1 958 ? -26.737 4.418 90.289 1.00 58.66 958 ALA A O 1
ATOM 6198 N N . ASP A 1 959 ? -26.590 5.385 88.272 1.00 57.91 959 ASP A N 1
ATOM 6199 C CA . ASP A 1 959 ? -27.825 6.159 88.400 1.00 57.91 959 ASP A CA 1
ATOM 6200 C C . ASP A 1 959 ? -29.077 5.414 87.917 1.00 57.91 959 ASP A C 1
ATOM 6202 O O . ASP A 1 959 ? -29.423 5.373 86.732 1.00 57.91 959 ASP A O 1
ATOM 6206 N N . GLY A 1 960 ? -29.848 4.856 88.853 1.00 62.69 960 GLY A N 1
ATOM 6207 C CA . GLY A 1 960 ? -31.263 4.554 88.617 1.00 62.69 960 GLY A CA 1
ATOM 6208 C C . GLY A 1 960 ? -31.552 3.469 87.567 1.00 62.69 960 GLY A C 1
ATOM 6209 O O . GLY A 1 960 ? -32.323 3.681 86.617 1.00 62.69 960 GLY A O 1
ATOM 6210 N N . LEU A 1 961 ? -31.007 2.265 87.775 1.00 63.84 961 LEU A N 1
ATOM 6211 C CA . LEU A 1 961 ? -31.366 1.044 87.041 1.00 63.84 961 LEU A CA 1
ATOM 6212 C C . LEU A 1 961 ? -32.898 0.862 86.943 1.00 63.84 961 LEU A C 1
ATOM 6214 O O . LEU A 1 961 ? -33.593 0.763 87.950 1.00 63.84 961 LEU A O 1
ATOM 6218 N N . ARG A 1 962 ? -33.450 0.749 85.721 1.00 71.50 962 ARG A N 1
ATOM 6219 C CA . ARG A 1 962 ? -34.877 0.416 85.501 1.00 71.50 962 ARG A CA 1
ATOM 6220 C C . ARG A 1 962 ? -35.051 -0.724 84.501 1.00 71.50 962 ARG A C 1
ATOM 6222 O O . ARG A 1 962 ? -35.384 -0.516 83.324 1.00 71.50 962 ARG A O 1
ATOM 6229 N N . VAL A 1 963 ? -34.880 -1.948 84.997 1.00 66.88 963 VAL A N 1
ATOM 6230 C CA . VAL A 1 963 ? -35.240 -3.190 84.297 1.00 66.88 963 VAL A CA 1
ATOM 6231 C C . VAL A 1 963 ? -36.760 -3.397 84.327 1.00 66.88 963 VAL A C 1
ATOM 6233 O O . VAL A 1 963 ? -37.401 -3.252 85.365 1.00 66.88 963 VAL A O 1
ATOM 6236 N N . ARG A 1 964 ? -37.348 -3.766 83.182 1.00 73.88 964 ARG A N 1
ATOM 6237 C CA . ARG A 1 964 ? -38.739 -4.239 83.072 1.00 73.88 964 ARG A CA 1
ATOM 6238 C C . ARG A 1 964 ? -38.828 -5.435 82.129 1.00 73.88 964 ARG A C 1
ATOM 6240 O O . ARG A 1 964 ? -39.017 -5.265 80.918 1.00 73.88 964 ARG A O 1
ATOM 6247 N N . VAL A 1 965 ? -38.703 -6.629 82.700 1.00 64.19 965 VAL A N 1
ATOM 6248 C CA . VAL A 1 965 ? -38.996 -7.908 82.038 1.00 64.19 965 VAL A CA 1
ATOM 6249 C C . VAL A 1 965 ? -40.519 -8.096 81.938 1.00 64.19 965 VAL A C 1
ATOM 6251 O O . VAL A 1 965 ? -41.272 -7.633 82.794 1.00 64.19 965 VAL A O 1
ATOM 6254 N N . ARG A 1 966 ? -40.977 -8.757 80.871 1.00 69.31 966 ARG A N 1
ATOM 6255 C CA . ARG A 1 966 ? -42.198 -9.580 80.875 1.00 69.31 966 ARG A CA 1
ATOM 6256 C C . ARG A 1 966 ? -41.846 -10.911 80.220 1.00 69.31 966 ARG A C 1
ATOM 6258 O O . ARG A 1 966 ? -41.560 -10.906 79.022 1.00 69.31 966 ARG A O 1
ATOM 6265 N N . ALA A 1 967 ? -41.831 -11.985 80.992 1.00 59.81 967 ALA A N 1
ATOM 6266 C CA . ALA A 1 967 ? -41.893 -13.343 80.469 1.00 59.81 967 ALA A CA 1
ATOM 6267 C C . ALA A 1 967 ? -43.363 -13.787 80.419 1.00 59.81 967 ALA A C 1
ATOM 6269 O O . ALA A 1 967 ? -44.213 -13.175 81.073 1.00 59.81 967 ALA A O 1
ATOM 6270 N N . VAL A 1 968 ? -43.626 -14.807 79.614 1.00 66.69 968 VAL A N 1
ATOM 6271 C CA . VAL A 1 968 ? -44.821 -15.652 79.657 1.00 66.69 968 VAL A CA 1
ATOM 6272 C C . VAL A 1 968 ? -44.264 -17.070 79.550 1.00 66.69 968 VAL A C 1
ATOM 6274 O O . VAL A 1 968 ? -43.492 -17.297 78.615 1.00 66.69 968 VAL A O 1
ATOM 6277 N N . CYS A 1 969 ? -44.624 -17.927 80.512 1.00 53.72 969 CYS A N 1
ATOM 6278 C CA . CYS A 1 969 ? -44.011 -19.214 80.909 1.00 53.72 969 CYS A CA 1
ATOM 6279 C C . CYS A 1 969 ? -42.946 -19.155 82.023 1.00 53.72 969 CYS A C 1
ATOM 6281 O O . CYS A 1 969 ? -42.351 -18.109 82.292 1.00 53.72 969 CYS A O 1
ATOM 6283 N N . GLY A 1 970 ? -42.821 -20.292 82.724 1.00 52.06 970 GLY A N 1
ATOM 6284 C CA . GLY A 1 970 ? -42.157 -20.442 84.024 1.00 52.06 970 GLY A CA 1
ATOM 6285 C C . GLY A 1 970 ? -40.626 -20.413 84.006 1.00 52.06 970 GLY A C 1
ATOM 6286 O O . GLY A 1 970 ? -39.994 -20.431 82.950 1.00 52.06 970 GLY A O 1
ATOM 6287 N N . CYS A 1 971 ? -40.060 -20.381 85.218 1.00 55.72 971 CYS A N 1
ATOM 6288 C CA . CYS A 1 971 ? -38.628 -20.368 85.537 1.00 55.72 971 CYS A CA 1
ATOM 6289 C C . CYS A 1 971 ? -37.843 -19.185 84.925 1.00 55.72 971 CYS A C 1
ATOM 6291 O O . CYS A 1 971 ? -37.325 -19.234 83.810 1.00 55.72 971 CYS A O 1
ATOM 6293 N N . GLY A 1 972 ? -37.673 -18.106 85.694 1.00 53.28 972 GLY A N 1
ATOM 6294 C CA . GLY A 1 972 ? -36.826 -16.964 85.326 1.00 53.28 972 GLY A CA 1
ATOM 6295 C C . GLY A 1 972 ? -35.987 -16.479 86.504 1.00 53.28 972 GLY A C 1
ATOM 6296 O O . GLY A 1 972 ? -36.447 -16.524 87.638 1.00 53.28 972 GLY A O 1
ATOM 6297 N N . GLN A 1 973 ? -34.770 -16.001 86.231 1.00 58.06 973 GLN A N 1
ATOM 6298 C CA . GLN A 1 973 ? -33.842 -15.493 87.247 1.00 58.06 973 GLN A CA 1
ATOM 6299 C C . GLN A 1 973 ? -33.437 -14.048 86.937 1.00 58.06 973 GLN A C 1
ATOM 6301 O O . GLN A 1 973 ? -33.001 -13.730 85.826 1.00 58.06 973 GLN A O 1
ATOM 6306 N N . CYS A 1 974 ? -33.550 -13.160 87.922 1.00 51.88 974 CYS A N 1
ATOM 6307 C CA . CYS A 1 974 ? -33.107 -11.769 87.815 1.00 51.88 974 CYS A CA 1
ATOM 6308 C C . CYS A 1 974 ? -32.012 -11.489 88.847 1.00 51.88 974 CYS A C 1
ATOM 6310 O O . CYS A 1 974 ? -32.188 -11.807 90.019 1.00 51.88 974 CYS A O 1
ATOM 6312 N N . ALA A 1 975 ? -30.913 -10.873 88.404 1.00 55.34 975 ALA A N 1
ATOM 6313 C CA . ALA A 1 975 ? -29.825 -10.433 89.269 1.00 55.34 975 ALA A CA 1
ATOM 6314 C C . ALA A 1 975 ? -29.388 -9.009 88.901 1.00 55.34 975 ALA A C 1
ATOM 6316 O O . ALA A 1 975 ? -29.432 -8.620 87.730 1.00 55.34 975 ALA A O 1
ATOM 6317 N N . GLY A 1 976 ? -28.965 -8.216 89.880 1.00 50.06 976 GLY A N 1
ATOM 6318 C CA . GLY A 1 976 ? -28.487 -6.856 89.640 1.00 50.06 976 GLY A CA 1
ATOM 6319 C C . GLY A 1 976 ? -27.853 -6.233 90.875 1.00 50.06 976 GLY A C 1
ATOM 6320 O O . GLY A 1 976 ? -28.202 -6.594 91.996 1.00 50.06 976 GLY A O 1
ATOM 6321 N N . ALA A 1 977 ? -26.942 -5.295 90.632 1.00 52.28 977 ALA A N 1
ATOM 6322 C CA . ALA A 1 977 ? -26.282 -4.496 91.656 1.00 52.28 977 ALA A CA 1
ATOM 6323 C C . ALA A 1 977 ? -26.317 -3.014 91.248 1.00 52.28 977 ALA A C 1
ATOM 6325 O O . ALA A 1 977 ? -26.166 -2.692 90.065 1.00 52.28 977 ALA A O 1
ATOM 6326 N N . GLY A 1 978 ? -26.546 -2.124 92.215 1.00 53.53 978 GLY A N 1
ATOM 6327 C CA . GLY A 1 978 ? -26.666 -0.673 92.009 1.00 53.53 978 GLY A CA 1
ATOM 6328 C C . GLY A 1 978 ? -27.985 -0.078 92.521 1.00 53.53 978 GLY A C 1
ATOM 6329 O O . GLY A 1 978 ? -29.015 -0.753 92.580 1.00 53.53 978 GLY A O 1
ATOM 6330 N N . ALA A 1 979 ? -27.953 1.204 92.886 1.00 50.47 979 ALA A N 1
ATOM 6331 C CA . ALA A 1 979 ? -29.018 1.907 93.605 1.00 50.47 979 ALA A CA 1
ATOM 6332 C C . ALA A 1 979 ? -30.208 2.296 92.695 1.00 50.47 979 ALA A C 1
ATOM 6334 O O . ALA A 1 979 ? -30.377 3.449 92.298 1.00 50.47 979 ALA A O 1
ATOM 6335 N N . GLY A 1 980 ? -31.053 1.330 92.307 1.00 56.03 980 GLY A N 1
ATOM 6336 C CA . GLY A 1 980 ? -32.133 1.585 91.344 1.00 56.03 980 GLY A CA 1
ATOM 6337 C C . GLY A 1 980 ? -33.390 0.723 91.475 1.00 56.03 980 GLY A C 1
ATOM 6338 O O . GLY A 1 980 ? -33.340 -0.481 91.711 1.00 56.03 980 GLY A O 1
ATOM 6339 N N . SER A 1 981 ? -34.550 1.344 91.230 1.00 57.00 981 SER A N 1
ATOM 6340 C CA . SER A 1 981 ? -35.869 0.701 91.317 1.00 57.00 981 SER A CA 1
ATOM 6341 C C . SER A 1 981 ? -36.147 -0.285 90.167 1.00 57.00 981 SER A C 1
ATOM 6343 O O . SER A 1 981 ? -36.768 0.029 89.140 1.00 57.00 981 SER A O 1
ATOM 6345 N N . VAL A 1 982 ? -35.728 -1.534 90.375 1.00 54.66 982 VAL A N 1
ATOM 6346 C CA . VAL A 1 982 ? -36.077 -2.694 89.541 1.00 54.66 982 VAL A CA 1
ATOM 6347 C C . VAL A 1 982 ? -37.593 -2.931 89.572 1.00 54.66 982 VAL A C 1
ATOM 6349 O O . VAL A 1 982 ? -38.203 -2.967 90.634 1.00 54.66 982 VAL A O 1
ATOM 6352 N N . ARG A 1 983 ? -38.228 -3.129 88.403 1.00 60.69 983 ARG A N 1
ATOM 6353 C CA . ARG A 1 983 ? -39.672 -3.425 88.314 1.00 60.69 983 ARG A CA 1
ATOM 6354 C C . ARG A 1 983 ? -39.957 -4.597 87.377 1.00 60.69 983 ARG A C 1
ATOM 6356 O O . ARG A 1 983 ? -40.407 -4.423 86.234 1.00 60.69 983 ARG A O 1
ATOM 6363 N N . VAL A 1 984 ? -39.687 -5.799 87.885 1.00 55.47 984 VAL A N 1
ATOM 6364 C CA . VAL A 1 984 ? -40.116 -7.073 87.287 1.00 55.47 984 VAL A CA 1
ATOM 6365 C C . VAL A 1 984 ? -41.650 -7.109 87.201 1.00 55.47 984 VAL A C 1
ATOM 6367 O O . VAL A 1 984 ? -42.343 -6.496 88.010 1.00 55.47 984 VAL A O 1
ATOM 6370 N N . ARG A 1 985 ? -42.188 -7.778 86.176 1.00 60.00 985 ARG A N 1
ATOM 6371 C CA . ARG A 1 985 ? -43.594 -8.208 86.124 1.00 60.00 985 ARG A CA 1
ATOM 6372 C C . ARG A 1 985 ? -43.687 -9.458 85.251 1.00 60.00 985 ARG A C 1
ATOM 6374 O O . ARG A 1 985 ? -43.895 -9.347 84.038 1.00 60.00 985 ARG A O 1
ATOM 6381 N N . ALA A 1 986 ? -43.444 -10.609 85.867 1.00 53.44 986 ALA A N 1
ATOM 6382 C CA . ALA A 1 986 ? -43.682 -11.917 85.271 1.00 53.44 986 ALA A CA 1
ATOM 6383 C C . ALA A 1 986 ? -45.190 -12.172 85.085 1.00 53.44 986 ALA A C 1
ATOM 6385 O O . ALA A 1 986 ? -46.021 -11.420 85.603 1.00 53.44 986 ALA A O 1
ATOM 6386 N N . VAL A 1 987 ? -45.510 -13.198 84.296 1.00 57.16 987 VAL A N 1
ATOM 6387 C CA . VAL A 1 987 ? -46.804 -13.890 84.268 1.00 57.16 987 VAL A CA 1
ATOM 6388 C C . VAL A 1 987 ? -46.460 -15.361 84.028 1.00 57.16 987 VAL A C 1
ATOM 6390 O O . VAL A 1 987 ? -46.065 -15.728 82.920 1.00 57.16 987 VAL A O 1
ATOM 6393 N N . CYS A 1 988 ? -46.530 -16.171 85.080 1.00 48.66 988 CYS A N 1
ATOM 6394 C CA . CYS A 1 988 ? -46.188 -17.592 85.066 1.00 48.66 988 CYS A CA 1
ATOM 6395 C C . CYS A 1 988 ? -47.433 -18.419 85.409 1.00 48.66 988 CYS A C 1
ATOM 6397 O O . CYS A 1 988 ? -48.256 -17.964 86.198 1.00 48.66 988 CYS A O 1
ATOM 6399 N N . GLY A 1 989 ? -47.548 -19.616 84.826 1.00 53.97 989 GLY A N 1
ATOM 6400 C CA . GLY A 1 989 ? -48.536 -20.632 85.226 1.00 53.97 989 GLY A CA 1
ATOM 6401 C C . GLY A 1 989 ? -47.963 -21.716 86.149 1.00 53.97 989 GLY A C 1
ATOM 6402 O O . GLY A 1 989 ? -48.701 -22.575 86.607 1.00 53.97 989 GLY A O 1
ATOM 6403 N N . CYS A 1 990 ? -46.654 -21.682 86.414 1.00 48.00 990 CYS A N 1
ATOM 6404 C CA . CYS A 1 990 ? -45.944 -22.600 87.305 1.00 48.00 990 CYS A CA 1
ATOM 6405 C C . CYS A 1 990 ? -45.015 -21.774 88.207 1.00 48.00 990 CYS A C 1
ATOM 6407 O O . CYS A 1 990 ? -44.453 -20.774 87.742 1.00 48.00 990 CYS A O 1
ATOM 6409 N N . GLY A 1 991 ? -44.884 -22.173 89.474 1.00 44.97 991 GLY A N 1
ATOM 6410 C CA . GLY A 1 991 ? -44.118 -21.452 90.494 1.00 44.97 991 GLY A CA 1
ATOM 6411 C C . GLY A 1 991 ? -42.591 -21.536 90.344 1.00 44.97 991 GLY A C 1
ATOM 6412 O O . GLY A 1 991 ? -42.072 -22.067 89.365 1.00 44.97 991 GLY A O 1
ATOM 6413 N N . LEU A 1 992 ? -41.896 -21.015 91.362 1.00 51.78 992 LEU A N 1
ATOM 6414 C CA . LEU A 1 992 ? -40.433 -20.945 91.516 1.00 51.78 992 LEU A CA 1
ATOM 6415 C C . LEU A 1 992 ? -39.694 -20.038 90.502 1.00 51.78 992 LEU A C 1
ATOM 6417 O O . LEU A 1 992 ? -39.484 -20.352 89.327 1.00 51.78 992 LEU A O 1
ATOM 6421 N N . GLY A 1 993 ? -39.214 -18.896 91.006 1.00 47.53 993 GLY A N 1
ATOM 6422 C CA . GLY A 1 993 ? -38.353 -17.959 90.281 1.00 47.53 993 GLY A CA 1
ATOM 6423 C C . GLY A 1 993 ? -37.510 -17.112 91.234 1.00 47.53 993 GLY A C 1
ATOM 6424 O O . GLY A 1 993 ? -38.004 -16.157 91.823 1.00 47.53 993 GLY A O 1
ATOM 6425 N N . GLN A 1 994 ? -36.229 -17.451 91.381 1.00 53.28 994 GLN A N 1
ATOM 6426 C CA . GLN A 1 994 ? -35.315 -16.760 92.296 1.00 53.28 994 GLN A CA 1
ATOM 6427 C C . GLN A 1 994 ? -34.900 -15.375 91.769 1.00 53.28 994 GLN A C 1
ATOM 6429 O O . GLN A 1 994 ? -34.489 -15.220 90.612 1.00 53.28 994 GLN A O 1
ATOM 6434 N N . CYS A 1 995 ? -34.937 -14.376 92.649 1.00 47.88 995 CYS A N 1
ATOM 6435 C CA . CYS A 1 995 ? -34.337 -13.061 92.439 1.00 47.88 995 CYS A CA 1
ATOM 6436 C C . CYS A 1 995 ? -33.298 -12.808 93.535 1.00 47.88 995 CYS A C 1
ATOM 6438 O O . CYS A 1 995 ? -33.607 -12.979 94.707 1.00 47.88 995 CYS A O 1
ATOM 6440 N N . ALA A 1 996 ? -32.098 -12.377 93.152 1.00 50.47 996 ALA A N 1
ATOM 6441 C CA . ALA A 1 996 ? -31.030 -12.005 94.079 1.00 50.47 996 ALA A CA 1
ATOM 6442 C C . ALA A 1 996 ? -30.539 -10.591 93.747 1.00 50.47 996 ALA A C 1
ATOM 6444 O O . ALA A 1 996 ? -30.403 -10.237 92.572 1.00 50.47 996 ALA A O 1
ATOM 6445 N N . GLY A 1 997 ? -30.280 -9.772 94.762 1.00 44.97 997 GLY A N 1
ATOM 6446 C CA . GLY A 1 997 ? -29.820 -8.398 94.583 1.00 44.97 997 GLY A CA 1
ATOM 6447 C C . GLY A 1 997 ? -28.951 -7.957 95.749 1.00 44.97 997 GLY A C 1
ATOM 6448 O O . GLY A 1 997 ? -29.251 -8.285 96.891 1.00 44.97 997 GLY A O 1
ATOM 6449 N N . ALA A 1 998 ? -27.890 -7.215 95.440 1.00 49.69 998 ALA A N 1
ATOM 6450 C CA . ALA A 1 998 ? -26.985 -6.627 96.418 1.00 49.69 998 ALA A CA 1
ATOM 6451 C C . ALA A 1 998 ? -26.864 -5.122 96.138 1.00 49.69 998 ALA A C 1
ATOM 6453 O O . ALA A 1 998 ? -26.528 -4.716 95.021 1.00 49.69 998 ALA A O 1
ATOM 6454 N N . GLY A 1 999 ? -27.182 -4.295 97.135 1.00 50.00 999 GLY A N 1
ATOM 6455 C CA . GLY A 1 999 ? -27.127 -2.833 97.046 1.00 50.00 999 GLY A CA 1
ATOM 6456 C C . GLY A 1 999 ? -28.249 -2.143 97.826 1.00 50.00 999 GLY A C 1
ATOM 6457 O O . GLY A 1 999 ? -29.390 -2.599 97.820 1.00 50.00 999 GLY A O 1
ATOM 6458 N N . ALA A 1 1000 ? -27.923 -1.016 98.462 1.00 46.66 1000 ALA A N 1
ATOM 6459 C CA . ALA A 1 1000 ? -28.762 -0.291 99.424 1.00 46.66 1000 ALA A CA 1
ATOM 6460 C C . ALA A 1 1000 ? -29.932 0.518 98.803 1.00 46.66 1000 ALA A C 1
ATOM 6462 O O . ALA A 1 1000 ? -30.180 1.660 99.176 1.00 46.66 1000 ALA A O 1
ATOM 6463 N N . GLY A 1 1001 ? -30.646 -0.034 97.812 1.00 52.75 1001 GLY A N 1
ATOM 6464 C CA . GLY A 1 1001 ? -31.718 0.659 97.082 1.00 52.75 1001 GLY A CA 1
ATOM 6465 C C . GLY A 1 1001 ? -33.054 -0.092 97.086 1.00 52.75 1001 GLY A C 1
ATOM 6466 O O . GLY A 1 1001 ? -33.144 -1.207 96.577 1.00 52.75 1001 GLY A O 1
ATOM 6467 N N . GLY A 1 1002 ? -34.118 0.546 97.591 1.00 49.47 1002 GLY A N 1
ATOM 6468 C CA . GLY A 1 1002 ? -35.435 -0.073 97.824 1.00 49.47 1002 GLY A CA 1
ATOM 6469 C C . GLY A 1 1002 ? -36.060 -0.816 96.625 1.00 49.47 1002 GLY A C 1
ATOM 6470 O O . GLY A 1 1002 ? -36.499 -0.218 95.633 1.00 49.47 1002 GLY A O 1
ATOM 6471 N N . LEU A 1 1003 ? -36.176 -2.142 96.750 1.00 46.47 1003 LEU A N 1
ATOM 6472 C CA . LEU A 1 1003 ? -36.600 -3.064 95.691 1.00 46.47 1003 LEU A CA 1
ATOM 6473 C C . LEU A 1 1003 ? -38.135 -3.238 95.613 1.00 46.47 1003 LEU A C 1
ATOM 6475 O O . LEU A 1 1003 ? -38.701 -4.187 96.149 1.00 46.47 1003 LEU A O 1
ATOM 6479 N N . ARG A 1 1004 ? -38.846 -2.370 94.877 1.00 53.25 1004 ARG A N 1
ATOM 6480 C CA . ARG A 1 1004 ? -40.313 -2.504 94.685 1.00 53.25 1004 ARG A CA 1
ATOM 6481 C C . ARG A 1 1004 ? -40.711 -3.532 93.609 1.00 53.25 1004 ARG A C 1
ATOM 6483 O O . ARG A 1 1004 ? -41.119 -3.173 92.495 1.00 53.25 1004 ARG A O 1
ATOM 6490 N N . VAL A 1 1005 ? -40.664 -4.817 93.969 1.00 48.94 1005 VAL A N 1
ATOM 6491 C CA . VAL A 1 1005 ? -41.291 -5.914 93.205 1.00 48.94 1005 VAL A CA 1
ATOM 6492 C C . VAL A 1 1005 ? -42.818 -5.704 93.132 1.00 48.94 1005 VAL A C 1
ATOM 6494 O O . VAL A 1 1005 ? -43.439 -5.191 94.057 1.00 48.94 1005 VAL A O 1
ATOM 6497 N N . ARG A 1 1006 ? -43.447 -6.056 92.001 1.00 50.75 1006 ARG A N 1
ATOM 6498 C CA . ARG A 1 1006 ? -44.914 -6.187 91.881 1.00 50.75 1006 ARG A CA 1
ATOM 6499 C C . ARG A 1 1006 ? -45.256 -7.302 90.900 1.00 50.75 1006 ARG A C 1
ATOM 6501 O O . ARG A 1 1006 ? -45.342 -7.071 89.686 1.00 50.75 1006 ARG A O 1
ATOM 6508 N N . GLU A 1 1007 ? -45.467 -8.493 91.437 1.00 45.97 1007 GLU A N 1
ATOM 6509 C CA . GLU A 1 1007 ? -46.062 -9.593 90.691 1.00 45.97 1007 GLU A CA 1
ATOM 6510 C C . GLU A 1 1007 ? -47.565 -9.380 90.460 1.00 45.97 1007 GLU A C 1
ATOM 6512 O O . GLU A 1 1007 ? -48.193 -8.468 91.001 1.00 45.97 1007 GLU A O 1
ATOM 6517 N N . ARG A 1 1008 ? -48.110 -10.187 89.551 1.00 49.53 1008 ARG A N 1
ATOM 6518 C CA . ARG A 1 1008 ? -49.535 -10.492 89.399 1.00 49.53 1008 ARG A CA 1
ATOM 6519 C C . ARG A 1 1008 ? -49.592 -11.833 88.675 1.00 49.53 1008 ARG A C 1
ATOM 6521 O O . ARG A 1 1008 ? -49.456 -11.855 87.448 1.00 49.53 1008 ARG A O 1
ATOM 6528 N N . ALA A 1 1009 ? -49.743 -12.913 89.435 1.00 41.50 1009 ALA A N 1
ATOM 6529 C CA . ALA A 1 1009 ? -50.205 -14.176 88.883 1.00 41.50 1009 ALA A CA 1
ATOM 6530 C C . ALA A 1 1009 ? -51.624 -13.994 88.314 1.00 41.50 1009 ALA A C 1
ATOM 6532 O O . ALA A 1 1009 ? -52.355 -13.089 88.722 1.00 41.50 1009 ALA A O 1
ATOM 6533 N N . VAL A 1 1010 ? -51.980 -14.829 87.342 1.00 47.91 1010 VAL A N 1
ATOM 6534 C CA . VAL A 1 1010 ? -53.354 -15.010 86.861 1.00 47.91 1010 VAL A CA 1
ATOM 6535 C C . VAL A 1 1010 ? -53.469 -16.496 86.551 1.00 47.91 1010 VAL A C 1
ATOM 6537 O O . VAL A 1 1010 ? -53.048 -16.936 85.482 1.00 47.91 1010 VAL A O 1
ATOM 6540 N N . CYS A 1 1011 ? -53.944 -17.266 87.524 1.00 35.44 1011 CYS A N 1
ATOM 6541 C CA . CYS A 1 1011 ? -54.235 -18.681 87.341 1.00 35.44 1011 CYS A CA 1
ATOM 6542 C C . CYS A 1 1011 ? -55.602 -18.806 86.664 1.00 35.44 1011 CYS A C 1
ATOM 6544 O O . CYS A 1 1011 ? -56.550 -18.136 87.063 1.00 35.44 1011 CYS A O 1
ATOM 6546 N N . GLY A 1 1012 ? -55.684 -19.633 85.625 1.00 42.12 1012 GLY A N 1
ATOM 6547 C CA . GLY A 1 1012 ? -56.923 -19.929 84.913 1.00 42.12 1012 GLY A CA 1
ATOM 6548 C C . GLY A 1 1012 ? -57.118 -21.433 84.862 1.00 42.12 1012 GLY A C 1
ATOM 6549 O O . GLY A 1 1012 ? -56.701 -22.063 83.895 1.00 42.12 1012 GLY A O 1
ATOM 6550 N N . CYS A 1 1013 ? -57.712 -21.988 85.916 1.00 33.62 1013 CYS A N 1
ATOM 6551 C CA . CYS A 1 1013 ? -58.138 -23.381 85.968 1.00 33.62 1013 CYS A CA 1
ATOM 6552 C C . CYS A 1 1013 ? -59.666 -23.417 85.878 1.00 33.62 1013 CYS A C 1
ATOM 6554 O O . CYS A 1 1013 ? -60.343 -22.802 86.695 1.00 33.62 1013 CYS A O 1
ATOM 6556 N N . GLY A 1 1014 ? -60.189 -24.129 84.885 1.00 33.03 1014 GLY A N 1
ATOM 6557 C CA . GLY A 1 1014 ? -61.606 -24.456 84.735 1.00 33.03 1014 GLY A CA 1
ATOM 6558 C C . GLY A 1 1014 ? -61.689 -25.800 84.020 1.00 33.03 1014 GLY A C 1
ATOM 6559 O O . GLY A 1 1014 ? -60.982 -26.001 83.031 1.00 33.03 1014 GLY A O 1
ATOM 6560 N N . SER A 1 1015 ? -62.444 -26.750 84.573 1.00 36.75 1015 SER A N 1
ATOM 6561 C CA . SER A 1 1015 ? -62.226 -28.176 84.299 1.00 36.75 1015 SER A CA 1
ATOM 6562 C C . SER A 1 1015 ? -63.506 -29.017 84.256 1.00 36.75 1015 SER A C 1
ATOM 6564 O O . SER A 1 1015 ? -64.195 -29.146 85.260 1.00 36.75 1015 SER A O 1
ATOM 6566 N N . GLY A 1 1016 ? -63.710 -29.682 83.117 1.00 29.41 1016 GLY A N 1
ATOM 6567 C CA . GLY A 1 1016 ? -64.561 -30.859 82.874 1.00 29.41 1016 GLY A CA 1
ATOM 6568 C C . GLY A 1 1016 ? -64.074 -31.493 81.554 1.00 29.41 1016 GLY A C 1
ATOM 6569 O O . GLY A 1 1016 ? -63.688 -30.738 80.663 1.00 29.41 1016 GLY A O 1
ATOM 6570 N N . ARG A 1 1017 ? -63.877 -32.809 81.342 1.00 33.41 1017 ARG A N 1
ATOM 6571 C CA . ARG A 1 1017 ? -64.519 -34.046 81.858 1.00 33.41 1017 ARG A CA 1
ATOM 6572 C C . ARG A 1 1017 ? -66.026 -34.080 81.556 1.00 33.41 1017 ARG A C 1
ATOM 6574 O O . ARG A 1 1017 ? -66.704 -33.157 81.980 1.00 33.41 1017 ARG A O 1
ATOM 6581 N N . SER A 1 1018 ? -66.608 -35.065 80.855 1.00 31.12 1018 SER A N 1
ATOM 6582 C CA . SER A 1 1018 ? -66.102 -36.242 80.084 1.00 31.12 1018 SER A CA 1
ATOM 6583 C C . SER A 1 1018 ? -67.101 -36.522 78.914 1.00 31.12 1018 SER A C 1
ATOM 6585 O O . SER A 1 1018 ? -67.959 -35.679 78.692 1.00 31.12 1018 SER A O 1
ATOM 6587 N N . ALA A 1 1019 ? -67.117 -37.584 78.085 1.00 31.12 1019 ALA A N 1
ATOM 6588 C CA . ALA A 1 1019 ? -66.379 -38.856 77.937 1.00 31.12 1019 ALA A CA 1
ATOM 6589 C C . ALA A 1 1019 ? -66.464 -39.358 76.454 1.00 31.12 1019 ALA A C 1
ATOM 6591 O O . ALA A 1 1019 ? -66.932 -38.621 75.592 1.00 31.12 1019 ALA A O 1
ATOM 6592 N N . GLY A 1 1020 ? -66.108 -40.627 76.170 1.00 27.17 1020 GLY A N 1
ATOM 6593 C CA . GLY A 1 1020 ? -66.706 -41.411 75.059 1.00 27.17 1020 GLY A CA 1
ATOM 6594 C C . GLY A 1 1020 ? -65.861 -41.673 73.786 1.00 27.17 1020 GLY A C 1
ATOM 6595 O O . GLY A 1 1020 ? -65.552 -40.734 73.055 1.00 27.17 1020 GLY A O 1
ATOM 6596 N N . PRO A 1 1021 ? -65.538 -42.945 73.447 1.00 52.06 1021 PRO A N 1
ATOM 6597 C CA . PRO A 1 1021 ? -64.819 -43.313 72.216 1.00 52.06 1021 PRO A CA 1
ATOM 6598 C C . PRO A 1 1021 ? -65.662 -44.111 71.190 1.00 52.06 1021 PRO A C 1
ATOM 6600 O O . PRO A 1 1021 ? -66.315 -45.090 71.540 1.00 52.06 1021 PRO A O 1
ATOM 6603 N N . ARG A 1 1022 ? -65.555 -43.793 69.886 1.00 29.97 1022 ARG A N 1
ATOM 6604 C CA . ARG A 1 1022 ? -65.963 -44.682 68.768 1.00 29.97 1022 ARG A CA 1
ATOM 6605 C C . ARG A 1 1022 ? -65.022 -44.555 67.555 1.00 29.97 1022 ARG A C 1
ATOM 6607 O O . ARG A 1 1022 ? -64.524 -43.474 67.256 1.00 29.97 1022 ARG A O 1
ATOM 6614 N N . ARG A 1 1023 ? -64.803 -45.662 66.827 1.00 38.59 1023 ARG A N 1
ATOM 6615 C CA . ARG A 1 1023 ? -64.108 -45.727 65.519 1.00 38.59 1023 ARG A CA 1
ATOM 6616 C C . ARG A 1 1023 ? -65.120 -46.039 64.404 1.00 38.59 1023 ARG A C 1
ATOM 6618 O O . ARG A 1 1023 ? -65.816 -47.037 64.549 1.00 38.59 1023 ARG A O 1
ATOM 6625 N N . ARG A 1 1024 ? -65.088 -45.318 63.268 1.00 31.47 1024 ARG A N 1
ATOM 6626 C CA . ARG A 1 1024 ? -65.070 -45.869 61.879 1.00 31.47 1024 ARG A CA 1
ATOM 6627 C C . ARG A 1 1024 ? -65.138 -44.767 60.790 1.00 31.47 1024 ARG A C 1
ATOM 6629 O O . ARG A 1 1024 ? -66.081 -44.002 60.730 1.00 31.47 1024 ARG A O 1
ATOM 6636 N N . HIS A 1 1025 ? -64.114 -44.764 59.930 1.00 28.14 1025 HIS A N 1
ATOM 6637 C CA . HIS A 1 1025 ? -64.105 -44.576 58.464 1.00 28.14 1025 HIS A CA 1
ATOM 6638 C C . HIS A 1 1025 ? -64.850 -43.453 57.677 1.00 28.14 1025 HIS A C 1
ATOM 6640 O O . HIS A 1 1025 ? -66.063 -43.326 57.706 1.00 28.14 1025 HIS A O 1
ATOM 6646 N N . LEU A 1 1026 ? -64.060 -42.887 56.737 1.00 28.03 1026 LEU A N 1
ATOM 6647 C CA . LEU A 1 1026 ? -64.330 -42.589 55.303 1.00 28.03 1026 LEU A CA 1
ATOM 6648 C C . LEU A 1 1026 ? -64.661 -41.159 54.781 1.00 28.03 1026 LEU A C 1
ATOM 6650 O O . LEU A 1 1026 ? -65.701 -40.574 55.025 1.00 28.03 1026 LEU A O 1
ATOM 6654 N N . ARG A 1 1027 ? -63.751 -40.724 53.884 1.00 28.92 1027 ARG A N 1
ATOM 6655 C CA . ARG A 1 1027 ? -63.880 -39.937 52.626 1.00 28.92 1027 ARG A CA 1
ATOM 6656 C C . ARG A 1 1027 ? -64.658 -38.602 52.548 1.00 28.92 1027 ARG A C 1
ATOM 6658 O O . ARG A 1 1027 ? -65.873 -38.538 52.598 1.00 28.92 1027 ARG A O 1
ATOM 6665 N N . ARG A 1 1028 ? -63.900 -37.596 52.074 1.00 27.12 1028 ARG A N 1
ATOM 6666 C CA . ARG A 1 1028 ? -64.192 -36.696 50.925 1.00 27.12 1028 ARG A CA 1
ATOM 6667 C C . ARG A 1 1028 ? -65.633 -36.702 50.353 1.00 27.12 1028 ARG A C 1
ATOM 6669 O O . ARG A 1 1028 ? -65.968 -37.617 49.605 1.00 27.12 1028 ARG A O 1
ATOM 6676 N N . ARG A 1 1029 ? -66.276 -35.530 50.380 1.00 28.22 1029 ARG A N 1
ATOM 6677 C CA . ARG A 1 1029 ? -66.470 -34.626 49.212 1.00 28.22 1029 ARG A CA 1
ATOM 6678 C C . ARG A 1 1029 ? -66.322 -33.182 49.740 1.00 28.22 1029 ARG A C 1
ATOM 6680 O O . ARG A 1 1029 ? -66.662 -32.932 50.885 1.00 28.22 1029 ARG A O 1
ATOM 6687 N N . SER A 1 1030 ? -65.568 -32.269 49.126 1.00 28.06 1030 SER A N 1
ATOM 6688 C CA . SER A 1 1030 ? -65.655 -31.685 47.773 1.00 28.06 1030 SER A CA 1
ATOM 6689 C C . SER A 1 1030 ? -66.754 -30.623 47.639 1.00 28.06 1030 SER A C 1
ATOM 6691 O O . SER A 1 1030 ? -67.836 -30.916 47.149 1.00 28.06 1030 SER A O 1
ATOM 6693 N N . LEU A 1 1031 ? -66.418 -29.375 47.982 1.00 35.00 1031 LEU A N 1
ATOM 6694 C CA . LEU A 1 1031 ? -67.049 -28.160 47.452 1.00 35.00 1031 LEU A CA 1
ATOM 6695 C C . LEU A 1 1031 ? -65.953 -27.094 47.268 1.00 35.00 1031 LEU A C 1
ATOM 6697 O O . LEU A 1 1031 ? -65.024 -27.017 48.075 1.00 35.00 1031 LEU A O 1
ATOM 6701 N N . ALA A 1 1032 ? -65.987 -26.350 46.160 1.00 32.47 1032 ALA A N 1
ATOM 6702 C CA . ALA A 1 1032 ? -64.823 -25.614 45.658 1.00 32.47 1032 ALA A CA 1
ATOM 6703 C C . ALA A 1 1032 ? -64.954 -24.092 45.825 1.00 32.47 1032 ALA A C 1
ATOM 6705 O O . ALA A 1 1032 ? -65.815 -23.459 45.219 1.00 32.47 1032 ALA A O 1
ATOM 6706 N N . LEU A 1 1033 ? -64.038 -23.487 46.587 1.00 32.22 1033 LEU A N 1
ATOM 6707 C CA . LEU A 1 1033 ? -63.945 -22.033 46.735 1.00 32.22 1033 LEU A CA 1
ATOM 6708 C C . LEU A 1 1033 ? -63.139 -21.408 45.585 1.00 32.22 1033 LEU A C 1
ATOM 6710 O O . LEU A 1 1033 ? -61.928 -21.616 45.475 1.00 32.22 1033 LEU A O 1
ATOM 6714 N N . ARG A 1 1034 ? -63.797 -20.585 44.758 1.00 35.94 1034 ARG A N 1
ATOM 6715 C CA . ARG A 1 1034 ? -63.121 -19.674 43.818 1.00 35.94 1034 ARG A CA 1
ATOM 6716 C C . ARG A 1 1034 ? -62.351 -18.609 44.608 1.00 35.94 1034 ARG A C 1
ATOM 6718 O O . ARG A 1 1034 ? -62.959 -17.837 45.341 1.00 35.94 1034 ARG A O 1
ATOM 6725 N N . MET A 1 1035 ? -61.033 -18.515 44.422 1.00 33.50 1035 MET A N 1
ATOM 6726 C CA . MET A 1 1035 ? -60.254 -17.365 44.902 1.00 33.50 1035 MET A CA 1
ATOM 6727 C C . MET A 1 1035 ? -60.158 -16.281 43.825 1.00 33.50 1035 MET A C 1
ATOM 6729 O O . MET A 1 1035 ? -59.455 -16.452 42.831 1.00 33.50 1035 MET A O 1
ATOM 6733 N N . GLY A 1 1036 ? -60.797 -15.141 44.078 1.00 29.67 1036 GLY A N 1
ATOM 6734 C CA . GLY A 1 1036 ? -60.497 -13.856 43.450 1.00 29.67 1036 GLY A CA 1
ATOM 6735 C C . GLY A 1 1036 ? -60.274 -12.821 44.552 1.00 29.67 1036 GLY A C 1
ATOM 6736 O O . GLY A 1 1036 ? -61.081 -12.728 45.474 1.00 29.67 1036 GLY A O 1
ATOM 6737 N N . CYS A 1 1037 ? -59.169 -12.077 44.503 1.00 30.48 1037 CYS A N 1
ATOM 6738 C CA . CYS A 1 1037 ? -58.885 -11.008 45.461 1.00 30.48 1037 CYS A CA 1
ATOM 6739 C C . CYS A 1 1037 ? -58.390 -9.770 44.719 1.00 30.48 1037 CYS A C 1
ATOM 6741 O O . CYS A 1 1037 ? -57.208 -9.680 44.377 1.00 30.48 1037 CYS A O 1
ATOM 6743 N N . ASP A 1 1038 ? -59.291 -8.819 44.501 1.00 29.09 1038 ASP A N 1
ATOM 6744 C CA . ASP A 1 1038 ? -58.949 -7.513 43.954 1.00 29.09 1038 ASP A CA 1
ATOM 6745 C C . ASP A 1 1038 ? -58.338 -6.575 45.000 1.00 29.09 1038 ASP A C 1
ATOM 6747 O O . ASP A 1 1038 ? -58.570 -6.677 46.207 1.00 29.09 1038 ASP A O 1
ATOM 6751 N N . SER A 1 1039 ? -57.524 -5.635 44.520 1.00 30.36 1039 SER A N 1
ATOM 6752 C CA . SER A 1 1039 ? -57.060 -4.464 45.274 1.00 30.36 1039 SER A CA 1
ATOM 6753 C C . SER A 1 1039 ? -56.557 -3.393 44.303 1.00 30.36 1039 SER A C 1
ATOM 6755 O O . SER A 1 1039 ? -55.362 -3.293 44.010 1.00 30.36 1039 SER A O 1
ATOM 6757 N N . ALA A 1 1040 ? -57.501 -2.595 43.807 1.00 32.28 1040 ALA A N 1
ATOM 6758 C CA . ALA A 1 1040 ? -57.279 -1.321 43.123 1.00 32.28 1040 ALA A CA 1
ATOM 6759 C C . ALA A 1 1040 ? -56.390 -0.354 43.951 1.00 32.28 1040 ALA A C 1
ATOM 6761 O O . ALA A 1 1040 ? -56.270 -0.500 45.165 1.00 32.28 1040 ALA A O 1
ATOM 6762 N N . ALA A 1 1041 ? -55.765 0.699 43.413 1.00 31.59 1041 ALA A N 1
ATOM 6763 C CA . ALA A 1 1041 ? -55.380 1.089 42.044 1.00 31.59 1041 ALA A CA 1
ATOM 6764 C C . ALA A 1 1041 ? -54.316 2.221 42.171 1.00 31.59 1041 ALA A C 1
ATOM 6766 O O . ALA A 1 1041 ? -53.820 2.441 43.276 1.00 31.59 1041 ALA A O 1
ATOM 6767 N N . VAL A 1 1042 ? -53.956 2.911 41.068 1.00 30.75 1042 VAL A N 1
ATOM 6768 C CA . VAL A 1 1042 ? -53.538 4.346 40.944 1.00 30.75 1042 VAL A CA 1
ATOM 6769 C C . VAL A 1 1042 ? -52.603 4.556 39.731 1.00 30.75 1042 VAL A C 1
ATOM 6771 O O . VAL A 1 1042 ? -51.501 4.016 39.683 1.00 30.75 1042 VAL A O 1
ATOM 6774 N N . VAL A 1 1043 ? -53.049 5.411 38.796 1.00 29.67 1043 VAL A N 1
ATOM 6775 C CA . VAL A 1 1043 ? -52.348 5.998 37.623 1.00 29.67 1043 VAL A CA 1
ATOM 6776 C C . VAL A 1 1043 ? -51.731 5.028 36.596 1.00 29.67 1043 VAL A C 1
ATOM 6778 O O . VAL A 1 1043 ? -50.552 4.679 36.672 1.00 29.67 1043 VAL A O 1
ATOM 6781 N N . ALA A 1 1044 ? -52.500 4.744 35.534 1.00 30.33 1044 ALA A N 1
ATOM 6782 C CA . ALA A 1 1044 ? -52.007 4.551 34.160 1.00 30.33 1044 ALA A CA 1
ATOM 6783 C C . ALA A 1 1044 ? -53.162 4.639 33.126 1.00 30.33 1044 ALA A C 1
ATOM 6785 O O . ALA A 1 1044 ? -53.956 3.703 33.066 1.00 30.33 1044 ALA A O 1
ATOM 6786 N N . PRO A 1 1045 ? -53.258 5.707 32.306 1.00 35.56 1045 PRO A N 1
ATOM 6787 C CA . PRO A 1 1045 ? -54.222 5.788 31.203 1.00 35.56 1045 PRO A CA 1
ATOM 6788 C C . PRO A 1 1045 ? -53.589 5.741 29.792 1.00 35.56 1045 PRO A C 1
ATOM 6790 O O . PRO A 1 1045 ? -52.528 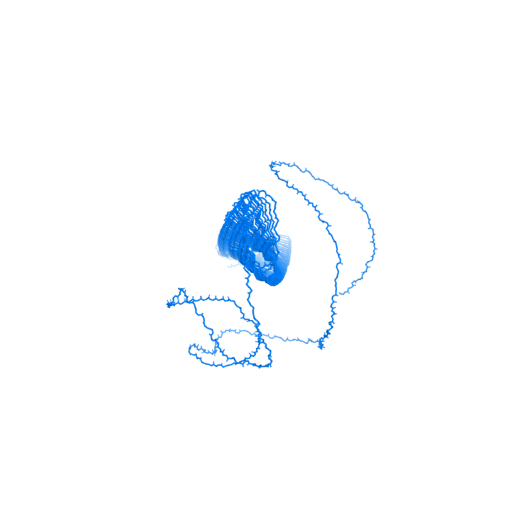6.310 29.548 1.00 35.56 1045 PRO A O 1
ATOM 6793 N N . SER A 1 1046 ? -54.301 5.049 28.900 1.00 28.19 1046 SER A N 1
ATOM 6794 C CA . SER A 1 1046 ? -54.753 5.442 27.548 1.00 28.19 1046 SER A CA 1
ATOM 6795 C C . SER A 1 1046 ? -53.825 6.035 26.459 1.00 28.19 1046 SER A C 1
ATOM 6797 O O . SER A 1 1046 ? -53.063 6.970 26.664 1.00 28.19 1046 SER A O 1
ATOM 6799 N N . SER A 1 1047 ? -54.064 5.525 25.237 1.00 27.22 1047 SER A N 1
ATOM 6800 C CA . SER A 1 1047 ? -54.200 6.240 23.943 1.00 27.22 1047 SER A CA 1
ATOM 6801 C C . SER A 1 1047 ? -53.121 7.220 23.435 1.00 27.22 1047 SER A C 1
ATOM 6803 O O . SER A 1 1047 ? -52.944 8.303 23.982 1.00 27.22 1047 SER A O 1
ATOM 6805 N N . ILE A 1 1048 ? -52.554 6.919 22.255 1.00 29.25 1048 ILE A N 1
ATOM 6806 C CA . ILE A 1 1048 ? -52.739 7.649 20.967 1.00 29.25 1048 ILE A CA 1
ATOM 6807 C C . ILE A 1 1048 ? -51.793 7.043 19.905 1.00 29.25 1048 ILE A C 1
ATOM 6809 O O . ILE A 1 1048 ? -50.721 6.528 20.228 1.00 29.25 1048 ILE A O 1
ATOM 6813 N N . ALA A 1 1049 ? -52.195 7.054 18.631 1.00 26.95 1049 ALA A N 1
ATOM 6814 C CA . ALA A 1 1049 ? -51.422 6.491 17.521 1.00 26.95 1049 ALA A CA 1
ATOM 6815 C C . ALA A 1 1049 ? -50.475 7.512 16.858 1.00 26.95 1049 ALA A C 1
ATOM 6817 O O . ALA A 1 1049 ? -50.806 8.691 16.768 1.00 26.95 1049 ALA A O 1
ATOM 6818 N N . THR A 1 1050 ? -49.333 7.048 16.323 1.00 28.58 1050 THR A N 1
ATOM 6819 C CA . THR A 1 1050 ? -48.918 7.188 14.896 1.00 28.58 1050 THR A CA 1
ATOM 6820 C C . THR A 1 1050 ? -47.418 6.895 14.651 1.00 28.58 1050 THR A C 1
ATOM 6822 O O . THR A 1 1050 ? -46.561 7.087 15.503 1.00 28.58 1050 THR A O 1
ATOM 6825 N N . SER A 1 1051 ? -47.108 6.487 13.410 1.00 25.95 1051 SER A N 1
ATOM 6826 C CA . SER A 1 1051 ? -45.867 6.787 12.658 1.00 25.95 1051 SER A CA 1
ATOM 6827 C C . SER A 1 1051 ? -44.473 6.261 13.109 1.00 25.95 1051 SER A C 1
ATOM 6829 O O . SER A 1 1051 ? -43.735 6.887 13.860 1.00 25.95 1051 SER A O 1
ATOM 6831 N N . LYS A 1 1052 ? -44.034 5.217 12.380 1.00 30.05 1052 LYS A N 1
ATOM 6832 C CA . LYS A 1 1052 ? -42.699 5.029 11.743 1.00 30.05 1052 LYS A CA 1
ATOM 6833 C C . LYS A 1 1052 ? -41.424 4.668 12.559 1.00 30.05 1052 LYS A C 1
ATOM 6835 O O . LYS A 1 1052 ? -40.899 5.398 13.386 1.00 30.05 1052 LYS A O 1
ATOM 6840 N N . HIS A 1 1053 ? -40.795 3.597 12.051 1.00 28.23 1053 HIS A N 1
ATOM 6841 C CA . HIS A 1 1053 ? -39.350 3.292 11.980 1.00 28.23 1053 HIS A CA 1
ATOM 6842 C C . HIS A 1 1053 ? -38.525 2.830 13.217 1.00 28.23 1053 HIS A C 1
ATOM 6844 O O . HIS A 1 1053 ? -37.823 3.590 13.874 1.00 28.23 1053 HIS A O 1
ATOM 6850 N N . ALA A 1 1054 ? -38.322 1.501 13.237 1.00 29.14 1054 ALA A N 1
ATOM 6851 C CA . ALA A 1 1054 ? -37.034 0.855 12.901 1.00 29.14 1054 ALA A CA 1
ATOM 6852 C C . ALA A 1 1054 ? -36.063 0.342 14.003 1.00 29.14 1054 ALA A C 1
ATOM 6854 O O . ALA A 1 1054 ? -35.528 1.055 14.844 1.00 29.14 1054 ALA A O 1
ATOM 6855 N N . GLN A 1 1055 ? -35.656 -0.917 13.784 1.00 28.44 1055 GLN A N 1
ATOM 6856 C CA . GLN A 1 1055 ? -34.350 -1.523 14.102 1.00 28.44 1055 GLN A CA 1
ATOM 6857 C C . GLN A 1 1055 ? -33.948 -1.823 15.573 1.00 28.44 1055 GLN A C 1
ATOM 6859 O O . GLN A 1 1055 ? -32.940 -1.333 16.087 1.00 28.44 1055 GLN A O 1
ATOM 6864 N N . SER A 1 1056 ? -34.468 -2.965 16.044 1.00 24.98 1056 SER A N 1
ATOM 6865 C CA . SER A 1 1056 ? -33.679 -4.225 16.147 1.00 24.98 1056 SER A CA 1
ATOM 6866 C C . SER A 1 1056 ? -33.042 -4.690 17.478 1.00 24.98 1056 SER A C 1
ATOM 6868 O O . SER A 1 1056 ? -32.549 -3.919 18.299 1.00 24.98 1056 SER A O 1
ATOM 6870 N N . CYS A 1 1057 ? -32.869 -6.023 17.508 1.00 24.81 1057 CYS A N 1
ATOM 6871 C CA . CYS A 1 1057 ? -31.783 -6.817 18.112 1.00 24.81 1057 CYS A CA 1
ATOM 6872 C C . CYS A 1 1057 ? -31.876 -7.328 19.572 1.00 24.81 1057 CYS A C 1
ATOM 6874 O O . CYS A 1 1057 ? -31.429 -6.645 20.494 1.00 24.81 1057 CYS A O 1
ATOM 6876 N N . VAL A 1 1058 ? -32.078 -8.661 19.667 1.00 24.95 1058 VAL A N 1
ATOM 6877 C CA . VAL A 1 1058 ? -31.234 -9.631 20.427 1.00 24.95 1058 VAL A CA 1
ATOM 6878 C C . VAL A 1 1058 ? -31.442 -9.629 21.966 1.00 24.95 1058 VAL A C 1
ATOM 6880 O O . VAL A 1 1058 ? -31.236 -8.612 22.623 1.00 24.95 1058 VAL A O 1
ATOM 6883 N N . VAL A 1 1059 ? -31.831 -10.750 22.608 1.00 26.34 1059 VAL A N 1
ATOM 6884 C CA . VAL A 1 1059 ? -31.005 -11.955 22.908 1.00 26.34 1059 VAL A CA 1
ATOM 6885 C C . VAL A 1 1059 ? -31.841 -13.253 23.092 1.00 26.34 1059 VAL A C 1
ATOM 6887 O O . VAL A 1 1059 ? -32.591 -13.334 24.054 1.00 26.34 1059 VAL A O 1
ATOM 6890 N N . VAL A 1 1060 ? -31.572 -14.257 22.238 1.00 26.45 1060 VAL A N 1
ATOM 6891 C CA . VAL A 1 1060 ? -31.333 -15.715 22.479 1.00 26.45 1060 VAL A CA 1
ATOM 6892 C C . VAL A 1 1060 ? -32.206 -16.532 23.455 1.00 26.45 1060 VAL A C 1
ATOM 6894 O O . VAL A 1 1060 ? -32.078 -16.363 24.665 1.00 26.45 1060 VAL A O 1
ATOM 6897 N N . LEU A 1 1061 ? -32.878 -17.550 22.895 1.00 27.42 1061 LEU A N 1
ATOM 6898 C CA . LEU A 1 1061 ? -32.824 -19.021 23.133 1.00 27.42 1061 LEU A CA 1
ATOM 6899 C C . LEU A 1 1061 ? -33.581 -19.662 21.932 1.00 27.42 1061 LEU A C 1
ATOM 6901 O O . LEU A 1 1061 ? -34.489 -19.005 21.433 1.00 27.42 1061 LEU A O 1
ATOM 6905 N N . SER A 1 1062 ? -33.273 -20.823 21.341 1.00 26.14 1062 SER A N 1
ATOM 6906 C CA . SER A 1 1062 ? -32.203 -21.832 21.513 1.00 26.14 1062 SER A CA 1
ATOM 6907 C C . SER A 1 1062 ? -31.667 -22.270 20.125 1.00 26.14 1062 SER A C 1
ATOM 6909 O O . SER A 1 1062 ? -32.105 -21.736 19.110 1.00 26.14 1062 SER A O 1
ATOM 6911 N N . VAL A 1 1063 ? -30.725 -23.221 20.069 1.00 25.61 1063 VAL A N 1
ATOM 6912 C CA . VAL A 1 1063 ? -30.369 -23.985 18.852 1.00 25.61 1063 VAL A CA 1
ATOM 6913 C C . VAL A 1 1063 ? -30.403 -25.469 19.211 1.00 25.61 1063 VAL A C 1
ATOM 6915 O O . VAL A 1 1063 ? -29.857 -25.831 20.252 1.00 25.61 1063 VAL A O 1
ATOM 6918 N N . VAL A 1 1064 ? -31.029 -26.268 18.351 1.00 27.28 1064 VAL A N 1
ATOM 6919 C CA . VAL A 1 1064 ? -30.966 -27.736 18.253 1.00 27.28 1064 VAL A CA 1
ATOM 6920 C C . VAL A 1 1064 ? -30.905 -28.055 16.748 1.00 27.28 1064 VAL A C 1
ATOM 6922 O O . VAL A 1 1064 ? -31.253 -27.191 15.936 1.00 27.28 1064 VAL A O 1
ATOM 6925 N N . GLU A 1 1065 ? -30.394 -29.231 16.395 1.00 28.67 1065 GLU A N 1
ATOM 6926 C CA . GLU A 1 1065 ? -30.422 -29.837 15.056 1.00 28.67 1065 GLU A CA 1
ATOM 6927 C C . GLU A 1 1065 ? -31.865 -29.955 14.459 1.00 28.67 1065 GLU A C 1
ATOM 6929 O O . GLU A 1 1065 ? -32.847 -29.701 15.154 1.00 28.67 1065 GLU A O 1
ATOM 6934 N N . ASP A 1 1066 ? -32.091 -30.262 13.171 1.00 26.31 1066 ASP A N 1
ATOM 6935 C CA . ASP A 1 1066 ? -31.199 -30.926 12.202 1.00 26.31 1066 ASP A CA 1
ATOM 6936 C C . ASP A 1 1066 ? -31.397 -30.486 10.724 1.00 26.31 1066 ASP A C 1
ATOM 6938 O O . ASP A 1 1066 ? -32.060 -29.496 10.414 1.00 26.31 1066 ASP A O 1
ATOM 6942 N N . SER A 1 1067 ? -30.750 -31.217 9.817 1.00 28.34 1067 SER A N 1
ATOM 6943 C CA . SER A 1 1067 ? -30.718 -31.092 8.356 1.00 28.34 1067 SER A CA 1
ATOM 6944 C C . SER A 1 1067 ? -31.854 -31.875 7.682 1.00 28.34 1067 SER A C 1
ATOM 6946 O O . SER A 1 1067 ? -32.314 -32.850 8.265 1.00 28.34 1067 SER A O 1
ATOM 6948 N N . LEU A 1 1068 ? -32.214 -31.537 6.428 1.00 27.03 1068 LEU A N 1
ATOM 6949 C CA . LEU A 1 1068 ? -32.448 -32.484 5.305 1.00 27.03 1068 LEU A CA 1
ATOM 6950 C C . LEU A 1 1068 ? -32.968 -31.792 4.017 1.00 27.03 1068 LEU A C 1
ATOM 6952 O O . LEU A 1 1068 ? -33.631 -30.764 4.111 1.00 27.03 1068 LEU A O 1
ATOM 6956 N N . LYS A 1 1069 ? -32.708 -32.448 2.864 1.00 27.38 1069 LYS A N 1
ATOM 6957 C CA . LYS A 1 1069 ? -33.422 -32.400 1.554 1.00 27.38 1069 LYS A CA 1
ATOM 6958 C C . LYS A 1 1069 ? -33.372 -31.073 0.738 1.00 27.38 1069 LYS A C 1
ATOM 6960 O O . LYS A 1 1069 ? -33.399 -29.989 1.303 1.00 27.38 1069 LYS A O 1
ATOM 6965 N N . GLU A 1 1070 ? -32.915 -31.096 -0.530 1.00 26.00 1070 GLU A N 1
ATOM 6966 C CA . GLU A 1 1070 ? -33.631 -31.391 -1.816 1.00 26.00 1070 GLU A CA 1
ATOM 6967 C C . GLU A 1 1070 ? -34.649 -30.288 -2.201 1.00 26.00 1070 GLU A C 1
ATOM 6969 O O . GLU A 1 1070 ? -35.161 -29.619 -1.312 1.00 26.00 1070 GLU A O 1
ATOM 6974 N N . ALA A 1 1071 ? -35.023 -30.027 -3.461 1.00 27.84 1071 ALA A N 1
ATOM 6975 C CA . ALA A 1 1071 ? -34.415 -30.213 -4.792 1.00 27.84 1071 ALA A CA 1
ATOM 6976 C C . ALA A 1 1071 ? -35.203 -29.325 -5.806 1.00 27.84 1071 ALA A C 1
ATOM 6978 O O . ALA A 1 1071 ? -36.227 -28.761 -5.442 1.00 27.84 1071 ALA A O 1
ATOM 6979 N N . ASP A 1 1072 ? -34.670 -29.167 -7.020 1.00 28.38 1072 ASP A N 1
ATOM 6980 C CA . ASP A 1 1072 ? -35.295 -28.853 -8.328 1.00 28.38 1072 ASP A CA 1
ATOM 6981 C C . ASP A 1 1072 ? -36.590 -28.004 -8.527 1.00 28.38 1072 ASP A C 1
ATOM 6983 O O . ASP A 1 1072 ? -37.660 -28.282 -8.006 1.00 28.38 1072 ASP A O 1
ATOM 6987 N N . GLU A 1 1073 ? -36.442 -27.053 -9.470 1.00 28.91 1073 GLU A N 1
ATOM 6988 C CA . GLU A 1 1073 ? -37.360 -26.619 -10.557 1.00 28.91 1073 GLU A CA 1
ATOM 6989 C C . GLU A 1 1073 ? -38.753 -25.948 -10.343 1.00 28.91 1073 GLU A C 1
ATOM 6991 O O . GLU A 1 1073 ? -39.411 -26.058 -9.319 1.00 28.91 1073 GLU A O 1
ATOM 6996 N N . GLN A 1 1074 ? -39.171 -25.246 -11.423 1.00 27.34 1074 GLN A N 1
ATOM 6997 C CA . GLN A 1 1074 ? -40.487 -24.634 -11.748 1.00 27.34 1074 GLN A CA 1
ATOM 6998 C C . GLN A 1 1074 ? -40.955 -23.422 -10.878 1.00 27.34 1074 GLN A C 1
ATOM 7000 O O . GLN A 1 1074 ? -40.669 -23.336 -9.692 1.00 27.34 1074 GLN A O 1
ATOM 7005 N N . GLU A 1 1075 ? -41.621 -22.367 -11.394 1.00 26.66 1075 GLU A N 1
ATOM 7006 C CA . GLU A 1 1075 ? -42.030 -22.036 -12.780 1.00 26.66 1075 GLU A CA 1
ATOM 7007 C C . GLU A 1 1075 ? -42.012 -20.500 -13.120 1.00 26.66 1075 GLU A C 1
ATOM 7009 O O . GLU A 1 1075 ? -41.360 -19.708 -12.438 1.00 26.66 1075 GLU A O 1
ATOM 7014 N N . LYS A 1 1076 ? -42.646 -20.084 -14.239 1.00 27.94 1076 LYS A N 1
ATOM 7015 C CA . LYS A 1 1076 ? -42.692 -18.724 -14.877 1.00 27.94 1076 LYS A CA 1
ATOM 7016 C C . LYS A 1 1076 ? -43.773 -17.788 -14.254 1.00 27.94 1076 LYS A C 1
ATOM 7018 O O . LYS A 1 1076 ? -44.380 -18.240 -13.289 1.00 27.94 1076 LYS A O 1
ATOM 7023 N N . PRO A 1 1077 ? -44.090 -16.533 -14.728 1.00 49.00 1077 PRO A N 1
ATOM 7024 C CA . PRO A 1 1077 ? -43.707 -15.708 -15.923 1.00 49.00 1077 PRO A CA 1
ATOM 7025 C C . PRO A 1 1077 ? -43.152 -14.286 -15.544 1.00 49.00 1077 PRO A C 1
ATOM 7027 O O . PRO A 1 1077 ? -42.811 -14.100 -14.384 1.00 49.00 1077 PRO A O 1
ATOM 7030 N N . ARG A 1 1078 ? -42.990 -13.193 -16.341 1.00 31.12 1078 ARG A N 1
ATOM 7031 C CA . ARG A 1 1078 ? -42.912 -12.747 -17.784 1.00 31.12 1078 ARG A CA 1
ATOM 7032 C C . ARG A 1 1078 ? -42.065 -11.414 -17.775 1.00 31.12 1078 ARG A C 1
ATOM 7034 O O . ARG A 1 1078 ? -41.908 -10.840 -16.705 1.00 31.12 1078 ARG A O 1
ATOM 7041 N N . VAL A 1 1079 ? -41.278 -10.975 -18.782 1.00 32.69 1079 VAL A N 1
ATOM 7042 C CA . VAL A 1 1079 ? -41.574 -10.249 -20.067 1.00 32.69 1079 VAL A CA 1
ATOM 7043 C C . VAL A 1 1079 ? -42.333 -8.913 -19.853 1.00 32.69 1079 VAL A C 1
ATOM 7045 O O . VAL A 1 1079 ? -43.324 -8.984 -19.130 1.00 32.69 1079 VAL A O 1
ATOM 7048 N N . PRO A 1 1080 ? -41.942 -7.723 -20.412 1.00 46.31 1080 PRO A N 1
ATOM 7049 C CA . PRO A 1 1080 ? -41.232 -7.407 -21.691 1.00 46.31 1080 PRO A CA 1
ATOM 7050 C C . PRO A 1 1080 ? -39.946 -6.523 -21.560 1.00 46.31 1080 PRO A C 1
ATOM 7052 O O . PRO A 1 1080 ? -39.602 -6.136 -20.449 1.00 46.31 1080 PRO A O 1
ATOM 7055 N N . SER A 1 1081 ? -39.177 -6.111 -22.594 1.00 30.08 1081 SER A N 1
ATOM 7056 C CA . SER A 1 1081 ? -38.898 -6.557 -23.993 1.00 30.08 1081 SER A CA 1
ATOM 7057 C C . SER A 1 1081 ? -37.611 -5.843 -24.531 1.00 30.08 1081 SER A C 1
ATOM 7059 O O . SER A 1 1081 ? -36.995 -5.071 -23.800 1.00 30.08 1081 SER A O 1
ATOM 7061 N N . HIS A 1 1082 ? -37.231 -6.072 -25.808 1.00 30.67 1082 HIS A N 1
ATOM 7062 C CA . HIS A 1 1082 ? -36.086 -5.498 -26.573 1.00 30.67 1082 HIS A CA 1
ATOM 7063 C C . HIS A 1 1082 ? -34.652 -5.984 -26.205 1.00 30.67 1082 HIS A C 1
ATOM 7065 O O . HIS A 1 1082 ? -34.294 -6.063 -25.038 1.00 30.67 1082 HIS A O 1
ATOM 7071 N N . ALA A 1 1083 ? -33.735 -6.270 -27.151 1.00 29.14 1083 ALA A N 1
ATOM 7072 C CA . ALA A 1 1083 ? -33.878 -6.491 -28.602 1.00 29.14 1083 ALA A CA 1
ATOM 7073 C C . ALA A 1 1083 ? -32.687 -7.274 -29.229 1.00 29.14 1083 ALA A C 1
ATOM 7075 O O . ALA A 1 1083 ? -31.539 -7.062 -28.852 1.00 29.14 1083 ALA A O 1
ATOM 7076 N N . ARG A 1 1084 ? -33.011 -8.099 -30.244 1.00 30.88 1084 ARG A N 1
ATOM 7077 C CA . ARG A 1 1084 ? -32.243 -8.524 -31.449 1.00 30.88 1084 ARG A CA 1
ATOM 7078 C C . ARG A 1 1084 ? -30.741 -8.902 -31.361 1.00 30.88 1084 ARG A C 1
ATOM 7080 O O . ARG A 1 1084 ? -29.871 -8.060 -31.172 1.00 30.88 1084 ARG A O 1
ATOM 7087 N N . ALA A 1 1085 ? -30.449 -10.150 -31.752 1.00 33.12 1085 ALA A N 1
ATOM 7088 C CA . ALA A 1 1085 ? -29.304 -10.505 -32.618 1.00 33.12 1085 ALA A CA 1
ATOM 7089 C C . ALA A 1 1085 ? -29.765 -10.453 -34.114 1.00 33.12 1085 ALA A C 1
ATOM 7091 O O . ALA A 1 1085 ? -30.948 -10.144 -34.306 1.00 33.12 1085 ALA A O 1
ATOM 7092 N N . PRO A 1 1086 ? -28.936 -10.692 -35.169 1.00 48.00 1086 PRO A N 1
ATOM 7093 C CA . PRO A 1 1086 ? -28.318 -12.012 -35.423 1.00 48.00 1086 PRO A CA 1
ATOM 7094 C C . PRO A 1 1086 ? -26.967 -12.027 -36.206 1.00 48.00 1086 PRO A C 1
ATOM 7096 O O . PRO A 1 1086 ? -26.451 -10.994 -36.615 1.00 48.00 1086 PRO A O 1
ATOM 7099 N N . ALA A 1 1087 ? -26.481 -13.253 -36.458 1.00 29.91 1087 ALA A N 1
ATOM 7100 C CA . ALA A 1 1087 ? -25.802 -13.744 -37.676 1.00 29.91 1087 ALA A CA 1
ATOM 7101 C C . ALA A 1 1087 ? -24.466 -13.146 -38.194 1.00 29.91 1087 ALA A C 1
ATOM 7103 O O . ALA A 1 1087 ? -24.005 -12.061 -37.854 1.00 29.91 1087 ALA A O 1
ATOM 7104 N N . SER A 1 1088 ? -23.836 -13.944 -39.060 1.00 39.72 1088 SER A N 1
ATOM 7105 C CA . SER A 1 1088 ? -22.570 -13.719 -39.764 1.00 39.72 1088 SER A CA 1
ATOM 7106 C C . SER A 1 1088 ? -22.782 -13.675 -41.278 1.00 39.72 1088 SER A C 1
ATOM 7108 O O . SER A 1 1088 ? -23.566 -14.478 -41.778 1.00 39.72 1088 SER A O 1
ATOM 7110 N N . ASN A 1 1089 ? -22.008 -12.873 -42.021 1.00 27.66 1089 ASN A N 1
ATOM 7111 C CA . ASN A 1 1089 ? -21.682 -13.217 -43.412 1.00 27.66 1089 ASN A CA 1
ATOM 7112 C C . ASN A 1 1089 ? -20.393 -12.546 -43.935 1.00 27.66 1089 ASN A C 1
ATOM 7114 O O . ASN A 1 1089 ? -19.806 -11.701 -43.257 1.00 27.66 1089 ASN A O 1
ATOM 7118 N N . SER A 1 1090 ? -19.929 -12.970 -45.115 1.00 30.12 1090 SER A N 1
ATOM 7119 C CA . SER A 1 1090 ? -18.584 -12.711 -45.663 1.00 30.12 1090 SER A CA 1
ATOM 7120 C C . SER A 1 1090 ? -18.530 -11.832 -46.924 1.00 30.12 1090 SER A C 1
ATOM 7122 O O . SER A 1 1090 ? -19.422 -11.913 -47.761 1.00 30.12 1090 SER A O 1
ATOM 7124 N N . ARG A 1 1091 ? -17.417 -11.094 -47.089 1.00 30.00 1091 ARG A N 1
ATOM 7125 C CA . ARG A 1 1091 ? -16.689 -10.712 -48.335 1.00 30.00 1091 ARG A CA 1
ATOM 7126 C C . ARG A 1 1091 ? -15.403 -9.977 -47.884 1.00 30.00 1091 ARG A C 1
ATOM 7128 O O . ARG A 1 1091 ? -15.438 -9.251 -46.896 1.00 30.00 1091 ARG A O 1
ATOM 7135 N N . GLU A 1 1092 ? -14.198 -10.382 -48.296 1.00 29.98 1092 GLU A N 1
ATOM 7136 C CA . GLU A 1 1092 ? -13.504 -10.018 -49.553 1.00 29.98 1092 GLU A CA 1
ATOM 7137 C C . GLU A 1 1092 ? -13.265 -8.496 -49.707 1.00 29.98 1092 GLU A C 1
ATOM 7139 O O . GLU A 1 1092 ? -14.134 -7.699 -49.386 1.00 29.98 1092 GLU A O 1
ATOM 7144 N N . TRP A 1 1093 ? -12.093 -7.999 -50.131 1.00 29.55 1093 TRP A N 1
ATOM 7145 C CA . TRP A 1 1093 ? -11.222 -8.536 -51.189 1.00 29.55 1093 TRP A CA 1
ATOM 7146 C C . TRP A 1 1093 ? -9.732 -8.100 -51.070 1.00 29.55 1093 TRP A C 1
ATOM 7148 O O . TRP A 1 1093 ? -9.408 -7.086 -50.455 1.00 29.55 1093 TRP A O 1
ATOM 7158 N N . ASN A 1 1094 ? -8.846 -8.851 -51.739 1.00 31.02 1094 ASN A N 1
ATOM 7159 C CA . ASN A 1 1094 ? -7.526 -8.478 -52.292 1.00 31.02 1094 ASN A CA 1
ATOM 7160 C C . ASN A 1 1094 ? -6.403 -7.792 -51.460 1.00 31.02 1094 ASN A C 1
ATOM 7162 O O . ASN A 1 1094 ? -6.418 -6.585 -51.212 1.00 31.02 1094 ASN A O 1
ATOM 7166 N N . ARG A 1 1095 ? -5.267 -8.513 -51.308 1.00 30.88 1095 ARG A N 1
ATOM 7167 C CA . ARG A 1 1095 ? -3.981 -8.139 -51.967 1.00 30.88 1095 ARG A CA 1
ATOM 7168 C C . ARG A 1 1095 ? -2.859 -9.198 -51.872 1.00 30.88 1095 ARG A C 1
ATOM 7170 O O . ARG A 1 1095 ? -2.277 -9.374 -50.807 1.00 30.88 1095 ARG A O 1
ATOM 7177 N N . GLY A 1 1096 ? -2.436 -9.702 -53.037 1.00 29.20 1096 GLY A N 1
ATOM 7178 C CA . GLY A 1 1096 ? -1.019 -9.929 -53.388 1.00 29.20 1096 GLY A CA 1
ATOM 7179 C C . GLY A 1 1096 ? -0.354 -11.243 -52.951 1.00 29.20 1096 GLY A C 1
ATOM 7180 O O . GLY A 1 1096 ? 0.069 -11.379 -51.806 1.00 29.20 1096 GLY A O 1
ATOM 7181 N N . HIS A 1 1097 ? -0.158 -12.153 -53.911 1.00 31.75 1097 HIS A N 1
ATOM 7182 C CA . HIS A 1 1097 ? 0.670 -13.361 -53.782 1.00 31.75 1097 HIS A CA 1
ATOM 7183 C C . HIS A 1 1097 ? 2.180 -13.065 -53.836 1.00 31.75 1097 HIS A C 1
ATOM 7185 O O . HIS A 1 1097 ? 2.607 -12.117 -54.487 1.00 31.75 1097 HIS A O 1
ATOM 7191 N N . GLU A 1 1098 ? 2.979 -13.970 -53.262 1.00 28.03 1098 GLU A N 1
ATOM 7192 C CA . GLU A 1 1098 ? 4.133 -14.590 -53.941 1.00 28.03 1098 GLU A CA 1
ATOM 7193 C C . GLU A 1 1098 ? 4.390 -15.981 -53.309 1.00 28.03 1098 GLU A C 1
ATOM 7195 O O . GLU A 1 1098 ? 3.982 -16.229 -52.172 1.00 28.03 1098 GLU A O 1
ATOM 7200 N N . ALA A 1 1099 ? 4.951 -16.926 -54.073 1.00 32.00 1099 ALA A N 1
ATOM 7201 C CA . ALA A 1 1099 ? 4.766 -18.370 -53.850 1.00 32.00 1099 ALA A CA 1
ATOM 7202 C C . ALA A 1 1099 ? 5.782 -19.058 -52.896 1.00 32.00 1099 ALA A C 1
ATOM 7204 O O . ALA A 1 1099 ? 6.897 -18.562 -52.709 1.00 32.00 1099 ALA A O 1
ATOM 7205 N N . PRO A 1 1100 ? 5.434 -20.228 -52.314 1.00 38.41 1100 PRO A N 1
ATOM 7206 C CA . PRO A 1 1100 ? 6.358 -21.090 -51.571 1.00 38.41 1100 PRO A CA 1
ATOM 7207 C C . PRO A 1 1100 ? 7.078 -22.112 -52.474 1.00 38.41 1100 PRO A C 1
ATOM 7209 O O . PRO A 1 1100 ? 6.551 -22.528 -53.502 1.00 38.41 1100 PRO A O 1
ATOM 7212 N N . VAL A 1 1101 ? 8.244 -22.596 -52.030 1.00 31.20 1101 VAL A N 1
ATOM 7213 C CA . VAL A 1 1101 ? 8.942 -23.771 -52.595 1.00 31.20 1101 VAL A CA 1
ATOM 7214 C C . VAL A 1 1101 ? 9.239 -24.767 -51.464 1.00 31.20 1101 VAL A C 1
ATOM 7216 O O . VAL A 1 1101 ? 9.438 -24.370 -50.315 1.00 31.20 1101 VAL A O 1
ATOM 7219 N N . GLN A 1 1102 ? 9.192 -26.060 -51.787 1.00 34.91 1102 GLN A N 1
ATOM 7220 C CA . GLN A 1 1102 ? 9.258 -27.196 -50.857 1.00 34.91 1102 GLN A CA 1
ATOM 7221 C C . GLN A 1 1102 ? 10.675 -27.477 -50.310 1.00 34.91 1102 GLN A C 1
ATOM 7223 O O . GLN A 1 1102 ? 11.660 -27.002 -50.867 1.00 34.91 1102 GLN A O 1
ATOM 7228 N N . VAL A 1 1103 ? 10.771 -28.341 -49.284 1.00 27.89 1103 VAL A N 1
ATOM 7229 C CA . VAL A 1 1103 ? 11.504 -29.634 -49.348 1.00 27.89 1103 VAL A CA 1
ATOM 7230 C C . VAL A 1 1103 ? 11.126 -30.542 -48.151 1.00 27.89 1103 VAL A C 1
ATOM 7232 O O . VAL A 1 1103 ? 10.740 -30.063 -47.084 1.00 27.89 1103 VAL A O 1
ATOM 7235 N N . ARG A 1 1104 ? 11.187 -31.864 -48.382 1.00 29.86 1104 ARG A N 1
ATOM 7236 C CA . ARG A 1 1104 ? 10.883 -33.014 -47.491 1.00 29.86 1104 ARG A CA 1
ATOM 7237 C C . ARG A 1 1104 ? 11.758 -33.065 -46.213 1.00 29.86 1104 ARG A C 1
ATOM 7239 O O . ARG A 1 1104 ? 12.875 -32.568 -46.215 1.00 29.86 1104 ARG A O 1
ATOM 7246 N N . GLN A 1 1105 ? 11.209 -33.421 -45.041 1.00 32.59 1105 GLN A N 1
ATOM 7247 C CA . GLN A 1 1105 ? 11.101 -34.769 -44.415 1.00 32.59 1105 GLN A CA 1
ATOM 7248 C C . GLN A 1 1105 ? 12.407 -35.579 -44.271 1.00 32.59 1105 GLN A C 1
ATOM 7250 O O . GLN A 1 1105 ? 13.004 -35.922 -45.282 1.00 32.59 1105 GLN A O 1
ATOM 7255 N N . GLN A 1 1106 ? 12.711 -36.034 -43.038 1.00 27.59 1106 GLN A N 1
ATOM 7256 C CA . GLN A 1 1106 ? 12.960 -37.456 -42.694 1.00 27.59 1106 GLN A CA 1
ATOM 7257 C C . GLN A 1 1106 ? 12.944 -37.713 -41.156 1.00 27.59 1106 GLN A C 1
ATOM 7259 O O . GLN A 1 1106 ? 12.889 -36.775 -40.359 1.00 27.59 1106 GLN A O 1
ATOM 7264 N N . ARG A 1 1107 ? 12.863 -39.000 -40.773 1.00 33.41 1107 ARG A N 1
ATOM 7265 C CA . ARG A 1 1107 ? 12.671 -39.675 -39.448 1.00 33.41 1107 ARG A CA 1
ATOM 7266 C C . ARG A 1 1107 ? 13.186 -41.146 -39.619 1.00 33.41 1107 ARG A C 1
ATOM 7268 O O . ARG A 1 1107 ? 13.721 -41.366 -40.706 1.00 33.41 1107 ARG A O 1
ATOM 7275 N N . PRO A 1 1108 ? 13.004 -42.173 -38.730 1.00 55.94 1108 PRO A N 1
ATOM 7276 C CA . PRO A 1 1108 ? 12.407 -42.290 -37.367 1.00 55.94 1108 PRO A CA 1
ATOM 7277 C C . PRO A 1 1108 ? 13.451 -42.018 -36.243 1.00 55.94 1108 PRO A C 1
ATOM 7279 O O . PRO A 1 1108 ? 14.219 -41.087 -36.448 1.00 55.94 1108 PRO A O 1
ATOM 7282 N N . HIS A 1 1109 ? 13.556 -42.615 -35.033 1.00 26.78 1109 HIS A N 1
ATOM 7283 C CA . HIS A 1 1109 ? 12.837 -43.640 -34.210 1.00 26.78 1109 HIS A CA 1
ATOM 7284 C C . HIS A 1 1109 ? 12.362 -42.980 -32.864 1.00 26.78 1109 HIS A C 1
ATOM 7286 O O . HIS A 1 1109 ? 12.406 -41.754 -32.785 1.00 26.78 1109 HIS A O 1
ATOM 7292 N N . ARG A 1 1110 ? 11.752 -43.564 -31.805 1.00 31.42 1110 ARG A N 1
ATOM 7293 C CA . ARG A 1 1110 ? 11.578 -44.925 -31.209 1.00 31.42 1110 ARG A CA 1
ATOM 7294 C C . ARG A 1 1110 ? 12.862 -45.544 -30.603 1.00 31.42 1110 ARG A C 1
ATOM 7296 O O . ARG A 1 1110 ? 13.944 -45.145 -31.002 1.00 31.42 1110 ARG A O 1
ATOM 7303 N N . HIS A 1 1111 ? 12.845 -46.483 -29.645 1.00 29.17 1111 HIS A N 1
ATOM 7304 C CA . HIS A 1 1111 ? 11.790 -47.034 -28.751 1.00 29.17 1111 HIS A CA 1
ATOM 7305 C C . HIS A 1 1111 ? 12.045 -46.527 -27.288 1.00 29.17 1111 HIS A C 1
ATOM 7307 O O . HIS A 1 1111 ? 12.879 -45.643 -27.132 1.00 29.17 1111 HIS A O 1
ATOM 7313 N N . CYS A 1 1112 ? 11.403 -46.920 -26.170 1.00 26.64 1112 CYS A N 1
ATOM 7314 C CA . CYS A 1 1112 ? 10.271 -47.816 -25.855 1.00 26.64 1112 CYS A CA 1
ATOM 7315 C C . CYS A 1 1112 ? 9.477 -47.282 -24.618 1.00 26.64 1112 CYS A C 1
ATOM 7317 O O . CYS A 1 1112 ? 9.722 -46.156 -24.189 1.00 26.64 1112 CYS A O 1
ATOM 7319 N N . TRP A 1 1113 ? 8.555 -48.074 -24.050 1.00 29.48 1113 TRP A N 1
ATOM 7320 C CA . TRP A 1 1113 ? 7.745 -47.846 -22.821 1.00 29.48 1113 TRP A CA 1
ATOM 7321 C C . TRP A 1 1113 ? 7.653 -49.176 -22.016 1.00 29.48 1113 TRP A C 1
ATOM 7323 O O . TRP A 1 1113 ? 7.956 -50.212 -22.611 1.00 29.48 1113 TRP A O 1
ATOM 7333 N N . PRO A 1 1114 ? 7.303 -49.188 -20.705 1.00 49.88 1114 PRO A N 1
ATOM 7334 C CA . PRO A 1 1114 ? 5.894 -49.439 -20.326 1.00 49.88 1114 PRO A CA 1
ATOM 7335 C C . PRO A 1 1114 ? 5.384 -48.733 -19.039 1.00 49.88 1114 PRO A C 1
ATOM 7337 O O . PRO A 1 1114 ? 6.134 -48.103 -18.295 1.00 49.88 1114 PRO A O 1
ATOM 7340 N N . LEU A 1 1115 ? 4.073 -48.870 -18.796 1.00 31.97 1115 LEU A N 1
ATOM 7341 C CA . LEU A 1 1115 ? 3.357 -48.618 -17.530 1.00 31.97 1115 LEU A CA 1
ATOM 7342 C C . LEU A 1 1115 ? 3.234 -49.914 -16.705 1.00 31.97 1115 LEU A C 1
ATOM 7344 O O . LEU A 1 1115 ? 3.299 -50.988 -17.294 1.00 31.97 1115 LEU A O 1
ATOM 7348 N N . SER A 1 1116 ? 2.956 -49.791 -15.397 1.00 29.02 1116 SER A N 1
ATOM 7349 C CA . SER A 1 1116 ? 2.112 -50.719 -14.610 1.00 29.02 1116 SER A CA 1
ATOM 7350 C C . SER A 1 1116 ? 1.749 -50.125 -13.235 1.00 29.02 1116 SER A C 1
ATOM 7352 O O . SER A 1 1116 ? 2.432 -49.223 -12.744 1.00 29.02 1116 SER A O 1
ATOM 7354 N N . ASP A 1 1117 ? 0.659 -50.610 -12.634 1.00 29.61 1117 ASP A N 1
ATOM 7355 C CA . ASP A 1 1117 ? 0.009 -50.066 -11.430 1.00 29.61 1117 ASP A CA 1
ATOM 7356 C C . ASP A 1 1117 ? 0.432 -50.719 -10.097 1.00 29.61 1117 ASP A C 1
ATOM 7358 O O . ASP A 1 1117 ? 0.826 -51.881 -10.055 1.00 29.61 1117 ASP A O 1
ATOM 7362 N N . ALA A 1 1118 ? 0.220 -50.002 -8.982 1.00 26.66 1118 ALA A N 1
ATOM 7363 C CA . ALA A 1 1118 ? -0.008 -50.579 -7.647 1.00 26.66 1118 ALA A CA 1
ATOM 7364 C C . ALA A 1 1118 ? -0.758 -49.588 -6.722 1.00 26.66 1118 ALA A C 1
ATOM 7366 O O . ALA A 1 1118 ? -0.661 -48.369 -6.883 1.00 26.66 1118 ALA A O 1
ATOM 7367 N N . LYS A 1 1119 ? -1.515 -50.106 -5.741 1.00 29.66 1119 LYS A N 1
ATOM 7368 C CA . LYS A 1 1119 ? -2.368 -49.342 -4.797 1.00 29.66 1119 LYS A CA 1
ATOM 7369 C C . LYS A 1 1119 ? -1.810 -49.351 -3.351 1.00 29.66 1119 LYS A C 1
ATOM 7371 O O . LYS A 1 1119 ? -0.876 -50.097 -3.075 1.00 29.66 1119 LYS A O 1
ATOM 7376 N N . PRO A 1 1120 ? -2.313 -48.493 -2.435 1.00 43.88 1120 PRO A N 1
ATOM 7377 C CA . PRO A 1 1120 ? -1.669 -48.239 -1.142 1.00 43.88 1120 PRO A CA 1
ATOM 7378 C C . PRO A 1 1120 ? -2.076 -49.220 -0.032 1.00 43.88 1120 PRO A C 1
ATOM 7380 O O . PRO A 1 1120 ? -3.190 -49.738 -0.026 1.00 43.88 1120 PRO A O 1
ATOM 7383 N N . LEU A 1 1121 ? -1.212 -49.355 0.980 1.00 26.06 1121 LEU A N 1
ATOM 7384 C CA . LEU A 1 1121 ? -1.527 -50.015 2.249 1.00 26.06 1121 LEU A CA 1
ATOM 7385 C C . LEU A 1 1121 ? -2.030 -49.012 3.301 1.00 26.06 1121 LEU A C 1
ATOM 7387 O O . LEU A 1 1121 ? -1.364 -48.022 3.608 1.00 26.06 1121 LEU A O 1
ATOM 7391 N N . GLN A 1 1122 ? -3.184 -49.318 3.896 1.00 29.81 1122 GLN A N 1
ATOM 7392 C CA . GLN A 1 1122 ? -3.562 -48.860 5.234 1.00 29.81 1122 GLN A CA 1
ATOM 7393 C C . GLN A 1 1122 ? -3.352 -50.008 6.225 1.00 29.81 1122 GLN A C 1
ATOM 7395 O O . GLN A 1 1122 ? -3.681 -51.148 5.916 1.00 29.81 1122 GLN A O 1
ATOM 7400 N N . VAL A 1 1123 ? -2.921 -49.685 7.444 1.00 24.89 1123 VAL A N 1
ATOM 7401 C CA . VAL A 1 1123 ? -3.182 -50.489 8.648 1.00 24.89 1123 VAL A CA 1
ATOM 7402 C C . VAL A 1 1123 ? -3.657 -49.521 9.736 1.00 24.89 1123 VAL A C 1
ATOM 7404 O O . VAL A 1 1123 ? -3.263 -48.351 9.742 1.00 24.89 1123 VAL A O 1
ATOM 7407 N N . HIS A 1 1124 ? -4.562 -49.965 10.606 1.00 26.81 1124 HIS A N 1
ATOM 7408 C CA . HIS A 1 1124 ? -5.261 -49.122 11.578 1.00 26.81 1124 HIS A CA 1
ATOM 7409 C C . HIS A 1 1124 ? -5.452 -49.871 12.912 1.00 26.81 1124 HIS A C 1
ATOM 7411 O O . HIS A 1 1124 ? -5.339 -51.093 12.938 1.00 26.81 1124 HIS A O 1
ATOM 7417 N N . CYS A 1 1125 ? -5.814 -49.135 13.975 1.00 26.66 1125 CYS A N 1
ATOM 7418 C CA . CYS A 1 1125 ? -6.031 -49.613 15.361 1.00 26.66 1125 CYS A CA 1
ATOM 7419 C C . CYS A 1 1125 ? -4.720 -49.910 16.145 1.00 26.66 1125 CYS A C 1
ATOM 7421 O O . CYS A 1 1125 ? -3.675 -50.112 15.541 1.00 26.66 1125 CYS A O 1
ATOM 7423 N N . SER A 1 1126 ? -4.660 -49.821 17.486 1.00 24.25 1126 SER A N 1
ATOM 7424 C CA . SER A 1 1126 ? -5.732 -49.800 18.509 1.00 24.25 1126 SER A CA 1
ATOM 7425 C C . SER A 1 1126 ? -5.578 -48.721 19.613 1.00 24.25 1126 SER A C 1
ATOM 7427 O O . SER A 1 1126 ? -4.542 -48.079 19.758 1.00 24.25 1126 SER A O 1
ATOM 7429 N N . ARG A 1 1127 ? -6.650 -48.531 20.404 1.00 28.84 1127 ARG A N 1
ATOM 7430 C CA . ARG A 1 1127 ? -6.713 -47.861 21.736 1.00 28.84 1127 ARG A CA 1
ATOM 7431 C C . ARG A 1 1127 ? -6.052 -48.753 22.822 1.00 28.84 1127 ARG A C 1
ATOM 7433 O O . ARG A 1 1127 ? -6.033 -49.956 22.600 1.00 28.84 1127 ARG A O 1
ATOM 7440 N N . ALA A 1 1128 ? -5.606 -48.325 24.020 1.00 28.45 1128 ALA A N 1
ATOM 7441 C CA . ALA A 1 1128 ? -5.346 -47.009 24.665 1.00 28.45 1128 ALA A CA 1
ATOM 7442 C C . ALA A 1 1128 ? -4.430 -47.244 25.928 1.00 28.45 1128 ALA A C 1
ATOM 7444 O O . ALA A 1 1128 ? -3.459 -47.960 25.736 1.00 28.45 1128 ALA A O 1
ATOM 7445 N N . GLU A 1 1129 ? -4.546 -46.773 27.194 1.00 26.67 1129 GLU A N 1
ATOM 7446 C CA . GLU A 1 1129 ? -5.427 -45.869 27.989 1.00 26.67 1129 GLU A CA 1
ATOM 7447 C C . GLU A 1 1129 ? -4.722 -45.472 29.346 1.00 26.67 1129 GLU A C 1
ATOM 7449 O O . GLU A 1 1129 ? -3.722 -46.069 29.722 1.00 26.67 1129 GLU A O 1
ATOM 7454 N N . GLN A 1 1130 ? -5.261 -44.479 30.075 1.00 29.16 1130 GLN A N 1
ATOM 7455 C CA . GLN A 1 1130 ? -5.170 -44.109 31.526 1.00 29.16 1130 GLN A CA 1
ATOM 7456 C C . GLN A 1 1130 ? -3.851 -43.994 32.362 1.00 29.16 1130 GLN A C 1
ATOM 7458 O O . GLN A 1 1130 ? -3.244 -44.959 32.801 1.00 29.16 1130 GLN A O 1
ATOM 7463 N N . HIS A 1 1131 ? -3.609 -42.747 32.819 1.00 29.41 1131 HIS A N 1
ATOM 7464 C CA . HIS A 1 1131 ? -3.269 -42.278 34.195 1.00 29.41 1131 HIS A CA 1
ATOM 7465 C C . HIS A 1 1131 ? -2.109 -42.843 35.073 1.00 29.41 1131 HIS A C 1
ATOM 7467 O O . HIS A 1 1131 ? -2.275 -43.868 35.726 1.00 29.41 1131 HIS A O 1
ATOM 7473 N N . ARG A 1 1132 ? -1.129 -41.968 35.422 1.00 24.00 1132 ARG A N 1
ATOM 7474 C CA . ARG A 1 1132 ? -0.891 -41.412 36.802 1.00 24.00 1132 ARG A CA 1
ATOM 7475 C C . ARG A 1 1132 ? 0.178 -40.281 36.846 1.00 24.00 1132 ARG A C 1
ATOM 7477 O O . ARG A 1 1132 ? 0.626 -39.845 35.792 1.00 24.00 1132 ARG A O 1
ATOM 7484 N N . CYS A 1 1133 ? 0.497 -39.722 38.035 1.00 30.08 1133 CYS A N 1
ATOM 7485 C CA . CYS A 1 1133 ? 1.224 -38.438 38.211 1.00 30.08 1133 CYS A CA 1
ATOM 7486 C C . CYS A 1 1133 ? 2.241 -38.363 39.389 1.00 30.08 1133 CYS A C 1
ATOM 7488 O O . CYS A 1 1133 ? 1.851 -38.588 40.533 1.00 30.08 1133 CYS A O 1
ATOM 7490 N N . SER A 1 1134 ? 3.446 -37.819 39.141 1.00 26.17 1134 SER A N 1
ATOM 7491 C CA . SER A 1 1134 ? 4.409 -37.186 40.096 1.00 26.17 1134 SER A CA 1
ATOM 7492 C C . SER A 1 1134 ? 5.436 -36.349 39.273 1.00 26.17 1134 SER A C 1
ATOM 7494 O O . SER A 1 1134 ? 5.662 -36.691 38.119 1.00 26.17 1134 SER A O 1
ATOM 7496 N N . ARG A 1 1135 ? 5.914 -35.125 39.607 1.00 31.28 1135 ARG A N 1
ATOM 7497 C CA . ARG A 1 1135 ? 6.625 -34.539 40.791 1.00 31.28 1135 ARG A CA 1
ATOM 7498 C C . ARG A 1 1135 ? 8.096 -35.026 40.904 1.00 31.28 1135 ARG A C 1
ATOM 7500 O O . ARG A 1 1135 ? 8.288 -36.214 40.724 1.00 31.28 1135 ARG A O 1
ATOM 7507 N N . THR A 1 1136 ? 9.144 -34.215 41.173 1.00 29.03 1136 THR A N 1
ATOM 7508 C CA . THR A 1 1136 ? 9.310 -32.868 41.819 1.00 29.03 1136 THR A CA 1
ATOM 7509 C C . THR A 1 1136 ? 10.497 -32.006 41.276 1.00 29.03 1136 THR A C 1
ATOM 7511 O O . THR A 1 1136 ? 11.339 -32.535 40.567 1.00 29.03 1136 THR A O 1
ATOM 7514 N N . SER A 1 1137 ? 10.615 -30.734 41.748 1.00 31.42 1137 SER A N 1
ATOM 7515 C CA . SER A 1 1137 ? 11.865 -29.915 41.972 1.00 31.42 1137 SER A CA 1
ATOM 7516 C C . SER A 1 1137 ? 12.783 -29.550 40.773 1.00 31.42 1137 SER A C 1
ATOM 7518 O O . SER A 1 1137 ? 12.696 -30.187 39.737 1.00 31.42 1137 SER A O 1
ATOM 7520 N N . SER A 1 1138 ? 13.660 -28.524 40.769 1.00 28.62 1138 SER A N 1
ATOM 7521 C CA . SER A 1 1138 ? 14.105 -27.380 41.640 1.00 28.62 1138 SER A CA 1
ATOM 7522 C C . SER A 1 1138 ? 14.760 -26.317 40.694 1.00 28.62 1138 SER A C 1
ATOM 7524 O O . SER A 1 1138 ? 14.941 -26.629 39.524 1.00 28.62 1138 SER A O 1
ATOM 7526 N N . ALA A 1 1139 ? 15.175 -25.065 40.962 1.00 28.33 1139 ALA A N 1
ATOM 7527 C CA . ALA A 1 1139 ? 15.173 -24.017 42.004 1.00 28.33 1139 ALA A CA 1
ATOM 7528 C C . ALA A 1 1139 ? 15.676 -22.693 41.316 1.00 28.33 1139 ALA A C 1
ATOM 7530 O O . ALA A 1 1139 ? 15.941 -22.691 40.114 1.00 28.33 1139 ALA A O 1
ATOM 7531 N N . GLY A 1 1140 ? 15.771 -21.564 42.044 1.00 28.30 1140 GLY A N 1
ATOM 7532 C CA . GLY A 1 1140 ? 16.385 -20.278 41.604 1.00 28.30 1140 GLY A CA 1
ATOM 7533 C C . GLY A 1 1140 ? 17.839 -20.121 42.108 1.00 28.30 1140 GLY A C 1
ATOM 7534 O O . GLY A 1 1140 ? 18.352 -21.125 42.599 1.00 28.30 1140 GLY A O 1
ATOM 7535 N N . PRO A 1 1141 ? 18.509 -18.936 42.058 1.00 51.06 1141 PRO A N 1
ATOM 7536 C CA . PRO A 1 1141 ? 18.008 -17.540 42.138 1.00 51.06 1141 PRO A CA 1
ATOM 7537 C C . PRO A 1 1141 ? 18.388 -16.689 40.875 1.00 51.06 1141 PRO A C 1
ATOM 7539 O O . PRO A 1 1141 ? 18.711 -17.278 39.851 1.00 51.06 1141 PRO A O 1
ATOM 7542 N N . ALA A 1 1142 ? 18.226 -15.360 40.695 1.00 30.56 1142 ALA A N 1
ATOM 7543 C CA . ALA A 1 1142 ? 18.269 -14.134 41.533 1.00 30.56 1142 ALA A CA 1
ATOM 7544 C C . ALA A 1 1142 ? 19.693 -13.770 42.051 1.00 30.56 1142 ALA A C 1
ATOM 7546 O O . ALA A 1 1142 ? 20.480 -14.674 42.281 1.00 30.56 1142 ALA A O 1
ATOM 7547 N N . LEU A 1 1143 ? 20.118 -12.510 42.258 1.00 30.73 1143 LEU A N 1
ATOM 7548 C CA . LEU A 1 1143 ? 19.580 -11.171 41.933 1.00 30.73 1143 LEU A CA 1
ATOM 7549 C C . LEU A 1 1143 ? 20.736 -10.138 42.066 1.00 30.73 1143 LEU A C 1
ATOM 7551 O O . LEU A 1 1143 ? 21.494 -10.242 43.021 1.00 30.73 1143 LEU A O 1
ATOM 7555 N N . ALA A 1 1144 ? 20.858 -9.123 41.198 1.00 27.91 1144 ALA A N 1
ATOM 7556 C CA . ALA A 1 1144 ? 21.764 -7.976 41.417 1.00 27.91 1144 ALA A CA 1
ATOM 7557 C C . ALA A 1 1144 ? 21.309 -6.718 40.647 1.00 27.91 1144 ALA A C 1
ATOM 7559 O O . ALA A 1 1144 ? 20.678 -6.829 39.593 1.00 27.91 1144 ALA A O 1
ATOM 7560 N N . ALA A 1 1145 ? 21.622 -5.526 41.167 1.00 30.55 1145 ALA A N 1
ATOM 7561 C CA . ALA A 1 1145 ? 21.313 -4.231 40.553 1.00 30.55 1145 ALA A CA 1
ATOM 7562 C C . ALA A 1 1145 ? 22.313 -3.149 41.000 1.00 30.55 1145 ALA A C 1
ATOM 7564 O O . ALA A 1 1145 ? 22.827 -3.221 42.111 1.00 30.55 1145 ALA A O 1
ATOM 7565 N N . MET A 1 1146 ? 22.523 -2.115 40.177 1.00 27.50 1146 MET A N 1
ATOM 7566 C CA . MET A 1 1146 ? 23.185 -0.862 40.578 1.00 27.50 1146 MET A CA 1
ATOM 7567 C C . MET A 1 1146 ? 22.623 0.339 39.798 1.00 27.50 1146 MET A C 1
ATOM 7569 O O . MET A 1 1146 ? 21.851 0.172 38.849 1.00 27.50 1146 MET A O 1
ATOM 7573 N N . THR A 1 1147 ? 22.923 1.555 40.260 1.00 28.64 1147 THR A N 1
ATOM 7574 C CA . THR A 1 1147 ? 22.055 2.733 40.081 1.00 28.64 1147 THR A CA 1
ATOM 7575 C C . THR A 1 1147 ? 22.734 3.970 39.488 1.00 28.64 1147 THR A C 1
ATOM 7577 O O . THR A 1 1147 ? 23.848 4.306 39.855 1.00 28.64 1147 THR A O 1
ATOM 7580 N N . LEU A 1 1148 ? 21.971 4.692 38.655 1.00 32.28 1148 LEU A N 1
ATOM 7581 C CA . LEU A 1 1148 ? 21.910 6.162 38.512 1.00 32.28 1148 LEU A CA 1
ATOM 7582 C C . LEU A 1 1148 ? 23.159 7.008 38.874 1.00 32.28 1148 LEU A C 1
ATOM 7584 O O . LEU A 1 1148 ? 23.380 7.268 40.054 1.00 32.28 1148 LEU A O 1
ATOM 7588 N N . ARG A 1 1149 ? 23.740 7.704 37.879 1.00 27.25 1149 ARG A N 1
ATOM 7589 C CA . ARG A 1 1149 ? 23.566 9.171 37.682 1.00 27.25 1149 ARG A CA 1
ATOM 7590 C C . ARG A 1 1149 ? 24.216 9.690 36.379 1.00 27.25 1149 ARG A C 1
ATOM 7592 O O . ARG A 1 1149 ? 24.927 8.979 35.683 1.00 27.25 1149 ARG A O 1
ATOM 7599 N N . SER A 1 1150 ? 23.878 10.933 36.041 1.00 31.03 1150 SER A N 1
ATOM 7600 C CA . SER A 1 1150 ? 24.472 11.843 35.030 1.00 31.03 1150 SER A CA 1
ATOM 7601 C C . SER A 1 1150 ? 24.782 13.178 35.758 1.00 31.03 1150 SER A C 1
ATOM 7603 O O . SER A 1 1150 ? 24.369 13.255 36.922 1.00 31.03 1150 SER A O 1
ATOM 7605 N N . PRO A 1 1151 ? 25.385 14.248 35.175 1.00 53.06 1151 PRO A N 1
ATOM 7606 C CA . PRO A 1 1151 ? 25.836 14.548 33.794 1.00 53.06 1151 PRO A CA 1
ATOM 7607 C C . PRO A 1 1151 ? 27.399 14.662 33.726 1.00 53.06 1151 PRO A C 1
ATOM 7609 O O . PRO A 1 1151 ? 28.018 13.976 34.527 1.00 53.06 1151 PRO A O 1
ATOM 7612 N N . SER A 1 1152 ? 28.140 15.354 32.833 1.00 29.30 1152 SER A N 1
ATOM 7613 C CA . SER A 1 1152 ? 27.923 16.528 31.945 1.00 29.30 1152 SER A CA 1
ATOM 7614 C C . SER A 1 1152 ? 28.885 16.590 30.719 1.00 29.30 1152 SER A C 1
ATOM 7616 O O . SER A 1 1152 ? 29.573 15.622 30.411 1.00 29.30 1152 SER A O 1
ATOM 7618 N N . TRP A 1 1153 ? 28.848 17.704 29.967 1.00 36.19 1153 TRP A N 1
ATOM 7619 C CA . TRP A 1 1153 ? 29.732 18.140 28.852 1.00 36.19 1153 TRP A CA 1
ATOM 7620 C C . TRP A 1 1153 ? 30.396 19.478 29.275 1.00 36.19 1153 TRP A C 1
ATOM 7622 O O . TRP A 1 1153 ? 29.772 20.150 30.105 1.00 36.19 1153 TRP A O 1
ATOM 7632 N N . PRO A 1 1154 ? 31.604 19.879 28.801 1.00 51.41 1154 PRO A N 1
ATOM 7633 C CA . PRO A 1 1154 ? 31.934 20.285 27.404 1.00 51.41 1154 PRO A CA 1
ATOM 7634 C C . PRO A 1 1154 ? 33.053 19.411 26.750 1.00 51.41 1154 PRO A C 1
ATOM 7636 O O . PRO A 1 1154 ? 33.547 18.502 27.403 1.00 51.41 1154 PRO A O 1
ATOM 7639 N N . GLN A 1 1155 ? 33.385 19.427 25.440 1.00 32.66 1155 GLN A N 1
ATOM 7640 C CA . GLN A 1 1155 ? 33.849 20.509 24.526 1.00 32.66 1155 GLN A CA 1
ATOM 7641 C C . GLN A 1 1155 ? 35.249 21.038 24.960 1.00 32.66 1155 GLN A C 1
ATOM 7643 O O . GLN A 1 1155 ? 35.375 21.525 26.069 1.00 32.66 1155 GLN A O 1
ATOM 7648 N N . VAL A 1 1156 ? 36.359 20.903 24.208 1.00 29.70 1156 VAL A N 1
ATOM 7649 C CA . VAL A 1 1156 ? 36.716 21.636 22.966 1.00 29.70 1156 VAL A CA 1
ATOM 7650 C C . VAL A 1 1156 ? 38.040 21.088 22.337 1.00 29.70 1156 VAL A C 1
ATOM 7652 O O . VAL A 1 1156 ? 38.975 20.781 23.060 1.00 29.70 1156 VAL A O 1
ATOM 7655 N N . HIS A 1 1157 ? 38.125 21.068 20.993 1.00 27.94 1157 HIS A N 1
ATOM 7656 C CA . HIS A 1 1157 ? 39.330 21.031 20.111 1.00 27.94 1157 HIS A CA 1
ATOM 7657 C C . HIS A 1 1157 ? 40.268 19.796 19.961 1.00 27.94 1157 HIS A C 1
ATOM 7659 O O . HIS A 1 1157 ? 40.097 18.745 20.565 1.00 27.94 1157 HIS A O 1
ATOM 7665 N N . ILE A 1 1158 ? 41.156 19.937 18.959 1.00 37.53 1158 ILE A N 1
ATOM 7666 C CA . ILE A 1 1158 ? 41.966 18.976 18.174 1.00 37.53 1158 ILE A CA 1
ATOM 7667 C C . ILE A 1 1158 ? 43.361 19.625 17.995 1.00 37.53 1158 ILE A C 1
ATOM 7669 O O . ILE A 1 1158 ? 43.377 20.826 17.704 1.00 37.53 1158 ILE A O 1
ATOM 7673 N N . PRO A 1 1159 ? 44.504 18.912 18.154 1.00 45.75 1159 PRO A N 1
ATOM 7674 C CA . PRO A 1 1159 ? 45.241 18.405 16.975 1.00 45.75 1159 PRO A CA 1
ATOM 7675 C C . PRO A 1 1159 ? 46.038 17.084 17.138 1.00 45.75 1159 PRO A C 1
ATOM 7677 O O . PRO A 1 1159 ? 46.319 16.641 18.240 1.00 45.75 1159 PRO A O 1
ATOM 7680 N N . LEU A 1 1160 ? 46.358 16.485 15.973 1.00 29.91 1160 LEU A N 1
ATOM 7681 C CA . LEU A 1 1160 ? 47.605 15.799 15.534 1.00 29.91 1160 LEU A CA 1
ATOM 7682 C C . LEU A 1 1160 ? 48.517 15.142 16.614 1.00 29.91 1160 LEU A C 1
ATOM 7684 O O . LEU A 1 1160 ? 48.877 15.783 17.586 1.00 29.91 1160 LEU A O 1
ATOM 7688 N N . GLN A 1 1161 ? 49.053 13.923 16.448 1.00 30.98 1161 GLN A N 1
ATOM 7689 C CA . GLN A 1 1161 ? 49.811 13.431 15.278 1.00 30.98 1161 GLN A CA 1
ATOM 7690 C C . GLN A 1 1161 ? 49.764 11.888 15.076 1.00 30.98 1161 GLN A C 1
ATOM 7692 O O . GLN A 1 1161 ? 49.225 11.137 15.883 1.00 30.98 1161 GLN A O 1
ATOM 7697 N N . HIS A 1 1162 ? 50.355 11.436 13.961 1.00 31.97 1162 HIS A N 1
ATOM 7698 C CA . HIS A 1 1162 ? 50.759 10.052 13.643 1.00 31.97 1162 HIS A CA 1
ATOM 7699 C C . HIS A 1 1162 ? 52.146 9.735 14.271 1.00 31.97 1162 HIS A C 1
ATOM 7701 O O . HIS A 1 1162 ? 52.877 10.683 14.552 1.00 31.97 1162 HIS A O 1
ATOM 7707 N N . PRO A 1 1163 ? 52.545 8.456 14.479 1.00 45.16 1163 PRO A N 1
ATOM 7708 C CA . PRO A 1 1163 ? 53.157 7.667 13.392 1.00 45.16 1163 PRO A CA 1
ATOM 7709 C C . PRO A 1 1163 ? 52.740 6.179 13.353 1.00 45.16 1163 PRO A C 1
ATOM 7711 O O . PRO A 1 1163 ? 51.823 5.752 14.048 1.00 45.16 1163 PRO A O 1
ATOM 7714 N N . CYS A 1 1164 ? 53.365 5.403 12.457 1.00 28.45 1164 CYS A N 1
ATOM 7715 C CA . CYS A 1 1164 ? 53.085 3.983 12.208 1.00 28.45 1164 CYS A CA 1
ATOM 7716 C C . CYS A 1 1164 ? 54.344 3.117 12.391 1.00 28.45 1164 CYS A C 1
ATOM 7718 O O . CYS A 1 1164 ? 55.365 3.427 11.784 1.00 28.45 1164 CYS A O 1
ATOM 7720 N N . SER A 1 1165 ? 54.233 1.990 13.101 1.00 29.72 1165 SER A N 1
ATOM 7721 C CA . SER A 1 1165 ? 55.180 0.853 13.099 1.00 29.72 1165 SER A CA 1
ATOM 7722 C C . SER A 1 1165 ? 54.626 -0.292 13.975 1.00 29.72 1165 SER A C 1
ATOM 7724 O O . SER A 1 1165 ? 53.685 -0.067 14.733 1.00 29.72 1165 SER A O 1
ATOM 7726 N N . SER A 1 1166 ? 55.145 -1.526 13.961 1.00 29.16 1166 SER A N 1
ATOM 7727 C CA . SER A 1 1166 ? 55.516 -2.435 12.850 1.00 29.16 1166 SER A CA 1
ATOM 7728 C C . SER A 1 1166 ? 55.757 -3.853 13.430 1.00 29.16 1166 SER A C 1
ATOM 7730 O O . SER A 1 1166 ? 56.177 -3.943 14.573 1.00 29.16 1166 SER A O 1
ATOM 7732 N N . LEU A 1 1167 ? 55.520 -4.923 12.642 1.00 32.44 1167 LEU A N 1
ATOM 7733 C CA . LEU A 1 1167 ? 55.900 -6.353 12.856 1.00 32.44 1167 LEU A CA 1
ATOM 7734 C C . LEU A 1 1167 ? 55.486 -7.032 14.203 1.00 32.44 1167 LEU A C 1
ATOM 7736 O O . LEU A 1 1167 ? 55.548 -6.464 15.278 1.00 32.44 1167 LEU A O 1
ATOM 7740 N N . GLU A 1 1168 ? 54.914 -8.239 14.272 1.00 30.50 1168 GLU A N 1
ATOM 7741 C CA . GLU A 1 1168 ? 55.250 -9.569 13.713 1.00 30.50 1168 GLU A CA 1
ATOM 7742 C C . GLU A 1 1168 ? 56.238 -10.421 14.555 1.00 30.50 1168 GLU A C 1
ATOM 7744 O O . GLU A 1 1168 ? 57.451 -10.358 14.380 1.00 30.50 1168 GLU A O 1
ATOM 7749 N N . LYS A 1 1169 ? 55.672 -11.294 15.412 1.00 32.28 1169 LYS A N 1
ATOM 7750 C CA . LYS A 1 1169 ? 56.159 -12.599 15.949 1.00 32.28 1169 LYS A CA 1
ATOM 7751 C C . LYS A 1 1169 ? 54.942 -13.237 16.667 1.00 32.28 1169 LYS A C 1
ATOM 7753 O O . LYS A 1 1169 ? 54.235 -12.497 17.338 1.00 32.28 1169 LYS A O 1
ATOM 7758 N N . ARG A 1 1170 ? 54.458 -14.484 16.508 1.00 31.62 1170 ARG A N 1
ATOM 7759 C CA . ARG A 1 1170 ? 54.918 -15.860 16.155 1.00 31.62 1170 ARG A CA 1
ATOM 7760 C C . ARG A 1 1170 ? 55.406 -16.737 17.331 1.00 31.62 1170 ARG A C 1
ATOM 7762 O O . ARG A 1 1170 ? 56.330 -16.359 18.034 1.00 31.62 1170 ARG A O 1
ATOM 7769 N N . ARG A 1 1171 ? 54.874 -17.982 17.351 1.00 32.41 1171 ARG A N 1
ATOM 7770 C CA . ARG A 1 1171 ? 55.083 -19.135 18.278 1.00 32.41 1171 ARG A CA 1
ATOM 7771 C C . ARG A 1 1171 ? 54.370 -19.000 19.645 1.00 32.41 1171 ARG A C 1
ATOM 7773 O O . ARG A 1 1171 ? 54.176 -17.883 20.096 1.00 32.41 1171 ARG A O 1
ATOM 7780 N N . GLY A 1 1172 ? 53.908 -20.072 20.309 1.00 29.14 1172 GLY A N 1
ATOM 7781 C CA . GLY A 1 1172 ? 53.879 -21.519 19.981 1.00 29.14 1172 GLY A CA 1
ATOM 7782 C C . GLY A 1 1172 ? 52.480 -22.158 20.211 1.00 29.14 1172 GLY A C 1
ATOM 7783 O O . GLY A 1 1172 ? 51.600 -21.499 20.746 1.00 29.14 1172 GLY A O 1
ATOM 7784 N N . THR A 1 1173 ? 52.120 -23.289 19.578 1.00 31.70 1173 THR A N 1
ATOM 7785 C CA . THR A 1 1173 ? 52.319 -24.710 20.006 1.00 31.70 1173 THR A CA 1
ATOM 7786 C C . THR A 1 1173 ? 51.387 -25.199 21.133 1.00 31.70 1173 THR A C 1
ATOM 7788 O O . THR A 1 1173 ? 51.213 -24.486 22.106 1.00 31.70 1173 THR A O 1
ATOM 7791 N N . ALA A 1 1174 ? 50.830 -26.421 21.127 1.00 31.20 1174 ALA A N 1
ATOM 7792 C CA . ALA A 1 1174 ? 50.640 -27.429 20.065 1.00 31.20 1174 ALA A CA 1
ATOM 7793 C C . ALA A 1 1174 ? 49.662 -28.537 20.540 1.00 31.20 1174 ALA A C 1
ATOM 7795 O O . ALA A 1 1174 ? 49.605 -28.828 21.728 1.00 31.20 1174 ALA A O 1
ATOM 7796 N N . ALA A 1 1175 ? 48.969 -29.217 19.615 1.00 32.81 1175 ALA A N 1
ATOM 7797 C CA . ALA A 1 1175 ? 48.370 -30.543 19.842 1.00 32.81 1175 ALA A CA 1
ATOM 7798 C C . ALA A 1 1175 ? 48.158 -31.269 18.497 1.00 32.81 1175 ALA A C 1
ATOM 7800 O O . ALA A 1 1175 ? 47.595 -30.695 17.565 1.00 32.81 1175 ALA A O 1
ATOM 7801 N N . ARG A 1 1176 ? 48.615 -32.524 18.377 1.00 32.00 1176 ARG A N 1
ATOM 7802 C CA . ARG A 1 1176 ? 48.425 -33.380 17.187 1.00 32.00 1176 ARG A CA 1
ATOM 7803 C C . ARG A 1 1176 ? 47.276 -34.368 17.408 1.00 32.00 1176 ARG A C 1
ATOM 7805 O O . ARG A 1 1176 ? 47.192 -34.954 18.482 1.00 32.00 1176 ARG A O 1
ATOM 7812 N N . ARG A 1 1177 ? 46.532 -34.692 16.345 1.00 33.28 1177 ARG A N 1
ATOM 7813 C CA . ARG A 1 1177 ? 46.121 -36.074 16.019 1.00 33.28 1177 ARG A CA 1
ATOM 7814 C C . ARG A 1 1177 ? 45.847 -36.189 14.517 1.00 33.28 1177 ARG A C 1
ATOM 7816 O O . ARG A 1 1177 ? 45.347 -35.255 13.900 1.00 33.28 1177 ARG A O 1
ATOM 7823 N N . THR A 1 1178 ? 46.228 -37.319 13.936 1.00 31.97 1178 THR A N 1
ATOM 7824 C CA . THR A 1 1178 ? 46.164 -37.639 12.502 1.00 31.97 1178 THR A CA 1
ATOM 7825 C C . THR A 1 1178 ? 45.354 -38.921 12.303 1.00 31.97 1178 THR A C 1
ATOM 7827 O O . THR A 1 1178 ? 45.453 -39.803 13.149 1.00 31.97 1178 THR A O 1
ATOM 7830 N N . PHE A 1 1179 ? 44.586 -39.045 11.207 1.00 28.66 1179 PHE A N 1
ATOM 7831 C CA . PHE A 1 1179 ? 44.797 -40.055 10.144 1.00 28.66 1179 PHE A CA 1
ATOM 7832 C C . PHE A 1 1179 ? 43.673 -40.097 9.075 1.00 28.66 1179 PHE A C 1
ATOM 7834 O O . PHE A 1 1179 ? 42.525 -39.778 9.356 1.00 28.66 1179 PHE A O 1
ATOM 7841 N N . ARG A 1 1180 ? 44.068 -40.535 7.864 1.00 28.98 1180 ARG A N 1
ATOM 7842 C CA . ARG A 1 1180 ? 43.304 -41.122 6.728 1.00 28.98 1180 ARG A CA 1
ATOM 7843 C C . ARG A 1 1180 ? 41.996 -40.478 6.206 1.00 28.98 1180 ARG A C 1
ATOM 7845 O O . ARG A 1 1180 ? 40.930 -40.565 6.801 1.00 28.98 1180 ARG A O 1
ATOM 7852 N N . LEU A 1 1181 ? 42.093 -40.012 4.954 1.00 33.47 1181 LEU A N 1
ATOM 7853 C CA . LEU A 1 1181 ? 41.044 -40.096 3.919 1.00 33.47 1181 LEU A CA 1
ATOM 7854 C C . LEU A 1 1181 ? 40.911 -41.544 3.395 1.00 33.47 1181 LEU A C 1
ATOM 7856 O O . LEU A 1 1181 ? 41.813 -42.355 3.631 1.00 33.47 1181 LEU A O 1
ATOM 7860 N N . PRO A 1 1182 ? 39.858 -41.839 2.608 1.00 47.41 1182 PRO A N 1
ATOM 7861 C CA . PRO A 1 1182 ? 40.120 -42.348 1.252 1.00 47.41 1182 PRO A CA 1
ATOM 7862 C C . PRO A 1 1182 ? 39.506 -41.548 0.083 1.00 47.41 1182 PRO A C 1
ATOM 7864 O O . PRO A 1 1182 ? 38.512 -40.834 0.196 1.00 47.41 1182 PRO A O 1
ATOM 7867 N N . SER A 1 1183 ? 40.169 -41.752 -1.051 1.00 37.09 1183 SER A N 1
ATOM 7868 C CA . SER A 1 1183 ? 39.802 -41.677 -2.476 1.00 37.09 1183 SER A CA 1
ATOM 7869 C C . SER A 1 1183 ? 38.498 -42.423 -2.876 1.00 37.09 1183 SER A C 1
ATOM 7871 O O . SER A 1 1183 ? 37.951 -43.149 -2.057 1.00 37.09 1183 SER A O 1
ATOM 7873 N N . HIS A 1 1184 ? 37.944 -42.351 -4.107 1.00 38.44 1184 HIS A N 1
ATOM 7874 C CA . HIS A 1 1184 ? 38.270 -41.598 -5.345 1.00 38.44 1184 HIS A CA 1
ATOM 7875 C C . HIS A 1 1184 ? 36.985 -41.306 -6.188 1.00 38.44 1184 HIS A C 1
ATOM 7877 O O . HIS A 1 1184 ? 35.896 -41.777 -5.878 1.00 38.44 1184 HIS A O 1
ATOM 7883 N N . TRP A 1 1185 ? 37.135 -40.518 -7.261 1.00 39.22 1185 TRP A N 1
ATOM 7884 C CA . TRP A 1 1185 ? 36.211 -40.302 -8.411 1.00 39.22 1185 TRP A CA 1
ATOM 7885 C C . TRP A 1 1185 ? 36.312 -41.433 -9.479 1.00 39.22 1185 TRP A C 1
ATOM 7887 O O . TRP A 1 1185 ? 37.216 -42.253 -9.307 1.00 39.22 1185 TRP A O 1
ATOM 7897 N N . PRO A 1 1186 ? 35.566 -41.449 -10.625 1.00 55.94 1186 PRO A N 1
ATOM 7898 C CA . PRO A 1 1186 ? 34.437 -40.600 -11.087 1.00 55.94 1186 PRO A CA 1
ATOM 7899 C C . PRO A 1 1186 ? 33.217 -41.343 -11.716 1.00 55.94 1186 PRO A C 1
ATOM 7901 O O . PRO A 1 1186 ? 33.307 -42.508 -12.095 1.00 55.94 1186 PRO A O 1
ATOM 7904 N N . ALA A 1 1187 ? 32.136 -40.590 -11.979 1.00 35.31 1187 ALA A N 1
ATOM 7905 C CA . ALA A 1 1187 ? 31.330 -40.653 -13.214 1.00 35.31 1187 ALA A CA 1
ATOM 7906 C C . ALA A 1 1187 ? 30.666 -39.282 -13.471 1.00 35.31 1187 ALA A C 1
ATOM 7908 O O . ALA A 1 1187 ? 30.172 -38.692 -12.481 1.00 35.31 1187 ALA A O 1
#

Organism: Leishmania donovani (NCBI:txid5661)

Secondary structure (DSSP, 8-state):
------TT---S------------EEEEEEEEEEEEE----SS----EEEEEEEEEEEEE----SS------EEEEEEEEEEE----SS----EEEEEEEEEEEEE--EESS----EEEEEEEEEEEEE--EESS-B----EEEEEEEEEEE----SS-B--EEEEEEEEEEEEE----SS----EEEEEEEEEEEEEEEEESS----B-EEEEEEEEEEEEEEESS--EEE--EEEEEEEEEEEEE-SS--EEE--EEEEEEEEEEEEE-SS-------EEEEEEEEEEEESS-----EEEEEEEEEEE-EESS--EEE--EEEEEEEEEEEEEESS--EEE--EEEEEEEEEEEE--SS--EE---EEEEEEEEEEEE--SS--EE--EEEEEEEEEEE----SS--EE--EEEEEEEEEEE----SS--EE--EEEEEEEEEEEEE--SS--EE---EEEEEEEEEEEE--SS--EE---EEEEEEEEEEEE--SS--EE--EEEEEEE--EE----SS----EEEEEEEEEEEEE----SS----EEEEEEEEEEEEE----SS-------EEEEEEEEEEEE--SS--EE---EEEEEEEEEEEE--SS--EEB--EEEEEEEEEEEE--SS--EEE--EEEEEEEEEEEE--SS--EEEEEEEEEEEEEEEEE--SS--EEEEEEEEEEEEEEEEE--SSPB----EEEEEEEEEEE----SS-B----EEEEEEEEEEE----SS------EEEEEEEEEEE----SS-B----EEEEEEEEEEE----SS-BEEE-B--EEEEEEEE----SS-BEEE----EEEEEEEE--B-SSEE-------EEEEEEEE--B-SSEE--------SB--EEE--B-SS-B--------SB--EEEEEE-SS-B--------SB--EEEEEE-SS-B----B---SB--EEEEEE-SS------B--SS--EEEEESS---------SS----EEEESSS----------------------------------------------------------------------------------------------------------------------PPP-----------------------------------------------------------------

Sequence (1187 aa):
MGRIIDAREFDRKCEDTGSVSVLVRVRAVCRCGCGRSAGAGSGSVRVRVRAVCGCGSRQCAGAGADGLRVRARAVCGCGSGQCAGAGAGGLRVREQAVCGCGSGRSAGAGAGSVRVRVRAVCRCGCGRSAGAGSGSVRVRVRAVCGCGSRQCAGAGADGLRVREQAVCGCGCGRSAGAGAGSVRVRVRTVCGCGLGQCAGAGAGGLRVRVRTVCGCGSGQCAGAGAGGLRVREQAVCGCGCGRSAGAGSGSVRVRERAVCGCGSGRSAGAGAGSVRVRERAVCGCGCGRSAGADGLRVRTVCGCGSRQCAGAGAGGLRVREQAVCGCGCGRSAGAGSGSVRVRERAVCGCGCGRSAGAGAGSVRVRERAVCGCGLGQCAGAGAGGLRVRVRTVCGCGSGRSAGAGAGSVRVRVRTVCGCGLGQCAGAGAGGLWVRVRAVCGCGCGRSAGAGAGSVRVRERAVCGCGCGRSAGAGSGSVRVRERAVCGCGCGRSAGAGAGGLRVREQAVCGCGCGRSAGAGSGSVRVRVRAVCGCGCGRSAGAGSGSVRVRVRAVCGCGLGQCAGAGAGGLRLRARAVCGCGLGQCAGAGAGGLRLRARAVCGCGCGRSAGAGSGSVRVRVRAVCGCGLGQCAGAGAGGLRVREQAVCGCGCGRSAGAGSGSVLLRVRTVCGCGLGQCAGAGAGGLRVREQAVCGCGCGRSAGAGAGSVRVRVRAVCGCGSRQCAGAGADGLRVRARAVCGCGCGRSVGAGADGLRVRARAVCGCGCGRSAGAGSGSVRVRVRAVCGCGLGQCAGAGSGSVRVRVRTVCGCGLGQCAGAGAGGLWVRVRTVCGCGLGQCAGAGADGLRVRARAVCWCGCGRSAGAGSGSVRVRVRAVCGCGCGRSAGAGAGSVRVRERAVCGCGCGRSAGAGSGSVRLRARAVCGCGLGQCAGAGADGLRVRARAVCGCGCGRSVGAGADGLRVRVRAVCGCGQCAGAGAGSVRVRAVCGCGLGQCAGAGAGGLRVRERAVCGCGSGRSAGPRRRHLRRRSLALRMGCDSAAVVAPSSIATSKHAQSCVVVLSVVEDSLKEADEQEKPRVPSHARAPASNSREWNRGHEAPVQVRQQRPHRHCWPLSDAKPLQVHCSRAEQHRCSRTSSAGPALAAMTLRSPSWPQVHIPLQHPCSSLEKRRGTAARRTFRLPSHWPA

Foldseek 3Di:
DADDDAPPDDPDDDDDQDQDEHEAEEEEEEQEEEAEEEEEDAHEYAHEYEYEYAEYEYAYEYEYEAEYHAEYEYEYAEYEYEAEYEYAEHYAHEEEYEYAEYEYHHEYEYAYEHAHEYEYEYQEYEYEYEYEYAYEYHHEYEYEYAEYEYHYEYEYAAEYHAEYEYEYAEYEYAHEYEYAEHYAHEYEYEYAEYEYHYEYEYAYEAHAEYEYEYAEYEYAAEYEYAYHYAHHYEYEYAEYEYAAEYYYQEEAEYAYHYEYAEYEYHAEYYYVYAHEYEDEYEYQEYEYEHEYAHEYAYEYEYAEYEYHAEYEYQDQHAAAYEYEYAEYEAAHEYEYAHEAHHAYHYEYAEYEHEYEYEYAEEYAHHYEYEYAEYEYHAEYEYAYEYAHEYEYEYAEYEYEHEYEYAEEYHAAYEYEYAYYEYHYEYEYAEEYAHEYEYEYAEYEYAAEYEYAEEYHAAYEYEYAEYEYHHEYEYQYEYAHAYEYEYQEYEYEAEYEYAEEYHAEYEYEYAEYEYAYEYEYAYEYHAEYEYEYAEYEYAYEYEYQYEYAHAYEYEYQEYEAHYEYEYAEEYHAAYEYEYAEYEAEAEYEYAYEYAAHYEYEYAHYEYAHEYEYAYEYAHEYEYEYAEYEAHAEYEYAEEYHHAYAYEYAEYEHAHEYEYAYEYHAHYEYEYAEYEYHAEYEYAEEYAHEYEYEYAEYEHEHEYEYAYEYAHADEYEYAYYEYEAEYEYAHEYHAAYEYEYAYYEYEYEYEYEAYYHHHYEYEYQEYEYAYEYEYAHEAAHAYEYEYQEYEAHYEYEYAYEYHAAYEYEYAEYEHEYEYEYAYEYHHEYEYEYAEYEYAAEYEYEAEYHAHYEYEYAHYEYHHEYEYAEEYAHEYEYEYQEEEYHAEYEYAYEYHHAYEYEYAYYEYEHEYEYAYEYAAHYEYEYQEYEYEYEYEYEHEYHHEYEYEYVYYEYEYEYDYEPAYEHEYEYEEDEYEYEYEYAHEYEYEYEYQDDDYDYDYDYDHDHDYDYDYDHDDDDDDDDDDDDDDDDDDDDDDDDDDDDDDDDDDDDDDDDDDDDDDDDDDDDDDDDDDDDDDDDDDDDDDDDDDDDDDDDDDDDDDDDDDDDDDDDDDDDDDDDDDDDDDDDDDDDDDDDDDDDDDDDDDDDDDDDDDDDDDDDDDDDDDDDDDDDDDDDDYDDDDDDDDDDDDDD